Protein AF-A0A5M9ZJC4-F1 (afdb_monomer)

Organism: NCBI:txid1630166

Secondary structure (DSSP, 8-state):
--------PPPPP-HHHHHHHHTS-HHHHHHHHHSTTSS-HHHHHHHHHHHHHTTTT---PPP-TT--EEEEEES-TT-TTHHHHHHHHHHHHHHTT-EEEEEE-TT-HHHHHHHHHHHTTT-SEEEEES--S-HHHHHHHHTTS-EEEES---TTSEEEEEE-HHHHHHHHHHHHHTT--EEEEEES-TTSHHHHHHHHHHHHHHTT-TT-EEEEEE--GGGS-HHHHHHHHHTT--SEEEESSHHHHHHHHHHHHHTT--TTTT-EEEEES--HHHHHSSSPPEEEE--HHHHHHHHHHHHHHHHH-SSS----EEEEE-EEE--TTS--SSPPP-HHHHHHHTT--SS-EEEEEEETTHHHHHHHHHHHHHH-TTEEEEEEE--SHHHHHHHHHHHHHHTSS--SEEEEEGGGHHHHHHTT-B-----HHHHHHHGGGB-HHHHHHTEETTEE-EEE-EE-BEEEEEEHHHHHHHTPPPPSBHHHHHHHHHHHHHH-TT-EEEEEE-SSHHHHHHHHHHHT--SEEEETTTTEEEE-TTSHHHHHHHHHHHHHHHTTSEEEESSTTTSTTS--HHHHHTSEEEEEEETTHHHHHHHH-GGGTTTEEEEEPPBPTTS-S---B---EEEEEBTTS-HHHHHHHHHHHHHHHH-HHHHHTSPTTPEESBHHHHHHHHT--PPBTTTTB-HHHHHHHHHTT--S--PPPTTHHHHHHHHHHHTGGG-STT--HHHHHHHHHHHHHHHHHHTT-EEEE-

Nearest PDB structures (foldseek):
  6hus-assembly1_A  TM=9.514E-01  e=3.342E-39  Bifidobacterium longum subsp. infantis
  4rkr-assembly1_B  TM=7.926E-01  e=1.499E-13  Arthrobacter sp. FB24
  4rkq-assembly1_B  TM=7.883E-01  e=1.082E-12  Arthrobacter sp. FB24
  3hs3-assembly1_B  TM=8.378E-01  e=4.039E-12  Lactobacillus acidophilus
  4rkr-assembly2_C  TM=7.860E-01  e=1.024E-12  Arthrobacter sp. FB24

pLDDT: mean 88.52, std 11.28, range [32.56, 98.62]

Sequence (758 aa):
MTIPREPNRTKRVTLADVADLAGVTTATASRALSKPGRISIATEMKVRQAAEQLGYGAGRMPTITGTHRLAVIASDLADPSLLPLIRYMMRILDRQNLSSAIFDAAADTVRERILIESNLGLYDGMVLLNPMQSETRIARWAGSRPMVTYNRPVSATAGVETDAQMAVNDAVGMLHDMNHRRIVYVCSNADQWIAQRRRQWIGTATARYDSMRFVTVNAQGANEEYADLYRKVMADGPDAVFAGSDTLALSFIAQANQNGTRIPDDVSVISFDDSPLASCGVPPLASIRATLECAAQQLVALLGSILRDPEHASHQHIRSNATFLLRPSLKRKNAPLSRKRISLALTDTTSVTDLTLLSSSTIEALPRIDEFMRQYPTIRITPVEGGSQTETMHRYIEYVRDNHNIPDLINIQYQYLPQFAANDLLLNFRNNTIERSWSRDFADQAWQDVHYAGGLYGIPGDLSQIVMFYRRDIFERHGLRIPTTWQEYHDIGVRLHDLDQSTTMGLLDISTSAPYGTFYRMSGARLWTTDAKHNTINFHFGTPQVQETARFIQQCIDDHVLHCDAQILARNYTYVPDISDGRFATIVHANWQARMLASTYRHDTGKWRIALAPTFEGKGRRTANIGGSLIAVSNRIPREKQAPALAFAHWFQASADAVRLRTRGSVSAAVPFLDAMKRNEDVDPFYGQNVQHILADALETVPDKWESLPIMTRLDTDFRFIVAPSLVPGGDSPTRLLDLQHSLAQYAVDHGYTVSEE

Foldseek 3Di:
DDDDDDDDDDDDDDLCQLCVQLVHDSVLLCCLVPPPPPDDPVSSVSSVVSCVVRVNCPDDDDDPPPAFEEEEEELAPVALLCVVLVVLLVVVCVVVRHHYDYHGQRNPLVSSVCVLVSCLVPGQEYEYELHPDDLVVVLVSCVSHAYEYECDQRQNHAYEHEDALVQLLVVLVVCVLLVWAEEEEEEQDCSRSNNVVVLVSNVVSQVVDPSHDYYYDYRPHPPHDLLVVLCRRPVSQGQEYEYAAPVNQLSNVVNCVVVVNDFPARYAYEYERPGPVQVVGVFRHWYFHWPSSVRSVVRSVLSVVCSVCVPPRDSHYHYTYTHTGDTRSHNPPDRADAPSLLQVLQVDPPAAAEFEEQECCQVLLVVLQVVSCVSRVSYHYHYDHQHDLVSSVVVQVVCVVVVHPRGQKYKHFLLQLLLCVLVQFFDFRDDPRCCVPLCQFFDVQQQVSQDFLRTGFWRFFFFWWWWKKFFQVLCVVLVHDDAQALVSLLVSQLVSCVVDVLAAQEEQALLFCQSVVFLCQQLVNFQWDDDRNQLAIEGELVPPSNLVSQVSLLSCQQSRNYDYDNPQVVPQLDDDVCVQVRNYRMYTTIQLVVCSCCNNVVVCFQRIAIAGDHHHPPPPQAIEGDTGITMGGTPPNDPSCVSVVVSSRSCCQRPPVNLVSGDPRTGGRTPVRLVVLCVDPDQDRRRRHSSSNRVNVSVVRHDPDRHRDSPRVLLGVLSSVQQSVQSHNVGDNSVSSVVSVVSVQVVSVVVPGHYHYD

Mean predicted aligned error: 14.88 Å

Radius of gyration: 40.06 Å; Cα contacts (8 Å, |Δi|>4): 1424; chains: 1; bounding box: 84×38×140 Å

Structure (mmCIF, N/CA/C/O backbone):
data_AF-A0A5M9ZJC4-F1
#
_entry.id   AF-A0A5M9ZJC4-F1
#
loop_
_atom_site.group_PDB
_atom_site.id
_atom_site.type_symbol
_atom_site.label_atom_id
_atom_site.label_alt_id
_atom_site.label_comp_id
_atom_site.label_asym_id
_atom_site.label_entity_id
_atom_site.label_seq_id
_atom_site.pdbx_PDB_ins_code
_atom_site.Cartn_x
_atom_site.Cartn_y
_atom_site.Cartn_z
_atom_site.occupancy
_atom_site.B_iso_or_equiv
_atom_site.auth_seq_id
_atom_site.auth_comp_id
_atom_site.auth_asym_id
_atom_site.auth_atom_id
_atom_site.pdbx_PDB_model_num
ATOM 1 N N . MET A 1 1 ? -13.215 17.259 -97.540 1.00 34.41 1 MET A N 1
ATOM 2 C CA . MET A 1 1 ? -11.888 17.895 -97.673 1.00 34.41 1 MET A CA 1
ATOM 3 C C . MET A 1 1 ? -11.065 17.434 -96.479 1.00 34.41 1 MET A C 1
ATOM 5 O O . MET A 1 1 ? -11.513 17.611 -95.356 1.00 34.41 1 MET A O 1
ATOM 9 N N . THR A 1 2 ? -9.970 16.722 -96.729 1.00 41.59 2 THR A N 1
ATOM 10 C CA . THR A 1 2 ? -9.220 15.899 -95.761 1.00 41.59 2 THR A CA 1
ATOM 11 C C . THR A 1 2 ? -7.813 16.473 -95.615 1.00 41.59 2 THR A C 1
ATOM 13 O O . THR A 1 2 ? -7.156 16.600 -96.642 1.00 41.59 2 THR A O 1
ATOM 16 N N . ILE A 1 3 ? -7.348 16.802 -94.399 1.00 33.53 3 ILE A N 1
ATOM 17 C CA . ILE A 1 3 ? -5.971 17.251 -94.042 1.00 33.53 3 ILE A CA 1
ATOM 18 C C . ILE A 1 3 ? -5.702 16.797 -92.561 1.00 33.53 3 ILE A C 1
ATOM 20 O O . ILE A 1 3 ? -6.688 16.685 -91.832 1.00 33.53 3 ILE A O 1
ATOM 24 N N . PRO A 1 4 ? -4.483 16.389 -92.101 1.00 39.16 4 PRO A N 1
ATOM 25 C CA . PRO A 1 4 ? -4.138 14.978 -91.850 1.00 39.16 4 PRO A CA 1
ATOM 26 C C . PRO A 1 4 ? -3.557 14.683 -90.430 1.00 39.16 4 PRO A C 1
ATOM 28 O O . PRO A 1 4 ? -3.501 15.545 -89.560 1.00 39.16 4 PRO A O 1
ATOM 31 N N . ARG A 1 5 ? -3.128 13.425 -90.217 1.00 36.44 5 ARG A N 1
ATOM 32 C CA . ARG A 1 5 ? -2.551 12.828 -88.989 1.00 36.44 5 ARG A CA 1
ATOM 33 C C . ARG A 1 5 ? -1.193 13.406 -88.536 1.00 36.44 5 ARG A C 1
ATOM 35 O O . ARG A 1 5 ? -0.336 13.709 -89.360 1.00 36.44 5 ARG A O 1
ATOM 42 N N . GLU A 1 6 ? -0.998 13.399 -87.213 1.00 32.56 6 GLU A N 1
ATOM 43 C CA . GLU A 1 6 ? 0.227 13.703 -86.447 1.00 32.56 6 GLU A CA 1
ATOM 44 C C . GLU A 1 6 ? 1.444 12.800 -86.775 1.00 32.56 6 GLU A C 1
ATOM 46 O O . GLU A 1 6 ? 1.267 11.604 -87.044 1.00 32.56 6 GLU A O 1
ATOM 51 N N . PRO A 1 7 ? 2.695 13.298 -86.655 1.00 37.19 7 PRO A N 1
ATOM 52 C CA . PRO A 1 7 ? 3.896 12.478 -86.754 1.00 37.19 7 PRO A CA 1
ATOM 53 C C . PRO A 1 7 ? 4.355 11.905 -85.395 1.00 37.19 7 PRO A C 1
ATOM 55 O O . PRO A 1 7 ? 4.933 12.585 -84.558 1.00 37.19 7 PRO A O 1
ATOM 58 N N . ASN A 1 8 ? 4.109 10.602 -85.257 1.00 34.66 8 ASN A N 1
ATOM 59 C CA . ASN A 1 8 ? 4.986 9.507 -84.812 1.00 34.66 8 ASN A CA 1
ATOM 60 C C . ASN A 1 8 ? 5.827 9.584 -83.507 1.00 34.66 8 ASN A C 1
ATOM 62 O O . ASN A 1 8 ? 6.764 10.361 -83.351 1.00 34.66 8 ASN A O 1
ATOM 66 N N . ARG A 1 9 ? 5.565 8.581 -82.653 1.00 38.19 9 ARG A N 1
ATOM 67 C CA . ARG A 1 9 ? 6.318 8.118 -81.474 1.00 38.19 9 ARG A CA 1
ATOM 68 C C . ARG A 1 9 ? 7.826 7.959 -81.735 1.00 38.19 9 ARG A C 1
ATOM 70 O O . ARG A 1 9 ? 8.237 7.380 -82.738 1.00 38.19 9 ARG A O 1
ATOM 77 N N . THR A 1 10 ? 8.636 8.364 -80.759 1.00 43.03 10 THR A N 1
ATOM 78 C CA . THR A 1 10 ? 10.085 8.120 -80.678 1.00 43.03 10 THR A CA 1
ATOM 79 C C . THR A 1 10 ? 10.424 6.630 -80.857 1.00 43.03 10 THR A C 1
ATOM 81 O O . THR A 1 10 ? 9.969 5.757 -80.115 1.00 43.03 10 THR A O 1
ATOM 84 N N . LYS A 1 11 ? 11.209 6.329 -81.897 1.00 51.66 11 LYS A N 1
ATOM 85 C CA . LYS A 1 11 ? 11.621 4.978 -82.314 1.00 51.66 11 LYS A CA 1
ATOM 86 C C . LYS A 1 11 ? 12.598 4.389 -81.277 1.00 51.66 11 LYS A C 1
ATOM 88 O O . LYS A 1 11 ? 13.567 5.046 -80.913 1.00 51.66 11 LYS A O 1
ATOM 93 N N . ARG A 1 12 ? 12.339 3.171 -80.776 1.00 61.38 12 ARG A N 1
ATOM 94 C CA . ARG A 1 12 ? 13.223 2.455 -79.827 1.00 61.38 12 ARG A CA 1
ATOM 95 C C . ARG A 1 12 ? 14.523 2.024 -80.509 1.00 61.38 12 ARG A C 1
ATOM 97 O O . ARG A 1 12 ? 14.456 1.454 -81.591 1.00 61.38 12 ARG A O 1
ATOM 104 N N . VAL A 1 13 ? 15.647 2.201 -79.815 1.00 76.69 13 VAL A N 1
ATOM 105 C CA . VAL A 1 13 ? 16.954 1.642 -80.190 1.00 76.69 13 VAL A CA 1
ATOM 106 C C . VAL A 1 13 ? 16.927 0.119 -80.041 1.00 76.69 13 VAL A C 1
ATOM 108 O O . VAL A 1 13 ? 16.533 -0.420 -79.004 1.00 76.69 13 VAL A O 1
ATOM 111 N N . THR A 1 14 ? 17.338 -0.577 -81.089 1.00 84.38 14 THR A N 1
ATOM 112 C CA . THR A 1 14 ? 17.371 -2.032 -81.226 1.00 84.38 14 THR A CA 1
ATOM 113 C C . THR A 1 14 ? 18.809 -2.549 -81.277 1.00 84.38 14 THR A C 1
ATOM 115 O O . THR A 1 14 ? 19.757 -1.795 -81.479 1.00 84.38 14 THR A O 1
ATOM 118 N N . LEU A 1 15 ? 18.985 -3.869 -81.144 1.00 82.94 15 LEU A N 1
ATOM 119 C CA . LEU A 1 15 ? 20.296 -4.503 -81.331 1.00 82.94 15 LEU A CA 1
ATOM 120 C C . LEU A 1 15 ? 20.859 -4.272 -82.744 1.00 82.94 15 LEU A C 1
ATOM 122 O O . LEU A 1 15 ? 22.071 -4.317 -82.927 1.00 82.94 15 LEU A O 1
ATOM 126 N N . ALA A 1 16 ? 19.984 -4.044 -83.731 1.00 84.44 16 ALA A N 1
ATOM 127 C CA . ALA A 1 16 ? 20.379 -3.697 -85.091 1.00 84.44 16 ALA A CA 1
ATOM 128 C C . ALA A 1 16 ? 21.022 -2.310 -85.148 1.00 84.44 16 ALA A C 1
ATOM 130 O O . ALA A 1 16 ? 22.097 -2.183 -85.714 1.00 84.44 16 ALA A O 1
ATOM 131 N N . ASP A 1 17 ? 20.460 -1.326 -84.443 1.00 83.69 17 ASP A N 1
ATOM 132 C CA . ASP A 1 17 ? 21.032 0.025 -84.381 1.00 83.69 17 ASP A CA 1
ATOM 133 C C . ASP A 1 17 ? 22.428 0.023 -83.723 1.00 83.69 17 ASP A C 1
ATOM 135 O O . ASP A 1 17 ? 23.333 0.735 -84.155 1.00 83.69 17 ASP A O 1
ATOM 139 N N . VAL A 1 18 ? 22.639 -0.838 -82.718 1.00 86.19 18 VAL A N 1
ATOM 140 C CA . VAL A 1 18 ? 23.962 -1.049 -82.097 1.00 86.19 18 VAL A CA 1
ATOM 141 C C . VAL A 1 18 ? 24.942 -1.727 -83.048 1.00 86.19 18 VAL A C 1
ATOM 143 O O . VAL A 1 18 ? 26.118 -1.367 -83.081 1.00 86.19 18 VAL A O 1
ATOM 146 N N . ALA A 1 19 ? 24.479 -2.721 -83.805 1.00 87.69 19 ALA A N 1
ATOM 147 C CA . ALA A 1 19 ? 25.302 -3.428 -84.777 1.00 87.69 19 ALA A CA 1
ATOM 148 C C . ALA A 1 19 ? 25.747 -2.494 -85.915 1.00 87.69 19 ALA A C 1
ATOM 150 O O . ALA A 1 19 ? 26.931 -2.482 -86.258 1.00 87.69 19 ALA A O 1
ATOM 151 N N . ASP A 1 20 ? 24.830 -1.659 -86.407 1.00 87.00 20 ASP A N 1
ATOM 152 C CA . ASP A 1 20 ? 25.085 -0.671 -87.455 1.00 87.00 20 ASP A CA 1
ATOM 153 C C . ASP A 1 20 ? 26.077 0.400 -86.985 1.00 87.00 20 ASP A C 1
ATOM 155 O O . ASP A 1 20 ? 27.063 0.664 -87.675 1.00 87.00 20 ASP A O 1
ATOM 159 N N . LEU A 1 21 ? 25.897 0.954 -85.779 1.00 86.12 21 LEU A N 1
ATOM 160 C CA . LEU A 1 21 ? 26.822 1.953 -85.229 1.00 86.12 21 LEU A CA 1
ATOM 161 C C . LEU A 1 21 ? 28.218 1.371 -84.945 1.00 86.12 21 LEU A C 1
ATOM 163 O O . LEU A 1 21 ? 29.228 2.047 -85.132 1.00 86.12 21 LEU A O 1
ATOM 167 N N . ALA A 1 22 ? 28.294 0.108 -84.522 1.00 86.19 22 ALA A N 1
ATOM 168 C CA . ALA A 1 22 ? 29.560 -0.581 -84.281 1.00 86.19 22 ALA A CA 1
ATOM 169 C C . ALA A 1 22 ? 30.233 -1.111 -85.564 1.00 86.19 22 ALA A C 1
ATOM 171 O O . ALA A 1 22 ? 31.379 -1.571 -85.500 1.00 86.19 22 ALA A O 1
ATOM 172 N N . GLY A 1 23 ? 29.545 -1.071 -86.713 1.00 86.31 23 GLY A N 1
ATOM 173 C CA . GLY A 1 23 ? 30.033 -1.590 -87.993 1.00 86.31 23 GLY A CA 1
ATOM 174 C C . GLY A 1 23 ? 30.183 -3.115 -88.023 1.00 86.31 23 GLY A C 1
ATOM 175 O O . GLY A 1 23 ? 31.129 -3.632 -88.622 1.00 86.31 23 GLY A O 1
ATOM 176 N N . VAL A 1 24 ? 29.300 -3.849 -87.340 1.00 91.19 24 VAL A N 1
ATOM 177 C CA . VAL A 1 24 ? 29.334 -5.319 -87.247 1.00 91.19 24 VAL A CA 1
ATOM 178 C C . VAL A 1 24 ? 27.970 -5.937 -87.550 1.00 91.19 24 VAL A C 1
ATOM 180 O O . VAL A 1 24 ? 26.954 -5.259 -87.581 1.00 91.19 24 VAL A O 1
ATOM 183 N N . THR A 1 25 ? 27.911 -7.261 -87.730 1.00 89.50 25 THR A N 1
ATOM 184 C CA . THR A 1 25 ? 26.617 -7.953 -87.859 1.00 89.50 25 THR A CA 1
ATOM 185 C C . THR A 1 25 ? 25.863 -7.994 -86.526 1.00 89.50 25 THR A C 1
ATOM 187 O O . THR A 1 25 ? 26.475 -8.055 -85.457 1.00 89.50 25 THR A O 1
ATOM 190 N N . THR A 1 26 ? 24.531 -8.074 -86.570 1.00 86.44 26 THR A N 1
ATOM 191 C CA . THR A 1 26 ? 23.675 -8.263 -85.381 1.00 86.44 26 THR A CA 1
ATOM 192 C C . THR A 1 26 ? 24.054 -9.495 -84.559 1.00 86.44 26 THR A C 1
ATOM 194 O O . THR A 1 26 ? 24.031 -9.452 -83.329 1.00 86.44 26 THR A O 1
ATOM 197 N N . ALA A 1 27 ? 24.480 -10.580 -85.214 1.00 82.81 27 ALA A N 1
ATOM 198 C CA . ALA A 1 27 ? 24.990 -11.777 -84.548 1.00 82.81 27 ALA A CA 1
ATOM 199 C C . ALA A 1 27 ? 26.319 -11.515 -83.814 1.00 82.81 27 ALA A C 1
ATOM 201 O O . ALA A 1 27 ? 26.519 -12.020 -82.707 1.00 82.81 27 ALA A O 1
ATOM 202 N N . THR A 1 28 ? 27.214 -10.708 -84.393 1.00 82.19 28 THR A N 1
ATOM 203 C CA . THR A 1 28 ? 28.469 -10.281 -83.754 1.00 82.19 28 THR A CA 1
ATOM 204 C C . THR A 1 28 ? 28.198 -9.348 -82.575 1.00 82.19 28 THR A C 1
ATOM 206 O O . THR A 1 28 ? 28.762 -9.565 -81.505 1.00 82.19 28 THR A O 1
ATOM 209 N N . ALA A 1 29 ? 27.290 -8.378 -82.723 1.00 84.94 29 ALA A N 1
ATOM 210 C CA . ALA A 1 29 ? 26.885 -7.483 -81.639 1.00 84.94 29 ALA A CA 1
ATOM 211 C C . ALA A 1 29 ? 26.232 -8.251 -80.475 1.00 84.94 29 ALA A C 1
ATOM 213 O O . ALA A 1 29 ? 26.580 -8.050 -79.313 1.00 84.94 29 ALA A O 1
ATOM 214 N N . SER A 1 30 ? 25.355 -9.213 -80.786 1.00 82.12 30 SER A N 1
ATOM 215 C CA . SER A 1 30 ? 24.755 -10.115 -79.798 1.00 82.12 30 SER A CA 1
ATOM 216 C C . SER A 1 30 ? 25.817 -10.903 -79.031 1.00 82.12 30 SER A C 1
ATOM 218 O O . SER A 1 30 ? 25.797 -10.934 -77.800 1.00 82.12 30 SER A O 1
ATOM 220 N N . ARG A 1 31 ? 26.776 -11.518 -79.738 1.00 81.00 31 ARG A N 1
ATOM 221 C CA . ARG A 1 31 ? 27.850 -12.312 -79.120 1.00 81.00 31 ARG A CA 1
ATOM 222 C C . ARG A 1 31 ? 28.789 -11.449 -78.275 1.00 81.00 31 ARG A C 1
ATOM 224 O O . ARG A 1 31 ? 29.170 -11.899 -77.201 1.00 81.00 31 ARG A O 1
ATOM 231 N N . ALA A 1 32 ? 29.102 -10.227 -78.711 1.00 82.12 32 ALA A N 1
ATOM 232 C CA . ALA A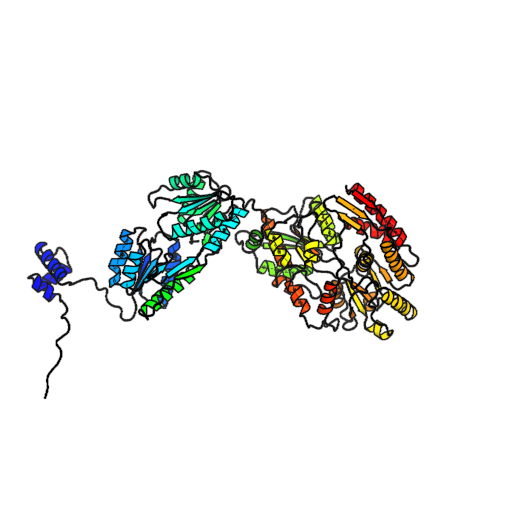 1 32 ? 29.959 -9.298 -77.971 1.00 82.12 32 ALA A CA 1
ATOM 233 C C . ALA A 1 32 ? 29.332 -8.881 -76.629 1.00 82.12 32 ALA A C 1
ATOM 235 O O . ALA A 1 32 ? 30.036 -8.755 -75.633 1.00 82.12 32 ALA A O 1
ATOM 236 N N . LEU A 1 33 ? 28.003 -8.718 -76.584 1.00 76.88 33 LEU A N 1
ATOM 237 C CA . LEU A 1 33 ? 27.285 -8.334 -75.364 1.00 76.88 33 LEU A CA 1
ATOM 238 C C . LEU A 1 33 ? 26.935 -9.526 -74.456 1.00 76.88 33 LEU A C 1
ATOM 240 O O . LEU A 1 33 ? 26.869 -9.359 -73.242 1.00 76.88 33 LEU A O 1
ATOM 244 N N . SER A 1 34 ? 26.713 -10.721 -75.019 1.00 74.38 34 SER A N 1
ATOM 245 C CA . SER A 1 34 ? 26.227 -11.896 -74.270 1.00 74.38 34 SER A CA 1
ATOM 246 C C . SER A 1 34 ? 27.290 -12.945 -73.920 1.00 74.38 34 SER A C 1
ATOM 248 O O . SER A 1 34 ? 27.048 -13.758 -73.029 1.00 74.38 34 SER A O 1
ATOM 250 N N . LYS A 1 35 ? 28.448 -12.977 -74.603 1.00 71.56 35 LYS A N 1
ATOM 251 C CA . LYS A 1 35 ? 29.519 -13.978 -74.395 1.00 71.56 35 LYS A CA 1
ATOM 252 C C . LYS A 1 35 ? 30.925 -13.345 -74.513 1.00 71.56 35 LYS A C 1
ATOM 254 O O . LYS A 1 35 ? 31.580 -13.546 -75.543 1.00 71.56 35 LYS A O 1
ATOM 259 N N . PRO A 1 36 ? 31.393 -12.613 -73.478 1.00 64.38 36 PRO A N 1
ATOM 260 C CA . PRO A 1 36 ? 32.701 -11.945 -73.471 1.00 64.38 36 PRO A CA 1
ATOM 261 C C . PRO A 1 36 ? 33.854 -12.923 -73.751 1.00 64.38 36 PRO A C 1
ATOM 263 O O . PRO A 1 36 ? 33.830 -14.059 -73.274 1.00 64.38 36 PRO A O 1
ATOM 266 N N . GLY A 1 37 ? 34.854 -12.506 -74.536 1.00 64.81 37 GLY A N 1
ATOM 267 C CA . GLY A 1 37 ? 36.060 -13.309 -74.820 1.00 64.81 37 GLY A CA 1
ATOM 268 C C . GLY A 1 37 ? 35.969 -14.321 -75.976 1.00 64.81 37 GLY A C 1
ATOM 269 O O . GLY A 1 37 ? 36.952 -14.997 -76.270 1.00 64.81 37 GLY A O 1
ATOM 270 N N . ARG A 1 38 ? 34.828 -14.429 -76.677 1.00 72.62 38 ARG A N 1
ATOM 271 C CA . ARG A 1 38 ? 34.684 -15.253 -77.906 1.00 72.62 38 ARG A CA 1
ATOM 272 C C . ARG A 1 38 ? 34.879 -14.485 -79.219 1.00 72.62 38 ARG A C 1
ATOM 274 O O . ARG A 1 38 ? 34.664 -15.041 -80.295 1.00 72.62 38 ARG A O 1
ATOM 281 N N . ILE A 1 39 ? 35.256 -13.215 -79.138 1.00 81.44 39 ILE A N 1
ATOM 282 C CA . ILE A 1 39 ? 35.521 -12.318 -80.271 1.00 81.44 39 ILE A CA 1
ATOM 283 C C . ILE A 1 39 ? 36.751 -11.477 -79.910 1.00 81.44 39 ILE A C 1
ATOM 285 O O . ILE A 1 39 ? 37.151 -11.438 -78.747 1.00 81.44 39 ILE A O 1
ATOM 289 N N . SER A 1 40 ? 37.372 -10.815 -80.888 1.00 77.88 40 SER A N 1
ATOM 290 C CA . SER A 1 40 ? 38.515 -9.944 -80.618 1.00 77.88 40 SER A CA 1
ATOM 291 C C . SER A 1 40 ? 38.132 -8.810 -79.659 1.00 77.88 40 SER A C 1
ATOM 293 O O . SER A 1 40 ? 37.057 -8.213 -79.764 1.00 77.88 40 SER A O 1
ATOM 295 N N . ILE A 1 41 ? 39.054 -8.481 -78.751 1.00 74.62 41 ILE A N 1
ATOM 296 C CA . ILE A 1 41 ? 38.893 -7.412 -77.753 1.00 74.62 41 ILE A CA 1
ATOM 297 C C . ILE A 1 41 ? 38.530 -6.082 -78.437 1.00 74.62 41 ILE A C 1
ATOM 299 O O . ILE A 1 41 ? 37.641 -5.367 -77.982 1.00 74.62 41 ILE A O 1
ATOM 303 N N . ALA A 1 42 ? 39.148 -5.791 -79.587 1.00 71.94 42 ALA A N 1
ATOM 304 C CA . ALA A 1 42 ? 38.875 -4.585 -80.367 1.00 71.94 42 ALA A CA 1
ATOM 305 C C . ALA A 1 42 ? 37.424 -4.509 -80.884 1.00 71.94 42 ALA A C 1
ATOM 307 O O . ALA A 1 42 ? 36.818 -3.438 -80.871 1.00 71.94 42 ALA A O 1
ATOM 308 N N . THR A 1 43 ? 36.847 -5.629 -81.332 1.00 80.00 43 THR A N 1
ATOM 309 C CA . THR A 1 43 ? 35.449 -5.682 -81.785 1.00 80.00 43 THR A CA 1
ATOM 310 C C . THR A 1 43 ? 34.477 -5.619 -80.608 1.00 80.00 43 THR A C 1
ATOM 312 O O . THR A 1 43 ? 33.450 -4.950 -80.706 1.00 80.00 43 THR A O 1
ATOM 315 N N . GLU A 1 44 ? 34.802 -6.254 -79.480 1.00 79.62 44 GLU A N 1
ATOM 316 C CA . GLU A 1 44 ? 33.976 -6.189 -78.269 1.00 79.62 44 GLU A CA 1
ATOM 317 C C . GLU A 1 44 ? 33.895 -4.759 -77.707 1.00 79.62 44 GLU A C 1
ATOM 319 O O . GLU A 1 44 ? 32.801 -4.283 -77.397 1.00 79.62 44 GLU A O 1
ATOM 324 N N . MET A 1 45 ? 35.023 -4.039 -77.661 1.00 78.06 45 MET A N 1
ATOM 325 C CA . MET A 1 45 ? 35.057 -2.636 -77.230 1.00 78.06 45 MET A CA 1
ATOM 326 C C . MET A 1 45 ? 34.205 -1.732 -78.126 1.00 78.06 45 MET A C 1
ATOM 328 O O . MET A 1 45 ? 33.417 -0.943 -77.608 1.00 78.06 45 MET A O 1
ATOM 332 N N . LYS A 1 46 ? 34.299 -1.882 -79.456 1.00 82.50 46 LYS A N 1
ATOM 333 C CA . LYS A 1 46 ? 33.481 -1.106 -80.405 1.00 82.50 46 LYS A CA 1
ATOM 334 C C . LYS A 1 46 ? 31.982 -1.317 -80.191 1.00 82.50 46 LYS A C 1
ATOM 336 O O . LYS A 1 46 ? 31.228 -0.349 -80.176 1.00 82.50 46 LYS A O 1
ATOM 341 N N . VAL A 1 47 ? 31.549 -2.565 -79.987 1.00 86.75 47 VAL A N 1
ATOM 342 C CA . VAL A 1 47 ? 30.129 -2.875 -79.747 1.00 86.75 47 VAL A CA 1
ATOM 343 C C . VAL A 1 47 ? 29.643 -2.303 -78.415 1.00 86.75 47 VAL A C 1
ATOM 345 O O . VAL A 1 47 ? 28.541 -1.764 -78.356 1.00 86.75 47 VAL A O 1
ATOM 348 N N . ARG A 1 48 ? 30.447 -2.385 -77.347 1.00 79.06 48 ARG A N 1
ATOM 349 C CA . ARG A 1 48 ? 30.074 -1.829 -76.035 1.00 79.06 48 ARG A CA 1
ATOM 350 C C . ARG A 1 48 ? 29.969 -0.307 -76.066 1.00 79.06 48 ARG A C 1
ATOM 352 O O . ARG A 1 48 ? 29.000 0.231 -75.546 1.00 79.06 48 ARG A O 1
ATOM 359 N N . GLN A 1 49 ? 30.904 0.363 -76.735 1.00 77.69 49 GLN A N 1
ATOM 360 C CA . GLN A 1 49 ? 30.889 1.817 -76.877 1.00 77.69 49 GLN A CA 1
ATOM 361 C C . GLN A 1 49 ? 29.688 2.296 -77.710 1.00 77.69 49 GLN A C 1
ATOM 363 O O . GLN A 1 49 ? 29.036 3.269 -77.342 1.00 77.69 49 GLN A O 1
ATOM 368 N N . ALA A 1 50 ? 29.338 1.572 -78.779 1.00 82.88 50 ALA A N 1
ATOM 369 C CA . ALA A 1 50 ? 28.132 1.836 -79.565 1.00 82.88 50 ALA A CA 1
ATOM 370 C C . ALA A 1 50 ? 26.840 1.597 -78.761 1.00 82.88 50 ALA A C 1
ATOM 372 O O . ALA A 1 50 ? 25.899 2.384 -78.849 1.00 82.88 50 ALA A O 1
ATOM 373 N N . ALA A 1 51 ? 26.790 0.537 -77.947 1.00 80.12 51 ALA A N 1
ATOM 374 C CA . ALA A 1 51 ? 25.650 0.261 -77.074 1.00 80.12 51 ALA A CA 1
ATOM 375 C C . ALA A 1 51 ? 25.459 1.365 -76.021 1.00 80.12 51 ALA A C 1
ATOM 377 O O . ALA A 1 51 ? 24.334 1.796 -75.783 1.00 80.12 51 ALA A O 1
ATOM 378 N N . GLU A 1 52 ? 26.551 1.860 -75.439 1.00 75.81 52 GLU A N 1
ATOM 379 C CA . GLU A 1 52 ? 26.546 2.937 -74.448 1.00 75.81 52 GLU A CA 1
ATOM 380 C C . GLU A 1 52 ? 26.141 4.285 -75.068 1.00 75.81 52 GLU A C 1
ATOM 382 O O . GLU A 1 52 ? 25.269 4.966 -74.532 1.00 75.81 52 GLU A O 1
ATOM 387 N N . GLN A 1 53 ? 26.666 4.618 -76.255 1.00 74.38 53 GLN A N 1
ATOM 388 C CA . GLN A 1 53 ? 26.277 5.815 -77.017 1.00 74.38 53 GLN A CA 1
ATOM 389 C C . GLN A 1 53 ? 24.790 5.833 -77.390 1.00 74.38 53 GLN A C 1
ATOM 391 O O . GLN A 1 53 ? 24.179 6.899 -77.436 1.00 74.38 53 GLN A O 1
ATOM 396 N N . LEU A 1 54 ? 24.201 4.663 -77.645 1.00 79.88 54 LEU A N 1
ATOM 397 C CA . LEU A 1 54 ? 22.791 4.531 -78.013 1.00 79.88 54 LEU A CA 1
ATOM 398 C C . LEU A 1 54 ? 21.866 4.245 -76.818 1.00 79.88 54 LEU A C 1
ATOM 400 O O . LEU A 1 54 ? 20.657 4.105 -77.004 1.00 79.88 54 LEU A O 1
ATOM 404 N N . GLY A 1 55 ? 22.397 4.123 -75.596 1.00 65.88 55 GLY A N 1
ATOM 405 C CA . GLY A 1 55 ? 21.616 3.757 -74.408 1.00 65.88 55 GLY A CA 1
ATOM 406 C C . GLY A 1 55 ? 21.017 2.341 -74.456 1.00 65.88 55 GLY A C 1
ATOM 407 O O . GLY A 1 55 ? 20.027 2.053 -73.776 1.00 65.88 55 GLY A O 1
ATOM 408 N N . TYR A 1 56 ? 21.583 1.444 -75.265 1.00 72.88 56 TYR A N 1
ATOM 409 C CA . TYR A 1 56 ? 21.134 0.063 -75.416 1.00 72.88 56 TYR A CA 1
ATOM 410 C C . TYR A 1 56 ? 21.644 -0.803 -74.251 1.00 72.88 56 TYR A C 1
ATOM 412 O O . TYR A 1 56 ? 22.840 -1.049 -74.126 1.00 72.88 56 TYR A O 1
ATOM 420 N N . GLY A 1 57 ? 20.732 -1.303 -73.406 1.00 60.47 57 GLY A N 1
ATOM 421 C CA . GLY A 1 57 ? 21.060 -2.245 -72.324 1.00 60.47 57 GLY A CA 1
ATOM 422 C C . GLY A 1 57 ? 21.129 -1.668 -70.903 1.00 60.47 57 GLY A C 1
ATOM 423 O O . GLY A 1 57 ? 21.516 -2.400 -69.994 1.00 60.47 57 GLY A O 1
ATOM 424 N N . ALA A 1 58 ? 20.706 -0.418 -70.665 1.00 49.38 58 ALA A N 1
ATOM 425 C CA . ALA A 1 58 ? 20.456 0.069 -69.303 1.00 49.38 58 ALA A CA 1
ATOM 426 C C . ALA A 1 58 ? 19.401 -0.830 -68.619 1.00 49.38 58 ALA A C 1
ATOM 428 O O . ALA A 1 58 ? 18.280 -0.982 -69.112 1.00 49.38 58 ALA A O 1
ATOM 429 N N . GLY A 1 59 ? 19.809 -1.497 -67.535 1.00 47.38 59 GLY A N 1
ATOM 430 C CA . GLY A 1 59 ? 19.162 -2.681 -66.968 1.00 47.38 59 GLY A CA 1
ATOM 431 C C . GLY A 1 59 ? 17.658 -2.547 -66.730 1.00 47.38 59 GLY A C 1
ATOM 432 O O . GLY A 1 59 ? 17.211 -1.897 -65.790 1.00 47.38 59 GLY A O 1
ATOM 433 N N . ARG A 1 60 ? 16.862 -3.245 -67.544 1.00 39.84 60 ARG A N 1
ATOM 434 C CA . ARG A 1 60 ? 15.448 -3.512 -67.263 1.00 39.84 60 ARG A CA 1
ATOM 435 C C . ARG A 1 60 ? 15.309 -4.926 -66.711 1.00 39.84 60 ARG A C 1
ATOM 437 O O . ARG A 1 60 ? 15.386 -5.895 -67.458 1.00 39.84 60 ARG A O 1
ATOM 444 N N . MET A 1 61 ? 15.064 -5.032 -65.406 1.00 41.31 61 MET A N 1
ATOM 445 C CA . MET A 1 61 ? 14.528 -6.251 -64.792 1.00 41.31 61 MET A CA 1
ATOM 446 C C . MET A 1 61 ? 13.078 -6.460 -65.273 1.00 41.31 61 MET A C 1
ATOM 448 O O . MET A 1 61 ? 12.303 -5.493 -65.249 1.00 41.31 61 MET A O 1
ATOM 452 N N . PRO A 1 62 ? 12.687 -7.676 -65.704 1.00 38.94 62 PRO A N 1
ATOM 453 C CA . PRO A 1 62 ? 11.413 -7.941 -66.379 1.00 38.94 62 PRO A CA 1
ATOM 454 C C . PRO A 1 62 ? 10.234 -7.484 -65.525 1.00 38.94 62 PRO A C 1
ATOM 456 O O . PRO A 1 62 ? 10.172 -7.804 -64.344 1.00 38.94 62 PRO A O 1
ATOM 459 N N . THR A 1 63 ? 9.332 -6.686 -66.095 1.00 37.84 63 THR A N 1
ATOM 460 C CA . THR A 1 63 ? 8.166 -6.095 -65.426 1.00 37.84 63 THR A CA 1
ATOM 461 C C . THR A 1 63 ? 7.182 -7.191 -65.002 1.00 37.84 63 THR A C 1
ATOM 463 O O . THR A 1 63 ? 6.635 -7.875 -65.861 1.00 37.84 63 THR A O 1
ATOM 466 N N . ILE A 1 64 ? 6.930 -7.349 -63.697 1.00 44.66 64 ILE A N 1
ATOM 467 C CA . ILE A 1 64 ? 5.737 -8.061 -63.215 1.00 44.66 64 ILE A CA 1
ATOM 468 C C . ILE A 1 64 ? 4.628 -7.012 -63.239 1.00 44.66 64 ILE A C 1
ATOM 470 O O . ILE A 1 64 ? 4.694 -6.011 -62.529 1.00 44.66 64 ILE A O 1
ATOM 474 N N . THR A 1 65 ? 3.675 -7.160 -64.149 1.00 42.59 65 THR A N 1
ATOM 475 C CA . THR A 1 65 ? 2.562 -6.220 -64.311 1.00 42.59 65 THR A CA 1
ATOM 476 C C . THR A 1 65 ? 1.672 -6.235 -63.066 1.00 42.59 65 THR A C 1
ATOM 478 O O . THR A 1 65 ? 1.108 -7.278 -62.750 1.00 42.59 65 THR A O 1
ATOM 481 N N . GLY A 1 66 ? 1.523 -5.088 -62.390 1.00 53.84 66 GLY A N 1
ATOM 482 C CA . GLY A 1 66 ? 0.516 -4.871 -61.336 1.00 53.84 66 GLY A CA 1
ATOM 483 C C . GLY A 1 66 ? 1.022 -4.751 -59.890 1.00 53.84 66 GLY A C 1
ATOM 484 O O . GLY A 1 66 ? 0.221 -4.436 -59.019 1.00 53.84 66 GLY A O 1
ATOM 485 N N . THR A 1 67 ? 2.317 -4.946 -59.616 1.00 65.69 67 THR A N 1
ATOM 486 C CA . THR A 1 67 ? 2.889 -4.882 -58.252 1.00 65.69 67 THR A CA 1
ATOM 487 C C . THR A 1 67 ? 3.987 -3.819 -58.162 1.00 65.69 67 THR A C 1
ATOM 489 O O . THR A 1 67 ? 4.987 -3.932 -58.877 1.00 65.69 67 THR A O 1
ATOM 492 N N . HIS A 1 68 ? 3.837 -2.812 -57.289 1.00 78.50 68 HIS A N 1
ATOM 493 C CA . HIS A 1 68 ? 4.899 -1.826 -57.047 1.00 78.50 68 HIS A CA 1
ATOM 494 C C . HIS A 1 68 ? 6.150 -2.500 -56.464 1.00 78.50 68 HIS A C 1
ATOM 496 O O . HIS A 1 68 ? 6.053 -3.426 -55.651 1.00 78.50 68 HIS A O 1
ATOM 502 N N . ARG A 1 69 ? 7.328 -2.023 -56.876 1.00 87.00 69 ARG A N 1
ATOM 503 C CA . ARG A 1 69 ? 8.637 -2.478 -56.391 1.00 87.00 69 ARG A CA 1
ATOM 504 C C . ARG A 1 69 ? 9.183 -1.510 -55.362 1.00 87.00 69 ARG A C 1
ATOM 506 O O . ARG A 1 69 ? 9.362 -0.341 -55.677 1.00 87.00 69 ARG A O 1
ATOM 513 N N . LEU A 1 70 ? 9.528 -1.984 -54.175 1.00 92.94 70 LEU A N 1
ATOM 514 C CA . LEU A 1 70 ? 10.038 -1.141 -53.097 1.00 92.94 70 LEU A CA 1
ATOM 515 C C . LEU A 1 70 ? 11.486 -1.488 -52.747 1.00 92.94 70 LEU A C 1
ATOM 517 O O . LEU A 1 70 ? 11.833 -2.661 -52.608 1.00 92.94 70 LEU A O 1
ATOM 521 N N . ALA A 1 71 ? 12.327 -0.470 -52.591 1.00 95.00 71 ALA A N 1
ATOM 522 C CA . ALA A 1 71 ? 13.674 -0.634 -52.055 1.00 95.00 71 ALA A CA 1
ATOM 523 C C . ALA A 1 71 ? 13.660 -0.339 -50.553 1.00 95.00 71 ALA A C 1
ATOM 525 O O . ALA A 1 71 ? 13.263 0.748 -50.143 1.00 95.00 71 ALA A O 1
ATOM 526 N N . VAL A 1 72 ? 14.116 -1.279 -49.731 1.00 96.75 72 VAL A N 1
ATOM 527 C CA . VAL A 1 72 ? 14.365 -1.057 -48.302 1.00 96.75 72 VAL A CA 1
ATOM 528 C C . VAL A 1 72 ? 15.870 -0.936 -48.119 1.00 96.75 72 VAL A C 1
ATOM 530 O O . VAL A 1 72 ? 16.594 -1.911 -48.294 1.00 96.75 72 VAL A O 1
ATOM 533 N N . ILE A 1 73 ? 16.352 0.260 -47.807 1.00 97.00 73 ILE A N 1
ATOM 534 C CA . ILE A 1 73 ? 17.778 0.526 -47.616 1.00 97.00 73 ILE A CA 1
ATOM 535 C C . ILE A 1 73 ? 18.026 0.650 -46.120 1.00 97.00 73 ILE A C 1
ATOM 537 O O . ILE A 1 73 ? 17.546 1.588 -45.481 1.00 97.00 73 ILE A O 1
ATOM 541 N N . ALA A 1 74 ? 18.744 -0.322 -45.569 1.00 95.62 74 ALA A N 1
ATOM 542 C CA . ALA A 1 74 ? 19.166 -0.322 -44.181 1.00 95.62 74 ALA A CA 1
ATOM 543 C C . ALA A 1 74 ? 20.538 0.335 -44.043 1.00 95.62 74 ALA A C 1
ATOM 545 O O . ALA A 1 74 ? 21.427 0.087 -44.859 1.00 95.62 74 ALA A O 1
ATOM 546 N N . SER A 1 75 ? 20.711 1.143 -42.995 1.00 91.94 75 SER A N 1
ATOM 547 C CA . SER A 1 75 ? 22.000 1.753 -42.666 1.00 91.94 75 SER A CA 1
ATOM 548 C C . SER A 1 75 ? 23.089 0.707 -42.423 1.00 91.94 75 SER A C 1
ATOM 550 O O . SER A 1 75 ? 24.223 0.902 -42.847 1.00 91.94 75 SER A O 1
ATOM 552 N N . ASP A 1 76 ? 22.742 -0.386 -41.743 1.00 89.44 76 ASP A N 1
ATOM 553 C CA . ASP A 1 76 ? 23.638 -1.497 -41.427 1.00 89.44 76 ASP A CA 1
ATOM 554 C C . ASP A 1 76 ? 22.818 -2.743 -41.051 1.00 89.44 76 ASP A C 1
ATOM 556 O O . ASP A 1 76 ? 22.098 -2.729 -40.052 1.00 89.44 76 ASP A O 1
ATOM 560 N N . LEU A 1 77 ? 22.894 -3.820 -41.838 1.00 89.50 77 LEU A N 1
ATOM 561 C CA . LEU A 1 77 ? 22.234 -5.091 -41.499 1.00 89.50 77 LEU A CA 1
ATOM 562 C C . LEU A 1 77 ? 22.975 -5.904 -40.429 1.00 89.50 77 LEU A C 1
ATOM 564 O O . LEU A 1 77 ? 22.411 -6.881 -39.928 1.00 89.50 77 LEU A O 1
ATOM 568 N N . ALA A 1 78 ? 24.200 -5.519 -40.061 1.00 85.38 78 ALA A N 1
ATOM 569 C CA . ALA A 1 78 ? 24.890 -6.098 -38.915 1.00 85.38 78 ALA A CA 1
ATOM 570 C C . ALA A 1 78 ? 24.295 -5.623 -37.578 1.00 85.38 78 ALA A C 1
ATOM 572 O O . ALA A 1 78 ? 24.525 -6.279 -36.562 1.00 85.38 78 ALA A O 1
ATOM 573 N N . ASP A 1 79 ? 23.509 -4.537 -37.566 1.00 85.25 79 ASP A N 1
ATOM 574 C CA . ASP A 1 79 ? 22.763 -4.078 -36.394 1.00 85.25 79 ASP A CA 1
ATOM 575 C C . ASP A 1 79 ? 21.512 -4.953 -36.152 1.00 85.25 79 ASP A C 1
ATOM 577 O O . ASP A 1 79 ? 20.525 -4.866 -36.899 1.00 85.25 79 ASP A O 1
ATOM 581 N N . PRO A 1 80 ? 21.482 -5.772 -35.079 1.00 85.56 80 PRO A N 1
ATOM 582 C CA . PRO A 1 80 ? 20.350 -6.647 -34.793 1.00 85.56 80 PRO A CA 1
ATOM 583 C C . PRO A 1 80 ? 19.046 -5.892 -34.493 1.00 85.56 80 PRO A C 1
ATOM 585 O O . PRO A 1 80 ? 17.973 -6.497 -34.576 1.00 85.56 80 PRO A O 1
ATOM 588 N N . SER A 1 81 ? 19.110 -4.596 -34.158 1.00 85.50 81 SER A N 1
ATOM 589 C CA . SER A 1 81 ? 17.940 -3.767 -33.838 1.00 85.50 81 SER A CA 1
ATOM 590 C C . SER A 1 81 ? 16.984 -3.586 -35.024 1.00 85.50 81 SER A C 1
ATOM 592 O O . SER A 1 81 ? 15.766 -3.489 -34.841 1.00 85.50 81 SER A O 1
ATOM 594 N N . LEU A 1 82 ? 17.512 -3.599 -36.254 1.00 89.69 82 LEU A N 1
ATOM 595 C CA . LEU A 1 82 ? 16.738 -3.388 -37.479 1.00 89.69 82 LEU A CA 1
ATOM 596 C C . LEU A 1 82 ? 16.038 -4.661 -37.965 1.00 89.69 82 LEU A C 1
ATOM 598 O O . LEU A 1 82 ? 15.031 -4.583 -38.674 1.00 89.69 82 LEU A O 1
ATOM 602 N N . LEU A 1 83 ? 16.525 -5.841 -37.570 1.00 89.81 83 LEU A N 1
ATOM 603 C CA . LEU A 1 83 ? 16.017 -7.116 -38.078 1.00 89.81 83 LEU A CA 1
ATOM 604 C C . LEU A 1 83 ? 14.531 -7.351 -37.753 1.00 89.81 83 LEU A C 1
ATOM 606 O O . LEU A 1 83 ? 13.796 -7.748 -38.662 1.00 89.81 83 LEU A O 1
ATOM 610 N N . PRO A 1 84 ? 14.026 -7.107 -36.522 1.00 90.81 84 PRO A N 1
ATOM 611 C CA . PRO A 1 84 ? 12.599 -7.241 -36.247 1.00 90.81 84 PRO A CA 1
ATOM 612 C C . PRO A 1 84 ? 11.752 -6.290 -37.098 1.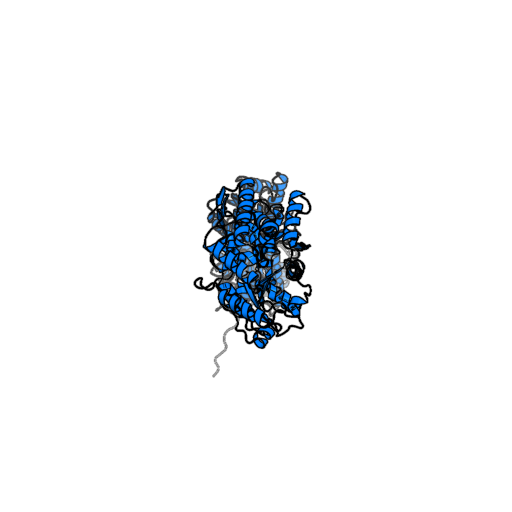00 90.81 84 PRO A C 1
ATOM 614 O O . PRO A 1 84 ? 10.751 -6.725 -37.664 1.00 90.81 84 PRO A O 1
ATOM 617 N N . LEU A 1 85 ? 12.175 -5.029 -37.249 1.00 93.75 85 LEU A N 1
ATOM 618 C CA . LEU A 1 85 ? 11.478 -4.034 -38.068 1.00 93.75 85 LEU A CA 1
ATOM 619 C C . LEU A 1 85 ? 11.372 -4.490 -39.529 1.00 93.75 85 LEU A C 1
ATOM 621 O O . LEU A 1 85 ? 10.272 -4.523 -40.081 1.00 93.75 85 LEU A O 1
ATOM 625 N N . ILE A 1 86 ? 12.491 -4.915 -40.124 1.00 94.56 86 ILE A N 1
ATOM 626 C CA . ILE A 1 86 ? 12.543 -5.439 -41.495 1.00 94.56 86 ILE A CA 1
ATOM 627 C C . ILE A 1 86 ? 11.615 -6.649 -41.641 1.00 94.56 86 ILE A C 1
ATOM 629 O O . ILE A 1 86 ? 10.820 -6.704 -42.577 1.00 94.56 86 ILE A O 1
ATOM 633 N N . ARG A 1 87 ? 11.647 -7.597 -40.695 1.00 92.88 87 ARG A N 1
ATOM 634 C CA . ARG A 1 87 ? 10.768 -8.779 -40.719 1.00 92.88 87 ARG A CA 1
ATOM 635 C C . ARG A 1 87 ? 9.288 -8.408 -40.650 1.00 92.88 87 ARG A C 1
ATOM 637 O O . ARG A 1 87 ? 8.488 -9.014 -41.363 1.00 92.88 87 ARG A O 1
ATOM 644 N N . TYR A 1 88 ? 8.910 -7.449 -39.802 1.00 94.56 88 TYR A N 1
ATOM 645 C CA . TYR A 1 88 ? 7.531 -6.960 -39.741 1.00 94.56 88 TYR A CA 1
ATOM 646 C C . TYR A 1 88 ? 7.135 -6.283 -41.053 1.00 94.56 88 TYR A C 1
ATOM 648 O O . TYR A 1 88 ? 6.088 -6.616 -41.603 1.00 94.56 88 TYR A O 1
ATOM 656 N N . MET A 1 89 ? 7.990 -5.414 -41.599 1.00 94.69 89 MET A N 1
ATOM 657 C CA . MET A 1 89 ? 7.749 -4.753 -42.882 1.00 94.69 89 MET A CA 1
ATOM 658 C C . MET A 1 89 ? 7.559 -5.759 -44.019 1.00 94.69 89 MET A C 1
ATOM 660 O O . MET A 1 89 ? 6.547 -5.685 -44.707 1.00 94.69 89 MET A O 1
ATOM 664 N N . MET A 1 90 ? 8.468 -6.726 -44.186 1.00 91.56 90 MET A N 1
ATOM 665 C CA . MET A 1 90 ? 8.372 -7.748 -45.239 1.00 91.56 90 MET A CA 1
ATOM 666 C C . MET A 1 90 ? 7.042 -8.500 -45.172 1.00 91.56 90 MET A C 1
ATOM 668 O O . MET A 1 90 ? 6.336 -8.584 -46.167 1.00 91.56 90 MET A O 1
ATOM 672 N N . ARG A 1 91 ? 6.629 -8.944 -43.977 1.00 91.69 91 ARG A N 1
ATOM 673 C CA . ARG A 1 91 ? 5.337 -9.627 -43.790 1.00 91.69 91 ARG A CA 1
ATOM 674 C C . ARG A 1 91 ? 4.142 -8.771 -44.208 1.00 91.69 91 ARG A C 1
ATOM 676 O O . ARG A 1 91 ? 3.150 -9.310 -44.694 1.00 91.69 91 ARG A O 1
ATOM 683 N N . ILE A 1 92 ? 4.199 -7.462 -43.970 1.00 92.00 92 ILE A N 1
ATOM 684 C CA . ILE A 1 92 ? 3.128 -6.530 -44.345 1.00 92.00 92 ILE A CA 1
ATOM 685 C C . ILE A 1 92 ? 3.130 -6.313 -45.862 1.00 92.00 92 ILE A C 1
ATOM 687 O O . ILE A 1 92 ? 2.065 -6.350 -46.475 1.00 92.00 92 ILE A O 1
ATOM 691 N N . LEU A 1 93 ? 4.309 -6.137 -46.464 1.00 88.56 93 LEU A N 1
ATOM 692 C CA . LEU A 1 93 ? 4.479 -5.960 -47.908 1.00 88.56 93 LEU A CA 1
ATOM 693 C C . LEU A 1 93 ? 4.024 -7.196 -48.693 1.00 88.56 93 LEU A C 1
ATOM 695 O O . LEU A 1 93 ? 3.256 -7.056 -49.645 1.00 88.56 93 LEU A O 1
ATOM 699 N N . ASP A 1 94 ? 4.390 -8.395 -48.233 1.00 86.00 94 ASP A N 1
ATOM 700 C CA . ASP A 1 94 ? 3.972 -9.669 -48.828 1.00 86.00 94 ASP A CA 1
ATOM 701 C C . ASP A 1 94 ? 2.442 -9.808 -48.828 1.00 86.00 94 ASP A C 1
ATOM 703 O O . ASP A 1 94 ? 1.838 -10.148 -49.844 1.00 86.00 94 ASP A O 1
ATOM 707 N N . ARG A 1 95 ? 1.783 -9.465 -47.711 1.00 86.88 95 ARG A N 1
ATOM 708 C CA . ARG A 1 95 ? 0.310 -9.473 -47.600 1.00 86.88 95 ARG A CA 1
ATOM 709 C C . ARG A 1 95 ? -0.374 -8.477 -48.538 1.00 86.88 95 ARG A C 1
ATOM 711 O O . ARG A 1 95 ? -1.542 -8.669 -48.866 1.00 86.88 95 ARG A O 1
ATOM 718 N N . GLN A 1 96 ? 0.325 -7.420 -48.942 1.00 84.56 96 GLN A N 1
ATOM 719 C CA . GLN A 1 96 ? -0.170 -6.404 -49.873 1.00 84.56 96 GLN A CA 1
ATOM 720 C C . GLN A 1 96 ? 0.240 -6.681 -51.329 1.00 84.56 96 GLN A C 1
ATOM 722 O O . GLN A 1 96 ? -0.028 -5.851 -52.196 1.00 84.56 96 GLN A O 1
ATOM 727 N N . ASN A 1 97 ? 0.857 -7.837 -51.616 1.00 82.19 97 ASN A N 1
ATOM 728 C CA . ASN A 1 97 ? 1.408 -8.194 -52.927 1.00 82.19 97 ASN A CA 1
ATOM 729 C C . ASN A 1 97 ? 2.410 -7.149 -53.464 1.00 82.19 97 ASN A C 1
ATOM 731 O O . ASN A 1 97 ? 2.481 -6.898 -54.667 1.00 82.19 97 ASN A O 1
ATOM 735 N N . LEU A 1 98 ? 3.181 -6.514 -52.577 1.00 83.25 98 LEU A N 1
ATOM 736 C CA . LEU A 1 98 ? 4.222 -5.552 -52.937 1.00 83.25 98 LEU A CA 1
ATOM 737 C C . LEU A 1 98 ? 5.580 -6.256 -52.981 1.00 83.25 98 LEU A C 1
ATOM 739 O O . LEU A 1 98 ? 5.987 -6.899 -52.019 1.00 83.25 98 LEU A O 1
ATOM 743 N N . SER A 1 99 ? 6.305 -6.119 -54.093 1.00 85.44 99 SER A N 1
ATOM 744 C CA . SER A 1 99 ? 7.634 -6.722 -54.238 1.00 85.44 99 SER A CA 1
ATOM 745 C C . SER A 1 99 ? 8.668 -5.829 -53.563 1.00 85.44 99 SER A C 1
ATOM 747 O O . SER A 1 99 ? 8.770 -4.656 -53.912 1.00 85.44 99 SER A O 1
ATOM 749 N N . SER A 1 100 ? 9.497 -6.367 -52.668 1.00 89.25 100 SER A N 1
ATOM 750 C CA . SER A 1 100 ? 10.560 -5.589 -52.012 1.00 89.25 100 SER A CA 1
ATOM 751 C C . SER A 1 100 ? 11.948 -6.195 -52.183 1.00 89.25 100 SER A C 1
ATOM 753 O O . SER A 1 100 ? 12.085 -7.416 -52.200 1.00 89.25 100 SER A O 1
ATOM 755 N N . ALA A 1 101 ? 12.972 -5.345 -52.258 1.00 91.94 101 ALA A N 1
ATOM 756 C CA . ALA A 1 101 ? 14.376 -5.739 -52.163 1.00 91.94 101 ALA A CA 1
ATOM 757 C C . ALA A 1 101 ? 15.060 -4.980 -51.023 1.00 91.94 101 ALA A C 1
ATOM 759 O O . ALA A 1 101 ? 14.828 -3.782 -50.849 1.00 91.94 101 ALA A O 1
ATOM 760 N N . ILE A 1 102 ? 15.898 -5.682 -50.260 1.00 94.88 102 ILE A N 1
ATOM 761 C CA . ILE A 1 102 ? 16.637 -5.112 -49.132 1.00 94.88 102 ILE A CA 1
ATOM 762 C C . ILE A 1 102 ? 18.078 -4.865 -49.561 1.00 94.88 102 ILE A C 1
ATOM 764 O O . ILE A 1 102 ? 18.716 -5.737 -50.153 1.00 94.88 102 ILE A O 1
ATOM 768 N N . PHE A 1 103 ? 18.587 -3.686 -49.230 1.00 96.38 103 PHE A N 1
ATOM 769 C CA . PHE A 1 103 ? 19.956 -3.278 -49.492 1.00 96.38 103 PHE A CA 1
ATOM 770 C C . PHE A 1 103 ? 20.646 -2.900 -48.191 1.00 96.38 103 PHE A C 1
ATOM 772 O O . PHE A 1 103 ? 20.070 -2.210 -47.350 1.00 96.38 103 PHE A O 1
ATOM 779 N N . ASP A 1 104 ? 21.895 -3.331 -48.067 1.00 95.50 104 ASP A N 1
ATOM 780 C CA . ASP A 1 104 ? 22.737 -3.058 -46.912 1.00 95.50 104 ASP A CA 1
ATOM 781 C C . ASP A 1 104 ? 23.783 -1.993 -47.240 1.00 95.50 104 ASP A C 1
ATOM 783 O O . ASP A 1 104 ? 24.658 -2.198 -48.100 1.00 95.50 104 ASP A O 1
ATOM 787 N N . ALA A 1 105 ? 23.686 -0.857 -46.554 1.00 93.25 105 ALA A N 1
ATOM 788 C CA . ALA A 1 105 ? 24.681 0.200 -46.620 1.00 93.25 105 ALA A CA 1
ATOM 789 C C . ALA A 1 105 ? 25.925 -0.079 -45.761 1.00 93.25 105 ALA A C 1
ATOM 791 O O . ALA A 1 105 ? 26.911 0.633 -45.937 1.00 93.25 105 ALA A O 1
ATOM 792 N N . ALA A 1 106 ? 25.920 -1.111 -44.908 1.00 89.50 106 ALA A N 1
ATOM 793 C CA . ALA A 1 106 ? 27.073 -1.571 -44.127 1.00 89.50 106 ALA A CA 1
ATOM 794 C C . ALA A 1 106 ? 27.794 -0.441 -43.362 1.00 89.50 106 ALA A C 1
ATOM 796 O O . ALA A 1 106 ? 29.020 -0.336 -43.399 1.00 89.50 106 ALA A O 1
ATOM 797 N N . ALA A 1 107 ? 27.017 0.450 -42.735 1.00 86.12 107 ALA A N 1
ATOM 798 C CA . ALA A 1 107 ? 27.478 1.636 -42.010 1.00 86.12 107 ALA A CA 1
ATOM 799 C C . ALA A 1 107 ? 28.358 2.610 -42.832 1.00 86.12 107 ALA A C 1
ATOM 801 O O . ALA A 1 107 ? 29.047 3.460 -42.265 1.00 86.12 107 ALA A O 1
ATOM 802 N N . ASP A 1 108 ? 28.305 2.539 -44.166 1.00 88.12 108 ASP A N 1
ATOM 803 C CA . ASP A 1 108 ? 29.065 3.389 -45.080 1.00 88.12 108 ASP A CA 1
ATOM 804 C C . ASP A 1 108 ? 28.150 4.403 -45.795 1.00 88.12 108 ASP A C 1
ATOM 806 O O . ASP A 1 108 ? 27.337 4.075 -46.663 1.00 88.12 108 ASP A O 1
ATOM 810 N N . THR A 1 109 ? 28.326 5.683 -45.460 1.00 90.56 109 THR A N 1
ATOM 811 C CA . THR A 1 109 ? 27.602 6.821 -46.051 1.00 90.56 109 THR A CA 1
ATOM 812 C C . THR A 1 109 ? 27.823 6.953 -47.567 1.00 90.56 109 THR A C 1
ATOM 814 O O . THR A 1 109 ? 26.939 7.411 -48.295 1.00 90.56 109 THR A O 1
ATOM 817 N N . VAL A 1 110 ? 28.986 6.577 -48.100 1.00 92.94 110 VAL A N 1
ATOM 818 C CA . VAL A 1 110 ? 29.242 6.593 -49.550 1.00 92.94 110 VAL A CA 1
ATOM 819 C C . VAL A 1 110 ? 28.490 5.455 -50.230 1.00 92.94 110 VAL A C 1
ATOM 821 O O . VAL A 1 110 ? 27.861 5.677 -51.270 1.00 92.94 110 VAL A O 1
ATOM 824 N N . ARG A 1 111 ? 28.508 4.264 -49.630 1.00 94.06 111 ARG A N 1
ATOM 825 C CA . ARG A 1 111 ? 27.765 3.100 -50.124 1.00 94.06 111 ARG A CA 1
ATOM 826 C C . ARG A 1 111 ? 26.259 3.340 -50.098 1.00 94.06 111 ARG A C 1
ATOM 828 O O . ARG A 1 111 ? 25.602 3.104 -51.108 1.00 94.06 111 ARG A O 1
ATOM 835 N N . GLU A 1 112 ? 25.726 3.871 -48.999 1.00 95.00 112 GLU A N 1
ATOM 836 C CA . GLU A 1 112 ? 24.314 4.243 -48.863 1.00 95.00 112 GLU A CA 1
ATOM 837 C C . GLU A 1 112 ? 23.873 5.184 -49.990 1.00 95.00 112 GLU A C 1
ATOM 839 O O . GLU A 1 112 ? 22.862 4.943 -50.648 1.00 95.00 112 GLU A O 1
ATOM 844 N N . ARG A 1 113 ? 24.676 6.220 -50.276 1.00 96.00 113 ARG A N 1
ATOM 845 C CA . ARG A 1 113 ? 24.445 7.128 -51.407 1.00 96.00 113 ARG A CA 1
ATOM 846 C C . ARG A 1 113 ? 24.319 6.365 -52.723 1.00 96.00 113 ARG A C 1
ATOM 848 O O . ARG A 1 113 ? 23.369 6.604 -53.462 1.00 96.00 113 ARG A O 1
ATOM 855 N N . ILE A 1 114 ? 25.289 5.502 -53.029 1.00 94.69 114 ILE A N 1
ATOM 856 C CA . ILE A 1 114 ? 25.337 4.771 -54.302 1.00 94.69 114 ILE A CA 1
ATOM 857 C C . ILE A 1 114 ? 24.121 3.849 -54.418 1.00 94.69 114 ILE A C 1
ATOM 859 O O . ILE A 1 114 ? 23.500 3.782 -55.479 1.00 94.69 114 ILE A O 1
ATOM 863 N N . LEU A 1 115 ? 23.749 3.175 -53.328 1.00 95.81 115 LEU A N 1
ATOM 864 C CA . LEU A 1 115 ? 22.564 2.322 -53.273 1.00 95.81 115 LEU A CA 1
ATOM 865 C C . LEU A 1 115 ? 21.285 3.121 -53.501 1.00 95.81 115 LEU A C 1
ATOM 867 O O . LEU A 1 115 ? 20.436 2.671 -54.262 1.00 95.81 115 LEU A O 1
ATOM 871 N N . ILE A 1 116 ? 21.147 4.307 -52.911 1.00 95.75 116 ILE A N 1
ATOM 872 C CA . ILE A 1 116 ? 19.972 5.143 -53.157 1.00 95.75 116 ILE A CA 1
ATOM 873 C C . ILE A 1 116 ? 19.935 5.566 -54.631 1.00 95.75 116 ILE A C 1
ATOM 875 O O . ILE A 1 116 ? 18.972 5.272 -55.336 1.00 95.75 116 ILE A O 1
ATOM 879 N N . GLU A 1 117 ? 21.008 6.190 -55.122 1.00 94.56 117 GLU A N 1
ATOM 880 C CA . GLU A 1 117 ? 21.069 6.788 -56.462 1.00 94.56 117 GLU A CA 1
ATOM 881 C C . GLU A 1 117 ? 20.905 5.754 -57.587 1.00 94.56 117 GLU A C 1
ATOM 883 O O . GLU A 1 117 ? 20.160 5.996 -58.536 1.00 94.56 117 GLU A O 1
ATOM 888 N N . SER A 1 118 ? 21.525 4.576 -57.462 1.00 91.88 118 SER A N 1
ATOM 889 C CA . SER A 1 118 ? 21.410 3.498 -58.461 1.00 91.88 118 SER A CA 1
ATOM 890 C C . SER A 1 118 ? 20.022 2.850 -58.520 1.00 91.88 118 SER A C 1
ATOM 892 O O . SER A 1 118 ? 19.673 2.252 -59.538 1.00 91.88 118 SER A O 1
ATOM 894 N N . ASN A 1 119 ? 19.210 2.992 -57.466 1.00 93.06 119 ASN A N 1
ATOM 895 C CA . ASN A 1 119 ? 17.895 2.358 -57.365 1.00 93.06 119 ASN A CA 1
ATOM 896 C C . ASN A 1 119 ? 16.714 3.315 -57.597 1.00 93.06 119 ASN A C 1
ATOM 898 O O . ASN A 1 119 ? 15.595 2.831 -57.789 1.00 93.06 119 ASN A O 1
ATOM 902 N N . LEU A 1 120 ? 16.941 4.634 -57.682 1.00 90.50 120 LEU A N 1
ATOM 903 C CA . LEU A 1 120 ? 15.889 5.637 -57.935 1.00 90.50 120 LEU A CA 1
ATOM 904 C C . LEU A 1 120 ? 15.044 5.313 -59.178 1.00 90.50 120 LEU A C 1
ATOM 906 O O . LEU A 1 120 ? 13.819 5.404 -59.139 1.00 90.50 120 LEU A O 1
ATOM 910 N N . GLY A 1 121 ? 15.679 4.887 -60.275 1.00 84.62 121 GLY A N 1
ATOM 911 C CA . GLY A 1 121 ? 14.993 4.532 -61.524 1.00 84.62 121 GLY A CA 1
ATOM 912 C C . GLY A 1 121 ? 14.424 3.107 -61.574 1.00 84.62 121 GLY A C 1
ATOM 913 O O . GLY A 1 121 ? 13.683 2.784 -62.500 1.00 84.62 121 GLY A O 1
ATOM 914 N N . LEU A 1 122 ? 14.762 2.250 -60.603 1.00 86.69 122 LEU A N 1
ATOM 915 C CA . LEU A 1 122 ? 14.440 0.815 -60.620 1.00 86.69 122 LEU A CA 1
ATOM 916 C C . LEU A 1 122 ? 13.259 0.438 -59.713 1.00 86.69 122 LEU A C 1
ATOM 918 O O . LEU A 1 122 ? 12.547 -0.520 -60.020 1.00 86.69 122 LEU A O 1
ATOM 922 N N . TYR A 1 123 ? 13.046 1.189 -58.629 1.00 91.62 123 TYR A N 1
ATOM 923 C CA . TYR A 1 123 ? 12.041 0.901 -57.597 1.00 91.62 123 TYR A CA 1
ATOM 924 C C . TYR A 1 123 ? 11.051 2.041 -57.445 1.00 91.62 123 TYR A C 1
ATOM 926 O O . TYR A 1 123 ? 11.472 3.185 -57.372 1.00 91.62 123 TYR A O 1
ATOM 934 N N . ASP A 1 124 ? 9.761 1.724 -57.361 1.00 89.50 124 ASP A N 1
ATOM 935 C CA . ASP A 1 124 ? 8.639 2.662 -57.292 1.00 89.50 124 ASP A CA 1
ATOM 936 C C . ASP A 1 124 ? 8.616 3.529 -56.037 1.00 89.50 124 ASP A C 1
ATOM 938 O O . ASP A 1 124 ? 8.170 4.674 -56.095 1.00 89.50 124 ASP A O 1
ATOM 942 N N . GLY A 1 125 ? 9.140 3.009 -54.930 1.00 92.25 125 GLY A N 1
ATOM 943 C CA . GLY A 1 125 ? 9.277 3.735 -53.676 1.00 92.25 125 GLY A CA 1
ATOM 944 C C . GLY A 1 125 ? 10.410 3.186 -52.818 1.00 92.25 125 GLY A C 1
ATOM 945 O O . GLY A 1 125 ? 10.897 2.074 -53.045 1.00 92.25 125 GLY A O 1
ATOM 946 N N . MET A 1 126 ? 10.847 3.972 -51.837 1.00 95.44 126 MET A N 1
ATOM 947 C CA . MET A 1 126 ? 12.001 3.638 -51.002 1.00 95.44 126 MET A CA 1
ATOM 948 C C . MET A 1 126 ? 11.690 3.803 -49.511 1.00 95.44 126 MET A C 1
ATOM 950 O O . MET A 1 126 ? 11.083 4.785 -49.093 1.00 95.44 126 MET A O 1
ATOM 954 N N . VAL A 1 127 ? 12.139 2.858 -48.692 1.00 96.75 127 VAL A N 1
ATOM 955 C CA . VAL A 1 127 ? 12.160 2.978 -47.231 1.00 96.75 127 VAL A CA 1
ATOM 956 C C . VAL A 1 127 ? 13.613 3.088 -46.800 1.00 96.75 127 VAL A C 1
ATOM 958 O O . VAL A 1 127 ? 14.399 2.178 -47.059 1.00 96.75 127 VAL A O 1
ATOM 961 N N . LEU A 1 128 ? 13.971 4.190 -46.150 1.00 97.00 128 LEU A N 1
ATOM 962 C CA . LEU A 1 128 ? 15.314 4.409 -45.623 1.00 97.00 128 LEU A CA 1
ATOM 963 C C . LEU A 1 128 ? 15.304 4.179 -44.108 1.00 97.00 128 LEU A C 1
ATOM 965 O O . LEU A 1 128 ? 14.635 4.910 -43.373 1.00 97.00 128 LEU A O 1
ATOM 969 N N . LEU A 1 129 ? 16.032 3.169 -43.633 1.00 95.56 129 LEU A N 1
ATOM 970 C CA . LEU A 1 129 ? 16.114 2.824 -42.213 1.00 95.56 129 LEU A CA 1
ATOM 971 C C . LEU A 1 129 ? 17.383 3.416 -41.599 1.00 95.56 129 LEU A C 1
ATOM 973 O O . LEU A 1 129 ? 18.481 3.069 -42.026 1.00 95.56 129 LEU A O 1
ATOM 977 N N . ASN A 1 130 ? 17.219 4.295 -40.603 1.00 92.56 130 ASN A N 1
ATOM 978 C CA . ASN A 1 130 ? 18.301 5.039 -39.946 1.00 92.56 130 ASN A CA 1
ATOM 979 C C . ASN A 1 130 ? 19.265 5.759 -40.926 1.00 92.56 130 ASN A C 1
ATOM 981 O O . ASN A 1 130 ? 20.482 5.657 -40.748 1.00 92.56 130 ASN A O 1
ATOM 985 N N . PRO A 1 131 ? 18.785 6.483 -41.961 1.00 93.50 131 PRO A N 1
ATOM 986 C CA . PRO A 1 131 ? 19.673 6.959 -43.011 1.00 93.50 131 PRO A CA 1
ATOM 987 C C . PRO A 1 131 ? 20.744 7.931 -42.509 1.00 93.50 131 PRO A C 1
ATOM 989 O O . PRO A 1 131 ? 20.459 8.843 -41.723 1.00 93.50 131 PRO A O 1
ATOM 992 N N . MET A 1 132 ? 21.971 7.775 -43.012 1.00 90.81 132 MET A N 1
ATOM 993 C CA . MET A 1 132 ? 23.143 8.556 -42.580 1.00 90.81 132 MET A CA 1
ATOM 994 C C . MET A 1 132 ? 23.351 9.830 -43.409 1.00 90.81 132 MET A C 1
ATOM 996 O O . MET A 1 132 ? 24.145 10.701 -43.051 1.00 90.81 132 MET A O 1
ATOM 1000 N N . GLN A 1 133 ? 22.618 9.974 -44.512 1.00 92.44 133 GLN A N 1
ATOM 1001 C CA . GLN A 1 133 ? 22.709 11.127 -45.405 1.00 92.44 133 GLN A CA 1
ATOM 1002 C C . GLN A 1 133 ? 22.202 12.423 -44.765 1.00 92.44 133 GLN A C 1
ATOM 1004 O O . GLN A 1 133 ? 21.364 12.440 -43.854 1.00 92.44 133 GLN A O 1
ATOM 1009 N N . SER A 1 134 ? 22.692 13.550 -45.286 1.00 91.56 134 SER A N 1
ATOM 1010 C CA . SER A 1 134 ? 22.199 14.867 -44.892 1.00 91.56 134 SER A CA 1
ATOM 1011 C C . SER A 1 134 ? 20.756 15.088 -45.349 1.00 91.56 134 SER A C 1
ATOM 1013 O O . SER A 1 134 ? 20.328 14.574 -46.386 1.00 91.56 134 SER A O 1
ATOM 1015 N N . GLU A 1 135 ? 20.019 15.902 -44.590 1.00 91.56 135 GLU A N 1
ATOM 1016 C CA . GLU A 1 135 ? 18.617 16.226 -44.874 1.00 91.56 135 GLU A CA 1
ATOM 1017 C C . GLU A 1 135 ? 18.433 16.754 -46.303 1.00 91.56 135 GLU A C 1
ATOM 1019 O O . GLU A 1 135 ? 17.575 16.276 -47.036 1.00 91.56 135 GLU A O 1
ATOM 1024 N N . THR A 1 136 ? 19.309 17.661 -46.747 1.00 92.75 136 THR A N 1
ATOM 1025 C CA . THR A 1 136 ? 19.270 18.248 -48.096 1.00 92.75 136 THR A CA 1
ATOM 1026 C C . THR A 1 136 ? 19.372 17.200 -49.205 1.00 92.75 136 THR A C 1
ATOM 1028 O O . THR A 1 136 ? 18.766 17.353 -50.265 1.00 92.75 136 THR A O 1
ATOM 1031 N N . ARG A 1 137 ? 20.147 16.131 -48.990 1.00 94.06 137 ARG A N 1
ATOM 1032 C CA . ARG A 1 137 ? 20.307 15.064 -49.986 1.00 94.06 137 ARG A CA 1
ATOM 1033 C C . ARG A 1 137 ? 19.105 14.136 -50.005 1.00 94.06 137 ARG A C 1
ATOM 1035 O O . ARG A 1 137 ? 18.607 13.846 -51.089 1.00 94.06 137 ARG A O 1
ATOM 1042 N N . ILE A 1 138 ? 18.610 13.754 -48.829 1.00 94.56 138 ILE A N 1
ATOM 1043 C CA . ILE A 1 138 ? 17.381 12.961 -48.708 1.00 94.56 138 ILE A CA 1
ATOM 1044 C C . ILE A 1 138 ? 16.214 13.711 -49.357 1.00 94.56 138 ILE A C 1
ATOM 1046 O O . ILE A 1 138 ? 15.521 13.145 -50.195 1.00 94.56 138 ILE A O 1
ATOM 1050 N N . ALA A 1 139 ? 16.073 15.010 -49.085 1.00 91.81 139 ALA A N 1
ATOM 1051 C CA . ALA A 1 139 ? 15.055 15.859 -49.698 1.00 91.81 139 ALA A CA 1
ATOM 1052 C C . ALA A 1 139 ? 15.160 15.925 -51.229 1.00 91.81 139 ALA A C 1
ATOM 1054 O O . ALA A 1 139 ? 14.148 15.865 -51.926 1.00 91.81 139 ALA A O 1
ATOM 1055 N N . ARG A 1 140 ? 16.381 15.994 -51.776 1.00 92.31 140 ARG A N 1
ATOM 1056 C CA . ARG A 1 140 ? 16.596 15.968 -53.230 1.00 92.31 140 ARG A CA 1
ATOM 1057 C C . ARG A 1 140 ? 16.093 14.668 -53.855 1.00 92.31 140 ARG A C 1
ATOM 1059 O O . ARG A 1 140 ? 15.452 14.705 -54.902 1.00 92.31 140 ARG A O 1
ATOM 1066 N N . TRP A 1 141 ? 16.388 13.529 -53.236 1.00 94.38 141 TRP A N 1
ATOM 1067 C CA . TRP A 1 141 ? 15.920 12.244 -53.743 1.00 94.38 141 TRP A CA 1
ATOM 1068 C C . TRP A 1 141 ? 14.413 12.062 -53.556 1.00 94.38 141 TRP A C 1
ATOM 1070 O O . TRP A 1 141 ? 13.769 11.515 -54.448 1.00 94.38 141 TRP A O 1
ATOM 1080 N N . ALA A 1 142 ? 13.846 12.578 -52.463 1.00 90.62 142 ALA A N 1
ATOM 1081 C CA . ALA A 1 142 ? 12.406 12.563 -52.207 1.00 90.62 142 ALA A CA 1
ATOM 1082 C C . ALA A 1 142 ? 11.610 13.284 -53.303 1.00 90.62 142 ALA A C 1
ATOM 1084 O O . ALA A 1 142 ? 10.542 12.822 -53.691 1.00 90.62 142 ALA A O 1
ATOM 1085 N N . GLY A 1 143 ? 12.168 14.358 -53.875 1.00 86.75 143 GLY A N 1
ATOM 1086 C CA . GLY A 1 143 ? 11.581 15.039 -55.034 1.00 86.75 143 GLY A CA 1
ATOM 1087 C C . GLY A 1 143 ? 11.618 14.227 -56.336 1.00 86.75 143 GLY A C 1
ATOM 1088 O O . GLY A 1 143 ? 10.928 14.573 -57.287 1.00 86.75 143 GLY A O 1
ATOM 1089 N N . SER A 1 144 ? 12.420 13.159 -56.399 1.00 86.88 144 SER A N 1
ATOM 1090 C CA . SER A 1 144 ? 12.524 12.279 -57.575 1.00 86.88 144 SER A CA 1
ATOM 1091 C C . SER A 1 144 ? 11.749 10.972 -57.410 1.00 86.88 144 SER A C 1
ATOM 1093 O O . SER A 1 144 ? 11.264 10.419 -58.397 1.00 86.88 144 SER A O 1
ATOM 1095 N N . ARG A 1 145 ? 11.654 10.441 -56.183 1.00 90.69 145 ARG A N 1
ATOM 1096 C CA . ARG A 1 145 ? 10.986 9.166 -55.910 1.00 90.69 145 ARG A CA 1
ATOM 1097 C C . ARG A 1 145 ? 10.313 9.160 -54.532 1.00 90.69 145 ARG A C 1
ATOM 1099 O O . ARG A 1 145 ? 10.960 9.565 -53.566 1.00 90.69 145 ARG A O 1
ATOM 1106 N N . PRO A 1 146 ? 9.068 8.643 -54.418 1.00 91.12 146 PRO A N 1
ATOM 1107 C CA . PRO A 1 146 ? 8.404 8.412 -53.140 1.00 91.12 146 PRO A CA 1
ATOM 1108 C C . PRO A 1 146 ? 9.302 7.709 -52.132 1.00 91.12 146 PRO A C 1
ATOM 1110 O O . PRO A 1 146 ? 9.840 6.633 -52.410 1.00 91.12 146 PRO A O 1
ATOM 1113 N N . MET A 1 147 ? 9.450 8.299 -50.950 1.00 93.06 147 MET A N 1
ATOM 1114 C CA . MET A 1 147 ? 10.241 7.688 -49.895 1.00 93.06 147 MET A CA 1
ATOM 1115 C C . MET A 1 147 ? 9.767 8.040 -48.499 1.00 93.06 147 MET A C 1
ATOM 1117 O O . MET A 1 147 ? 9.203 9.110 -48.262 1.00 93.06 147 MET A O 1
ATOM 1121 N N . VAL A 1 148 ? 10.048 7.123 -47.580 1.00 95.94 148 VAL A N 1
ATOM 1122 C CA . VAL A 1 148 ? 9.803 7.293 -46.151 1.00 95.94 148 VAL A CA 1
ATOM 1123 C C . VAL A 1 148 ? 11.050 6.964 -45.344 1.00 95.94 148 VAL A C 1
ATOM 1125 O O . VAL A 1 148 ? 11.855 6.118 -45.745 1.00 95.94 148 VAL A O 1
ATOM 1128 N N . THR A 1 149 ? 11.210 7.624 -44.201 1.00 96.62 149 THR A N 1
ATOM 1129 C CA . THR A 1 149 ? 12.367 7.443 -43.319 1.00 96.62 149 THR A CA 1
ATOM 1130 C C . THR A 1 149 ? 11.970 6.861 -41.964 1.00 96.62 149 THR A C 1
ATOM 1132 O O . THR A 1 149 ? 10.915 7.175 -41.412 1.00 96.62 149 THR A O 1
ATOM 1135 N N . TYR A 1 150 ? 12.837 6.024 -41.396 1.00 95.44 150 TYR A N 1
ATOM 1136 C CA . TYR A 1 150 ? 12.737 5.557 -40.013 1.00 95.44 150 TYR A CA 1
ATOM 1137 C C . TYR A 1 150 ? 13.858 6.156 -39.156 1.00 95.44 150 TYR A C 1
ATOM 1139 O O . TYR A 1 150 ? 15.016 6.150 -39.577 1.00 95.44 150 TYR A O 1
ATOM 1147 N N . ASN A 1 151 ? 13.513 6.674 -37.968 1.00 92.69 151 ASN A N 1
ATOM 1148 C CA . ASN A 1 151 ? 14.428 7.284 -36.985 1.00 92.69 151 ASN A CA 1
ATOM 1149 C C . ASN A 1 151 ? 15.340 8.389 -37.562 1.00 92.69 151 ASN A C 1
ATOM 1151 O O . ASN A 1 151 ? 16.431 8.648 -37.054 1.00 92.69 151 ASN A O 1
ATOM 1155 N N . ARG A 1 152 ? 14.882 9.067 -38.616 1.00 92.12 152 ARG A N 1
ATOM 1156 C CA . ARG A 1 152 ? 15.521 10.247 -39.205 1.00 92.12 152 ARG A CA 1
ATOM 1157 C C . ARG A 1 152 ? 14.431 11.139 -39.799 1.00 92.12 152 ARG A C 1
ATOM 1159 O O . ARG A 1 152 ? 14.082 10.963 -40.968 1.00 92.12 152 ARG A O 1
ATOM 1166 N N . PRO A 1 153 ? 13.855 12.063 -39.019 1.00 90.75 153 PRO A N 1
ATOM 1167 C CA . PRO A 1 153 ? 12.882 12.993 -39.549 1.00 90.75 153 PRO A CA 1
ATOM 1168 C C . PRO A 1 153 ? 13.562 13.922 -40.562 1.00 90.75 153 PRO A C 1
ATOM 1170 O O . PRO A 1 153 ? 14.617 14.492 -40.289 1.00 90.75 153 PRO A O 1
ATOM 1173 N N . VAL A 1 154 ? 12.967 14.029 -41.747 1.00 90.75 154 VAL A N 1
ATOM 1174 C CA . VAL A 1 154 ? 13.397 14.891 -42.854 1.00 90.75 154 VAL A CA 1
ATOM 1175 C C . VAL A 1 154 ? 12.154 15.582 -43.386 1.00 90.75 154 VAL A C 1
ATOM 1177 O O . VAL A 1 154 ? 11.179 14.915 -43.727 1.00 90.75 154 VAL A O 1
ATOM 1180 N N . SER A 1 155 ? 12.187 16.910 -43.474 1.00 87.31 155 SER A N 1
ATOM 1181 C CA . SER A 1 155 ? 10.997 17.723 -43.766 1.00 87.31 155 SER A CA 1
ATOM 1182 C C . SER A 1 155 ? 10.327 17.378 -45.106 1.00 87.31 155 SER A C 1
ATOM 1184 O O . SER A 1 155 ? 9.119 17.520 -45.254 1.00 87.31 155 SER A O 1
ATOM 1186 N N . ALA A 1 156 ? 11.109 16.895 -46.073 1.00 86.94 156 ALA A N 1
ATOM 1187 C CA . ALA A 1 156 ? 10.659 16.548 -47.423 1.00 86.94 156 ALA A CA 1
ATOM 1188 C C . ALA A 1 156 ? 10.139 15.103 -47.578 1.00 86.94 156 ALA A C 1
ATOM 1190 O O . ALA A 1 156 ? 9.797 14.687 -48.683 1.00 86.94 156 ALA A O 1
ATOM 1191 N N . THR A 1 157 ? 10.111 14.306 -46.509 1.00 90.75 157 THR A N 1
ATOM 1192 C CA . THR A 1 157 ? 9.669 12.901 -46.537 1.00 90.75 157 THR A CA 1
ATOM 1193 C C . THR A 1 157 ? 8.676 12.647 -45.419 1.00 90.75 157 THR A C 1
ATOM 1195 O O . THR A 1 157 ? 8.810 13.248 -44.359 1.00 90.75 157 THR A O 1
ATOM 1198 N N . ALA A 1 158 ? 7.731 11.724 -45.595 1.00 93.19 158 ALA A N 1
ATOM 1199 C CA . ALA A 1 158 ? 7.017 11.175 -44.442 1.00 93.19 158 ALA A CA 1
ATOM 1200 C C . ALA A 1 158 ? 7.931 10.204 -43.676 1.00 93.19 158 ALA A C 1
ATOM 1202 O O . ALA A 1 158 ? 8.899 9.680 -44.234 1.00 93.19 158 ALA A O 1
ATOM 1203 N N . GLY A 1 159 ? 7.641 9.935 -42.409 1.00 94.50 159 GLY A N 1
ATOM 1204 C CA . GLY A 1 159 ? 8.500 9.045 -41.637 1.00 94.50 159 GLY A CA 1
ATOM 1205 C C . GLY A 1 159 ? 7.940 8.637 -40.291 1.00 94.50 159 GLY A C 1
ATOM 1206 O O . GLY A 1 159 ? 6.908 9.132 -39.837 1.00 94.50 159 GLY A O 1
ATOM 1207 N N . VAL A 1 160 ? 8.650 7.712 -39.656 1.00 94.94 160 VAL A N 1
ATOM 1208 C CA . VAL A 1 160 ? 8.370 7.260 -38.294 1.00 94.94 160 VAL A CA 1
ATOM 1209 C C . VAL A 1 160 ? 9.618 7.460 -37.444 1.00 94.94 160 VAL A C 1
ATOM 1211 O O . VAL A 1 160 ? 10.697 6.982 -37.790 1.00 94.94 160 VAL A O 1
ATOM 1214 N N . GLU A 1 161 ? 9.481 8.147 -36.316 1.00 91.94 161 GLU A N 1
ATOM 1215 C CA . GLU A 1 161 ? 10.543 8.318 -35.321 1.00 91.94 161 GLU A CA 1
ATOM 1216 C C . GLU A 1 161 ? 10.132 7.634 -34.016 1.00 91.94 161 GLU A C 1
ATOM 1218 O O . GLU A 1 161 ? 8.992 7.742 -33.560 1.00 91.94 161 GLU A O 1
ATOM 1223 N N . THR A 1 162 ? 11.070 6.927 -33.396 1.00 90.88 162 THR A N 1
ATOM 1224 C CA . THR A 1 162 ? 10.878 6.414 -32.040 1.00 90.88 162 THR A CA 1
ATOM 1225 C C . THR A 1 162 ? 11.062 7.558 -31.047 1.00 90.88 162 THR A C 1
ATOM 1227 O O . THR A 1 162 ? 12.163 8.090 -30.923 1.00 90.88 162 THR A O 1
ATOM 1230 N N . ASP A 1 163 ? 10.015 7.916 -30.306 1.00 91.00 163 ASP A N 1
ATOM 1231 C CA . ASP A 1 163 ? 10.110 8.868 -29.199 1.00 91.00 163 ASP A CA 1
ATOM 1232 C C . ASP A 1 163 ? 10.432 8.117 -27.904 1.00 91.00 163 ASP A C 1
ATOM 1234 O O . ASP A 1 163 ? 9.587 7.433 -27.315 1.00 91.00 163 ASP A O 1
ATOM 1238 N N . ALA A 1 164 ? 11.688 8.220 -27.471 1.00 93.88 164 ALA A N 1
ATOM 1239 C CA . ALA A 1 164 ? 12.159 7.577 -26.252 1.00 93.88 164 ALA A CA 1
ATOM 1240 C C . ALA A 1 164 ? 12.277 8.528 -25.056 1.00 93.88 164 ALA A C 1
ATOM 1242 O O . ALA A 1 164 ? 12.760 8.106 -24.005 1.00 93.88 164 ALA A O 1
ATOM 1243 N N . GLN A 1 165 ? 11.833 9.787 -25.159 1.00 93.25 165 GLN A N 1
ATOM 1244 C CA . GLN A 1 165 ? 12.058 10.776 -24.100 1.00 93.25 165 GLN A CA 1
ATOM 1245 C C . GLN A 1 165 ? 11.448 10.339 -22.762 1.00 93.25 165 GLN A C 1
ATOM 1247 O O . GLN A 1 165 ? 12.096 10.476 -21.725 1.00 93.25 165 GLN A O 1
ATOM 1252 N N . MET A 1 166 ? 10.221 9.805 -22.765 1.00 87.69 166 MET A N 1
ATOM 1253 C CA . MET A 1 166 ? 9.571 9.328 -21.538 1.00 87.69 166 MET A CA 1
ATOM 1254 C C . MET A 1 166 ? 10.271 8.099 -20.953 1.00 87.69 166 MET A C 1
ATOM 1256 O O . MET A 1 166 ? 10.593 8.105 -19.770 1.00 87.69 166 MET A O 1
ATOM 1260 N N . ALA A 1 167 ? 10.595 7.099 -21.775 1.00 90.19 167 ALA A N 1
ATOM 1261 C CA . ALA A 1 167 ? 11.312 5.907 -21.322 1.00 90.19 167 ALA A CA 1
ATOM 1262 C C . ALA A 1 167 ? 12.708 6.241 -20.762 1.00 90.19 167 ALA A C 1
ATOM 1264 O O . ALA A 1 167 ? 13.132 5.676 -19.756 1.00 90.19 167 ALA A O 1
ATOM 1265 N N . VAL A 1 168 ? 13.414 7.197 -21.372 1.00 97.12 168 VAL A N 1
ATOM 1266 C CA . VAL A 1 168 ? 14.711 7.680 -20.877 1.00 97.12 168 VAL A CA 1
ATOM 1267 C C . VAL A 1 168 ? 14.548 8.459 -19.571 1.00 97.12 168 VAL A C 1
ATOM 1269 O O . VAL A 1 168 ? 15.312 8.220 -18.637 1.00 97.12 168 VAL A O 1
ATOM 1272 N N . ASN A 1 169 ? 13.535 9.329 -19.454 1.00 92.25 169 ASN A N 1
ATOM 1273 C CA . ASN A 1 169 ? 13.205 9.974 -18.176 1.00 92.25 169 ASN A CA 1
ATOM 1274 C C . ASN A 1 169 ? 12.948 8.921 -17.095 1.00 92.25 169 ASN A C 1
ATOM 1276 O O . ASN A 1 169 ? 13.380 9.078 -15.953 1.00 92.25 169 ASN A O 1
ATOM 1280 N N . ASP A 1 170 ? 12.264 7.838 -17.464 1.00 83.56 170 ASP A N 1
ATOM 1281 C CA . ASP A 1 170 ? 11.946 6.768 -16.545 1.00 83.56 170 ASP A CA 1
ATOM 1282 C C . ASP A 1 170 ? 13.179 6.006 -16.068 1.00 83.56 170 ASP A C 1
ATOM 1284 O O . ASP A 1 170 ? 13.288 5.730 -14.869 1.00 83.56 170 ASP A O 1
ATOM 1288 N N . ALA A 1 171 ? 14.087 5.689 -16.986 1.00 92.56 171 ALA A N 1
ATOM 1289 C CA . ALA A 1 171 ? 15.348 5.029 -16.694 1.00 92.56 171 ALA A CA 1
ATOM 1290 C C . ALA A 1 171 ? 16.253 5.901 -15.813 1.00 92.56 171 ALA A C 1
ATOM 1292 O O . ALA A 1 171 ? 16.721 5.448 -14.770 1.00 92.56 171 ALA A O 1
ATOM 1293 N N . VAL A 1 172 ? 16.447 7.172 -16.177 1.00 94.75 172 VAL A N 1
ATOM 1294 C CA . VAL A 1 172 ? 17.290 8.106 -15.414 1.00 94.75 172 VAL A CA 1
ATOM 1295 C C . VAL A 1 172 ? 16.708 8.386 -14.030 1.00 94.75 172 VAL A C 1
ATOM 1297 O O . VAL A 1 172 ? 17.447 8.349 -13.051 1.00 94.75 172 VAL A O 1
ATOM 1300 N N . GLY A 1 173 ? 15.392 8.593 -13.917 1.00 87.00 173 GLY A N 1
ATOM 1301 C CA . GLY A 1 173 ? 14.749 8.785 -12.616 1.00 87.00 173 GLY A CA 1
ATOM 1302 C C . GLY A 1 173 ? 14.919 7.573 -11.699 1.00 87.00 173 GLY A C 1
ATOM 1303 O O . GLY A 1 173 ? 15.189 7.727 -10.513 1.00 87.00 173 GLY A O 1
ATOM 1304 N N . MET A 1 174 ? 14.858 6.357 -12.251 1.00 82.88 174 MET A N 1
ATOM 1305 C CA . MET A 1 174 ? 15.154 5.152 -11.478 1.00 82.88 174 MET A CA 1
ATOM 1306 C C . MET A 1 174 ? 16.629 5.069 -11.064 1.00 82.88 174 MET A C 1
ATOM 1308 O O . MET A 1 174 ? 16.917 4.727 -9.920 1.00 82.88 174 MET A O 1
ATOM 1312 N N . LEU A 1 175 ? 17.568 5.375 -11.962 1.00 89.06 175 LEU A N 1
ATOM 1313 C CA . LEU A 1 175 ? 18.995 5.411 -11.633 1.00 89.06 175 LEU A CA 1
ATOM 1314 C C . LEU A 1 175 ? 19.280 6.423 -10.511 1.00 89.06 175 LEU A C 1
ATOM 1316 O O . LEU A 1 175 ? 20.003 6.094 -9.569 1.00 89.06 175 LEU A O 1
ATOM 1320 N N . HIS A 1 176 ? 18.647 7.598 -10.563 1.00 86.38 176 HIS A N 1
ATOM 1321 C CA . HIS A 1 176 ? 18.703 8.619 -9.516 1.00 86.38 176 HIS A CA 1
ATOM 1322 C C . HIS A 1 176 ? 18.188 8.094 -8.180 1.00 86.38 176 HIS A C 1
ATOM 1324 O O . HIS A 1 176 ? 18.875 8.227 -7.165 1.00 86.38 176 HIS A O 1
ATOM 1330 N N . ASP A 1 177 ? 17.011 7.466 -8.181 1.00 75.75 177 ASP A N 1
ATOM 1331 C CA . ASP A 1 177 ? 16.450 6.848 -6.982 1.00 75.75 177 ASP A CA 1
ATOM 1332 C C . ASP A 1 177 ? 17.415 5.786 -6.434 1.00 75.75 177 ASP A C 1
ATOM 1334 O O . ASP A 1 177 ? 17.650 5.724 -5.236 1.00 75.75 177 ASP A O 1
ATOM 1338 N N . MET A 1 178 ? 18.080 5.016 -7.297 1.00 76.00 178 MET A N 1
ATOM 1339 C CA . MET A 1 178 ? 19.115 4.042 -6.921 1.00 76.00 178 MET A CA 1
ATOM 1340 C C . MET A 1 178 ? 20.474 4.667 -6.545 1.00 76.00 178 MET A C 1
ATOM 1342 O O . MET A 1 178 ? 21.456 3.940 -6.417 1.00 76.00 178 MET A O 1
ATOM 1346 N N . ASN A 1 179 ? 20.543 5.989 -6.353 1.00 81.69 179 ASN A N 1
ATOM 1347 C CA . ASN A 1 179 ? 21.744 6.746 -5.985 1.00 81.69 179 ASN A CA 1
ATOM 1348 C C . ASN A 1 179 ? 22.893 6.660 -7.010 1.00 81.69 179 ASN A C 1
ATOM 1350 O O . ASN A 1 179 ? 24.052 6.862 -6.654 1.00 81.69 179 ASN A O 1
ATOM 1354 N N . HIS A 1 180 ? 22.588 6.390 -8.281 1.00 88.94 180 HIS A N 1
ATOM 1355 C CA . HIS A 1 180 ? 23.562 6.525 -9.363 1.00 88.94 180 HIS A CA 1
ATOM 1356 C C . HIS A 1 180 ? 23.755 8.011 -9.656 1.00 88.94 180 HIS A C 1
ATOM 1358 O O . HIS A 1 180 ? 22.779 8.755 -9.784 1.00 88.94 180 HIS A O 1
ATOM 1364 N N . ARG A 1 181 ? 25.005 8.453 -9.762 1.00 90.81 181 ARG A N 1
ATOM 1365 C CA . ARG A 1 181 ? 25.351 9.868 -9.944 1.00 90.81 181 ARG A CA 1
ATOM 1366 C C . ARG A 1 181 ? 26.131 10.097 -11.230 1.00 90.81 181 ARG A C 1
ATOM 1368 O O . ARG A 1 181 ? 25.995 11.153 -11.830 1.00 90.81 181 ARG A O 1
ATOM 1375 N N . ARG A 1 182 ? 26.906 9.121 -11.699 1.00 95.75 182 ARG A N 1
ATOM 1376 C CA . ARG A 1 182 ? 27.742 9.236 -12.903 1.00 95.75 182 ARG A CA 1
ATOM 1377 C C . ARG A 1 182 ? 27.174 8.380 -14.024 1.00 95.75 182 ARG A C 1
ATOM 1379 O O . ARG A 1 182 ? 27.237 7.153 -13.965 1.00 95.75 182 ARG A O 1
ATOM 1386 N N . ILE A 1 183 ? 26.610 9.040 -15.029 1.00 97.38 183 ILE A N 1
ATOM 1387 C CA . ILE A 1 183 ? 25.966 8.409 -16.179 1.00 97.38 183 ILE A CA 1
ATOM 1388 C C . ILE A 1 183 ? 26.841 8.606 -17.415 1.00 97.38 183 ILE A C 1
ATOM 1390 O O . ILE A 1 183 ? 27.132 9.739 -17.803 1.00 97.38 183 ILE A O 1
ATOM 1394 N N . VAL A 1 184 ? 27.220 7.509 -18.066 1.00 97.56 184 VAL A N 1
ATOM 1395 C CA . VAL A 1 184 ? 27.930 7.541 -19.351 1.00 97.56 184 VAL A CA 1
ATOM 1396 C C . VAL A 1 184 ? 27.005 7.039 -20.452 1.00 97.56 184 VAL A C 1
ATOM 1398 O O . VAL A 1 184 ? 26.400 5.981 -20.328 1.00 97.56 184 VAL A O 1
ATOM 1401 N N . TYR A 1 185 ? 26.891 7.788 -21.545 1.00 97.12 185 TYR A N 1
ATOM 1402 C CA . TYR A 1 185 ? 26.286 7.309 -22.785 1.00 97.12 185 TYR A CA 1
ATOM 1403 C C . TYR A 1 185 ? 27.378 6.907 -23.770 1.00 97.12 185 TYR A C 1
ATOM 1405 O O . TYR A 1 185 ? 28.245 7.718 -24.088 1.00 97.12 185 TYR A O 1
ATOM 1413 N N . VAL A 1 186 ? 27.324 5.676 -24.268 1.00 93.81 186 VAL A N 1
ATOM 1414 C CA . VAL A 1 186 ? 28.258 5.147 -25.262 1.00 93.81 186 VAL A CA 1
ATOM 1415 C C . VAL A 1 186 ? 27.553 4.918 -26.596 1.00 93.81 186 VAL A C 1
ATOM 1417 O O . VAL A 1 186 ? 26.481 4.316 -26.650 1.00 93.81 186 VAL A O 1
ATOM 1420 N N . CYS A 1 187 ? 28.145 5.407 -27.685 1.00 89.62 187 CYS A N 1
ATOM 1421 C CA . CYS A 1 187 ? 27.596 5.296 -29.039 1.00 89.62 187 CYS A CA 1
ATOM 1422 C C . CYS A 1 187 ? 28.680 4.949 -30.064 1.00 89.62 187 CYS A C 1
ATOM 1424 O O . CYS A 1 187 ? 29.839 5.290 -29.857 1.00 89.62 187 CYS A O 1
ATOM 1426 N N . SER A 1 188 ? 28.297 4.287 -31.160 1.00 80.56 188 SER A N 1
ATOM 1427 C CA . SER A 1 188 ? 29.222 3.864 -32.229 1.00 80.56 188 SER A CA 1
ATOM 1428 C C . SER A 1 188 ? 29.569 4.975 -33.221 1.00 80.56 188 SER A C 1
ATOM 1430 O O . SER A 1 188 ? 30.544 4.876 -33.957 1.00 80.56 188 SER A O 1
ATOM 1432 N N . ASN A 1 189 ? 28.710 5.990 -33.325 1.00 80.94 189 ASN A N 1
ATOM 1433 C CA . ASN A 1 189 ? 28.921 7.137 -34.196 1.00 80.94 189 ASN A CA 1
ATOM 1434 C C . ASN A 1 189 ? 28.137 8.341 -33.659 1.00 80.94 189 ASN A C 1
ATOM 1436 O O . ASN A 1 189 ? 26.914 8.412 -33.791 1.00 80.94 189 ASN A O 1
ATOM 1440 N N . ALA A 1 190 ? 28.847 9.292 -33.056 1.00 82.75 190 ALA A N 1
ATOM 1441 C CA . ALA A 1 190 ? 28.253 10.487 -32.458 1.00 82.75 190 ALA A CA 1
ATOM 1442 C C . ALA A 1 190 ? 27.614 11.461 -33.472 1.00 82.75 190 ALA A C 1
ATOM 1444 O O . ALA A 1 190 ? 26.806 12.301 -33.068 1.00 82.75 190 ALA A O 1
ATOM 1445 N N . ASP A 1 191 ? 27.936 11.347 -34.764 1.00 82.19 191 ASP A N 1
ATOM 1446 C CA . ASP A 1 191 ? 27.404 12.223 -35.817 1.00 82.19 191 ASP A CA 1
ATOM 1447 C C . ASP A 1 191 ? 26.064 11.727 -36.380 1.00 82.19 191 ASP A C 1
ATOM 1449 O O . ASP A 1 191 ? 25.346 12.472 -37.052 1.00 82.19 191 ASP A O 1
ATOM 1453 N N . GLN A 1 192 ? 25.679 10.482 -36.080 1.00 84.12 192 GLN A N 1
ATOM 1454 C CA . GLN A 1 192 ? 24.379 9.952 -36.479 1.00 84.12 192 GLN A CA 1
ATOM 1455 C C . GLN A 1 192 ? 23.240 10.626 -35.710 1.00 84.12 192 GLN A C 1
ATOM 1457 O O . GLN A 1 192 ? 23.295 10.805 -34.491 1.00 84.12 192 GLN A O 1
ATOM 1462 N N . TRP A 1 193 ? 22.142 10.911 -36.418 1.00 88.00 193 TRP A N 1
ATOM 1463 C CA . TRP A 1 193 ? 20.945 11.534 -35.844 1.00 88.00 193 TRP A CA 1
ATOM 1464 C C . TRP A 1 193 ? 20.453 10.836 -34.581 1.00 88.00 193 TRP A C 1
ATOM 1466 O O . TRP A 1 193 ? 20.218 11.477 -33.558 1.00 88.00 193 TRP A O 1
ATOM 1476 N N . ILE A 1 194 ? 20.312 9.511 -34.648 1.00 88.62 194 ILE A N 1
ATOM 1477 C CA . ILE A 1 194 ? 19.768 8.726 -33.544 1.00 88.62 194 ILE A CA 1
ATOM 1478 C C . ILE A 1 194 ? 20.684 8.784 -32.317 1.00 88.62 194 ILE A C 1
ATOM 1480 O O . ILE A 1 194 ? 20.201 8.861 -31.188 1.00 88.62 194 ILE A O 1
ATOM 1484 N N . ALA A 1 195 ? 22.003 8.836 -32.522 1.00 90.12 195 ALA A N 1
ATOM 1485 C CA . ALA A 1 195 ? 22.961 8.967 -31.436 1.00 90.12 195 ALA A CA 1
ATOM 1486 C C . ALA A 1 195 ? 22.878 10.349 -30.772 1.00 90.12 195 ALA A C 1
ATOM 1488 O O . ALA A 1 195 ? 22.880 10.435 -29.542 1.00 90.12 195 ALA A O 1
ATOM 1489 N N . GLN A 1 196 ? 22.731 11.415 -31.565 1.00 92.31 196 GLN A N 1
ATOM 1490 C CA . GLN A 1 196 ? 22.528 12.779 -31.065 1.00 92.31 196 GLN A CA 1
ATOM 1491 C C . GLN A 1 196 ? 21.202 12.918 -30.309 1.00 92.31 196 GLN A C 1
ATOM 1493 O O . GLN A 1 196 ? 21.169 13.514 -29.231 1.00 92.31 196 GLN A O 1
ATOM 1498 N N . ARG A 1 197 ? 20.123 12.310 -30.819 1.00 93.44 197 ARG A N 1
ATOM 1499 C CA . ARG A 1 197 ? 18.818 12.267 -30.146 1.00 93.44 197 ARG A CA 1
ATOM 1500 C C . ARG A 1 197 ? 18.883 11.554 -28.804 1.00 93.44 197 ARG A C 1
ATOM 1502 O O . ARG A 1 197 ? 18.458 12.119 -27.801 1.00 93.44 197 ARG A O 1
ATOM 1509 N N . ARG A 1 198 ? 19.475 10.359 -28.757 1.00 95.31 198 ARG A N 1
ATOM 1510 C CA . ARG A 1 198 ? 19.668 9.604 -27.508 1.00 95.31 198 ARG A CA 1
ATOM 1511 C C . ARG A 1 198 ? 20.507 10.395 -26.502 1.00 95.31 198 ARG A C 1
ATOM 1513 O O . ARG A 1 198 ? 20.101 10.521 -25.349 1.00 95.31 198 ARG A O 1
ATOM 1520 N N . ARG A 1 199 ? 21.605 11.022 -26.946 1.00 96.12 199 ARG A N 1
ATOM 1521 C CA . ARG A 1 199 ? 22.417 11.930 -26.116 1.00 96.12 199 ARG A CA 1
ATOM 1522 C C . ARG A 1 199 ? 21.588 13.084 -25.550 1.00 96.12 199 ARG A C 1
ATOM 1524 O O . ARG A 1 199 ? 21.712 13.385 -24.366 1.00 96.12 199 ARG A O 1
ATOM 1531 N N . GLN A 1 200 ? 20.756 13.717 -26.377 1.00 96.19 200 GLN A N 1
ATOM 1532 C CA . GLN A 1 200 ? 19.879 14.808 -25.955 1.00 96.19 200 GLN A CA 1
ATOM 1533 C C . GLN A 1 200 ? 18.883 14.332 -24.893 1.00 96.19 200 GLN A C 1
ATOM 1535 O O . GLN A 1 200 ? 18.793 14.947 -23.835 1.00 96.19 200 GLN A O 1
ATOM 1540 N N . TRP A 1 201 ? 18.178 13.223 -25.135 1.00 96.94 201 TRP A N 1
ATOM 1541 C CA . TRP A 1 201 ? 17.189 12.693 -24.195 1.00 96.94 201 TRP A CA 1
ATOM 1542 C C . TRP A 1 201 ? 17.803 12.341 -22.843 1.00 96.94 201 TRP A C 1
ATOM 1544 O O . TRP A 1 201 ? 17.238 12.715 -21.814 1.00 96.94 201 TRP A O 1
ATOM 1554 N N . ILE A 1 202 ? 18.959 11.665 -22.842 1.00 97.94 202 ILE A N 1
ATOM 1555 C CA . ILE A 1 202 ? 19.667 11.299 -21.609 1.00 97.94 202 ILE A CA 1
ATOM 1556 C C . ILE A 1 202 ? 20.137 12.564 -20.897 1.00 97.94 202 ILE A C 1
ATOM 1558 O O . ILE A 1 202 ? 19.827 12.731 -19.723 1.00 97.94 202 ILE A O 1
ATOM 1562 N N . GLY A 1 203 ? 20.789 13.489 -21.610 1.00 97.25 203 GLY A N 1
ATOM 1563 C CA . GLY A 1 203 ? 21.279 14.744 -21.039 1.00 97.25 203 GLY A CA 1
ATOM 1564 C C . GLY A 1 203 ? 20.168 15.590 -20.413 1.00 97.25 203 GLY A C 1
ATOM 1565 O O . GLY A 1 203 ? 20.301 16.046 -19.277 1.00 97.25 203 GLY A O 1
ATOM 1566 N N . THR A 1 204 ? 19.038 15.751 -21.108 1.00 97.12 204 THR A N 1
ATOM 1567 C CA . THR A 1 204 ? 17.862 16.463 -20.587 1.00 97.12 204 THR A CA 1
ATOM 1568 C C . THR A 1 204 ? 17.246 15.753 -19.383 1.00 97.12 204 THR A C 1
ATOM 1570 O O . THR A 1 204 ? 16.796 16.421 -18.454 1.00 97.12 204 THR A O 1
ATOM 1573 N N . ALA A 1 205 ? 17.220 14.419 -19.366 1.00 96.56 205 ALA A N 1
ATOM 1574 C CA . ALA A 1 205 ? 16.713 13.660 -18.228 1.00 96.56 205 ALA A CA 1
ATOM 1575 C C . ALA A 1 205 ? 17.641 13.771 -17.005 1.00 96.56 205 ALA A C 1
ATOM 1577 O O . ALA A 1 205 ? 17.154 13.982 -15.896 1.00 96.56 205 ALA A O 1
ATOM 1578 N N . THR A 1 206 ? 18.963 13.689 -17.197 1.00 97.00 206 THR A N 1
ATOM 1579 C CA . THR A 1 206 ? 19.953 13.818 -16.114 1.00 97.00 206 THR A CA 1
ATOM 1580 C C . THR A 1 206 ? 20.008 15.231 -15.547 1.00 97.00 206 THR A C 1
ATOM 1582 O O . THR A 1 206 ? 20.133 15.386 -14.339 1.00 97.00 206 THR A O 1
ATOM 1585 N N . ALA A 1 207 ? 19.825 16.262 -16.381 1.00 95.50 207 ALA A N 1
ATOM 1586 C CA . ALA A 1 207 ? 19.841 17.667 -15.962 1.00 95.50 207 ALA A CA 1
ATOM 1587 C C . ALA A 1 207 ? 18.695 18.053 -15.005 1.00 95.50 207 ALA A C 1
ATOM 1589 O O . ALA A 1 207 ? 18.697 19.148 -14.457 1.00 95.50 207 ALA A O 1
ATOM 1590 N N . ARG A 1 208 ? 17.715 17.165 -14.789 1.00 92.88 208 ARG A N 1
ATOM 1591 C CA . ARG A 1 208 ? 16.657 17.340 -13.779 1.00 92.88 208 ARG A CA 1
ATOM 1592 C C . ARG A 1 208 ? 17.146 17.090 -12.351 1.00 92.88 208 ARG A C 1
ATOM 1594 O O . ARG A 1 208 ? 16.398 17.345 -11.412 1.00 92.88 208 ARG A O 1
ATOM 1601 N N . TYR A 1 209 ? 18.350 16.541 -12.199 1.00 91.44 209 TYR A N 1
ATOM 1602 C CA . TYR A 1 209 ? 18.912 16.126 -10.925 1.00 91.44 209 TYR A CA 1
ATOM 1603 C C . TYR A 1 209 ? 20.310 16.728 -10.753 1.00 91.44 209 TYR A C 1
ATOM 1605 O O . TYR A 1 209 ? 21.265 16.249 -11.356 1.00 91.44 209 TYR A O 1
ATOM 1613 N N . ASP A 1 210 ? 20.453 17.715 -9.864 1.00 87.44 210 ASP A N 1
ATOM 1614 C CA . ASP A 1 210 ? 21.727 18.427 -9.615 1.00 87.44 210 ASP A CA 1
ATOM 1615 C C . ASP A 1 210 ? 22.883 17.506 -9.195 1.00 87.44 210 ASP A C 1
ATOM 1617 O O . ASP A 1 210 ? 24.059 17.822 -9.340 1.00 87.44 210 ASP A O 1
ATOM 1621 N N . SER A 1 211 ? 22.539 16.338 -8.661 1.00 84.50 211 SER A N 1
ATOM 1622 C CA . SER A 1 211 ? 23.477 15.324 -8.192 1.00 84.50 211 SER A CA 1
ATOM 1623 C C . SER A 1 211 ? 24.013 14.410 -9.302 1.00 84.50 211 SER A C 1
ATOM 1625 O O . SER A 1 211 ? 24.879 13.579 -9.027 1.00 84.50 211 SER A O 1
ATOM 1627 N N . MET A 1 212 ? 23.502 14.514 -10.533 1.00 93.19 212 MET A N 1
ATOM 1628 C CA . MET A 1 212 ? 23.903 13.661 -11.651 1.00 93.19 212 MET A CA 1
ATOM 1629 C C . MET A 1 212 ? 24.868 14.362 -12.609 1.00 93.19 212 MET A C 1
ATOM 1631 O O . MET A 1 212 ? 24.646 15.485 -13.050 1.00 93.19 212 MET A O 1
ATOM 1635 N N . ARG A 1 213 ? 25.911 13.637 -13.014 1.00 95.00 213 ARG A N 1
ATOM 1636 C CA . ARG A 1 213 ? 26.847 14.002 -14.076 1.00 95.00 213 ARG A CA 1
ATOM 1637 C C . ARG A 1 213 ? 26.626 13.103 -15.285 1.00 95.00 213 ARG A C 1
ATOM 1639 O O . ARG A 1 213 ? 26.510 11.887 -15.146 1.00 95.00 213 ARG A O 1
ATOM 1646 N N . PHE A 1 214 ? 26.627 13.708 -16.468 1.00 96.50 214 PHE A N 1
ATOM 1647 C CA . PHE A 1 214 ? 26.430 13.026 -17.741 1.00 96.50 214 PHE A CA 1
ATOM 1648 C C . PHE A 1 214 ? 27.623 13.238 -18.676 1.00 96.50 214 PHE A C 1
ATOM 1650 O O . PHE A 1 214 ? 28.030 14.377 -18.910 1.00 96.50 214 PHE A O 1
ATOM 1657 N N . VAL A 1 215 ? 28.168 12.150 -19.225 1.00 94.88 215 VAL A N 1
ATOM 1658 C CA . VAL A 1 215 ? 29.256 12.175 -20.216 1.00 94.88 215 VAL A CA 1
ATOM 1659 C C . VAL A 1 215 ? 28.892 11.304 -21.418 1.00 94.88 215 VAL A C 1
ATOM 1661 O O . VAL A 1 215 ? 28.151 10.331 -21.301 1.00 94.88 215 VAL A O 1
ATOM 1664 N N . THR A 1 216 ? 29.387 11.664 -22.603 1.00 93.94 216 THR A N 1
ATOM 1665 C CA . THR A 1 216 ? 29.238 10.867 -23.827 1.00 93.94 216 THR A CA 1
ATOM 1666 C C . THR A 1 216 ? 30.594 10.343 -24.285 1.00 93.94 216 THR A C 1
ATOM 1668 O O . THR A 1 216 ? 31.540 11.118 -24.402 1.00 93.94 216 THR A O 1
ATOM 1671 N N . VAL A 1 217 ? 30.658 9.052 -24.600 1.00 91.38 217 VAL A N 1
ATOM 1672 C CA . VAL A 1 217 ? 31.821 8.364 -25.166 1.00 91.38 217 VAL A CA 1
ATOM 1673 C C . VAL A 1 217 ? 31.475 7.880 -26.573 1.00 91.38 217 VAL A C 1
ATOM 1675 O O . VAL A 1 217 ? 30.430 7.266 -26.799 1.00 91.38 217 VAL A O 1
ATOM 1678 N N . ASN A 1 218 ? 32.355 8.174 -27.529 1.00 85.88 218 ASN A N 1
ATOM 1679 C CA . ASN A 1 218 ? 32.237 7.711 -28.908 1.00 85.88 218 ASN A CA 1
ATOM 1680 C C . ASN A 1 218 ? 33.186 6.525 -29.126 1.00 85.88 218 ASN A C 1
ATOM 1682 O O . ASN A 1 218 ? 34.402 6.686 -28.981 1.00 85.88 218 ASN A O 1
ATOM 1686 N N . ALA A 1 219 ? 32.628 5.364 -29.458 1.00 74.69 219 ALA A N 1
ATOM 1687 C CA . ALA A 1 219 ? 33.374 4.207 -29.930 1.00 74.69 219 ALA A CA 1
ATOM 1688 C C . ALA A 1 219 ? 33.683 4.428 -31.417 1.00 74.69 219 ALA A C 1
ATOM 1690 O O . ALA A 1 219 ? 32.765 4.609 -32.209 1.00 74.69 219 ALA A O 1
ATOM 1691 N N . GLN A 1 220 ? 34.948 4.458 -31.819 1.00 63.59 220 GLN A N 1
ATOM 1692 C CA . GLN A 1 220 ? 35.347 4.636 -33.212 1.00 63.59 220 GLN A CA 1
ATOM 1693 C C . GLN A 1 220 ? 35.135 3.347 -34.025 1.00 63.59 220 GLN A C 1
ATOM 1695 O O . GLN A 1 220 ? 36.087 2.665 -34.386 1.00 63.59 220 GLN A O 1
ATOM 1700 N N . GLY A 1 221 ? 33.876 3.045 -34.361 1.00 54.75 221 GLY A N 1
ATOM 1701 C CA . GLY A 1 221 ? 33.494 2.065 -35.388 1.00 54.75 221 GLY A CA 1
ATOM 1702 C C . GLY A 1 221 ? 34.070 0.645 -35.240 1.00 54.75 221 GLY A C 1
ATOM 1703 O O . GLY A 1 221 ? 34.580 0.251 -34.196 1.00 54.75 221 GLY A O 1
ATOM 1704 N N . ALA A 1 222 ? 33.976 -0.141 -36.319 1.00 46.31 222 ALA A N 1
ATOM 1705 C CA . ALA A 1 222 ? 34.322 -1.571 -36.379 1.00 46.31 222 ALA A CA 1
ATOM 1706 C C . ALA A 1 222 ? 35.815 -1.915 -36.152 1.00 46.31 222 ALA A C 1
ATOM 1708 O O . ALA A 1 222 ? 36.168 -3.092 -36.162 1.00 46.31 222 ALA A O 1
ATOM 1709 N N . ASN A 1 223 ? 36.678 -0.911 -35.954 1.00 45.16 223 ASN A N 1
ATOM 1710 C CA . ASN A 1 223 ? 38.129 -1.067 -35.804 1.00 45.16 223 ASN A CA 1
ATOM 1711 C C . ASN A 1 223 ? 38.640 -0.761 -34.386 1.00 45.16 223 ASN A C 1
ATOM 1713 O O . ASN A 1 223 ? 39.833 -0.924 -34.139 1.00 45.16 223 ASN A O 1
ATOM 1717 N N . GLU A 1 224 ? 37.790 -0.294 -33.465 1.00 58.00 224 GLU A N 1
ATOM 1718 C CA . GLU A 1 224 ? 38.206 -0.101 -32.075 1.00 58.00 224 GLU A CA 1
ATOM 1719 C C . GLU A 1 224 ? 38.145 -1.436 -31.323 1.00 58.00 224 GLU A C 1
ATOM 1721 O O . GLU A 1 224 ? 37.091 -2.072 -31.239 1.00 58.00 224 GLU A O 1
ATOM 1726 N N . GLU A 1 225 ? 39.276 -1.866 -30.761 1.00 67.19 225 GLU A N 1
ATOM 1727 C CA . GLU A 1 225 ? 39.293 -3.021 -29.870 1.00 67.19 225 GLU A CA 1
ATOM 1728 C C . GLU A 1 225 ? 38.375 -2.732 -28.676 1.00 67.19 225 GLU A C 1
ATOM 1730 O O . GLU A 1 225 ? 38.503 -1.705 -28.010 1.00 67.19 225 GLU A O 1
ATOM 1735 N N . TYR A 1 226 ? 37.448 -3.643 -28.366 1.00 74.62 226 TYR A N 1
ATOM 1736 C CA . TYR A 1 226 ? 36.486 -3.463 -27.270 1.00 74.62 226 TYR A CA 1
ATOM 1737 C C . TYR A 1 226 ? 37.152 -3.126 -25.915 1.00 74.62 226 TYR A C 1
ATOM 1739 O O . TYR A 1 226 ? 36.525 -2.502 -25.055 1.00 74.62 226 TYR A O 1
ATOM 1747 N N . ALA A 1 227 ? 38.427 -3.480 -25.733 1.00 79.38 227 ALA A N 1
ATOM 1748 C CA . ALA A 1 227 ? 39.242 -3.094 -24.583 1.00 79.38 227 ALA A CA 1
ATOM 1749 C C . ALA A 1 227 ? 39.435 -1.567 -24.452 1.00 79.38 227 ALA A C 1
ATOM 1751 O O . ALA A 1 227 ? 39.377 -1.025 -23.343 1.00 79.38 227 ALA A O 1
ATOM 1752 N N . ASP A 1 228 ? 39.618 -0.852 -25.564 1.00 84.06 228 ASP A N 1
ATOM 1753 C CA . ASP A 1 228 ? 39.751 0.609 -25.581 1.00 84.06 228 ASP A CA 1
ATOM 1754 C C . ASP A 1 228 ? 38.425 1.290 -25.239 1.00 84.06 228 ASP A C 1
ATOM 1756 O O . ASP A 1 228 ? 38.400 2.240 -24.448 1.00 84.06 228 ASP A O 1
ATOM 1760 N N . LEU A 1 229 ? 37.316 0.742 -25.744 1.00 83.81 229 LEU A N 1
ATOM 1761 C CA . LEU A 1 229 ? 35.969 1.186 -25.400 1.00 83.81 229 LEU A CA 1
ATOM 1762 C C . LEU A 1 229 ? 35.721 1.100 -23.891 1.00 83.81 229 LEU A C 1
ATOM 1764 O O . LEU A 1 229 ? 35.290 2.078 -23.278 1.00 83.81 229 LEU A O 1
ATOM 1768 N N . TYR A 1 230 ? 36.022 -0.052 -23.284 1.00 91.00 230 TYR A N 1
ATOM 1769 C CA . TYR A 1 230 ? 35.901 -0.240 -21.839 1.00 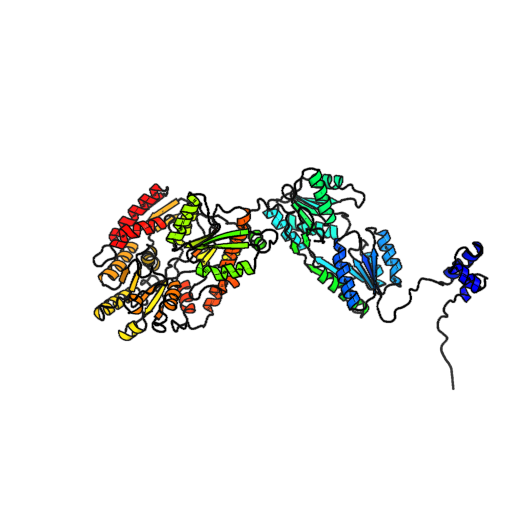91.00 230 TYR A CA 1
ATOM 1770 C C . TYR A 1 230 ? 36.745 0.784 -21.072 1.00 91.00 230 TYR A C 1
ATOM 1772 O O . TYR A 1 230 ? 36.228 1.451 -20.175 1.00 91.00 230 TYR A O 1
ATOM 1780 N N . ARG A 1 231 ? 38.010 0.985 -21.467 1.00 90.19 231 ARG A N 1
ATOM 1781 C CA . ARG A 1 231 ? 38.906 1.953 -20.816 1.00 90.19 231 ARG A CA 1
ATOM 1782 C C . ARG A 1 231 ? 38.359 3.380 -20.881 1.00 90.19 231 ARG A C 1
ATOM 1784 O O . ARG A 1 231 ? 38.384 4.083 -19.874 1.00 90.19 231 ARG A O 1
ATOM 1791 N N . LYS A 1 232 ? 37.835 3.800 -22.039 1.00 89.75 232 LYS A N 1
ATOM 1792 C CA . LYS A 1 232 ? 37.220 5.126 -22.226 1.00 89.75 232 LYS A CA 1
ATOM 1793 C C . LYS A 1 232 ? 35.961 5.297 -21.382 1.00 89.75 232 LYS A C 1
ATOM 1795 O O . LYS A 1 232 ? 35.808 6.329 -20.739 1.00 89.75 232 LYS A O 1
ATOM 1800 N N . VAL A 1 233 ? 35.079 4.297 -21.366 1.00 91.94 233 VAL A N 1
ATOM 1801 C CA . VAL A 1 233 ? 33.846 4.333 -20.564 1.00 91.94 233 VAL A CA 1
ATOM 1802 C C . VAL A 1 233 ? 34.170 4.390 -19.072 1.00 91.94 233 VAL A C 1
ATOM 1804 O O . VAL A 1 233 ? 33.563 5.175 -18.350 1.00 91.94 233 VAL A O 1
ATOM 1807 N N . MET A 1 234 ? 35.152 3.613 -18.612 1.00 94.31 234 MET A N 1
ATOM 1808 C CA . MET A 1 234 ? 35.520 3.541 -17.197 1.00 94.31 234 MET A CA 1
ATOM 1809 C C . MET A 1 234 ? 36.377 4.711 -16.702 1.00 94.31 234 MET A C 1
ATOM 1811 O O . MET A 1 234 ? 36.506 4.871 -15.490 1.00 94.31 234 MET A O 1
ATOM 1815 N N . ALA A 1 235 ? 36.920 5.556 -17.587 1.00 91.06 235 ALA A N 1
ATOM 1816 C CA . ALA A 1 235 ? 37.753 6.701 -17.205 1.00 91.06 235 ALA A CA 1
ATOM 1817 C C . ALA A 1 235 ? 37.032 7.689 -16.266 1.00 91.06 235 ALA A C 1
ATOM 1819 O O . ALA A 1 235 ? 37.653 8.243 -15.361 1.00 91.06 235 ALA A O 1
ATOM 1820 N N . ASP A 1 236 ? 35.718 7.868 -16.436 1.00 83.06 236 ASP A N 1
ATOM 1821 C CA . ASP A 1 236 ? 34.881 8.703 -15.559 1.00 83.06 236 ASP A CA 1
ATOM 1822 C C . ASP A 1 236 ? 34.301 7.937 -14.350 1.00 83.06 236 ASP A C 1
ATOM 1824 O O . ASP A 1 236 ? 33.595 8.521 -13.521 1.00 83.06 236 ASP A O 1
ATOM 1828 N N . GLY A 1 237 ? 34.579 6.632 -14.234 1.00 90.88 237 GLY A N 1
ATOM 1829 C CA . GLY A 1 237 ? 34.028 5.745 -13.209 1.00 90.88 237 GLY A CA 1
ATOM 1830 C C . GLY A 1 237 ? 32.496 5.772 -13.170 1.00 90.88 237 GLY A C 1
ATOM 1831 O O . GLY A 1 237 ? 31.943 6.223 -12.169 1.00 90.88 237 GLY A O 1
ATOM 1832 N N . PRO A 1 238 ? 31.792 5.366 -14.241 1.00 94.88 238 PRO A N 1
ATOM 1833 C CA . PRO A 1 238 ? 30.338 5.436 -14.292 1.00 94.88 238 PRO A CA 1
ATOM 1834 C C . PRO A 1 238 ? 29.704 4.543 -13.229 1.00 94.88 238 PRO A C 1
ATOM 1836 O O . PRO A 1 238 ? 30.148 3.423 -13.007 1.00 94.88 238 PRO A O 1
ATOM 1839 N N . ASP A 1 239 ? 28.606 5.012 -12.643 1.00 93.00 239 ASP A N 1
ATOM 1840 C CA . ASP A 1 239 ? 27.711 4.141 -11.880 1.00 93.00 239 ASP A CA 1
ATOM 1841 C C . ASP A 1 239 ? 26.743 3.431 -12.845 1.00 93.00 239 ASP A C 1
ATOM 1843 O O . ASP A 1 239 ? 26.284 2.320 -12.581 1.00 93.00 239 ASP A O 1
ATOM 1847 N N . ALA A 1 240 ? 26.412 4.073 -13.974 1.00 96.31 240 ALA A N 1
ATOM 1848 C CA . ALA A 1 240 ? 25.574 3.487 -15.010 1.00 96.31 240 ALA A CA 1
ATOM 1849 C C . ALA A 1 240 ? 25.999 3.881 -16.430 1.00 96.31 240 ALA A C 1
ATOM 1851 O O . ALA A 1 240 ? 26.424 5.011 -16.686 1.00 96.31 240 ALA A O 1
ATOM 1852 N N . VAL A 1 241 ? 25.807 2.951 -17.363 1.00 97.56 241 VAL A N 1
ATOM 1853 C CA . VAL A 1 241 ? 26.100 3.101 -18.787 1.00 97.56 241 VAL A CA 1
ATOM 1854 C C . VAL A 1 241 ? 24.818 2.939 -19.600 1.00 97.56 241 VAL A C 1
ATOM 1856 O O . VAL A 1 241 ? 24.168 1.897 -19.547 1.00 97.56 241 VAL A O 1
ATOM 1859 N N . PHE A 1 242 ? 24.475 3.956 -20.388 1.00 97.81 242 PHE A N 1
ATOM 1860 C CA . PHE A 1 242 ? 23.537 3.833 -21.500 1.00 97.81 242 PHE A CA 1
ATOM 1861 C C . PHE A 1 242 ? 24.313 3.446 -22.757 1.00 97.81 242 PHE A C 1
ATOM 1863 O O . PHE A 1 242 ? 25.108 4.234 -23.262 1.00 97.81 242 PHE A O 1
ATOM 1870 N N . ALA A 1 243 ? 24.074 2.257 -23.287 1.00 95.50 243 ALA A N 1
ATOM 1871 C CA . ALA A 1 243 ? 24.655 1.794 -24.534 1.00 95.50 243 ALA A CA 1
ATOM 1872 C C . ALA A 1 243 ? 23.704 2.038 -25.702 1.00 95.50 243 ALA A C 1
ATOM 1874 O O . ALA A 1 243 ? 22.536 1.662 -25.657 1.00 95.50 243 ALA A O 1
ATOM 1875 N N . GLY A 1 244 ? 24.218 2.652 -26.769 1.00 92.31 244 GLY A N 1
ATOM 1876 C CA . GLY A 1 244 ? 23.459 2.970 -27.976 1.00 92.31 244 GLY A CA 1
ATOM 1877 C C . GLY A 1 244 ? 22.905 1.754 -28.722 1.00 92.31 244 GLY A C 1
ATOM 1878 O O . GLY A 1 244 ? 22.061 1.945 -29.583 1.00 92.31 244 GLY A O 1
ATOM 1879 N N . SER A 1 245 ? 23.339 0.538 -28.409 1.00 91.12 245 SER A N 1
ATOM 1880 C CA . SER A 1 245 ? 22.737 -0.696 -28.915 1.00 91.12 245 SER A CA 1
ATOM 1881 C C . SER A 1 245 ? 23.009 -1.857 -27.965 1.00 91.12 245 SER A C 1
ATOM 1883 O O . SER A 1 245 ? 23.903 -1.776 -27.111 1.00 91.12 245 SER A O 1
ATOM 1885 N N . ASP A 1 246 ? 22.284 -2.962 -28.133 1.00 91.81 246 ASP A N 1
ATOM 1886 C CA . ASP A 1 246 ? 22.548 -4.196 -27.381 1.00 91.81 246 ASP A CA 1
ATOM 1887 C C . ASP A 1 246 ? 23.950 -4.751 -27.649 1.00 91.81 246 ASP A C 1
ATOM 1889 O O . ASP A 1 246 ? 24.618 -5.201 -26.721 1.00 91.81 246 ASP A O 1
ATOM 1893 N N . THR A 1 247 ? 24.440 -4.679 -28.890 1.00 89.31 247 THR A N 1
ATOM 1894 C CA . THR A 1 247 ? 25.790 -5.151 -29.238 1.00 89.31 247 THR A CA 1
ATOM 1895 C C . THR A 1 247 ? 26.861 -4.364 -28.486 1.00 89.31 247 THR A C 1
ATOM 1897 O O . THR A 1 247 ? 27.789 -4.962 -27.940 1.00 89.31 247 THR A O 1
ATOM 1900 N N . LEU A 1 248 ? 26.721 -3.035 -28.388 1.00 89.69 248 LEU A N 1
ATOM 1901 C CA . LEU A 1 248 ? 27.619 -2.207 -27.577 1.00 89.69 248 LEU A CA 1
ATOM 1902 C C . LEU A 1 248 ? 27.518 -2.549 -26.088 1.00 89.69 248 LEU A C 1
ATOM 1904 O O . LEU A 1 248 ? 28.545 -2.650 -25.419 1.00 89.69 248 LEU A O 1
ATOM 1908 N N . ALA A 1 249 ? 26.300 -2.751 -25.577 1.00 93.31 249 ALA A N 1
ATOM 1909 C CA . ALA A 1 249 ? 26.070 -3.112 -24.181 1.00 93.31 249 ALA A CA 1
ATOM 1910 C C . ALA A 1 249 ? 26.756 -4.438 -23.825 1.00 93.31 249 ALA A C 1
ATOM 1912 O O . ALA A 1 249 ? 27.497 -4.511 -22.848 1.00 93.31 249 ALA A O 1
ATOM 1913 N N . LEU A 1 250 ? 26.557 -5.473 -24.645 1.00 91.25 250 LEU A N 1
ATOM 1914 C CA . LEU A 1 250 ? 27.152 -6.794 -24.446 1.00 91.25 250 LEU A CA 1
ATOM 1915 C C . LEU A 1 250 ? 28.670 -6.770 -24.616 1.00 91.25 250 LEU A C 1
ATOM 1917 O O . LEU A 1 250 ? 29.373 -7.425 -23.850 1.00 91.25 250 LEU A O 1
ATOM 1921 N N . SER A 1 251 ? 29.185 -5.984 -25.563 1.00 89.62 251 SER A N 1
ATOM 1922 C CA . SER A 1 251 ? 30.631 -5.818 -25.745 1.00 89.62 251 SER A CA 1
ATOM 1923 C C . SER A 1 251 ? 31.274 -5.145 -24.531 1.00 89.62 251 SER A C 1
ATOM 1925 O O . SER A 1 251 ? 32.316 -5.594 -24.054 1.00 89.62 251 SER A O 1
ATOM 1927 N N . PHE A 1 252 ? 30.622 -4.117 -23.975 1.00 92.62 252 PHE A N 1
ATOM 1928 C CA . PHE A 1 252 ? 31.041 -3.496 -22.720 1.00 92.62 252 PHE A CA 1
ATOM 1929 C C . PHE A 1 252 ? 30.989 -4.488 -21.551 1.00 92.62 252 PHE A C 1
ATOM 1931 O O . PHE A 1 252 ? 31.959 -4.579 -20.805 1.00 92.62 252 PHE A O 1
ATOM 1938 N N . ILE A 1 253 ? 29.912 -5.275 -21.416 1.00 92.56 253 ILE A N 1
ATOM 1939 C CA . ILE A 1 253 ? 29.784 -6.290 -20.356 1.00 92.56 253 ILE A CA 1
ATOM 1940 C C . ILE A 1 253 ? 30.882 -7.351 -20.459 1.00 92.56 253 ILE A C 1
ATOM 1942 O O . ILE A 1 253 ? 31.503 -7.697 -19.455 1.00 92.56 253 ILE A O 1
ATOM 1946 N N . ALA A 1 254 ? 31.154 -7.852 -21.665 1.00 91.00 254 ALA A N 1
ATOM 1947 C CA . ALA A 1 254 ? 32.195 -8.849 -21.889 1.00 91.00 254 ALA A CA 1
ATOM 1948 C C . ALA A 1 254 ? 33.570 -8.335 -21.435 1.00 91.00 254 ALA A C 1
ATOM 1950 O O . ALA A 1 254 ? 34.311 -9.056 -20.767 1.00 91.00 254 ALA A O 1
ATOM 1951 N N . GLN A 1 255 ? 33.886 -7.075 -21.739 1.00 92.50 255 GLN A N 1
ATOM 1952 C CA . GLN A 1 255 ? 35.131 -6.438 -21.312 1.00 92.50 255 GLN A CA 1
ATOM 1953 C C . GLN A 1 255 ? 35.148 -6.109 -19.817 1.00 92.50 255 GLN A C 1
ATOM 1955 O O . GLN A 1 255 ? 36.167 -6.318 -19.163 1.00 92.50 255 GLN A O 1
ATOM 1960 N N . ALA A 1 256 ? 34.026 -5.671 -19.246 1.00 91.50 256 ALA A N 1
ATOM 1961 C CA . ALA A 1 256 ? 33.893 -5.453 -17.810 1.00 91.50 256 ALA A CA 1
ATOM 1962 C C . ALA A 1 256 ? 34.190 -6.733 -17.018 1.00 91.50 256 ALA A C 1
ATOM 1964 O O . ALA A 1 256 ? 35.006 -6.697 -16.097 1.00 91.50 256 ALA A O 1
ATOM 1965 N N . ASN A 1 257 ? 33.641 -7.871 -17.454 1.00 88.12 257 ASN A N 1
ATOM 1966 C CA . ASN A 1 257 ? 33.903 -9.178 -16.850 1.00 88.12 257 ASN A CA 1
ATOM 1967 C C . ASN A 1 257 ? 35.389 -9.568 -16.929 1.00 88.12 257 ASN A C 1
ATOM 1969 O O . ASN A 1 257 ? 35.941 -10.065 -15.950 1.00 88.12 257 ASN A O 1
ATOM 1973 N N . GLN A 1 258 ? 36.056 -9.309 -18.060 1.00 90.00 258 GLN A N 1
ATOM 1974 C CA . GLN A 1 258 ? 37.498 -9.565 -18.217 1.00 90.00 258 GLN A CA 1
ATOM 1975 C C . GLN A 1 258 ? 38.363 -8.688 -17.300 1.00 90.00 258 GLN A C 1
ATOM 1977 O O . GLN A 1 258 ? 39.450 -9.098 -16.903 1.00 90.00 258 GLN A O 1
ATOM 1982 N N . ASN A 1 259 ? 37.875 -7.499 -16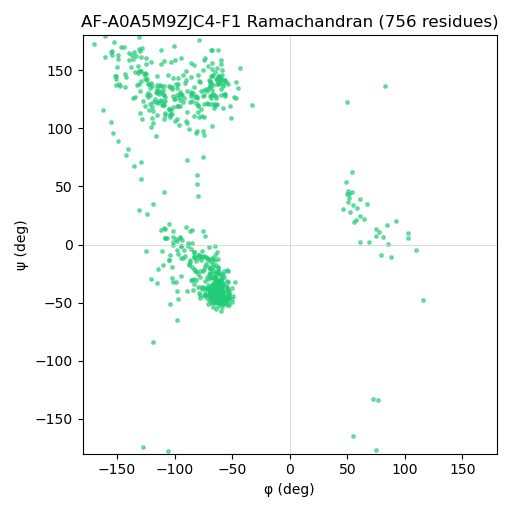.945 1.00 92.31 259 ASN A N 1
ATOM 1983 C CA . ASN A 1 259 ? 38.580 -6.524 -16.116 1.00 92.31 259 ASN A CA 1
ATOM 1984 C C . ASN A 1 259 ? 38.091 -6.507 -14.653 1.00 92.31 259 ASN A C 1
ATOM 1986 O O . ASN A 1 259 ? 38.436 -5.595 -13.904 1.00 92.31 259 ASN A O 1
ATOM 1990 N N . GLY A 1 260 ? 37.285 -7.492 -14.239 1.00 91.31 260 GLY A N 1
ATOM 1991 C CA . GLY A 1 260 ? 36.810 -7.643 -12.859 1.00 91.31 260 GLY A CA 1
ATOM 1992 C C . GLY A 1 260 ? 35.719 -6.659 -12.415 1.00 91.31 260 GLY A C 1
ATOM 1993 O O . GLY A 1 260 ? 35.361 -6.662 -11.239 1.00 91.31 260 GLY A O 1
ATOM 1994 N N . THR A 1 261 ? 35.165 -5.846 -13.321 1.00 93.50 261 THR A N 1
ATOM 1995 C CA . THR A 1 261 ? 34.013 -4.977 -13.031 1.00 93.50 261 THR A CA 1
ATOM 1996 C C . THR A 1 261 ? 32.734 -5.804 -13.078 1.00 93.50 261 THR A C 1
ATOM 1998 O O . THR A 1 261 ? 32.394 -6.371 -14.118 1.00 93.50 261 THR A O 1
ATOM 2001 N N . ARG A 1 262 ? 31.997 -5.871 -11.966 1.00 89.69 262 ARG A N 1
ATOM 2002 C CA . ARG A 1 262 ? 30.781 -6.687 -11.867 1.00 89.69 262 ARG A CA 1
ATOM 2003 C C . ARG A 1 262 ? 29.576 -5.916 -12.370 1.00 89.69 262 ARG A C 1
ATOM 2005 O O . ARG A 1 262 ? 29.301 -4.799 -11.933 1.00 89.69 262 ARG A O 1
ATOM 2012 N N . ILE A 1 263 ? 28.797 -6.555 -13.230 1.00 92.19 263 ILE A N 1
ATOM 2013 C CA . ILE A 1 263 ? 27.531 -6.016 -13.718 1.00 92.19 263 ILE A CA 1
ATOM 2014 C C . ILE A 1 263 ? 26.416 -6.929 -13.196 1.00 92.19 263 ILE A C 1
ATOM 2016 O O . ILE A 1 263 ? 26.454 -8.132 -13.450 1.00 92.19 263 ILE A O 1
ATOM 2020 N N . PRO A 1 264 ? 25.442 -6.395 -12.442 1.00 89.62 264 PRO A N 1
ATOM 2021 C CA . PRO A 1 264 ? 25.181 -4.968 -12.247 1.00 89.62 264 PRO A CA 1
ATOM 2022 C C . PRO A 1 264 ? 25.825 -4.328 -10.999 1.00 89.62 264 PRO A C 1
ATOM 2024 O O . PRO A 1 264 ? 25.589 -3.153 -10.731 1.00 89.62 264 PRO A O 1
ATOM 2027 N N . ASP A 1 265 ? 26.544 -5.087 -10.167 1.00 85.38 265 ASP A N 1
ATOM 2028 C CA . ASP A 1 265 ? 26.884 -4.651 -8.801 1.00 85.38 265 ASP A CA 1
ATOM 2029 C C . ASP A 1 265 ? 27.773 -3.400 -8.729 1.00 85.38 265 ASP A C 1
ATOM 2031 O O . ASP A 1 265 ? 27.595 -2.575 -7.825 1.00 85.38 265 ASP A O 1
ATOM 2035 N N . ASP A 1 266 ? 28.700 -3.243 -9.669 1.00 90.06 266 ASP A N 1
ATOM 2036 C CA . ASP A 1 266 ? 29.600 -2.094 -9.753 1.00 90.06 266 ASP A CA 1
ATOM 2037 C C . ASP A 1 266 ? 29.083 -1.064 -10.768 1.00 90.06 266 ASP A C 1
ATOM 2039 O O . ASP A 1 266 ? 29.105 0.131 -10.479 1.00 90.06 266 ASP A O 1
ATOM 2043 N N . VAL A 1 267 ? 28.550 -1.522 -11.910 1.00 94.62 267 VAL A N 1
ATOM 2044 C CA . VAL A 1 267 ? 28.021 -0.666 -12.985 1.00 94.62 267 VAL A CA 1
ATOM 2045 C C . VAL A 1 267 ? 26.688 -1.204 -13.502 1.00 94.62 267 VAL A C 1
ATOM 2047 O O . VAL A 1 267 ? 26.601 -2.347 -13.950 1.00 94.62 267 VAL A O 1
ATOM 2050 N N . SER A 1 268 ? 25.655 -0.361 -13.508 1.00 95.62 268 SER A N 1
ATOM 2051 C CA . SER A 1 268 ? 24.385 -0.652 -14.187 1.00 95.62 268 SER A CA 1
ATOM 2052 C C . SER A 1 268 ? 24.510 -0.442 -15.699 1.00 95.62 268 SER A C 1
ATOM 2054 O O . SER A 1 268 ? 25.082 0.550 -16.139 1.00 95.62 268 SER A O 1
ATOM 2056 N N . VAL A 1 269 ? 23.915 -1.306 -16.519 1.00 97.00 269 VAL A N 1
ATOM 2057 C CA . VAL A 1 269 ? 23.913 -1.167 -17.986 1.00 97.00 269 VAL A CA 1
ATOM 2058 C C . VAL A 1 269 ? 22.484 -1.130 -18.515 1.00 97.00 269 VAL A C 1
ATOM 2060 O O . VAL A 1 269 ? 21.673 -1.995 -18.182 1.00 97.00 269 VAL A O 1
ATOM 2063 N N . ILE A 1 270 ? 22.188 -0.136 -19.351 1.00 97.38 270 ILE A N 1
ATOM 2064 C CA . ILE A 1 270 ? 20.920 0.024 -20.068 1.00 97.38 270 ILE A CA 1
ATOM 2065 C C . ILE A 1 270 ? 21.223 0.113 -21.560 1.00 97.38 270 ILE A C 1
ATOM 2067 O O . ILE A 1 270 ? 22.039 0.935 -21.963 1.00 97.38 270 ILE A O 1
ATOM 2071 N N . SER A 1 271 ? 20.564 -0.686 -22.390 1.00 95.50 271 SER A N 1
ATOM 2072 C CA . SER A 1 271 ? 20.677 -0.592 -23.846 1.00 95.50 271 SER A CA 1
ATOM 2073 C C . SER A 1 271 ? 19.507 0.164 -24.471 1.00 95.50 271 SER A C 1
ATOM 2075 O O . SER A 1 271 ? 18.419 0.275 -23.903 1.00 95.50 271 SER A O 1
ATOM 2077 N N . PHE A 1 272 ? 19.714 0.685 -25.673 1.00 92.88 272 PHE A N 1
ATOM 2078 C CA . PHE A 1 272 ? 18.615 0.910 -26.604 1.00 92.88 272 PHE A CA 1
ATOM 2079 C C . PHE A 1 272 ? 18.449 -0.353 -27.458 1.00 92.88 272 PHE A C 1
ATOM 2081 O O . PHE A 1 272 ? 19.441 -1.036 -27.686 1.00 92.88 272 PHE A O 1
ATOM 2088 N N . ASP A 1 273 ? 17.212 -0.636 -27.892 1.00 88.69 273 ASP A N 1
ATOM 2089 C CA . ASP A 1 273 ? 16.799 -1.593 -28.945 1.00 88.69 273 ASP A CA 1
ATOM 2090 C C . ASP A 1 273 ? 15.948 -2.775 -28.448 1.00 88.69 273 ASP A C 1
ATOM 2092 O O . ASP A 1 273 ? 14.883 -3.012 -29.021 1.00 88.69 273 ASP A O 1
ATOM 2096 N N . ASP A 1 274 ? 16.347 -3.464 -27.371 1.00 90.50 274 ASP A N 1
ATOM 2097 C CA . ASP A 1 274 ? 15.695 -4.710 -26.910 1.00 90.50 274 ASP A CA 1
ATOM 2098 C C . ASP A 1 274 ? 15.605 -5.785 -28.015 1.00 90.50 274 ASP A C 1
ATOM 2100 O O . ASP A 1 274 ? 14.570 -6.413 -28.255 1.00 90.50 274 ASP A O 1
ATOM 2104 N N . SER A 1 275 ? 16.706 -5.974 -28.738 1.00 88.69 275 SER A N 1
ATOM 2105 C CA . SER A 1 275 ? 16.881 -7.057 -29.700 1.00 88.69 275 SER A CA 1
ATOM 2106 C C . SER A 1 275 ? 16.818 -8.426 -29.002 1.00 88.69 275 SER A C 1
ATOM 2108 O O . SER A 1 275 ? 16.958 -8.525 -27.779 1.00 88.69 275 SER A O 1
ATOM 2110 N N . PRO A 1 276 ? 16.694 -9.530 -29.759 1.00 81.50 276 PRO A N 1
ATOM 2111 C CA . PRO A 1 276 ? 16.722 -10.876 -29.182 1.00 81.50 276 PRO A CA 1
ATOM 2112 C C . PRO A 1 276 ? 17.963 -11.182 -28.321 1.00 81.50 276 PRO A C 1
ATOM 2114 O O . PRO A 1 276 ? 17.912 -12.067 -27.470 1.00 81.50 276 PRO A O 1
ATOM 2117 N N . LEU A 1 277 ? 19.069 -10.451 -28.510 1.00 83.25 277 LEU A N 1
ATOM 2118 C CA . LEU A 1 277 ? 20.282 -10.602 -27.705 1.00 83.25 277 LEU A CA 1
ATOM 2119 C C . LEU A 1 277 ? 20.116 -10.060 -26.277 1.00 83.25 277 LEU A C 1
ATOM 2121 O O . LEU A 1 277 ? 20.750 -10.573 -25.355 1.00 83.25 277 LEU A O 1
ATOM 2125 N N . ALA A 1 278 ? 19.244 -9.069 -26.071 1.00 84.94 278 ALA A N 1
ATOM 2126 C CA . ALA A 1 278 ? 19.061 -8.398 -24.787 1.00 84.94 278 ALA A CA 1
ATOM 2127 C C . ALA A 1 278 ? 18.598 -9.354 -23.678 1.00 84.94 278 ALA A C 1
ATOM 2129 O O . ALA A 1 278 ? 19.071 -9.269 -22.545 1.00 84.94 278 ALA A O 1
ATOM 2130 N N . SER A 1 279 ? 17.721 -10.312 -23.996 1.00 77.38 279 SER A N 1
ATOM 2131 C CA . SER A 1 279 ? 17.261 -11.333 -23.043 1.00 77.38 279 SER A CA 1
ATOM 2132 C C . SER A 1 279 ? 18.262 -12.466 -22.805 1.00 77.38 279 SER A C 1
ATOM 2134 O O . SER A 1 279 ? 18.177 -13.132 -21.778 1.00 77.38 279 SER A O 1
ATOM 2136 N N . CYS A 1 280 ? 19.181 -12.704 -23.745 1.00 76.56 280 CYS A N 1
ATOM 2137 C CA . CYS A 1 280 ? 20.138 -13.814 -23.695 1.00 76.56 280 CYS A CA 1
ATOM 2138 C C . CYS A 1 280 ? 21.490 -13.430 -23.075 1.00 76.56 280 CYS A C 1
ATOM 2140 O O . CYS A 1 280 ? 22.298 -14.313 -22.792 1.00 76.56 280 CYS A O 1
ATOM 2142 N N . GLY A 1 281 ? 21.746 -12.133 -22.880 1.00 78.06 281 GLY A N 1
ATOM 2143 C CA . GLY A 1 281 ? 22.939 -11.647 -22.193 1.00 78.06 281 GLY A CA 1
ATOM 2144 C C . GLY A 1 281 ? 23.041 -12.163 -20.756 1.00 78.06 281 GLY A C 1
ATOM 2145 O O . GLY A 1 281 ? 22.037 -12.472 -20.114 1.00 78.06 281 GLY A O 1
ATOM 2146 N N . VAL A 1 282 ? 24.266 -12.224 -20.231 1.00 77.81 282 VAL A N 1
ATOM 2147 C CA . VAL A 1 282 ? 24.534 -12.558 -18.827 1.00 77.81 282 VAL A CA 1
ATOM 2148 C C . VAL A 1 282 ? 25.284 -11.381 -18.185 1.00 77.81 282 VAL A C 1
ATOM 2150 O O . VAL A 1 282 ? 26.487 -11.249 -18.416 1.00 77.81 282 VAL A O 1
ATOM 2153 N N . PRO A 1 283 ? 24.603 -10.514 -17.404 1.00 86.81 283 PRO A N 1
ATOM 2154 C CA . PRO A 1 283 ? 23.159 -10.516 -17.113 1.00 86.81 283 PRO A CA 1
ATOM 2155 C C . PRO A 1 283 ? 22.282 -10.033 -18.294 1.00 86.81 283 PRO A C 1
ATOM 2157 O O . PRO A 1 283 ? 22.780 -9.311 -19.161 1.00 86.81 283 PRO A O 1
ATOM 2160 N N . PRO A 1 284 ? 20.968 -10.356 -18.317 1.00 87.75 284 PRO A N 1
ATOM 2161 C CA . PRO A 1 284 ? 20.050 -9.821 -19.324 1.00 87.75 284 PRO A CA 1
ATOM 2162 C C . PRO A 1 284 ? 19.928 -8.293 -19.237 1.00 87.75 284 PRO A C 1
ATOM 2164 O O . PRO A 1 284 ? 19.872 -7.730 -18.139 1.00 87.75 284 PRO A O 1
ATOM 2167 N N . LEU A 1 285 ? 19.846 -7.633 -20.393 1.00 92.94 285 LEU A N 1
ATOM 2168 C CA . LEU A 1 285 ? 19.930 -6.180 -20.538 1.00 92.94 285 LEU A CA 1
ATOM 2169 C C . LEU A 1 285 ? 18.613 -5.474 -20.224 1.00 92.94 285 LEU A C 1
ATOM 2171 O O . LEU A 1 285 ? 17.577 -5.770 -20.816 1.00 92.94 285 LEU A O 1
ATOM 2175 N N . ALA A 1 286 ? 18.650 -4.505 -19.316 1.00 93.25 286 ALA A N 1
ATOM 2176 C CA . ALA A 1 286 ? 17.601 -3.510 -19.200 1.00 93.25 286 ALA A CA 1
ATOM 2177 C C . ALA A 1 286 ? 17.627 -2.641 -20.456 1.00 93.25 286 ALA A C 1
ATOM 2179 O O . ALA A 1 286 ? 18.705 -2.258 -20.911 1.00 93.25 286 ALA A O 1
ATOM 2180 N N . SER A 1 287 ? 16.462 -2.330 -21.017 1.00 94.50 287 SER A N 1
ATOM 2181 C CA . SER A 1 287 ? 16.405 -1.798 -22.380 1.00 94.50 287 SER A CA 1
ATOM 2182 C C . SER A 1 287 ? 15.339 -0.728 -22.566 1.00 94.50 287 SER A C 1
ATOM 2184 O O . SER A 1 287 ? 14.241 -0.803 -22.016 1.00 94.50 287 SER A O 1
ATOM 2186 N N . ILE A 1 288 ? 15.646 0.263 -23.396 1.00 95.88 288 ILE A N 1
ATOM 2187 C CA . ILE A 1 288 ? 14.678 1.196 -23.969 1.00 95.88 288 ILE A CA 1
ATOM 2188 C C . ILE A 1 288 ? 14.142 0.562 -25.257 1.00 95.88 288 ILE A C 1
ATOM 2190 O O . ILE A 1 288 ? 14.798 0.591 -26.300 1.00 95.88 288 ILE A O 1
ATOM 2194 N N . ARG A 1 289 ? 12.953 -0.039 -25.164 1.00 92.00 289 ARG A N 1
ATOM 2195 C CA . ARG A 1 289 ? 12.317 -0.808 -26.240 1.00 92.00 289 ARG A CA 1
ATOM 2196 C C . ARG A 1 289 ? 11.398 0.067 -27.088 1.00 92.00 289 ARG A C 1
ATOM 2198 O O . ARG A 1 289 ? 10.450 0.651 -26.562 1.00 92.00 289 ARG A O 1
ATOM 2205 N N . ALA A 1 290 ? 11.614 0.065 -28.400 1.00 89.81 290 ALA A N 1
ATOM 2206 C CA . ALA A 1 290 ? 10.704 0.650 -29.384 1.00 89.81 290 ALA A CA 1
ATOM 2207 C C . ALA A 1 290 ? 9.561 -0.313 -29.767 1.00 89.81 290 ALA A C 1
ATOM 2209 O O . ALA A 1 290 ? 9.707 -1.534 -29.721 1.00 89.81 290 ALA A O 1
ATOM 2210 N N . THR A 1 291 ? 8.426 0.219 -30.219 1.00 88.50 291 THR A N 1
ATOM 2211 C CA . THR A 1 291 ? 7.294 -0.576 -30.736 1.00 88.50 291 THR A CA 1
ATOM 2212 C C . THR A 1 291 ? 7.436 -0.829 -32.245 1.00 88.50 291 THR A C 1
ATOM 2214 O O . THR A 1 291 ? 6.738 -0.252 -33.081 1.00 88.50 291 THR A O 1
ATOM 2217 N N . LEU A 1 292 ? 8.379 -1.707 -32.605 1.00 91.12 292 LEU A N 1
ATOM 2218 C CA . LEU A 1 292 ? 8.820 -1.915 -33.994 1.00 91.12 292 LEU A CA 1
ATOM 2219 C C . LEU A 1 292 ? 7.726 -2.430 -34.946 1.00 91.12 292 LEU A C 1
ATOM 2221 O O . LEU A 1 292 ? 7.740 -2.089 -36.124 1.00 91.12 292 LEU A O 1
ATOM 2225 N N . GLU A 1 293 ? 6.762 -3.216 -34.462 1.00 90.56 293 GLU A N 1
ATOM 2226 C CA . GLU A 1 293 ? 5.649 -3.689 -35.299 1.00 90.56 293 GLU A CA 1
ATOM 2227 C C . GLU A 1 293 ? 4.735 -2.536 -35.741 1.00 90.56 293 GLU A C 1
ATOM 2229 O O . GLU A 1 293 ? 4.407 -2.420 -36.922 1.00 90.56 293 GLU A O 1
ATOM 2234 N N . CYS A 1 294 ? 4.382 -1.642 -34.813 1.00 89.06 294 CYS A N 1
ATOM 2235 C CA . CYS A 1 294 ? 3.592 -0.447 -35.111 1.00 89.06 294 CYS A CA 1
ATOM 2236 C C . CYS A 1 294 ? 4.346 0.479 -36.079 1.00 89.06 294 CYS A C 1
ATOM 2238 O O . CYS A 1 294 ? 3.779 0.955 -37.063 1.00 89.06 294 CYS A O 1
ATOM 2240 N N . ALA A 1 295 ? 5.654 0.657 -35.861 1.00 93.19 295 ALA A N 1
ATOM 2241 C CA . ALA A 1 295 ? 6.497 1.440 -36.758 1.00 93.19 295 ALA A CA 1
ATOM 2242 C C . ALA A 1 295 ? 6.533 0.858 -38.184 1.00 93.19 295 ALA A C 1
ATOM 2244 O O . ALA A 1 295 ? 6.380 1.603 -39.151 1.00 93.19 295 ALA A O 1
ATOM 2245 N N . ALA A 1 296 ? 6.661 -0.466 -38.330 1.00 94.50 296 ALA A N 1
ATOM 2246 C CA . ALA A 1 296 ? 6.607 -1.133 -39.633 1.00 94.50 296 ALA A CA 1
ATOM 2247 C C . ALA A 1 296 ? 5.271 -0.892 -40.355 1.00 94.50 296 ALA A C 1
ATOM 2249 O O . ALA A 1 296 ? 5.262 -0.562 -41.542 1.00 94.50 296 ALA A O 1
ATOM 2250 N N . GLN A 1 297 ? 4.148 -1.030 -39.641 1.00 93.12 297 GLN A N 1
ATOM 2251 C CA . GLN A 1 297 ? 2.809 -0.783 -40.189 1.00 93.12 297 GLN A CA 1
ATOM 2252 C C . GLN A 1 297 ? 2.662 0.654 -40.692 1.00 93.12 297 GLN A C 1
ATOM 2254 O O . GLN A 1 297 ? 2.184 0.870 -41.806 1.00 93.12 297 GLN A O 1
ATOM 2259 N N . GLN A 1 298 ? 3.123 1.624 -39.906 1.00 94.00 298 GLN A N 1
ATOM 2260 C CA . GLN A 1 298 ? 3.067 3.040 -40.259 1.00 94.00 298 GLN A CA 1
ATOM 2261 C C . GLN A 1 298 ? 3.958 3.380 -41.458 1.00 94.00 298 GLN A C 1
ATOM 2263 O O . GLN A 1 298 ? 3.496 4.055 -42.373 1.00 94.00 298 GLN A O 1
ATOM 2268 N N . LEU A 1 299 ? 5.196 2.874 -41.508 1.00 94.69 299 LEU A N 1
ATOM 2269 C CA . LEU A 1 299 ? 6.108 3.103 -42.638 1.00 94.69 299 LEU A CA 1
ATOM 2270 C C . LEU A 1 299 ? 5.519 2.593 -43.957 1.00 94.69 299 LEU A C 1
ATOM 2272 O O . LEU A 1 299 ? 5.516 3.315 -44.954 1.00 94.69 299 LEU A O 1
ATOM 2276 N N . VAL A 1 300 ? 4.987 1.367 -43.962 1.00 92.88 300 VAL A N 1
ATOM 2277 C CA . VAL A 1 300 ? 4.368 0.783 -45.161 1.00 92.88 300 VAL A CA 1
ATOM 2278 C C . VAL A 1 300 ? 3.097 1.542 -45.551 1.00 92.88 300 VAL A C 1
ATOM 2280 O O . VAL A 1 300 ? 2.884 1.806 -46.734 1.00 92.88 300 VAL A O 1
ATOM 2283 N N . ALA A 1 301 ? 2.272 1.941 -44.578 1.00 90.81 301 ALA A N 1
ATOM 2284 C CA . ALA A 1 301 ? 1.059 2.714 -44.838 1.00 90.81 301 ALA A CA 1
ATOM 2285 C C . ALA A 1 301 ? 1.361 4.094 -45.446 1.00 90.81 301 ALA A C 1
ATOM 2287 O O . ALA A 1 301 ? 0.712 4.471 -46.424 1.00 90.81 301 ALA A O 1
ATOM 2288 N N . LEU A 1 302 ? 2.359 4.808 -44.909 1.00 92.06 302 LEU A N 1
ATOM 2289 C CA . LEU A 1 302 ? 2.817 6.105 -45.415 1.00 92.06 302 LEU A CA 1
ATOM 2290 C C . LEU A 1 302 ? 3.388 5.984 -46.829 1.00 92.06 302 LEU A C 1
ATOM 2292 O O . LEU A 1 302 ? 3.031 6.758 -47.710 1.00 92.06 302 LEU A O 1
ATOM 2296 N N . LEU A 1 303 ? 4.237 4.987 -47.091 1.00 91.12 303 LEU A N 1
ATOM 2297 C CA . LEU A 1 303 ? 4.768 4.803 -48.441 1.00 91.12 303 LEU A CA 1
ATOM 2298 C C . LEU A 1 303 ? 3.654 4.438 -49.431 1.00 91.12 303 LEU A C 1
ATOM 2300 O O . LEU A 1 303 ? 3.603 4.970 -50.537 1.00 91.12 303 LEU A O 1
ATOM 2304 N N . GLY A 1 304 ? 2.723 3.576 -49.019 1.00 87.88 304 GLY A N 1
ATOM 2305 C CA . GLY A 1 304 ? 1.570 3.197 -49.828 1.00 87.88 304 GLY A CA 1
ATOM 2306 C C . GLY A 1 304 ? 0.624 4.361 -50.136 1.00 87.88 304 GLY A C 1
ATOM 2307 O O . GLY A 1 304 ? 0.051 4.385 -51.223 1.00 87.88 304 GLY A O 1
ATOM 2308 N N . SER A 1 305 ? 0.445 5.324 -49.224 1.00 86.12 305 SER A N 1
ATOM 2309 C CA . SER A 1 305 ? -0.355 6.523 -49.507 1.00 86.12 305 SER A CA 1
ATOM 2310 C C . SER A 1 305 ? 0.345 7.441 -50.507 1.00 86.12 305 SER A C 1
ATOM 2312 O O . SER A 1 305 ? -0.297 7.841 -51.476 1.00 86.12 305 SER A O 1
ATOM 2314 N N . ILE A 1 306 ? 1.655 7.675 -50.349 1.00 87.31 306 ILE A N 1
ATOM 2315 C CA . ILE A 1 306 ? 2.452 8.480 -51.293 1.00 87.31 306 ILE A CA 1
ATOM 2316 C C . ILE A 1 306 ? 2.417 7.865 -52.701 1.00 87.31 306 ILE A C 1
ATOM 2318 O O . ILE A 1 306 ? 2.319 8.583 -53.690 1.00 87.31 306 ILE A O 1
ATOM 2322 N N . LEU A 1 307 ? 2.466 6.533 -52.809 1.00 85.44 307 LEU A N 1
ATOM 2323 C CA . LEU A 1 307 ? 2.410 5.837 -54.099 1.00 85.44 307 LEU A CA 1
ATOM 2324 C C . LEU A 1 307 ? 1.043 5.936 -54.794 1.00 85.44 307 LEU A C 1
ATOM 2326 O O . LEU A 1 307 ? 0.993 5.864 -56.021 1.00 85.44 307 LEU A O 1
ATOM 2330 N N . ARG A 1 308 ? -0.055 6.069 -54.037 1.00 84.06 308 ARG A N 1
ATOM 2331 C CA . ARG A 1 308 ? -1.418 6.168 -54.589 1.00 84.06 308 ARG A CA 1
ATOM 2332 C C . ARG A 1 308 ? -1.791 7.585 -55.007 1.00 84.06 308 ARG A C 1
ATOM 2334 O O . ARG A 1 308 ? -2.460 7.739 -56.022 1.00 84.06 308 ARG A O 1
ATOM 2341 N N . ASP A 1 309 ? -1.387 8.583 -54.228 1.00 80.75 309 ASP A N 1
ATOM 2342 C CA . ASP A 1 309 ? -1.711 9.991 -54.471 1.00 80.75 309 ASP A CA 1
ATOM 2343 C C . ASP A 1 309 ? -0.494 10.882 -54.164 1.00 80.75 309 ASP A C 1
ATOM 2345 O O . ASP A 1 309 ? -0.376 11.420 -53.060 1.00 80.75 309 ASP A O 1
ATOM 2349 N N . PRO A 1 310 ? 0.448 11.009 -55.118 1.00 72.69 310 PRO A N 1
ATOM 2350 C CA . PRO A 1 310 ? 1.677 11.772 -54.916 1.00 72.69 310 PRO A CA 1
ATOM 2351 C C . PRO A 1 310 ? 1.444 13.276 -54.724 1.00 72.69 310 PRO A C 1
ATOM 2353 O O . PRO A 1 310 ? 2.255 13.926 -54.070 1.00 72.69 310 PRO A O 1
ATOM 2356 N N . GLU A 1 311 ? 0.364 13.832 -55.289 1.00 64.94 311 GLU A N 1
ATOM 2357 C CA . GLU A 1 311 ? 0.077 15.276 -55.252 1.00 64.94 311 GLU A CA 1
ATOM 2358 C C . GLU A 1 311 ? -0.533 15.729 -53.916 1.00 64.94 311 GLU A C 1
ATOM 2360 O O . GLU A 1 311 ? -0.332 16.875 -53.516 1.00 64.94 311 GLU A O 1
ATOM 2365 N N . HIS A 1 312 ? -1.208 14.831 -53.185 1.00 64.06 312 HIS A N 1
ATOM 2366 C CA . HIS A 1 312 ? -1.804 15.116 -51.868 1.00 64.06 312 HIS A CA 1
ATOM 2367 C C . HIS A 1 312 ? -1.114 14.379 -50.712 1.00 64.06 312 HIS A C 1
ATOM 2369 O O . HIS A 1 312 ? -1.631 14.321 -49.590 1.00 64.06 312 HIS A O 1
ATOM 2375 N N . ALA A 1 313 ? 0.057 13.793 -50.963 1.00 64.06 313 ALA A N 1
ATOM 2376 C CA . ALA A 1 313 ? 0.783 13.028 -49.968 1.00 64.06 313 ALA A CA 1
ATOM 2377 C C . ALA A 1 313 ? 1.261 13.912 -48.802 1.00 64.06 313 ALA A C 1
ATOM 2379 O O . ALA A 1 313 ? 2.035 14.851 -48.973 1.00 64.06 313 ALA A O 1
ATOM 2380 N N . SER A 1 314 ? 0.834 13.585 -47.580 1.00 64.38 314 SER A N 1
ATOM 2381 C CA . SER A 1 314 ? 1.295 14.274 -46.372 1.00 64.38 314 SER A CA 1
ATOM 2382 C C . SER A 1 314 ? 2.727 13.864 -46.010 1.00 64.38 314 SER A C 1
ATOM 2384 O O . SER A 1 314 ? 3.007 12.678 -45.835 1.00 64.38 314 SER A O 1
ATOM 2386 N N . HIS A 1 315 ? 3.621 14.835 -45.798 1.00 78.25 315 HIS A N 1
ATOM 2387 C CA . HIS A 1 315 ? 4.961 14.622 -45.225 1.00 78.25 315 HIS A CA 1
ATOM 2388 C C . HIS A 1 315 ? 4.920 14.476 -43.691 1.00 78.25 315 HIS A C 1
ATOM 2390 O O . HIS A 1 315 ? 5.728 15.056 -42.964 1.00 78.25 315 HIS A O 1
ATOM 2396 N N . GLN A 1 316 ? 3.936 13.739 -43.172 1.00 82.19 316 GLN A N 1
ATOM 2397 C CA . GLN A 1 316 ? 3.752 13.573 -41.736 1.00 82.19 316 GLN A CA 1
ATOM 2398 C C . GLN A 1 316 ? 4.874 12.719 -41.130 1.00 82.19 316 GLN A C 1
ATOM 2400 O O . GLN A 1 316 ? 5.225 11.656 -41.645 1.00 82.19 316 GLN A O 1
ATOM 2405 N N . HIS A 1 317 ? 5.385 13.169 -39.984 1.00 87.25 317 HIS A N 1
ATOM 2406 C CA . HIS A 1 317 ? 6.285 12.397 -39.130 1.00 87.25 317 HIS A CA 1
ATOM 2407 C C . HIS A 1 317 ? 5.508 11.850 -37.943 1.00 87.25 317 HIS A C 1
ATOM 2409 O O . HIS A 1 317 ? 5.048 12.611 -37.089 1.00 87.25 317 HIS A O 1
ATOM 2415 N N . ILE A 1 318 ? 5.338 10.532 -37.900 1.00 91.69 318 ILE A N 1
ATOM 2416 C CA . ILE A 1 318 ? 4.641 9.855 -36.810 1.00 91.69 318 ILE A CA 1
ATOM 2417 C C . ILE A 1 318 ? 5.652 9.510 -35.720 1.00 91.69 318 ILE A C 1
ATOM 2419 O O . ILE A 1 318 ? 6.719 8.960 -35.990 1.00 91.69 318 ILE A O 1
ATOM 2423 N N . ARG A 1 319 ? 5.310 9.824 -34.470 1.00 90.06 319 ARG A N 1
ATOM 2424 C CA . ARG A 1 319 ? 6.107 9.424 -33.310 1.00 90.06 319 ARG A CA 1
ATOM 2425 C C . ARG A 1 319 ? 5.528 8.176 -32.675 1.00 90.06 319 ARG A C 1
ATOM 2427 O O . ARG A 1 319 ? 4.343 8.142 -32.351 1.00 90.06 319 ARG A O 1
ATOM 2434 N N . SER A 1 320 ? 6.381 7.183 -32.466 1.00 85.88 320 SER A N 1
ATOM 2435 C CA . SER A 1 320 ? 6.024 5.957 -31.767 1.00 85.88 320 SER A CA 1
ATOM 2436 C C . SER A 1 320 ? 6.744 5.880 -30.427 1.00 85.88 320 SER A C 1
ATOM 2438 O O . SER A 1 320 ? 7.970 5.970 -30.373 1.00 85.88 320 SER A O 1
ATOM 2440 N N . ASN A 1 321 ? 5.992 5.725 -29.338 1.00 86.19 321 ASN A N 1
ATOM 2441 C CA . ASN A 1 321 ? 6.553 5.748 -27.989 1.00 86.19 321 ASN A CA 1
ATOM 2442 C C . ASN A 1 321 ? 7.401 4.499 -27.700 1.00 86.19 321 ASN A C 1
ATOM 2444 O O . ASN A 1 321 ? 7.032 3.379 -28.070 1.00 86.19 321 ASN A O 1
ATOM 2448 N N . ALA A 1 322 ? 8.506 4.696 -26.980 1.00 90.88 322 ALA A N 1
ATOM 2449 C CA . ALA A 1 322 ? 9.299 3.621 -26.387 1.00 90.88 322 ALA A CA 1
ATOM 2450 C C . ALA A 1 322 ? 8.896 3.340 -24.927 1.00 90.88 322 ALA A C 1
ATOM 2452 O O . ALA A 1 322 ? 8.329 4.192 -24.243 1.00 90.88 322 ALA A O 1
ATOM 2453 N N . THR A 1 323 ? 9.253 2.155 -24.429 1.00 87.44 323 THR A N 1
ATOM 2454 C CA . THR A 1 323 ? 9.064 1.734 -23.030 1.00 87.44 323 THR A CA 1
ATOM 2455 C C . THR A 1 323 ? 10.388 1.313 -22.405 1.00 87.44 323 THR A C 1
ATOM 2457 O O . THR A 1 323 ? 11.187 0.652 -23.066 1.00 87.44 323 THR A O 1
ATOM 2460 N N . PHE A 1 324 ? 10.606 1.629 -21.129 1.00 90.81 324 PHE A N 1
ATOM 2461 C CA . PHE A 1 324 ? 11.761 1.135 -20.378 1.00 90.81 324 PHE A CA 1
ATOM 2462 C C . PHE A 1 324 ? 11.470 -0.239 -19.760 1.00 90.81 324 PHE A C 1
ATOM 2464 O O . PHE A 1 324 ? 10.468 -0.408 -19.067 1.00 90.81 324 PHE A O 1
ATOM 2471 N N . LEU A 1 325 ? 12.346 -1.211 -20.009 1.00 85.06 325 LEU A N 1
ATOM 2472 C CA . LEU A 1 325 ? 12.268 -2.574 -19.493 1.00 85.06 325 LEU A CA 1
ATOM 2473 C C . LEU A 1 325 ? 13.354 -2.822 -18.451 1.00 85.06 325 LEU A C 1
ATOM 2475 O O . LEU A 1 325 ? 14.538 -2.608 -18.709 1.00 85.06 325 LEU A O 1
ATOM 2479 N N . LEU A 1 326 ? 12.946 -3.335 -17.293 1.00 81.50 326 LEU A N 1
ATOM 2480 C CA . LEU A 1 326 ? 13.852 -3.712 -16.215 1.00 81.50 326 LEU A CA 1
ATOM 2481 C C . LEU A 1 326 ? 14.369 -5.131 -16.410 1.00 81.50 326 LEU A C 1
ATOM 2483 O O . LEU A 1 326 ? 13.577 -6.061 -16.557 1.00 81.50 326 LEU A O 1
ATOM 2487 N N . ARG A 1 327 ? 15.690 -5.303 -16.340 1.00 84.19 327 ARG A N 1
ATOM 2488 C CA . ARG A 1 327 ? 16.350 -6.613 -16.313 1.00 84.19 327 ARG A CA 1
ATOM 2489 C C . ARG A 1 327 ? 17.589 -6.591 -15.400 1.00 84.19 327 ARG A C 1
ATOM 2491 O O . ARG A 1 327 ? 17.981 -5.512 -14.943 1.00 84.19 327 ARG A O 1
ATOM 2498 N N . PRO A 1 328 ? 18.200 -7.756 -15.101 1.00 84.44 328 PRO A N 1
ATOM 2499 C CA . PRO A 1 328 ? 19.285 -7.875 -14.127 1.00 84.44 328 PRO A CA 1
ATOM 2500 C C . PRO A 1 328 ? 20.582 -7.120 -14.441 1.00 84.44 328 PRO A C 1
ATOM 2502 O O . PRO A 1 328 ? 21.440 -7.071 -13.571 1.00 84.44 328 PRO A O 1
ATOM 2505 N N . SER A 1 329 ? 20.755 -6.503 -15.614 1.00 89.69 329 SER A N 1
ATOM 2506 C CA . SER A 1 329 ? 21.879 -5.583 -15.853 1.00 89.69 329 SER A CA 1
ATOM 2507 C C . SER A 1 329 ? 21.770 -4.252 -15.090 1.00 89.69 329 SER A C 1
ATOM 2509 O O . SER A 1 329 ? 22.688 -3.440 -15.163 1.00 89.69 329 SER A O 1
ATOM 2511 N N . LEU A 1 330 ? 20.689 -4.015 -14.336 1.00 86.81 330 LEU A N 1
ATOM 2512 C CA . LEU A 1 330 ? 20.538 -2.889 -13.407 1.00 86.81 330 LEU A CA 1
ATOM 2513 C C . LEU A 1 330 ? 20.834 -3.286 -11.962 1.00 86.81 330 LEU A C 1
ATOM 2515 O O . LEU A 1 330 ? 20.363 -4.318 -11.474 1.00 86.81 330 LEU A O 1
ATOM 2519 N N . LYS A 1 331 ? 21.546 -2.417 -11.236 1.00 81.44 331 LYS A N 1
ATOM 2520 C CA . LYS A 1 331 ? 21.915 -2.646 -9.837 1.00 81.44 331 LYS A CA 1
ATOM 2521 C C . LYS A 1 331 ? 20.674 -2.613 -8.959 1.00 81.44 331 LYS A C 1
ATOM 2523 O O . LYS A 1 331 ? 20.177 -1.553 -8.597 1.00 81.44 331 LYS A O 1
ATOM 2528 N N . ARG A 1 332 ? 20.184 -3.794 -8.573 1.00 63.00 332 ARG A N 1
ATOM 2529 C CA . ARG A 1 332 ? 18.979 -3.934 -7.736 1.00 63.00 332 ARG A CA 1
ATOM 2530 C C . ARG A 1 332 ? 19.197 -3.558 -6.266 1.00 63.00 332 ARG A C 1
ATOM 2532 O O . ARG A 1 332 ? 18.225 -3.300 -5.555 1.00 63.00 332 ARG A O 1
ATOM 2539 N N . LYS A 1 333 ? 20.442 -3.514 -5.779 1.00 52.81 333 LYS A N 1
ATOM 2540 C CA . LYS A 1 333 ? 20.729 -3.291 -4.354 1.00 52.81 333 LYS A CA 1
ATOM 2541 C C . LYS A 1 333 ? 20.954 -1.812 -4.032 1.00 52.81 333 LYS A C 1
ATOM 2543 O O . LYS A 1 333 ? 21.886 -1.191 -4.530 1.00 52.81 333 LYS A O 1
ATOM 2548 N N . ASN A 1 334 ? 20.126 -1.328 -3.103 1.00 52.00 334 ASN A N 1
ATOM 2549 C CA . ASN A 1 334 ? 20.221 -0.078 -2.337 1.00 52.00 334 ASN A CA 1
ATOM 2550 C C . ASN A 1 334 ? 19.343 1.117 -2.738 1.00 52.00 334 ASN A C 1
ATOM 2552 O O . ASN A 1 334 ? 19.420 2.142 -2.060 1.00 52.00 334 ASN A O 1
ATOM 2556 N N . ALA A 1 335 ? 18.421 0.978 -3.695 1.00 54.50 335 ALA A N 1
ATOM 2557 C CA . ALA A 1 335 ? 17.391 2.003 -3.884 1.00 54.50 335 ALA A CA 1
ATOM 2558 C C . ALA A 1 335 ? 16.574 2.201 -2.585 1.00 54.50 335 ALA A C 1
ATOM 2560 O O . ALA A 1 335 ? 16.211 1.205 -1.935 1.00 54.50 335 ALA A O 1
ATOM 2561 N N . PRO A 1 336 ? 16.242 3.439 -2.192 1.00 65.38 336 PRO A N 1
ATOM 2562 C CA . PRO A 1 336 ? 15.141 3.692 -1.285 1.00 65.38 336 PRO A CA 1
ATOM 2563 C C . PRO A 1 336 ? 13.841 3.162 -1.905 1.00 65.38 336 PRO A C 1
ATOM 2565 O O . PRO A 1 336 ? 13.737 2.914 -3.111 1.00 65.38 336 PRO A O 1
ATOM 2568 N N . LEU A 1 337 ? 12.844 2.919 -1.065 1.00 78.62 337 LEU A N 1
ATOM 2569 C CA . LEU A 1 337 ? 11.501 2.637 -1.553 1.00 78.62 337 LEU A CA 1
ATOM 2570 C C . LEU A 1 337 ? 10.960 3.908 -2.220 1.00 78.62 337 LEU A C 1
ATOM 2572 O O . LEU A 1 337 ? 11.019 4.991 -1.644 1.00 78.62 337 LEU A O 1
ATOM 2576 N N . SER A 1 338 ? 10.454 3.776 -3.443 1.00 80.94 338 SER A N 1
ATOM 2577 C CA . SER A 1 338 ? 9.716 4.827 -4.144 1.00 80.94 338 SER A CA 1
ATOM 2578 C C . SER A 1 338 ? 8.438 4.227 -4.715 1.00 80.94 338 SER A C 1
ATOM 2580 O O . SER A 1 338 ? 8.395 3.024 -4.997 1.00 80.94 338 SER A O 1
ATOM 2582 N N . ARG A 1 339 ? 7.397 5.049 -4.914 1.00 84.69 339 ARG A N 1
ATOM 2583 C CA . ARG A 1 339 ? 6.128 4.598 -5.520 1.00 84.69 339 ARG A CA 1
ATOM 2584 C C . ARG A 1 339 ? 6.397 3.826 -6.810 1.00 84.69 339 ARG A C 1
ATOM 2586 O O . ARG A 1 339 ? 5.852 2.752 -7.021 1.00 84.69 339 ARG A O 1
ATOM 2593 N N . LYS A 1 340 ? 7.292 4.354 -7.646 1.00 79.38 340 LYS A N 1
ATOM 2594 C CA . LYS A 1 340 ? 7.644 3.757 -8.931 1.00 79.38 340 LYS A CA 1
ATOM 2595 C C . LYS A 1 340 ? 8.301 2.388 -8.777 1.00 79.38 340 LYS A C 1
ATOM 2597 O O . LYS A 1 340 ? 7.913 1.460 -9.478 1.00 79.38 340 LYS A O 1
ATOM 2602 N N . ARG A 1 341 ? 9.257 2.240 -7.852 1.00 80.69 341 ARG A N 1
ATOM 2603 C CA . ARG A 1 341 ? 9.883 0.939 -7.569 1.00 80.69 341 ARG A CA 1
ATOM 2604 C C . ARG A 1 341 ? 8.856 -0.087 -7.086 1.00 80.69 341 ARG A C 1
ATOM 2606 O O . ARG A 1 341 ? 8.918 -1.234 -7.509 1.00 80.69 341 ARG A O 1
ATOM 2613 N N . ILE A 1 342 ? 7.920 0.330 -6.235 1.00 88.56 342 ILE A N 1
ATOM 2614 C CA . ILE A 1 342 ? 6.839 -0.530 -5.738 1.00 88.56 342 ILE A CA 1
ATOM 2615 C C . ILE A 1 342 ? 5.913 -0.944 -6.889 1.00 88.56 342 ILE A C 1
ATOM 2617 O O . ILE A 1 342 ? 5.682 -2.131 -7.083 1.00 88.56 342 ILE A O 1
ATOM 2621 N N . SER A 1 343 ? 5.453 -0.002 -7.717 1.00 87.06 343 SER A N 1
ATOM 2622 C CA . SER A 1 343 ? 4.604 -0.318 -8.875 1.00 87.06 343 SER A CA 1
ATOM 2623 C C . SER A 1 343 ? 5.289 -1.250 -9.877 1.00 87.06 343 SER A C 1
ATOM 2625 O O . SER A 1 343 ? 4.648 -2.145 -10.416 1.00 87.06 343 SER A O 1
ATOM 2627 N N . LEU A 1 344 ? 6.593 -1.078 -10.107 1.00 82.62 344 LEU A N 1
ATOM 2628 C CA . LEU A 1 344 ? 7.352 -1.923 -11.032 1.00 82.62 344 LEU A CA 1
ATOM 2629 C C . LEU A 1 344 ? 7.548 -3.351 -10.516 1.00 82.62 344 LEU A C 1
ATOM 2631 O O . LEU A 1 344 ? 7.674 -4.261 -11.334 1.00 82.62 344 LEU A O 1
ATOM 2635 N N . ALA A 1 345 ? 7.516 -3.562 -9.196 1.00 86.94 345 ALA A N 1
ATOM 2636 C CA . ALA A 1 345 ? 7.606 -4.895 -8.604 1.00 86.94 345 ALA A CA 1
ATOM 2637 C C . ALA A 1 345 ? 6.453 -5.813 -9.046 1.00 86.94 345 ALA A C 1
ATOM 2639 O O . ALA A 1 345 ? 6.672 -7.007 -9.205 1.00 86.94 345 ALA A O 1
ATOM 2640 N N . LEU A 1 346 ? 5.263 -5.260 -9.323 1.00 88.19 346 LEU A N 1
ATOM 2641 C CA . LEU A 1 346 ? 4.117 -6.020 -9.845 1.00 88.19 346 LEU A CA 1
ATOM 2642 C C . LEU A 1 346 ? 4.372 -6.591 -11.246 1.00 88.19 346 LEU A C 1
ATOM 2644 O O . LEU A 1 346 ? 3.809 -7.610 -11.624 1.00 88.19 346 LEU A O 1
ATOM 2648 N N . THR A 1 347 ? 5.214 -5.924 -12.034 1.00 82.44 347 THR A N 1
ATOM 2649 C CA . THR A 1 347 ? 5.514 -6.308 -13.422 1.00 82.44 347 THR A CA 1
ATOM 2650 C C . THR A 1 347 ? 6.848 -7.036 -13.571 1.00 82.44 347 THR A C 1
ATOM 2652 O O . THR A 1 347 ? 7.227 -7.401 -14.686 1.00 82.44 347 THR A O 1
ATOM 2655 N N . ASP A 1 348 ? 7.582 -7.237 -12.473 1.00 77.12 348 ASP A N 1
ATOM 2656 C CA . ASP A 1 348 ? 8.847 -7.961 -12.500 1.00 77.12 348 ASP A CA 1
ATOM 2657 C C . ASP A 1 348 ? 8.581 -9.467 -12.650 1.00 77.12 348 ASP A C 1
ATOM 2659 O O . ASP A 1 348 ? 8.081 -10.141 -11.749 1.00 77.12 348 ASP A O 1
ATOM 2663 N N . THR A 1 349 ? 8.917 -9.993 -13.826 1.00 71.06 349 THR A N 1
ATOM 2664 C CA . THR A 1 349 ? 8.744 -11.410 -14.180 1.00 71.06 349 THR A CA 1
ATOM 2665 C C . THR A 1 349 ? 10.025 -12.227 -14.014 1.00 71.06 349 THR A C 1
ATOM 2667 O O . THR A 1 349 ? 10.048 -13.412 -14.332 1.00 71.06 349 THR A O 1
ATOM 2670 N N . THR A 1 350 ? 11.106 -11.616 -13.519 1.00 67.25 350 THR A N 1
ATOM 2671 C CA . THR A 1 350 ? 12.434 -12.252 -13.486 1.00 67.25 350 THR A CA 1
ATOM 2672 C C . THR A 1 350 ? 12.651 -13.184 -12.295 1.00 67.25 350 THR A C 1
ATOM 2674 O O . THR A 1 350 ? 13.537 -14.033 -12.353 1.00 67.25 350 THR A O 1
ATOM 2677 N N . SER A 1 351 ? 11.875 -13.041 -11.216 1.00 74.44 351 SER A N 1
ATOM 2678 C CA . SER A 1 351 ? 12.018 -13.845 -9.997 1.00 74.44 351 SER A CA 1
ATOM 2679 C C . SER A 1 351 ? 10.692 -13.999 -9.264 1.00 74.44 351 SER A C 1
ATOM 2681 O O . SER A 1 351 ? 9.972 -13.018 -9.088 1.00 74.44 351 SER A O 1
ATOM 2683 N N . VAL A 1 352 ? 10.406 -15.212 -8.786 1.00 88.62 352 VAL A N 1
ATOM 2684 C CA . VAL A 1 352 ? 9.256 -15.476 -7.914 1.00 88.62 352 VAL A CA 1
ATOM 2685 C C . VAL A 1 352 ? 9.574 -15.003 -6.493 1.00 88.62 352 VAL A C 1
ATOM 2687 O O . VAL A 1 352 ? 10.639 -15.310 -5.963 1.00 88.62 352 VAL A O 1
ATOM 2690 N N . THR A 1 353 ? 8.656 -14.257 -5.884 1.00 93.75 353 THR A N 1
ATOM 2691 C CA . THR A 1 353 ? 8.738 -13.773 -4.502 1.00 93.75 353 THR A CA 1
ATOM 2692 C C . THR A 1 353 ? 7.650 -14.426 -3.663 1.00 93.75 353 THR A C 1
ATOM 2694 O O . THR A 1 353 ? 6.471 -14.281 -3.971 1.00 93.75 353 THR A O 1
ATOM 2697 N N . ASP A 1 354 ? 8.044 -15.102 -2.587 1.00 96.06 354 ASP A N 1
ATOM 2698 C CA . ASP A 1 354 ? 7.123 -15.643 -1.587 1.00 96.06 354 ASP A CA 1
ATOM 2699 C C . ASP A 1 354 ? 6.941 -14.660 -0.436 1.00 96.06 354 ASP A C 1
ATOM 2701 O O . ASP A 1 354 ? 7.927 -14.204 0.153 1.00 96.06 354 ASP A O 1
ATOM 2705 N N . LEU A 1 355 ? 5.688 -14.361 -0.109 1.00 98.25 355 LEU A N 1
ATOM 2706 C CA . LEU A 1 355 ? 5.292 -13.515 1.008 1.00 98.25 355 LEU A CA 1
ATOM 2707 C C . LEU A 1 355 ? 4.299 -14.253 1.900 1.00 98.25 355 LEU A C 1
ATOM 2709 O O . LEU A 1 355 ? 3.473 -15.025 1.421 1.00 98.25 355 LEU A O 1
ATOM 2713 N N . THR A 1 356 ? 4.343 -13.972 3.192 1.00 98.31 356 THR A N 1
ATOM 2714 C CA . THR A 1 356 ? 3.390 -14.468 4.189 1.00 98.31 356 THR A CA 1
ATOM 2715 C C . THR A 1 356 ? 2.535 -13.322 4.723 1.00 98.31 356 THR A C 1
ATOM 2717 O O . THR A 1 356 ? 3.056 -12.243 5.006 1.00 98.31 356 THR A O 1
ATOM 2720 N N . LEU A 1 357 ? 1.222 -13.538 4.852 1.00 98.19 357 LEU A N 1
ATOM 2721 C CA . LEU A 1 357 ? 0.286 -12.570 5.436 1.00 98.19 357 LEU A CA 1
ATOM 2722 C C . LEU A 1 357 ? -0.392 -13.181 6.661 1.00 98.19 357 LEU A C 1
ATOM 2724 O O . LEU A 1 357 ? -1.251 -14.047 6.517 1.00 98.19 357 LEU A O 1
ATOM 2728 N N . LEU A 1 358 ? -0.041 -12.692 7.848 1.00 97.56 358 LEU A N 1
ATOM 2729 C CA . LEU A 1 358 ? -0.708 -13.049 9.098 1.00 97.56 358 LEU A CA 1
ATOM 2730 C C . LEU A 1 358 ? -1.942 -12.159 9.318 1.00 97.56 358 LEU A C 1
ATOM 2732 O O . LEU A 1 358 ? -1.824 -10.932 9.335 1.00 97.56 358 LEU A O 1
ATOM 2736 N N . SER A 1 359 ? -3.125 -12.757 9.485 1.00 94.12 359 SER A N 1
ATOM 2737 C CA . SER A 1 359 ? -4.377 -12.004 9.654 1.00 94.12 359 SER A CA 1
ATOM 2738 C C . SER A 1 359 ? -5.428 -12.755 10.474 1.00 94.12 359 SER A C 1
ATOM 2740 O O . SER A 1 359 ? -5.606 -13.960 10.314 1.00 94.12 359 SER A O 1
ATOM 2742 N N . SER A 1 360 ? -6.202 -12.008 11.269 1.00 87.06 360 SER A N 1
ATOM 2743 C CA . SER A 1 360 ? -7.425 -12.499 11.926 1.00 87.06 360 SER A CA 1
ATOM 2744 C C . SER A 1 360 ? -8.617 -12.666 10.973 1.00 87.06 360 SER A C 1
ATOM 2746 O O . SER A 1 360 ? -9.682 -13.133 11.361 1.00 87.06 360 SER A O 1
ATOM 2748 N N . SER A 1 361 ? -8.483 -12.176 9.741 1.00 84.88 361 SER A N 1
ATOM 2749 C CA . SER A 1 361 ? -9.531 -12.151 8.716 1.00 84.88 361 SER A CA 1
ATOM 2750 C C . SER A 1 361 ? -9.097 -12.971 7.503 1.00 84.88 361 SER A C 1
ATOM 2752 O O . SER A 1 361 ? -9.392 -12.624 6.358 1.00 84.88 361 SER A O 1
ATOM 2754 N N . THR A 1 362 ? -8.359 -14.058 7.749 1.00 86.25 362 THR A N 1
ATOM 2755 C CA . THR A 1 362 ? -7.697 -14.850 6.706 1.00 86.25 362 THR A CA 1
ATOM 2756 C C . THR A 1 362 ? -8.688 -15.376 5.672 1.00 86.25 362 THR A C 1
ATOM 2758 O O . THR A 1 362 ? -8.474 -15.182 4.478 1.00 86.25 362 THR A O 1
ATOM 2761 N N . ILE A 1 363 ? -9.820 -15.940 6.105 1.00 83.56 363 ILE A N 1
ATOM 2762 C CA . ILE A 1 363 ? -10.858 -16.464 5.200 1.00 83.56 363 ILE A CA 1
ATOM 2763 C C . ILE A 1 363 ? -11.407 -15.367 4.267 1.00 83.56 363 ILE A C 1
ATOM 2765 O O . ILE A 1 363 ? -11.618 -15.607 3.081 1.00 83.56 363 ILE A O 1
ATOM 2769 N N . GLU A 1 364 ? -11.580 -14.138 4.762 1.00 83.31 364 GLU A N 1
ATOM 2770 C CA . GLU A 1 364 ? -12.036 -12.991 3.954 1.00 83.31 364 GLU A CA 1
ATOM 2771 C C . GLU A 1 364 ? -10.965 -12.435 3.015 1.00 83.31 364 GLU A C 1
ATOM 2773 O O . GLU A 1 364 ? -11.265 -11.697 2.070 1.00 83.31 364 GLU A O 1
ATOM 2778 N N . ALA A 1 365 ? -9.698 -12.712 3.303 1.00 90.06 365 ALA A N 1
ATOM 2779 C CA . ALA A 1 365 ? -8.594 -12.297 2.462 1.00 90.06 365 ALA A CA 1
ATOM 2780 C C . ALA A 1 365 ? -8.446 -13.204 1.232 1.00 90.06 365 ALA A C 1
ATOM 2782 O O . ALA A 1 365 ? -8.008 -12.708 0.194 1.00 90.06 365 ALA A O 1
ATOM 2783 N N . LEU A 1 366 ? -8.852 -14.480 1.316 1.00 92.81 366 LEU A N 1
ATOM 2784 C CA . LEU A 1 366 ? -8.591 -15.494 0.284 1.00 92.81 366 LEU A CA 1
ATOM 2785 C C . LEU A 1 366 ? -9.025 -15.077 -1.132 1.00 92.81 366 LEU A C 1
ATOM 2787 O O . LEU A 1 366 ? -8.159 -15.068 -2.001 1.00 92.81 366 LEU A O 1
ATOM 2791 N N . PRO A 1 367 ? -10.268 -14.616 -1.398 1.00 93.75 367 PRO A N 1
ATOM 2792 C CA . PRO A 1 367 ? -10.666 -14.271 -2.769 1.00 93.75 367 PRO A CA 1
ATOM 2793 C C . PRO A 1 367 ? -9.820 -13.146 -3.380 1.00 93.75 367 PRO A C 1
ATOM 2795 O O . PRO A 1 367 ? -9.544 -13.136 -4.577 1.00 93.75 367 PRO A O 1
ATOM 2798 N N . ARG A 1 368 ? -9.384 -12.194 -2.547 1.00 94.88 368 ARG A N 1
ATOM 2799 C CA . ARG A 1 368 ? -8.523 -11.081 -2.963 1.00 94.88 368 ARG A CA 1
ATOM 2800 C C . ARG A 1 368 ? -7.078 -11.533 -3.166 1.00 94.88 368 ARG A C 1
ATOM 2802 O O . ARG A 1 368 ? -6.432 -11.066 -4.098 1.00 94.88 368 ARG A O 1
ATOM 2809 N N . ILE A 1 369 ? -6.579 -12.432 -2.316 1.00 96.75 369 ILE A N 1
ATOM 2810 C CA . ILE A 1 369 ? -5.260 -13.060 -2.472 1.00 96.75 369 ILE A CA 1
ATOM 2811 C C . ILE A 1 369 ? -5.205 -13.865 -3.777 1.00 96.75 369 ILE A C 1
ATOM 2813 O O . ILE A 1 369 ? -4.260 -13.705 -4.548 1.00 96.75 369 ILE A O 1
ATOM 2817 N N . ASP A 1 370 ? -6.228 -14.670 -4.056 1.00 96.25 370 ASP A N 1
ATOM 2818 C CA . ASP A 1 370 ? -6.302 -15.494 -5.264 1.00 96.25 370 ASP A CA 1
ATOM 2819 C C . ASP A 1 370 ? -6.329 -14.629 -6.527 1.00 96.25 370 ASP A C 1
ATOM 2821 O O . ASP A 1 370 ? -5.571 -14.873 -7.469 1.00 96.25 370 ASP A O 1
ATOM 2825 N N . GLU A 1 371 ? -7.141 -13.569 -6.530 1.00 97.38 371 GLU A N 1
ATOM 2826 C CA . GLU A 1 371 ? -7.191 -12.630 -7.650 1.00 97.38 371 GLU A CA 1
ATOM 2827 C C . GLU A 1 371 ? -5.853 -11.903 -7.848 1.00 97.38 371 GLU A C 1
ATOM 2829 O O . GLU A 1 371 ? -5.395 -11.765 -8.983 1.00 97.38 371 GLU A O 1
ATOM 2834 N N . PHE A 1 372 ? -5.176 -11.505 -6.765 1.00 97.50 372 PHE A N 1
ATOM 2835 C CA . PHE A 1 372 ? -3.841 -10.913 -6.853 1.00 97.50 372 PHE A CA 1
ATOM 2836 C C . PHE A 1 372 ? -2.842 -11.868 -7.510 1.00 97.50 372 PHE A C 1
ATOM 2838 O O . PHE A 1 372 ? -2.166 -11.488 -8.465 1.00 97.50 372 PHE A O 1
ATOM 2845 N N . MET A 1 373 ? -2.759 -13.114 -7.031 1.00 96.25 373 MET A N 1
ATOM 2846 C CA . MET A 1 373 ? -1.819 -14.109 -7.560 1.00 96.25 373 MET A CA 1
ATOM 2847 C C . MET A 1 373 ? -2.144 -14.496 -9.008 1.00 96.25 373 MET A C 1
ATOM 2849 O O . MET A 1 373 ? -1.239 -14.819 -9.776 1.00 96.25 373 MET A O 1
ATOM 2853 N N . ARG A 1 374 ? -3.417 -14.415 -9.415 1.00 95.88 374 ARG A N 1
ATOM 2854 C CA . ARG A 1 374 ? -3.832 -14.589 -10.813 1.00 95.88 374 ARG A CA 1
ATOM 2855 C C . ARG A 1 374 ? -3.313 -13.460 -11.710 1.00 95.88 374 ARG A C 1
ATOM 2857 O O . ARG A 1 374 ? -2.911 -13.730 -12.841 1.00 95.88 374 ARG A O 1
ATOM 2864 N N . GLN A 1 375 ? -3.331 -12.213 -11.233 1.00 95.56 375 GLN A N 1
ATOM 2865 C CA . GLN A 1 375 ? -2.821 -11.049 -11.972 1.00 95.56 375 GLN A CA 1
ATOM 2866 C C . GLN A 1 375 ? -1.287 -10.971 -11.962 1.00 95.56 375 GLN A C 1
ATOM 2868 O O . GLN A 1 375 ? -0.680 -10.597 -12.967 1.00 95.56 375 GLN A O 1
ATOM 2873 N N . TYR A 1 376 ? -0.665 -11.349 -10.844 1.00 95.44 376 TYR A N 1
ATOM 2874 C CA . TYR A 1 376 ? 0.766 -11.204 -10.582 1.00 95.44 376 TYR A CA 1
ATOM 2875 C C . TYR A 1 376 ? 1.378 -12.535 -10.110 1.00 95.44 376 TYR A C 1
ATOM 2877 O O . TYR A 1 376 ? 1.769 -12.669 -8.950 1.00 95.44 376 TYR A O 1
ATOM 2885 N N . PRO A 1 377 ? 1.510 -13.535 -11.004 1.00 92.31 377 PRO A N 1
ATOM 2886 C CA . PRO A 1 377 ? 1.904 -14.899 -10.631 1.00 92.31 377 PRO A CA 1
ATOM 2887 C C . PRO A 1 377 ? 3.338 -15.020 -10.096 1.00 92.31 377 PRO A C 1
ATOM 2889 O O . PRO A 1 377 ? 3.707 -16.054 -9.540 1.00 92.31 377 PRO A O 1
ATOM 2892 N N . THR A 1 378 ? 4.166 -13.983 -10.254 1.00 91.94 378 THR A N 1
ATOM 2893 C CA . THR A 1 378 ? 5.522 -13.925 -9.694 1.00 91.94 378 THR A CA 1
ATOM 2894 C C . THR A 1 378 ? 5.553 -13.478 -8.232 1.00 91.94 378 THR A C 1
ATOM 2896 O O . THR A 1 378 ? 6.612 -13.550 -7.617 1.00 91.94 378 THR A O 1
ATOM 2899 N N . ILE A 1 379 ? 4.428 -13.071 -7.636 1.00 96.31 379 ILE A N 1
ATOM 2900 C CA . ILE A 1 379 ? 4.325 -12.740 -6.210 1.00 96.31 379 ILE A CA 1
ATOM 2901 C C . ILE A 1 379 ? 3.308 -13.691 -5.571 1.00 96.31 379 ILE A C 1
ATOM 2903 O O . ILE A 1 379 ? 2.101 -13.543 -5.748 1.00 96.31 379 ILE A O 1
ATOM 2907 N N . ARG A 1 380 ? 3.798 -14.681 -4.822 1.00 96.88 380 ARG A N 1
ATOM 2908 C CA . ARG A 1 380 ? 2.972 -15.688 -4.147 1.00 96.88 380 ARG A CA 1
ATOM 2909 C C . ARG A 1 380 ? 2.702 -15.258 -2.713 1.00 96.88 380 ARG A C 1
ATOM 2911 O O . ARG A 1 380 ? 3.636 -14.935 -1.981 1.00 96.88 380 ARG A O 1
ATOM 2918 N N . ILE A 1 381 ? 1.436 -15.278 -2.308 1.00 98.06 381 ILE A N 1
ATOM 2919 C CA . ILE A 1 381 ? 1.007 -14.911 -0.957 1.00 98.06 381 ILE A CA 1
ATOM 2920 C C . ILE A 1 381 ? 0.544 -16.168 -0.225 1.00 98.06 381 ILE A C 1
ATOM 2922 O O . ILE A 1 381 ? -0.401 -16.829 -0.644 1.00 98.06 381 ILE A O 1
ATOM 2926 N N . THR A 1 382 ? 1.196 -16.479 0.888 1.00 97.44 382 THR A N 1
ATOM 2927 C CA . THR A 1 382 ? 0.803 -17.550 1.803 1.00 97.44 382 THR A CA 1
ATOM 2928 C C . THR A 1 382 ? 0.018 -16.939 2.966 1.00 97.44 382 THR A C 1
ATOM 2930 O O . THR A 1 382 ? 0.612 -16.241 3.796 1.00 97.44 382 THR A O 1
ATOM 2933 N N . PRO A 1 383 ? -1.306 -17.149 3.046 1.00 96.31 383 PRO A N 1
ATOM 2934 C CA . PRO A 1 383 ? -2.087 -16.701 4.191 1.00 96.31 383 PRO A CA 1
ATOM 2935 C C . PRO A 1 383 ? -1.720 -17.503 5.447 1.00 96.31 383 PRO A C 1
ATOM 2937 O O . PRO A 1 383 ? -1.558 -18.722 5.392 1.00 96.31 383 PRO A O 1
ATOM 2940 N N . VAL A 1 384 ? -1.619 -16.821 6.585 1.00 95.19 384 VAL A N 1
ATOM 2941 C CA . VAL A 1 384 ? -1.378 -17.414 7.904 1.00 95.19 384 VAL A CA 1
ATOM 2942 C C . VAL A 1 384 ? -2.528 -17.008 8.821 1.00 95.19 384 VAL A C 1
ATOM 2944 O O . VAL A 1 384 ? -2.704 -15.828 9.120 1.00 95.19 384 VAL A O 1
ATOM 2947 N N . GLU A 1 385 ? -3.308 -17.993 9.270 1.00 92.00 385 GLU A N 1
ATOM 2948 C CA . GLU A 1 385 ? -4.429 -17.766 10.187 1.00 92.00 385 GLU A CA 1
ATOM 2949 C C . GLU A 1 385 ? -3.918 -17.239 11.529 1.00 92.00 385 GLU A C 1
ATOM 2951 O O . GLU A 1 385 ? -3.025 -17.847 12.126 1.00 92.00 385 GLU A O 1
ATOM 2956 N N . GLY A 1 386 ? -4.477 -16.119 11.985 1.00 87.50 386 GLY A N 1
ATOM 2957 C CA . GLY A 1 386 ? -4.106 -15.428 13.216 1.00 87.50 386 GLY A CA 1
ATOM 2958 C C . GLY A 1 386 ? -5.097 -15.610 14.368 1.00 87.50 386 GLY A C 1
ATOM 2959 O O . GLY A 1 386 ? -4.726 -15.325 15.504 1.00 87.50 386 GLY A O 1
ATOM 2960 N N . GLY A 1 387 ? -6.307 -16.120 14.112 1.00 85.94 387 GLY A N 1
ATOM 2961 C CA . GLY A 1 387 ? -7.375 -16.217 15.109 1.00 85.94 387 GLY A CA 1
ATOM 2962 C C . GLY A 1 387 ? -8.032 -14.857 15.347 1.00 85.94 387 GLY A C 1
ATOM 2963 O O . GLY A 1 387 ? -8.350 -14.135 14.410 1.00 85.94 387 GLY A O 1
ATOM 2964 N N . SER A 1 388 ? -8.235 -14.474 16.601 1.00 82.44 388 SER A N 1
ATOM 2965 C CA . SER A 1 388 ? -8.650 -13.119 16.979 1.00 82.44 388 SER A CA 1
ATOM 2966 C C . SER A 1 388 ? -7.546 -12.081 16.722 1.00 82.44 388 SER A C 1
ATOM 2968 O O . SER A 1 388 ? -6.376 -12.409 16.517 1.00 82.44 388 SER A O 1
ATOM 2970 N N . GLN A 1 389 ? -7.893 -10.791 16.774 1.00 84.50 389 GLN A N 1
ATOM 2971 C CA . GLN A 1 389 ? -6.903 -9.708 16.682 1.00 84.50 389 GLN A CA 1
ATOM 2972 C C . GLN A 1 389 ? -5.860 -9.779 17.808 1.00 84.50 389 GLN A C 1
ATOM 2974 O O . GLN A 1 389 ? -4.670 -9.606 17.552 1.00 84.50 389 GLN A O 1
ATOM 2979 N N . THR A 1 390 ? -6.271 -10.108 19.036 1.00 83.00 390 THR A N 1
ATOM 2980 C CA . THR A 1 390 ? -5.349 -10.296 20.166 1.00 83.00 390 THR A CA 1
ATOM 2981 C C . THR A 1 390 ? -4.374 -11.450 19.920 1.00 83.00 390 THR A C 1
ATOM 2983 O O . THR A 1 390 ? -3.167 -11.273 20.077 1.00 83.00 390 THR A O 1
ATOM 2986 N N . GLU A 1 391 ? -4.866 -12.609 19.474 1.00 86.94 391 GLU A N 1
ATOM 2987 C CA . GLU A 1 391 ? -4.020 -13.772 19.160 1.00 86.94 391 GLU A CA 1
ATOM 2988 C C . GLU A 1 391 ? -3.069 -13.487 17.993 1.00 86.94 391 GLU A C 1
ATOM 2990 O O . GLU A 1 391 ? -1.888 -13.824 18.064 1.00 86.94 391 GLU A O 1
ATOM 2995 N N . THR A 1 392 ? -3.552 -12.791 16.961 1.00 92.06 392 THR A N 1
ATOM 2996 C CA . THR A 1 392 ? -2.755 -12.359 15.804 1.00 92.06 392 THR A CA 1
ATOM 2997 C C . THR A 1 392 ? -1.549 -11.529 16.251 1.00 92.06 392 THR A C 1
ATOM 2999 O O . THR A 1 392 ? -0.416 -11.802 15.851 1.00 92.06 392 THR A O 1
ATOM 3002 N N . MET A 1 393 ? -1.773 -10.538 17.119 1.00 91.75 393 MET A N 1
ATOM 3003 C CA . MET A 1 393 ? -0.709 -9.683 17.650 1.00 91.75 393 MET A CA 1
ATOM 3004 C C . MET A 1 393 ? 0.277 -10.453 18.532 1.00 91.75 393 MET A C 1
ATOM 3006 O O . MET A 1 393 ? 1.486 -10.314 18.347 1.00 91.75 393 MET A O 1
ATOM 3010 N N . HIS A 1 394 ? -0.216 -11.276 19.464 1.00 89.56 394 HIS A N 1
ATOM 3011 C CA . HIS A 1 394 ? 0.638 -12.071 20.352 1.00 89.56 394 HIS A CA 1
ATOM 3012 C C . HIS A 1 394 ? 1.544 -13.017 19.564 1.00 89.56 394 HIS A C 1
ATOM 3014 O O . HIS A 1 394 ? 2.757 -13.010 19.775 1.00 89.56 394 HIS A O 1
ATOM 3020 N N . ARG A 1 395 ? 0.983 -13.742 18.589 1.00 93.69 395 ARG A N 1
ATOM 3021 C CA . ARG A 1 395 ? 1.747 -14.657 17.733 1.00 93.69 395 ARG A CA 1
ATOM 3022 C C . ARG A 1 395 ? 2.822 -13.934 16.936 1.00 93.69 395 ARG A C 1
ATOM 3024 O O . ARG A 1 395 ? 3.936 -14.431 16.830 1.00 93.69 395 ARG A O 1
ATOM 3031 N N . TYR A 1 396 ? 2.528 -12.749 16.402 1.00 95.38 396 TYR A N 1
ATOM 3032 C CA . TYR A 1 396 ? 3.546 -11.969 15.701 1.00 95.38 396 TYR A CA 1
ATOM 3033 C C . TYR A 1 396 ? 4.693 -11.541 16.624 1.00 95.38 396 TYR A C 1
ATOM 3035 O O . TYR A 1 396 ? 5.859 -11.680 16.257 1.00 95.38 396 TYR A O 1
ATOM 3043 N N . ILE A 1 397 ? 4.375 -11.053 17.828 1.00 91.69 397 ILE A N 1
ATOM 3044 C CA . ILE A 1 397 ? 5.385 -10.667 18.825 1.00 91.69 397 ILE A CA 1
ATOM 3045 C C . ILE A 1 397 ? 6.237 -11.879 19.229 1.00 91.69 397 ILE A C 1
ATOM 3047 O O . ILE A 1 397 ? 7.448 -11.743 19.388 1.00 91.69 397 ILE A O 1
ATOM 3051 N N . GLU A 1 398 ? 5.638 -13.062 19.375 1.00 90.62 398 GLU A N 1
ATOM 3052 C CA . GLU A 1 398 ? 6.356 -14.324 19.603 1.00 90.62 398 GLU A CA 1
ATOM 3053 C C . GLU A 1 398 ? 7.284 -14.674 18.436 1.00 90.62 398 GLU A C 1
ATOM 3055 O O . GLU A 1 398 ? 8.475 -14.866 18.665 1.00 90.62 398 GLU A O 1
ATOM 3060 N N . TYR A 1 399 ? 6.808 -14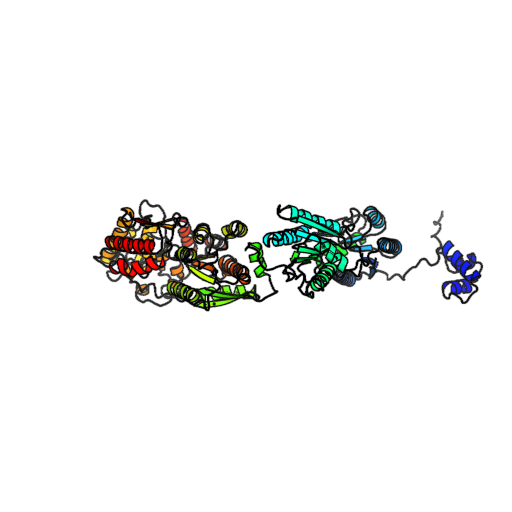.638 17.185 1.00 92.12 399 TYR A N 1
ATOM 3061 C CA . TYR A 1 399 ? 7.654 -14.909 16.015 1.00 92.12 399 TYR A CA 1
ATOM 3062 C C . TYR A 1 399 ? 8.863 -13.971 15.927 1.00 92.12 399 TYR A C 1
ATOM 3064 O O . TYR A 1 399 ? 9.975 -14.415 15.629 1.00 92.12 399 TYR A O 1
ATOM 3072 N N . VAL A 1 400 ? 8.670 -12.675 16.203 1.00 89.62 400 VAL A N 1
ATOM 3073 C CA . VAL A 1 400 ? 9.770 -11.697 16.211 1.00 89.62 400 VAL A CA 1
ATOM 3074 C C . VAL A 1 400 ? 10.749 -11.973 17.352 1.00 89.62 400 VAL A C 1
ATOM 3076 O O . VAL A 1 400 ? 11.959 -11.921 17.131 1.00 89.62 400 VAL A O 1
ATOM 3079 N N . ARG A 1 401 ? 10.247 -12.286 18.551 1.00 88.25 401 ARG A N 1
ATOM 3080 C CA . ARG A 1 401 ? 11.064 -12.600 19.733 1.00 88.25 401 ARG A CA 1
ATOM 3081 C C . ARG A 1 401 ? 11.917 -13.848 19.524 1.00 88.25 401 ARG A C 1
ATOM 3083 O O . ARG A 1 401 ? 13.106 -13.824 19.828 1.00 88.25 401 ARG A O 1
ATOM 3090 N N . ASP A 1 402 ? 11.321 -14.893 18.961 1.00 90.31 402 ASP A N 1
ATOM 3091 C CA . ASP A 1 402 ? 11.978 -16.174 18.688 1.00 90.31 402 ASP A CA 1
ATOM 3092 C C . ASP A 1 402 ? 12.856 -16.116 17.427 1.00 90.31 402 ASP A C 1
ATOM 3094 O O . ASP A 1 402 ? 13.614 -17.044 17.139 1.00 90.31 402 ASP A O 1
ATOM 3098 N N . ASN A 1 403 ? 12.765 -15.015 16.671 1.00 85.50 403 ASN A N 1
ATOM 3099 C CA . ASN A 1 403 ? 13.453 -14.792 15.405 1.00 85.50 403 ASN A CA 1
ATOM 3100 C C . ASN A 1 403 ? 13.246 -15.951 14.409 1.00 85.50 403 ASN A C 1
ATOM 3102 O O . ASN A 1 403 ? 14.166 -16.373 13.702 1.00 85.50 403 ASN A O 1
ATOM 3106 N N . HIS A 1 404 ? 12.025 -16.487 14.370 1.00 85.81 404 HIS A N 1
ATOM 3107 C CA . HIS A 1 404 ? 11.673 -17.667 13.589 1.00 85.81 404 HIS A CA 1
ATOM 3108 C C . HIS A 1 404 ? 10.265 -17.528 12.999 1.00 85.81 404 HIS A C 1
ATOM 3110 O O . HIS A 1 404 ? 9.338 -17.110 13.684 1.00 85.81 404 HIS A O 1
ATOM 3116 N N . ASN A 1 405 ? 10.105 -17.891 11.719 1.00 89.69 405 ASN A N 1
ATOM 3117 C CA . ASN A 1 405 ? 8.836 -17.824 10.977 1.00 89.69 405 ASN A CA 1
ATOM 3118 C C . ASN A 1 405 ? 8.112 -16.467 11.058 1.00 89.69 405 ASN A C 1
ATOM 3120 O O . ASN A 1 405 ? 6.886 -16.422 11.101 1.00 89.69 405 ASN A O 1
ATOM 3124 N N . ILE A 1 406 ? 8.866 -15.362 11.064 1.00 95.25 406 ILE A N 1
ATOM 3125 C CA . ILE A 1 406 ? 8.305 -14.007 11.104 1.00 95.25 406 ILE A CA 1
ATOM 3126 C C . ILE A 1 406 ? 7.502 -13.750 9.820 1.00 95.25 406 ILE A C 1
ATOM 3128 O O . ILE A 1 406 ? 8.091 -13.796 8.736 1.00 95.25 406 ILE A O 1
ATOM 3132 N N . PRO A 1 407 ? 6.192 -13.452 9.913 1.00 97.56 407 PRO A N 1
ATOM 3133 C CA . PRO A 1 407 ? 5.392 -13.105 8.749 1.00 97.56 407 PRO A CA 1
ATOM 3134 C C . PRO A 1 407 ? 5.905 -11.835 8.062 1.00 97.56 407 PRO A C 1
ATOM 3136 O O . PRO A 1 407 ? 6.232 -10.852 8.729 1.00 97.56 407 PRO A O 1
ATOM 3139 N N . ASP A 1 408 ? 5.937 -11.828 6.729 1.00 98.44 408 ASP A N 1
ATOM 3140 C CA . ASP A 1 408 ? 6.376 -10.671 5.938 1.00 98.44 408 ASP A CA 1
ATOM 3141 C C . ASP A 1 408 ? 5.392 -9.493 6.089 1.00 98.44 408 ASP A C 1
ATOM 3143 O O . ASP A 1 408 ? 5.799 -8.329 6.158 1.00 98.44 408 ASP A O 1
ATOM 3147 N N . LEU A 1 409 ? 4.094 -9.805 6.154 1.00 98.62 409 LEU A N 1
ATOM 3148 C CA . LEU A 1 409 ? 2.986 -8.869 6.321 1.00 98.62 409 LEU A CA 1
ATOM 3149 C C . LEU A 1 409 ? 2.110 -9.273 7.509 1.00 98.62 409 LEU A C 1
ATOM 3151 O O . LEU A 1 409 ? 1.871 -10.458 7.756 1.00 98.62 409 LEU A O 1
ATOM 3155 N N . ILE A 1 410 ? 1.555 -8.273 8.190 1.00 98.06 410 ILE A N 1
ATOM 3156 C CA . ILE A 1 410 ? 0.593 -8.461 9.274 1.00 98.06 410 ILE A CA 1
ATOM 3157 C C . ILE A 1 410 ? -0.610 -7.535 9.099 1.00 98.06 410 ILE A C 1
ATOM 3159 O O . ILE A 1 410 ? -0.474 -6.355 8.773 1.00 98.06 410 ILE A O 1
ATOM 3163 N N . ASN A 1 411 ? -1.801 -8.076 9.332 1.00 96.19 411 ASN A N 1
ATOM 3164 C CA . ASN A 1 411 ? -3.033 -7.314 9.449 1.00 96.19 411 ASN A CA 1
ATOM 3165 C C . ASN A 1 411 ? -3.356 -7.045 10.925 1.00 96.19 411 ASN A C 1
ATOM 3167 O O . ASN A 1 411 ? -3.573 -7.980 11.691 1.00 96.19 411 ASN A O 1
ATOM 3171 N N . ILE A 1 412 ? -3.411 -5.768 11.299 1.00 94.06 412 ILE A N 1
ATOM 3172 C CA . ILE A 1 412 ? -3.721 -5.306 12.661 1.00 94.06 412 ILE A CA 1
ATOM 3173 C C . ILE A 1 412 ? -4.746 -4.176 12.617 1.00 94.06 412 ILE A C 1
ATOM 3175 O O . ILE A 1 412 ? -4.934 -3.542 11.576 1.00 94.06 412 ILE A O 1
ATOM 3179 N N . GLN A 1 413 ? -5.399 -3.900 13.742 1.00 92.69 413 GLN A N 1
ATOM 3180 C CA . GLN A 1 413 ? -6.252 -2.718 13.874 1.00 92.69 413 GLN A CA 1
ATOM 3181 C C . GLN A 1 413 ? -5.435 -1.427 14.026 1.00 92.69 413 GLN A C 1
ATOM 3183 O O . GLN A 1 413 ? -4.345 -1.446 14.603 1.00 92.69 413 GLN A O 1
ATOM 3188 N N . TYR A 1 414 ? -5.981 -0.294 13.561 1.00 93.00 414 TYR A N 1
ATOM 3189 C CA . TYR A 1 414 ? -5.304 1.016 13.627 1.00 93.00 414 TYR A CA 1
ATOM 3190 C C . TYR A 1 414 ? -4.830 1.370 15.035 1.00 93.00 414 TYR A C 1
ATOM 3192 O O . TYR A 1 414 ? -3.718 1.860 15.213 1.00 93.00 414 TYR A O 1
ATOM 3200 N N . GLN A 1 415 ? -5.642 1.054 16.044 1.00 90.75 415 GLN A N 1
ATOM 3201 C CA . GLN A 1 415 ? -5.352 1.382 17.435 1.00 90.75 415 GLN A CA 1
ATOM 3202 C C . GLN A 1 415 ? -4.058 0.753 17.975 1.00 90.75 415 GLN A C 1
ATOM 3204 O O . GLN A 1 415 ? -3.430 1.316 18.866 1.00 90.75 415 GLN A O 1
ATOM 3209 N N . TYR A 1 416 ? -3.614 -0.376 17.417 1.00 92.50 416 TYR A N 1
ATOM 3210 C CA . TYR A 1 416 ? -2.391 -1.052 17.859 1.00 92.50 416 TYR A CA 1
ATOM 3211 C C . TYR A 1 416 ? -1.144 -0.627 17.070 1.00 92.50 416 TYR A C 1
ATOM 3213 O O . TYR A 1 416 ? -0.025 -0.927 17.491 1.00 92.50 416 TYR A O 1
ATOM 3221 N N . LEU A 1 417 ? -1.291 0.100 15.954 1.00 94.75 417 LEU A N 1
ATOM 3222 C CA . LEU A 1 417 ? -0.156 0.523 15.128 1.00 94.75 417 LEU A CA 1
ATOM 3223 C C . LEU A 1 417 ? 0.876 1.367 15.893 1.00 94.75 417 LEU A C 1
ATOM 3225 O O . LEU A 1 417 ? 2.061 1.059 15.757 1.00 94.75 417 LEU A O 1
ATOM 3229 N N . PRO A 1 418 ? 0.493 2.358 16.728 1.00 93.25 418 PRO A N 1
ATOM 3230 C CA . PRO A 1 418 ? 1.447 3.112 17.541 1.00 93.25 418 PRO A CA 1
ATOM 3231 C C . PRO A 1 418 ? 2.357 2.228 18.390 1.00 93.25 418 PRO A C 1
ATOM 3233 O O . PRO A 1 418 ? 3.570 2.418 18.384 1.00 93.25 418 PRO A O 1
ATOM 3236 N N . GLN A 1 419 ? 1.793 1.216 19.054 1.00 91.81 419 GLN A N 1
ATOM 3237 C CA . GLN A 1 419 ? 2.560 0.277 19.870 1.00 91.81 419 GLN A CA 1
ATOM 3238 C C . GLN A 1 419 ? 3.569 -0.506 19.020 1.00 91.81 419 GLN A C 1
ATOM 3240 O O . GLN A 1 419 ? 4.735 -0.629 19.390 1.00 91.81 419 GLN A O 1
ATOM 3245 N N . PHE A 1 420 ? 3.149 -1.033 17.871 1.00 94.50 420 PHE A N 1
ATOM 3246 C CA . PHE A 1 420 ? 4.029 -1.821 17.003 1.00 94.50 420 PHE A CA 1
ATOM 3247 C C . PHE A 1 420 ? 5.127 -0.965 16.354 1.00 94.50 420 PHE A C 1
ATOM 3249 O O . PHE A 1 420 ? 6.265 -1.415 16.219 1.00 94.50 420 PHE A O 1
ATOM 3256 N N . ALA A 1 421 ? 4.807 0.273 15.977 1.00 93.25 421 ALA A N 1
ATOM 3257 C CA . ALA A 1 421 ? 5.771 1.220 15.431 1.00 93.25 421 ALA A CA 1
ATOM 3258 C C . ALA A 1 421 ? 6.779 1.693 16.494 1.00 93.25 421 ALA A C 1
ATOM 3260 O O . ALA A 1 421 ? 7.975 1.727 16.214 1.00 93.25 421 ALA A O 1
ATOM 3261 N N . ALA A 1 422 ? 6.320 2.003 17.714 1.00 89.19 422 ALA A N 1
ATOM 3262 C CA . ALA A 1 422 ? 7.175 2.418 18.831 1.00 89.19 422 ALA A CA 1
ATOM 3263 C C . ALA A 1 422 ? 8.177 1.328 19.245 1.00 89.19 422 ALA A C 1
ATOM 3265 O O . ALA A 1 422 ? 9.307 1.640 19.609 1.00 89.19 422 ALA A O 1
ATOM 3266 N N . ASN A 1 423 ? 7.782 0.056 19.139 1.00 87.50 423 ASN A N 1
ATOM 3267 C CA . ASN A 1 423 ? 8.634 -1.097 19.442 1.00 87.50 423 ASN A CA 1
ATOM 3268 C C . ASN A 1 423 ? 9.498 -1.563 18.253 1.00 87.50 423 ASN A C 1
ATOM 3270 O O . ASN A 1 423 ? 10.061 -2.653 18.313 1.00 87.50 423 ASN A O 1
ATOM 3274 N N . ASP A 1 424 ? 9.580 -0.775 17.172 1.00 88.19 424 ASP A N 1
ATOM 3275 C CA . ASP A 1 424 ? 10.333 -1.102 15.952 1.00 88.19 424 ASP A CA 1
ATOM 3276 C C . ASP A 1 424 ? 10.029 -2.524 15.445 1.00 88.19 424 ASP A C 1
ATOM 3278 O O . ASP A 1 424 ? 10.908 -3.372 15.289 1.00 88.19 424 ASP A O 1
ATOM 3282 N N . LEU A 1 425 ? 8.742 -2.818 15.241 1.00 94.31 425 LEU A N 1
ATOM 3283 C CA . LEU A 1 425 ? 8.276 -4.108 14.719 1.00 94.31 425 LEU A CA 1
ATOM 3284 C C . LEU A 1 425 ? 7.841 -4.038 13.248 1.00 94.31 425 LEU A C 1
ATOM 3286 O O . LEU A 1 425 ? 7.645 -5.074 12.603 1.00 94.31 425 LEU A O 1
ATOM 3290 N N . LEU A 1 426 ? 7.670 -2.823 12.720 1.00 97.50 426 LEU A N 1
ATOM 3291 C CA . LEU A 1 426 ? 7.087 -2.541 11.409 1.00 97.50 426 LEU A CA 1
ATOM 3292 C C . LEU A 1 426 ? 8.033 -1.690 10.563 1.00 97.50 426 LEU A C 1
ATOM 3294 O O . LEU A 1 426 ? 8.679 -0.765 11.051 1.00 97.50 426 LEU A O 1
ATOM 3298 N N . LEU A 1 427 ? 8.090 -1.983 9.269 1.00 97.12 427 LEU A N 1
ATOM 3299 C CA . LEU A 1 427 ? 8.859 -1.227 8.294 1.00 97.12 427 LEU A CA 1
ATOM 3300 C C . LEU A 1 427 ? 8.313 0.202 8.189 1.00 97.12 427 LEU A C 1
ATOM 3302 O O . LEU A 1 427 ? 7.175 0.403 7.771 1.00 97.12 427 LEU A O 1
ATOM 3306 N N . ASN A 1 428 ? 9.152 1.200 8.468 1.00 96.19 428 ASN A N 1
ATOM 3307 C CA . ASN A 1 428 ? 8.872 2.579 8.078 1.00 96.19 428 ASN A CA 1
ATOM 3308 C C . ASN A 1 428 ? 9.199 2.761 6.590 1.00 96.19 428 ASN A C 1
ATOM 3310 O O . ASN A 1 428 ? 10.369 2.767 6.199 1.00 96.19 428 ASN A O 1
ATOM 3314 N N . PHE A 1 429 ? 8.179 2.928 5.753 1.00 95.31 429 PHE A N 1
ATOM 3315 C CA . PHE A 1 429 ? 8.348 3.108 4.305 1.00 95.31 429 PHE A CA 1
ATOM 3316 C C . PHE A 1 429 ? 8.051 4.536 3.834 1.00 95.31 429 PHE A C 1
ATOM 3318 O O . PHE A 1 429 ? 7.938 4.790 2.628 1.00 95.31 429 PHE A O 1
ATOM 3325 N N . ARG A 1 430 ? 7.953 5.489 4.767 1.00 93.81 430 ARG A N 1
ATOM 3326 C CA . ARG A 1 430 ? 7.646 6.884 4.455 1.00 93.81 430 ARG A CA 1
ATOM 3327 C C . ARG A 1 430 ? 8.653 7.483 3.479 1.00 93.81 430 ARG A C 1
ATOM 3329 O O . ARG A 1 430 ? 9.860 7.450 3.696 1.00 93.81 430 ARG A O 1
ATOM 3336 N N . ASN A 1 431 ? 8.144 8.095 2.416 1.00 88.19 431 ASN A N 1
ATOM 3337 C CA . ASN A 1 431 ? 8.917 8.951 1.523 1.00 88.19 431 ASN A CA 1
ATOM 3338 C C . ASN A 1 431 ? 7.982 9.863 0.719 1.00 88.19 431 ASN A C 1
ATOM 3340 O O . ASN A 1 431 ? 6.804 9.559 0.534 1.00 88.19 431 ASN A O 1
ATOM 3344 N N . ASN A 1 432 ? 8.532 10.944 0.164 1.00 84.88 432 ASN A N 1
ATOM 3345 C CA . ASN A 1 432 ? 7.760 11.967 -0.546 1.00 84.88 432 ASN A CA 1
ATOM 3346 C C . ASN A 1 432 ? 6.976 11.438 -1.758 1.00 84.88 432 ASN A C 1
ATOM 3348 O O . ASN A 1 432 ? 5.926 11.989 -2.083 1.00 84.88 432 ASN A O 1
ATOM 3352 N N . THR A 1 433 ? 7.472 10.407 -2.454 1.00 86.00 433 THR A N 1
ATOM 3353 C CA . THR A 1 433 ? 6.779 9.864 -3.637 1.00 86.00 433 THR A CA 1
ATOM 3354 C C . THR A 1 433 ? 5.561 9.030 -3.255 1.00 86.00 433 THR A C 1
ATOM 3356 O O . THR A 1 433 ? 4.546 9.103 -3.945 1.00 86.00 433 THR A O 1
ATOM 3359 N N . ILE A 1 434 ? 5.650 8.278 -2.152 1.00 92.00 434 ILE A N 1
ATOM 3360 C CA . ILE A 1 434 ? 4.531 7.517 -1.590 1.00 92.00 434 ILE A CA 1
ATOM 3361 C C . ILE A 1 434 ? 3.512 8.478 -0.986 1.00 92.00 434 ILE A C 1
ATOM 3363 O O . ILE A 1 434 ? 2.355 8.442 -1.378 1.00 92.00 434 ILE A O 1
ATOM 3367 N N . GLU A 1 435 ? 3.951 9.403 -0.134 1.00 93.50 435 GLU A N 1
ATOM 3368 C CA . GLU A 1 435 ? 3.082 10.378 0.540 1.00 93.50 435 GLU A CA 1
ATOM 3369 C C . GLU A 1 435 ? 2.242 11.200 -0.441 1.00 93.50 435 GLU A C 1
ATOM 3371 O O . GLU A 1 435 ? 1.027 11.289 -0.305 1.00 93.50 435 GLU A O 1
ATOM 3376 N N . ARG A 1 436 ? 2.858 11.748 -1.498 1.00 89.25 436 ARG A N 1
ATOM 3377 C CA . ARG A 1 436 ? 2.132 12.534 -2.517 1.00 89.25 436 ARG A CA 1
ATOM 3378 C C . ARG A 1 436 ? 1.147 11.713 -3.344 1.00 89.25 436 ARG A C 1
ATOM 3380 O O . ARG A 1 436 ? 0.279 12.289 -3.996 1.00 89.25 436 ARG A O 1
ATOM 3387 N N . SER A 1 437 ? 1.346 10.403 -3.396 1.00 88.94 437 SER A N 1
ATOM 3388 C CA . SER A 1 437 ? 0.575 9.503 -4.235 1.00 88.94 437 SER A CA 1
ATOM 3389 C C . SER A 1 437 ? -0.533 8.817 -3.459 1.00 88.94 437 SER A C 1
ATOM 3391 O O . SER A 1 437 ? -1.695 8.983 -3.797 1.00 88.94 437 SER A O 1
ATOM 3393 N N . TRP A 1 438 ? -0.152 7.991 -2.488 1.00 95.12 438 TRP A N 1
ATOM 3394 C CA . TRP A 1 438 ? -1.033 7.032 -1.835 1.00 95.12 438 TRP A CA 1
ATOM 3395 C C . TRP A 1 438 ? -1.986 7.696 -0.852 1.00 95.12 438 TRP A C 1
ATOM 3397 O O . TRP A 1 438 ? -3.067 7.168 -0.643 1.00 95.12 438 TRP A O 1
ATOM 3407 N N . SER A 1 439 ? -1.660 8.887 -0.340 1.00 94.25 439 SER A N 1
ATOM 3408 C CA . SER A 1 439 ? -2.603 9.682 0.462 1.00 94.25 439 SER A CA 1
ATOM 3409 C C . SER A 1 439 ? -3.940 9.916 -0.242 1.00 94.25 439 SER A C 1
ATOM 3411 O O . SER A 1 439 ? -4.969 9.958 0.412 1.00 94.25 439 SER A O 1
ATOM 3413 N N . ARG A 1 440 ? -3.941 10.017 -1.576 1.00 94.69 440 ARG A N 1
ATOM 3414 C CA . ARG A 1 440 ? -5.147 10.256 -2.384 1.00 94.69 440 ARG A CA 1
ATOM 3415 C C . ARG A 1 440 ? -5.948 8.992 -2.680 1.00 94.69 440 ARG A C 1
ATOM 3417 O O . ARG A 1 440 ? -7.046 9.093 -3.217 1.00 94.69 440 ARG A O 1
ATOM 3424 N N . ASP A 1 441 ? -5.388 7.823 -2.385 1.00 95.62 441 ASP A N 1
ATOM 3425 C CA . ASP A 1 441 ? -6.041 6.540 -2.638 1.00 95.62 441 ASP A CA 1
ATOM 3426 C C . ASP A 1 441 ? -6.959 6.137 -1.468 1.00 95.62 441 ASP A C 1
ATOM 3428 O O . ASP A 1 441 ? -7.808 5.261 -1.636 1.00 95.62 441 ASP A O 1
ATOM 3432 N N . PHE A 1 442 ? -6.829 6.784 -0.300 1.00 96.00 442 PHE A N 1
ATOM 3433 C CA . PHE A 1 442 ? -7.529 6.431 0.939 1.00 96.00 442 PHE A CA 1
ATOM 3434 C C . PHE A 1 442 ? -8.238 7.628 1.586 1.00 96.00 442 PHE A C 1
ATOM 3436 O O . PHE A 1 442 ? -7.903 8.777 1.319 1.00 96.00 442 PHE A O 1
ATOM 3443 N N . ALA A 1 443 ? -9.199 7.357 2.473 1.00 92.19 443 ALA A N 1
ATOM 3444 C CA . ALA A 1 443 ? -9.794 8.370 3.341 1.00 92.19 443 ALA A CA 1
ATOM 3445 C C . ALA A 1 443 ? -8.731 9.066 4.203 1.00 92.19 443 ALA A C 1
ATOM 3447 O O . ALA A 1 443 ? -7.902 8.394 4.823 1.00 92.19 443 ALA A O 1
ATOM 3448 N N . ASP A 1 444 ? -8.825 10.394 4.319 1.00 89.94 444 ASP A N 1
ATOM 3449 C CA . ASP A 1 444 ? -7.847 11.226 5.031 1.00 89.94 444 ASP A CA 1
ATOM 3450 C C . ASP A 1 444 ? -7.583 10.741 6.460 1.00 89.94 444 ASP A C 1
ATOM 3452 O O . ASP A 1 444 ? -6.429 10.598 6.862 1.00 89.94 444 ASP A O 1
ATOM 3456 N N . GLN A 1 445 ? -8.640 10.427 7.216 1.00 86.69 445 GLN A N 1
ATOM 3457 C CA . GLN A 1 445 ? -8.502 9.939 8.590 1.00 86.69 445 GLN A CA 1
ATOM 3458 C C . GLN A 1 445 ? -7.742 8.608 8.645 1.00 86.69 445 GLN A C 1
ATOM 3460 O O . GLN A 1 445 ? -6.824 8.446 9.441 1.00 86.69 445 GLN A O 1
ATOM 3465 N N . ALA A 1 446 ? -8.071 7.674 7.753 1.00 92.19 446 ALA A N 1
ATOM 3466 C CA . ALA A 1 446 ? -7.426 6.367 7.711 1.00 92.19 446 ALA A CA 1
ATOM 3467 C C . ALA A 1 446 ? -5.946 6.483 7.317 1.00 92.19 446 ALA A C 1
ATOM 3469 O O . ALA A 1 446 ? -5.096 5.782 7.864 1.00 92.19 446 ALA A O 1
ATOM 3470 N N . TRP A 1 447 ? -5.625 7.402 6.398 1.00 95.12 447 TRP A N 1
ATOM 3471 C CA . TRP A 1 447 ? -4.244 7.717 6.040 1.00 95.12 447 TRP A CA 1
ATOM 3472 C C . TRP A 1 447 ? -3.475 8.340 7.211 1.00 95.12 447 TRP A C 1
ATOM 3474 O O . TRP A 1 447 ? -2.305 8.026 7.423 1.00 95.12 447 TRP A O 1
ATOM 3484 N N . GLN A 1 448 ? -4.111 9.188 8.019 1.00 91.50 448 GLN A N 1
ATOM 3485 C CA . GLN A 1 448 ? -3.489 9.729 9.230 1.00 91.50 448 GLN A CA 1
ATOM 3486 C C . GLN A 1 448 ? -3.246 8.649 10.293 1.00 91.50 448 GLN A C 1
ATOM 3488 O O . GLN A 1 448 ? -2.199 8.672 10.939 1.00 91.50 448 GLN A O 1
ATOM 3493 N N . ASP A 1 449 ? -4.162 7.690 10.437 1.00 91.88 449 ASP A N 1
ATOM 3494 C CA . ASP A 1 449 ? -4.103 6.632 11.457 1.00 91.88 449 ASP A CA 1
ATOM 3495 C C . ASP A 1 449 ? -3.021 5.567 11.183 1.00 91.88 449 ASP A C 1
ATOM 3497 O O . ASP A 1 449 ? -2.686 4.780 12.066 1.00 91.88 449 ASP A O 1
ATOM 3501 N N . VAL A 1 450 ? -2.418 5.557 9.986 1.00 96.12 450 VAL A N 1
ATOM 3502 C CA . VAL A 1 450 ? -1.256 4.703 9.658 1.00 96.12 450 VAL A CA 1
ATOM 3503 C C . VAL A 1 450 ? 0.105 5.387 9.867 1.00 96.12 450 VAL A C 1
ATOM 3505 O O . VAL A 1 450 ? 1.154 4.799 9.569 1.00 96.12 450 VAL A O 1
ATOM 3508 N N . HIS A 1 451 ? 0.103 6.618 10.388 1.00 95.31 451 HIS A N 1
ATOM 3509 C CA . HIS A 1 451 ? 1.306 7.363 10.751 1.00 95.31 451 HIS A CA 1
ATOM 3510 C C . HIS A 1 451 ? 1.566 7.334 12.255 1.00 95.31 451 HIS A C 1
ATOM 3512 O O . HIS A 1 451 ? 0.660 7.474 13.072 1.00 95.31 451 HIS A O 1
ATOM 3518 N N . TYR A 1 452 ? 2.843 7.269 12.621 1.00 93.38 452 TYR A N 1
ATOM 3519 C CA . TYR A 1 452 ? 3.281 7.380 14.009 1.00 93.38 452 TYR A CA 1
ATOM 3520 C C . TYR A 1 452 ? 4.663 8.031 14.077 1.00 93.38 452 TYR A C 1
ATOM 3522 O O . TYR A 1 452 ? 5.506 7.751 13.230 1.00 93.38 452 TYR A O 1
ATOM 3530 N N . ALA A 1 453 ? 4.891 8.946 15.027 1.00 89.50 453 ALA A N 1
ATOM 3531 C CA . ALA A 1 453 ? 6.175 9.639 15.233 1.00 89.50 453 ALA A CA 1
ATOM 3532 C C . ALA A 1 453 ? 6.846 10.203 13.948 1.00 89.50 453 ALA A C 1
ATOM 3534 O O . ALA A 1 453 ? 8.066 10.302 13.847 1.00 89.50 453 ALA A O 1
ATOM 3535 N N . GLY A 1 454 ? 6.055 10.590 12.938 1.00 89.69 454 GLY A N 1
ATOM 3536 C CA . GLY A 1 454 ? 6.556 11.098 11.653 1.00 89.69 454 GLY A CA 1
ATOM 3537 C C . GLY A 1 454 ? 6.992 10.032 10.636 1.00 89.69 454 GLY A C 1
ATOM 3538 O O . GLY A 1 454 ? 7.513 10.405 9.583 1.00 89.69 454 GLY A O 1
ATOM 3539 N N . GLY A 1 455 ? 6.780 8.745 10.917 1.00 94.12 455 GLY A N 1
ATOM 3540 C CA . GLY A 1 455 ? 6.891 7.625 9.978 1.00 94.12 455 GLY A CA 1
ATOM 3541 C C . GLY A 1 455 ? 5.532 7.157 9.440 1.00 94.12 455 GLY A C 1
ATOM 3542 O O . GLY A 1 455 ? 4.484 7.587 9.922 1.00 94.12 455 GLY A O 1
ATOM 3543 N N . LEU A 1 456 ? 5.576 6.277 8.438 1.00 97.38 456 LEU A N 1
ATOM 3544 C CA . LEU A 1 456 ? 4.423 5.648 7.783 1.00 97.38 456 LEU A CA 1
ATOM 3545 C C . LEU A 1 456 ? 4.623 4.131 7.836 1.00 97.38 456 LEU A C 1
ATOM 3547 O O . LEU A 1 456 ? 5.618 3.630 7.304 1.00 97.38 456 LEU A O 1
ATOM 3551 N N . TYR A 1 457 ? 3.692 3.431 8.483 1.00 97.88 457 TYR A N 1
ATOM 3552 C CA . TYR A 1 457 ? 3.884 2.036 8.905 1.00 97.88 457 TYR A CA 1
ATOM 3553 C C . TYR A 1 457 ? 2.803 1.075 8.404 1.00 97.88 457 TYR A C 1
ATOM 3555 O O . TYR A 1 457 ? 2.922 -0.135 8.591 1.00 97.88 457 TYR A O 1
ATOM 3563 N N . GLY A 1 458 ? 1.760 1.583 7.749 1.00 97.62 458 GLY A N 1
ATOM 3564 C CA . GLY A 1 458 ? 0.620 0.778 7.330 1.00 97.62 458 GLY A CA 1
ATOM 3565 C C . GLY A 1 458 ? -0.041 1.281 6.058 1.00 97.62 458 GLY A C 1
ATOM 3566 O O . GLY A 1 458 ? 0.099 2.442 5.680 1.00 97.62 458 GLY A O 1
ATOM 3567 N N . ILE A 1 459 ? -0.784 0.392 5.408 1.00 97.94 459 ILE A N 1
ATOM 3568 C CA . ILE A 1 459 ? -1.695 0.722 4.313 1.00 97.94 459 ILE A CA 1
ATOM 3569 C C . ILE A 1 459 ? -3.133 0.545 4.825 1.00 97.94 459 ILE A C 1
ATOM 3571 O O . ILE A 1 459 ? -3.467 -0.572 5.245 1.00 97.94 459 ILE A O 1
ATOM 3575 N N . PRO A 1 460 ? -3.968 1.607 4.819 1.00 97.12 460 PRO A N 1
ATOM 3576 C CA . PRO A 1 460 ? -5.327 1.553 5.360 1.00 97.12 460 PRO A CA 1
ATOM 3577 C C . PRO A 1 460 ? -6.191 0.505 4.662 1.00 97.12 460 PRO A C 1
ATOM 3579 O O . PRO A 1 460 ? -6.067 0.323 3.455 1.00 97.12 460 PRO A O 1
ATOM 3582 N N . GLY A 1 461 ? -7.071 -0.175 5.397 1.00 94.06 461 GLY A N 1
ATOM 3583 C CA . GLY A 1 461 ? -7.902 -1.257 4.871 1.00 94.06 461 GLY A CA 1
ATOM 3584 C C . GLY A 1 461 ? -9.397 -0.999 4.953 1.00 94.06 461 GLY A C 1
ATOM 3585 O O . GLY A 1 461 ? -10.021 -0.626 3.956 1.00 94.06 461 GLY A O 1
ATOM 3586 N N . ASP A 1 462 ? -9.992 -1.274 6.107 1.00 91.31 462 ASP A N 1
ATOM 3587 C CA . ASP A 1 462 ? -11.410 -1.035 6.399 1.00 91.31 462 ASP A CA 1
ATOM 3588 C C . ASP A 1 462 ? -11.619 0.114 7.379 1.00 91.31 462 ASP A C 1
ATOM 3590 O O . ASP A 1 462 ? -10.719 0.474 8.133 1.00 91.31 462 ASP A O 1
ATOM 3594 N N . LEU A 1 463 ? -12.822 0.680 7.343 1.00 91.00 463 LEU A N 1
ATOM 3595 C CA . LEU A 1 463 ? -13.327 1.687 8.266 1.00 91.00 463 LEU A CA 1
ATOM 3596 C C . LEU A 1 463 ? -14.457 1.082 9.100 1.00 91.00 463 LEU A C 1
ATOM 3598 O O . LEU A 1 463 ? -15.323 0.387 8.562 1.00 91.00 463 LEU A O 1
ATOM 3602 N N . SER A 1 464 ? -14.453 1.378 10.400 1.00 90.00 464 SER A N 1
ATOM 3603 C CA . SER A 1 464 ? -15.285 0.666 11.377 1.00 90.00 464 SER A CA 1
ATOM 3604 C C . SER A 1 464 ? -16.099 1.587 12.275 1.00 90.00 464 SER A C 1
ATOM 3606 O O . SER A 1 464 ? -15.978 1.548 13.500 1.00 90.00 464 SER A O 1
ATOM 3608 N N . GLN A 1 465 ? -16.913 2.440 11.655 1.00 89.25 465 GLN A N 1
ATOM 3609 C CA . GLN A 1 465 ? -17.790 3.395 12.335 1.00 89.25 465 GLN A CA 1
ATOM 3610 C C . GLN A 1 465 ? -18.850 2.680 13.166 1.00 89.25 465 GLN A C 1
ATOM 3612 O O . GLN A 1 465 ? -19.406 1.666 12.738 1.00 89.25 465 GLN A O 1
ATOM 3617 N N . ILE A 1 466 ? -19.162 3.251 14.327 1.00 91.88 466 ILE A N 1
ATOM 3618 C CA . ILE A 1 466 ? -20.266 2.800 15.172 1.00 91.88 466 ILE A CA 1
ATOM 3619 C C . ILE A 1 466 ? -21.600 3.194 14.541 1.00 91.88 466 ILE A C 1
ATOM 3621 O O . ILE A 1 466 ? -21.806 4.339 14.127 1.00 91.88 466 ILE A O 1
ATOM 3625 N N . VAL A 1 467 ? -22.515 2.232 14.526 1.00 94.19 467 VAL A N 1
ATOM 3626 C CA . VAL A 1 467 ? -23.924 2.388 14.164 1.00 94.19 467 VAL A CA 1
ATOM 3627 C C . VAL A 1 467 ? -24.792 1.644 15.180 1.00 94.19 467 VAL A C 1
ATOM 3629 O O . VAL A 1 467 ? -24.296 0.834 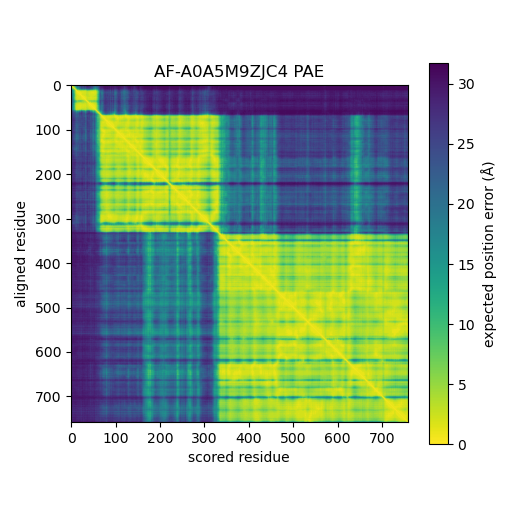15.966 1.00 94.19 467 VAL A O 1
ATOM 3632 N N . MET A 1 468 ? -26.094 1.914 15.175 1.00 96.38 468 MET A N 1
ATOM 3633 C CA . MET A 1 468 ? -27.059 1.221 16.024 1.00 96.38 468 MET A CA 1
ATOM 3634 C C . MET A 1 468 ? -27.851 0.208 15.199 1.00 96.38 468 MET A C 1
ATOM 3636 O O . MET A 1 468 ? -28.665 0.576 14.351 1.00 96.38 468 MET A O 1
ATOM 3640 N N . PHE A 1 469 ? -27.643 -1.074 15.474 1.00 97.31 469 PHE A N 1
ATOM 3641 C CA . PHE A 1 469 ? -28.511 -2.150 15.007 1.00 97.31 469 PHE A CA 1
ATOM 3642 C C . PHE A 1 469 ? -29.700 -2.244 15.957 1.00 97.31 469 PHE A C 1
ATOM 3644 O O . PHE A 1 469 ? -29.490 -2.358 17.159 1.00 97.31 469 PHE A O 1
ATOM 3651 N N . TYR A 1 470 ? -30.933 -2.211 15.457 1.00 98.00 470 TYR A N 1
ATOM 3652 C CA . TYR A 1 470 ? -32.122 -2.312 16.305 1.00 98.00 470 TYR A CA 1
ATOM 3653 C C . TYR A 1 470 ? -33.129 -3.339 15.782 1.00 98.00 470 TYR A C 1
ATOM 3655 O O . TYR A 1 470 ? -33.273 -3.548 14.571 1.00 98.00 470 TYR A O 1
ATOM 3663 N N . ARG A 1 471 ? -33.830 -3.979 16.719 1.00 97.88 471 ARG A N 1
ATOM 3664 C CA . ARG A 1 471 ? -34.920 -4.928 16.484 1.00 97.88 471 ARG A CA 1
ATOM 3665 C C . ARG A 1 471 ? -36.213 -4.171 16.216 1.00 97.88 471 ARG A C 1
ATOM 3667 O O . ARG A 1 471 ? -36.925 -3.775 17.138 1.00 97.88 471 ARG A O 1
ATOM 3674 N N . ARG A 1 472 ? -36.526 -3.977 14.936 1.00 97.50 472 ARG A N 1
ATOM 3675 C CA . ARG A 1 472 ? -37.744 -3.299 14.474 1.00 97.50 472 ARG A CA 1
ATOM 3676 C C . ARG A 1 472 ? -38.998 -3.912 15.093 1.00 97.50 472 ARG A C 1
ATOM 3678 O O . ARG A 1 472 ? -39.876 -3.180 15.527 1.00 97.50 472 ARG A O 1
ATOM 3685 N N . ASP A 1 473 ? -39.062 -5.235 15.158 1.00 97.31 473 ASP A N 1
ATOM 3686 C CA . ASP A 1 473 ? -40.197 -5.971 15.708 1.00 97.31 473 ASP A CA 1
ATOM 3687 C C . ASP A 1 473 ? -40.393 -5.745 17.217 1.00 97.31 473 ASP A C 1
ATOM 3689 O O . ASP A 1 473 ? -41.532 -5.691 17.674 1.00 97.31 473 ASP A O 1
ATOM 3693 N N . ILE A 1 474 ? -39.314 -5.561 17.987 1.00 97.88 474 ILE A N 1
ATOM 3694 C CA . ILE A 1 474 ? -39.390 -5.199 19.414 1.00 97.88 474 ILE A CA 1
ATOM 3695 C C . ILE A 1 474 ? -39.846 -3.742 19.561 1.00 97.88 474 ILE A C 1
ATOM 3697 O O . ILE A 1 474 ? -40.768 -3.454 20.324 1.00 97.88 474 ILE A O 1
ATOM 3701 N N . PHE A 1 475 ? -39.260 -2.828 18.783 1.00 98.19 475 PHE A N 1
ATOM 3702 C CA . PHE A 1 475 ? -39.632 -1.411 18.815 1.00 98.19 475 PHE A CA 1
ATOM 3703 C C . PHE A 1 475 ? -41.107 -1.199 18.446 1.00 98.19 475 PHE A C 1
ATOM 3705 O O . PHE A 1 475 ? -41.811 -0.471 19.142 1.00 98.19 475 PHE A O 1
ATOM 3712 N N . GLU A 1 476 ? -41.604 -1.872 17.404 1.00 97.62 476 GLU A N 1
ATOM 3713 C CA . GLU A 1 476 ? -43.013 -1.810 16.998 1.00 97.62 476 GLU A CA 1
ATOM 3714 C C . GLU A 1 476 ? -43.940 -2.427 18.055 1.00 97.62 476 GLU A C 1
ATOM 3716 O O . GLU A 1 476 ? -44.958 -1.821 18.390 1.00 97.62 476 GLU A O 1
ATOM 3721 N N . ARG A 1 477 ? -43.577 -3.583 18.633 1.00 97.12 477 ARG A N 1
ATOM 3722 C CA . ARG A 1 477 ? -44.371 -4.260 19.675 1.00 97.12 477 ARG A CA 1
ATOM 3723 C C . ARG A 1 477 ? -44.590 -3.386 20.910 1.00 97.12 477 ARG A C 1
ATOM 3725 O O . ARG A 1 477 ? -45.689 -3.386 21.457 1.00 97.12 477 ARG A O 1
ATOM 3732 N N . HIS A 1 478 ? -43.565 -2.650 21.339 1.00 97.50 478 HIS A N 1
ATOM 3733 C CA . HIS A 1 478 ? -43.612 -1.814 22.544 1.00 97.50 478 HIS A CA 1
ATOM 3734 C C . HIS A 1 478 ? -43.879 -0.324 22.253 1.00 97.50 478 HIS A C 1
ATOM 3736 O O . HIS A 1 478 ? -43.883 0.495 23.174 1.00 97.50 478 HIS A O 1
ATOM 3742 N N . GLY A 1 479 ? -44.126 0.050 20.989 1.00 96.75 479 GLY A N 1
ATOM 3743 C CA . GLY A 1 479 ? -44.397 1.436 20.591 1.00 96.75 479 GLY A CA 1
ATOM 3744 C C . GLY A 1 479 ? -43.237 2.390 20.902 1.00 96.75 479 GLY A C 1
ATOM 3745 O O . GLY A 1 479 ? -43.459 3.508 21.379 1.00 96.75 479 GLY A O 1
ATOM 3746 N N . LEU A 1 480 ? -42.002 1.931 20.691 1.00 96.81 480 LEU A N 1
ATOM 3747 C CA . LEU A 1 480 ? -40.782 2.690 20.953 1.00 96.81 480 LEU A CA 1
ATOM 3748 C C . LEU A 1 480 ? -40.369 3.491 19.717 1.00 96.81 480 LEU A C 1
ATOM 3750 O O . LEU A 1 480 ? -40.446 3.021 18.582 1.00 96.81 480 LEU A O 1
ATOM 3754 N N . ARG A 1 481 ? -39.878 4.707 19.948 1.00 96.44 481 ARG A N 1
ATOM 3755 C CA . ARG A 1 481 ? -39.232 5.525 18.914 1.00 96.44 481 ARG A CA 1
ATOM 3756 C C . ARG A 1 481 ? -37.751 5.172 18.810 1.00 96.44 481 ARG A C 1
ATOM 3758 O O . ARG A 1 481 ? -37.161 4.709 19.778 1.00 96.44 481 ARG A O 1
ATOM 3765 N N . ILE A 1 482 ? -37.136 5.437 17.661 1.00 97.00 482 ILE A N 1
ATOM 3766 C CA . ILE A 1 482 ? -35.687 5.268 17.490 1.00 97.00 482 ILE A CA 1
ATOM 3767 C C . ILE A 1 482 ? -34.980 6.419 18.231 1.00 97.00 482 ILE A C 1
ATOM 3769 O O . ILE A 1 482 ? -35.259 7.576 17.904 1.00 97.00 482 ILE A O 1
ATOM 3773 N N . PRO A 1 483 ? -34.110 6.150 19.225 1.00 96.25 483 PRO A N 1
ATOM 3774 C CA . PRO A 1 483 ? -33.381 7.202 19.926 1.00 96.25 483 PRO A CA 1
ATOM 3775 C C . PRO A 1 483 ? -32.350 7.859 19.011 1.00 96.25 483 PRO A C 1
ATOM 3777 O O . PRO A 1 483 ? -31.653 7.186 18.249 1.00 96.25 483 PRO A O 1
ATOM 3780 N N . THR A 1 484 ? -32.225 9.177 19.130 1.00 93.69 484 THR A N 1
ATOM 3781 C CA . THR A 1 484 ? -31.195 9.975 18.448 1.00 93.69 484 THR A CA 1
ATOM 3782 C C . THR A 1 484 ? -30.144 10.533 19.409 1.00 93.69 484 THR A C 1
ATOM 3784 O O . THR A 1 484 ? -29.035 10.874 18.982 1.00 93.69 484 THR A O 1
ATOM 3787 N N . THR A 1 485 ? -30.444 10.563 20.711 1.00 95.38 485 THR A N 1
ATOM 3788 C CA . THR A 1 485 ? -29.477 10.900 21.764 1.00 95.38 485 THR A CA 1
ATOM 3789 C C . THR A 1 485 ? -29.303 9.764 22.767 1.00 95.38 485 THR A C 1
ATOM 3791 O O . THR A 1 485 ? -30.175 8.906 22.915 1.00 95.38 485 THR A O 1
ATOM 3794 N N . TRP A 1 486 ? -28.162 9.740 23.457 1.00 96.44 486 TRP A N 1
ATOM 3795 C CA . TRP A 1 486 ? -27.906 8.768 24.522 1.00 96.44 486 TRP A CA 1
ATOM 3796 C C . TRP A 1 486 ? -28.866 8.930 25.708 1.00 96.44 486 TRP A C 1
ATOM 3798 O O . TRP A 1 486 ? -29.257 7.926 26.294 1.00 96.44 486 TRP A O 1
ATOM 3808 N N . GLN A 1 487 ? -29.328 10.151 26.002 1.00 96.56 487 GLN A N 1
ATOM 3809 C CA . GLN A 1 487 ? -30.365 10.365 27.017 1.00 96.56 487 GLN A CA 1
ATOM 3810 C C . GLN A 1 487 ? -31.702 9.749 26.585 1.00 96.56 487 GLN A C 1
ATOM 3812 O O . GLN A 1 487 ? -32.339 9.039 27.354 1.00 96.56 487 GLN A O 1
ATOM 3817 N N . GLU A 1 488 ? -32.099 9.932 25.322 1.00 97.25 488 GLU A N 1
ATOM 3818 C CA . GLU A 1 488 ? -33.296 9.272 24.793 1.00 97.25 488 GLU A CA 1
ATOM 3819 C C . GLU A 1 488 ? -33.158 7.750 24.806 1.00 97.25 488 GLU A C 1
ATOM 3821 O O . GLU A 1 488 ? -34.118 7.048 25.108 1.00 97.25 488 GLU A O 1
ATOM 3826 N N . TYR A 1 489 ? -31.971 7.238 24.471 1.00 98.00 489 TYR A N 1
ATOM 3827 C CA . TYR A 1 489 ? -31.668 5.811 24.511 1.00 98.00 489 TYR A CA 1
ATOM 3828 C C . TYR A 1 489 ? -31.839 5.252 25.930 1.00 98.00 489 TYR A C 1
ATOM 3830 O O . TYR A 1 489 ? -32.464 4.205 26.095 1.00 98.00 489 TYR A O 1
ATOM 3838 N N . HIS A 1 490 ? -31.337 5.972 26.936 1.00 98.44 490 HIS A N 1
ATOM 3839 C CA . HIS A 1 490 ? -31.513 5.649 28.347 1.00 98.44 490 HIS A CA 1
ATOM 3840 C C . HIS A 1 490 ? -32.994 5.616 28.742 1.00 98.44 490 HIS A C 1
ATOM 3842 O O . HIS A 1 490 ? -33.494 4.576 29.163 1.00 98.44 490 HIS A O 1
ATOM 3848 N N . ASP A 1 491 ? -33.724 6.711 28.530 1.00 98.38 491 ASP A N 1
ATOM 3849 C CA . ASP A 1 491 ? -35.114 6.843 28.988 1.00 98.38 491 ASP A CA 1
ATOM 3850 C C . ASP A 1 491 ? -36.048 5.828 28.308 1.00 98.38 491 ASP A C 1
ATOM 3852 O O . ASP A 1 491 ? -36.966 5.280 28.923 1.00 98.38 491 ASP A O 1
ATOM 3856 N N . ILE A 1 492 ? -35.801 5.540 27.025 1.00 98.44 492 ILE A N 1
ATOM 3857 C CA . ILE A 1 492 ? -36.507 4.488 26.284 1.00 98.44 492 ILE A CA 1
ATOM 3858 C C . ILE A 1 492 ? -36.157 3.110 26.841 1.00 98.44 492 ILE A C 1
ATOM 3860 O O . ILE A 1 492 ? -37.040 2.258 26.920 1.00 98.44 492 ILE A O 1
ATOM 3864 N N . GLY A 1 493 ? -34.902 2.890 27.228 1.00 98.38 493 GLY A N 1
ATOM 3865 C CA . GLY A 1 493 ? -34.459 1.630 27.803 1.00 98.38 493 GLY A CA 1
ATOM 3866 C C . GLY A 1 493 ? -35.055 1.344 29.176 1.00 98.38 493 GLY A C 1
ATOM 3867 O O . GLY A 1 493 ? -35.519 0.228 29.388 1.00 98.38 493 GLY A O 1
ATOM 3868 N N . VAL A 1 494 ? -35.139 2.350 30.051 1.00 98.50 494 VAL A N 1
ATOM 3869 C CA . VAL A 1 494 ? -35.832 2.236 31.348 1.00 98.50 494 VAL A CA 1
ATOM 3870 C C . VAL A 1 494 ? -37.293 1.859 31.120 1.00 98.50 494 VAL A C 1
ATOM 3872 O O . VAL A 1 494 ? -37.784 0.871 31.661 1.00 98.50 494 VAL A O 1
ATOM 3875 N N . ARG A 1 495 ? -37.970 2.572 30.211 1.00 98.12 495 ARG A N 1
ATOM 3876 C CA . ARG A 1 495 ? -39.354 2.258 29.846 1.00 98.12 495 ARG A CA 1
ATOM 3877 C C . ARG A 1 495 ? -39.503 0.850 29.265 1.00 98.12 495 ARG A C 1
ATOM 3879 O O . ARG A 1 495 ? -40.507 0.195 29.525 1.00 98.12 495 ARG A O 1
ATOM 3886 N N . LEU A 1 496 ? -38.562 0.394 28.439 1.00 98.19 496 LEU A N 1
ATOM 3887 C CA . LEU A 1 496 ? -38.586 -0.963 27.896 1.00 98.19 496 LEU A CA 1
ATOM 3888 C C . LEU A 1 496 ? -38.435 -1.997 29.014 1.00 98.19 496 LEU A C 1
ATOM 3890 O O . LEU A 1 496 ? -39.202 -2.952 29.030 1.00 98.19 496 LEU A O 1
ATOM 3894 N N . HIS A 1 497 ? -37.523 -1.777 29.960 1.00 96.94 497 HIS A N 1
ATOM 3895 C CA . HIS A 1 497 ? -37.332 -2.667 31.101 1.00 96.94 497 HIS A CA 1
ATOM 3896 C C . HIS A 1 497 ? -38.591 -2.764 31.982 1.00 96.94 497 HIS A C 1
ATOM 3898 O O . HIS A 1 497 ? -38.980 -3.864 32.377 1.00 96.94 497 HIS A O 1
ATOM 3904 N N . ASP A 1 498 ? -39.286 -1.643 32.205 1.00 96.88 498 ASP A N 1
ATOM 3905 C CA . ASP A 1 498 ? -40.572 -1.610 32.919 1.00 96.88 498 ASP A CA 1
ATOM 3906 C C . ASP A 1 498 ? -41.683 -2.386 32.185 1.00 96.88 498 ASP A C 1
ATOM 3908 O O . ASP A 1 498 ? -42.566 -2.972 32.816 1.00 96.88 498 ASP A O 1
ATOM 3912 N N . LEU A 1 499 ? -41.664 -2.376 30.847 1.00 96.94 499 LEU A N 1
ATOM 3913 C CA . LEU A 1 499 ? -42.656 -3.052 30.003 1.00 96.94 499 LEU A CA 1
ATOM 3914 C C . LEU A 1 499 ? -42.357 -4.544 29.797 1.00 96.94 499 LEU A C 1
ATOM 3916 O O . LEU A 1 499 ? -43.293 -5.330 29.643 1.00 96.94 499 LEU A O 1
ATOM 3920 N N . ASP A 1 500 ? -41.081 -4.921 29.732 1.00 97.00 500 ASP A N 1
ATOM 3921 C CA . ASP A 1 500 ? -40.610 -6.277 29.462 1.00 97.00 500 ASP A CA 1
ATOM 3922 C C . ASP A 1 500 ? -39.220 -6.516 30.071 1.00 97.00 500 ASP A C 1
ATOM 3924 O O . ASP A 1 500 ? -38.187 -6.260 29.454 1.00 97.00 500 ASP A O 1
ATOM 3928 N N . GLN A 1 501 ? -39.195 -7.107 31.266 1.00 95.06 501 GLN A N 1
ATOM 3929 C CA . GLN A 1 501 ? -37.953 -7.438 31.971 1.00 95.06 501 GLN A CA 1
ATOM 3930 C C . GLN A 1 501 ? -37.121 -8.539 31.288 1.00 95.06 501 GLN A C 1
ATOM 3932 O O . GLN A 1 501 ? -35.975 -8.760 31.678 1.00 95.06 501 GLN A O 1
ATOM 3937 N N . SER A 1 502 ? -37.667 -9.247 30.288 1.00 95.50 502 SER A N 1
ATOM 3938 C CA . SER A 1 502 ? -36.910 -10.241 29.511 1.00 95.50 502 SER A CA 1
ATOM 3939 C C . SER A 1 502 ? -36.064 -9.619 28.395 1.00 95.50 502 SER A C 1
ATOM 3941 O O . SER A 1 502 ? -35.154 -10.274 27.878 1.00 95.50 502 SER A O 1
ATOM 3943 N N . THR A 1 503 ? -36.316 -8.347 28.071 1.00 96.75 503 THR A N 1
ATOM 3944 C CA . THR A 1 503 ? -35.617 -7.592 27.032 1.00 96.75 503 THR A CA 1
ATOM 3945 C C . THR A 1 503 ? -34.831 -6.432 27.646 1.00 96.75 503 THR A C 1
ATOM 3947 O O . THR A 1 503 ? -35.348 -5.627 28.415 1.00 96.75 503 THR A O 1
ATOM 3950 N N . THR A 1 504 ? -33.568 -6.294 27.257 1.00 97.50 504 THR A N 1
ATOM 3951 C CA . THR A 1 504 ? -32.696 -5.167 27.602 1.00 97.50 504 THR A CA 1
ATOM 3952 C C . THR A 1 504 ? -32.520 -4.246 26.395 1.00 97.50 504 THR A C 1
ATOM 3954 O O . THR A 1 504 ? -32.472 -4.703 25.249 1.00 97.50 504 THR A O 1
ATOM 3957 N N . MET A 1 505 ? -32.392 -2.935 26.625 1.00 98.19 505 MET A N 1
ATOM 3958 C CA . MET A 1 505 ? -32.244 -1.961 25.538 1.00 98.19 505 MET A CA 1
ATOM 3959 C C . MET A 1 505 ? -30.978 -2.194 24.712 1.00 98.19 505 MET A C 1
ATOM 3961 O O . MET A 1 505 ? -31.038 -2.140 23.483 1.00 98.19 505 MET A O 1
ATOM 3965 N N . GLY A 1 506 ? -29.849 -2.519 25.345 1.00 96.50 506 GLY A N 1
ATOM 3966 C CA . GLY A 1 506 ? -28.670 -2.945 24.599 1.00 96.50 506 GLY A CA 1
ATOM 3967 C C . GLY A 1 506 ? -27.622 -3.716 25.377 1.00 96.50 506 GLY A C 1
ATOM 3968 O O . GLY A 1 506 ? -27.733 -3.973 26.573 1.00 96.50 506 GLY A O 1
ATOM 3969 N N . LEU A 1 507 ? -26.587 -4.084 24.633 1.00 94.81 507 LEU A N 1
ATOM 3970 C CA . LEU A 1 507 ? -25.450 -4.869 25.083 1.00 94.81 507 LEU A CA 1
ATOM 3971 C C . LEU A 1 507 ? -24.175 -4.024 24.995 1.00 94.81 507 LEU A C 1
ATOM 3973 O O . LEU A 1 507 ? -23.899 -3.433 23.950 1.00 94.81 507 LEU A O 1
ATOM 3977 N N . LEU A 1 508 ? -23.388 -4.015 26.068 1.00 95.44 508 LEU A N 1
ATOM 3978 C CA . LEU A 1 508 ? -22.044 -3.455 26.113 1.00 95.44 508 LEU A CA 1
ATOM 3979 C C . LEU A 1 508 ? -21.024 -4.595 26.189 1.00 95.44 508 LEU A C 1
ATOM 3981 O O . LEU A 1 508 ? -20.946 -5.302 27.194 1.00 95.44 508 LEU A O 1
ATOM 3985 N N . ASP A 1 509 ? -20.233 -4.763 25.130 1.00 92.50 509 ASP A N 1
ATOM 3986 C CA . ASP A 1 509 ? -19.124 -5.717 25.136 1.00 92.50 509 ASP A CA 1
ATOM 3987 C C . ASP A 1 509 ? -17.989 -5.213 26.037 1.00 92.50 509 ASP A C 1
ATOM 3989 O O . ASP A 1 509 ? -17.438 -4.135 25.823 1.00 92.50 509 ASP A O 1
ATOM 3993 N N . ILE A 1 510 ? -17.639 -6.007 27.047 1.00 93.56 510 ILE A N 1
ATOM 3994 C CA . ILE A 1 510 ? -16.566 -5.700 28.008 1.00 93.56 510 ILE A CA 1
ATOM 3995 C C . ILE A 1 510 ? -15.338 -6.601 27.814 1.00 93.56 510 ILE A C 1
ATOM 3997 O O . ILE A 1 510 ? -14.454 -6.668 28.669 1.00 93.56 510 ILE A O 1
ATOM 4001 N N . SER A 1 511 ? -15.256 -7.301 26.679 1.00 87.56 511 SER A N 1
ATOM 4002 C CA . SER A 1 511 ? -14.119 -8.149 26.323 1.00 87.56 511 SER A CA 1
ATOM 4003 C C . SER A 1 511 ? -12.850 -7.356 26.024 1.00 87.56 511 SER A C 1
ATOM 4005 O O . SER A 1 511 ? -11.763 -7.917 26.093 1.00 87.56 511 SER A O 1
ATOM 4007 N N . THR A 1 512 ? -12.937 -6.072 25.689 1.00 88.69 512 THR A N 1
ATOM 4008 C CA . THR A 1 512 ? -11.793 -5.167 25.482 1.00 88.69 512 THR A CA 1
ATOM 4009 C C . THR A 1 512 ? -12.173 -3.764 25.935 1.00 88.69 512 THR A C 1
ATOM 4011 O O . THR A 1 512 ? -13.345 -3.487 26.184 1.00 88.69 512 THR A O 1
ATOM 4014 N N . SER A 1 513 ? -11.199 -2.857 26.016 1.00 92.06 513 SER A N 1
ATOM 4015 C CA . SER A 1 513 ? -11.475 -1.463 26.381 1.00 92.06 513 SER A CA 1
ATOM 4016 C C . SER A 1 513 ? -12.225 -0.691 25.287 1.00 92.06 513 SER A C 1
ATOM 4018 O O . SER A 1 513 ? -12.835 0.340 25.568 1.00 92.06 513 SER A O 1
ATOM 4020 N N . ALA A 1 514 ? -12.202 -1.169 24.036 1.00 90.75 514 ALA A N 1
ATOM 4021 C CA . ALA A 1 514 ? -12.661 -0.401 22.883 1.00 90.75 514 ALA A CA 1
ATOM 4022 C C . ALA A 1 514 ? -14.167 -0.064 22.902 1.00 90.75 514 ALA A C 1
ATOM 4024 O O . ALA A 1 514 ? -14.476 1.116 22.717 1.00 90.75 514 ALA A O 1
ATOM 4025 N N . PRO A 1 515 ? -15.109 -1.001 23.154 1.00 92.56 515 PRO A N 1
ATOM 4026 C CA . PRO A 1 515 ? -16.534 -0.667 23.203 1.00 92.56 515 PRO A CA 1
ATOM 4027 C C . PRO A 1 515 ? -16.861 0.342 24.308 1.00 92.56 515 PRO A C 1
ATOM 4029 O O . PRO A 1 515 ? -17.545 1.330 24.045 1.00 92.56 515 PRO A O 1
ATOM 4032 N N . TYR A 1 516 ? -16.283 0.172 25.500 1.00 94.25 516 TYR A N 1
ATOM 4033 C CA . TYR A 1 516 ? -16.384 1.142 26.595 1.00 94.25 516 TYR A CA 1
ATOM 4034 C C . TYR A 1 516 ? -15.807 2.515 26.201 1.00 94.25 516 TYR A C 1
ATOM 4036 O O . TYR A 1 516 ? -16.442 3.553 26.387 1.00 94.25 516 TYR A O 1
ATOM 4044 N N . GLY A 1 517 ? -14.645 2.520 25.543 1.00 93.19 517 GLY A N 1
ATOM 4045 C CA . GLY A 1 517 ? -13.969 3.707 25.017 1.00 93.19 517 GLY A CA 1
ATOM 4046 C C . GLY A 1 517 ? -14.794 4.527 24.015 1.00 93.19 517 GLY A C 1
ATOM 4047 O O . GLY A 1 517 ? -14.584 5.736 23.886 1.00 93.19 517 GLY A O 1
ATOM 4048 N N . THR A 1 518 ? -15.757 3.915 23.315 1.00 92.12 518 THR A N 1
ATOM 4049 C CA . THR A 1 518 ? -16.567 4.635 22.318 1.00 92.12 518 THR A CA 1
ATOM 4050 C C . THR A 1 518 ? -17.438 5.727 22.920 1.00 92.12 518 THR A C 1
ATOM 4052 O O . THR A 1 518 ? -17.587 6.775 22.291 1.00 92.12 518 THR A O 1
ATOM 4055 N N . PHE A 1 519 ? -17.962 5.534 24.133 1.00 94.44 519 PHE A N 1
ATOM 4056 C CA . PHE A 1 519 ? -18.789 6.531 24.817 1.00 94.44 519 PHE A CA 1
ATOM 4057 C C . PHE A 1 519 ? -18.013 7.828 25.042 1.00 94.44 519 PHE A C 1
ATOM 4059 O O . PHE A 1 519 ? -18.508 8.904 24.717 1.00 94.44 519 PHE A O 1
ATOM 4066 N N . TYR A 1 520 ? -16.761 7.718 25.486 1.00 93.81 520 TYR A N 1
ATOM 4067 C CA . TYR A 1 520 ? -15.848 8.848 25.668 1.00 93.81 520 TYR A CA 1
ATOM 4068 C C . TYR A 1 520 ? -15.554 9.568 24.356 1.00 93.81 520 TYR A C 1
ATOM 4070 O O . TYR A 1 520 ? -15.564 10.799 24.283 1.00 93.81 520 TYR A O 1
ATOM 4078 N N . ARG A 1 521 ? -15.357 8.809 23.275 1.00 90.44 521 ARG A N 1
ATOM 4079 C CA . ARG A 1 521 ? -15.141 9.392 21.950 1.00 90.44 521 ARG A CA 1
ATOM 4080 C C . ARG A 1 521 ? -16.377 10.130 21.430 1.00 90.44 521 ARG A C 1
ATOM 4082 O O . ARG A 1 521 ? -16.240 11.236 20.907 1.00 90.44 521 ARG A O 1
ATOM 4089 N N . MET A 1 522 ? -17.570 9.568 21.622 1.00 90.69 522 MET A N 1
ATOM 4090 C CA . MET A 1 522 ? -18.839 10.194 21.231 1.00 90.69 522 MET A CA 1
ATOM 4091 C C . MET A 1 522 ? -19.190 11.410 22.104 1.00 90.69 522 MET A C 1
ATOM 4093 O O . MET A 1 522 ? -19.696 12.403 21.582 1.00 90.69 522 MET A O 1
ATOM 4097 N N . SER A 1 523 ? -18.882 11.385 23.406 1.00 91.94 523 SER A N 1
ATOM 4098 C CA . SER A 1 523 ? -19.094 12.524 24.317 1.00 91.94 523 SER A CA 1
ATOM 4099 C C . SER A 1 523 ? -18.032 13.622 24.161 1.00 91.94 523 SER A C 1
ATOM 4101 O O . SER A 1 523 ? -18.203 14.744 24.651 1.00 91.94 523 SER A O 1
ATOM 4103 N N . GLY A 1 524 ? -16.938 13.315 23.456 1.00 89.69 524 GLY A N 1
ATOM 4104 C CA . GLY A 1 524 ? -15.773 14.180 23.293 1.00 89.69 524 GLY A CA 1
ATOM 4105 C C . GLY A 1 524 ? -14.878 14.251 24.533 1.00 89.69 524 GLY A C 1
ATOM 4106 O O . GLY A 1 524 ? -14.046 15.153 24.605 1.00 89.69 524 GLY A O 1
ATOM 4107 N N . ALA A 1 525 ? -15.058 13.354 25.503 1.00 92.06 525 ALA A N 1
ATOM 4108 C CA . ALA A 1 525 ? -14.260 13.272 26.719 1.00 92.06 525 ALA A CA 1
ATOM 4109 C C . ALA A 1 525 ? -12.945 12.533 26.435 1.00 92.06 525 ALA A C 1
ATOM 4111 O O . ALA A 1 525 ? -12.912 11.307 26.393 1.00 92.06 525 ALA A O 1
ATOM 4112 N N . ARG A 1 526 ? -11.849 13.258 26.193 1.00 91.62 526 ARG A N 1
ATOM 4113 C CA . ARG A 1 526 ? -10.553 12.619 25.918 1.00 91.62 526 ARG A CA 1
ATOM 4114 C C . ARG A 1 526 ? -10.030 11.927 27.171 1.00 91.62 526 ARG A C 1
ATOM 4116 O O . ARG A 1 526 ? -9.799 12.587 28.168 1.00 91.62 526 ARG A O 1
ATOM 4123 N N . LEU A 1 527 ? -9.802 10.618 27.079 1.00 94.25 527 LEU A N 1
ATOM 4124 C CA . LEU A 1 527 ? -9.174 9.834 28.147 1.00 94.25 527 LEU A CA 1
ATOM 4125 C C . LEU A 1 527 ? -7.668 10.118 28.256 1.00 94.25 527 LEU A C 1
ATOM 4127 O O . LEU A 1 527 ? -7.096 10.050 29.337 1.00 94.25 527 LEU A O 1
ATOM 4131 N N . TRP A 1 528 ? -7.015 10.443 27.140 1.00 94.62 528 TRP A N 1
ATOM 4132 C CA . TRP A 1 528 ? -5.586 10.738 27.090 1.00 94.62 528 TRP A CA 1
ATOM 4133 C C . TRP A 1 528 ? -5.236 11.653 25.912 1.00 94.62 528 TRP A C 1
ATOM 4135 O O . TRP A 1 528 ? -6.017 11.829 24.969 1.00 94.62 528 TRP A O 1
ATOM 4145 N N . THR A 1 529 ? -4.021 12.190 25.953 1.00 93.31 529 THR A N 1
ATOM 4146 C CA . THR A 1 529 ? -3.321 12.819 24.823 1.00 93.31 529 THR A CA 1
ATOM 4147 C C . THR A 1 529 ? -1.886 12.313 24.772 1.00 93.31 529 THR A C 1
ATOM 4149 O O . THR A 1 529 ? -1.295 12.030 25.814 1.00 93.31 529 THR A O 1
ATOM 4152 N N . THR A 1 530 ? -1.312 12.220 23.579 1.00 91.88 530 THR A N 1
ATOM 4153 C CA . THR A 1 530 ? 0.029 11.671 23.363 1.00 91.88 530 THR A CA 1
ATOM 4154 C C . THR A 1 530 ? 0.890 12.607 22.526 1.00 91.88 530 THR A C 1
ATOM 4156 O O . THR A 1 530 ? 0.441 13.172 21.531 1.00 91.88 530 THR A O 1
ATOM 4159 N N . ASP A 1 531 ? 2.167 12.710 22.880 1.00 90.44 531 ASP A N 1
ATOM 4160 C CA . ASP A 1 531 ? 3.194 13.266 22.007 1.00 90.44 531 ASP A CA 1
ATOM 4161 C C . ASP A 1 531 ? 4.219 12.181 21.685 1.00 90.44 531 ASP A C 1
ATOM 4163 O O . ASP A 1 531 ? 5.198 11.963 22.402 1.00 90.44 531 ASP A O 1
ATOM 4167 N N . ALA A 1 532 ? 3.987 11.504 20.563 1.00 84.75 532 ALA A N 1
ATOM 4168 C CA . ALA A 1 532 ? 4.851 10.434 20.083 1.00 84.75 532 ALA A CA 1
ATOM 4169 C C . ALA A 1 532 ? 6.287 10.891 19.760 1.00 84.75 532 ALA A C 1
ATOM 4171 O O . ALA A 1 532 ? 7.174 10.050 19.667 1.00 84.75 532 ALA A O 1
ATOM 4172 N N . LYS A 1 533 ? 6.541 12.193 19.545 1.00 83.12 533 LYS A N 1
ATOM 4173 C CA . LYS A 1 533 ? 7.903 12.693 19.277 1.00 83.12 533 LYS A CA 1
ATOM 4174 C C . LYS A 1 533 ? 8.711 12.870 20.555 1.00 83.12 533 LYS A C 1
ATOM 4176 O O . LYS A 1 533 ? 9.930 12.732 20.512 1.00 83.12 533 LYS A O 1
ATOM 4181 N N . HIS A 1 534 ? 8.039 13.187 21.656 1.00 86.50 534 HIS A N 1
ATOM 4182 C CA . HIS A 1 534 ? 8.667 13.427 22.954 1.00 86.50 534 HIS A CA 1
ATOM 4183 C C . HIS A 1 534 ? 8.429 12.285 23.955 1.00 86.50 534 HIS A C 1
ATOM 4185 O O . HIS A 1 534 ? 8.847 12.393 25.102 1.00 86.50 534 HIS A O 1
ATOM 4191 N N . ASN A 1 535 ? 7.802 11.182 23.518 1.00 88.25 535 ASN A N 1
ATOM 4192 C CA . ASN A 1 535 ? 7.397 10.053 24.361 1.00 88.25 535 ASN A CA 1
ATOM 4193 C C . ASN A 1 535 ? 6.591 10.498 25.592 1.00 88.25 535 ASN A C 1
ATOM 4195 O O . ASN A 1 535 ? 6.809 10.006 26.699 1.00 88.25 535 ASN A O 1
ATOM 4199 N N . THR A 1 536 ? 5.652 11.424 25.396 1.00 94.12 536 THR A N 1
ATOM 4200 C CA . THR A 1 536 ? 4.802 11.943 26.475 1.00 94.12 536 THR A CA 1
ATOM 4201 C C . THR A 1 536 ? 3.393 11.370 26.379 1.00 94.12 536 THR A C 1
ATOM 4203 O O . THR A 1 536 ? 2.814 11.323 25.289 1.00 94.12 536 THR A O 1
ATOM 4206 N N . ILE A 1 537 ? 2.825 10.962 27.514 1.00 95.81 537 ILE A N 1
ATOM 4207 C CA . ILE A 1 537 ? 1.426 10.546 27.652 1.00 95.81 537 ILE A CA 1
ATOM 4208 C C . ILE A 1 537 ? 0.800 11.349 28.793 1.00 95.81 537 ILE A C 1
ATOM 4210 O O . ILE A 1 537 ? 1.277 11.292 29.919 1.00 95.81 537 ILE A O 1
ATOM 4214 N N . ASN A 1 538 ? -0.291 12.057 28.516 1.00 96.38 538 ASN A N 1
ATOM 4215 C CA . ASN A 1 538 ? -1.075 12.724 29.555 1.00 96.38 538 ASN A CA 1
ATOM 4216 C C . ASN A 1 538 ? -2.403 11.982 29.690 1.00 96.38 538 ASN A C 1
ATOM 4218 O O . ASN A 1 538 ? -3.125 11.849 28.694 1.00 96.38 538 ASN A O 1
ATOM 4222 N N . PHE A 1 539 ? -2.707 11.490 30.886 1.00 97.25 539 PHE A N 1
ATOM 4223 C CA . PHE A 1 539 ? -3.971 10.836 31.205 1.00 97.25 539 PHE A CA 1
ATOM 4224 C C . PHE A 1 539 ? -4.932 11.829 31.864 1.00 97.25 539 PHE A C 1
ATOM 4226 O O . PHE A 1 539 ? -4.520 12.620 32.703 1.00 97.25 539 PHE A O 1
ATOM 4233 N N . HIS A 1 540 ? -6.204 11.766 31.467 1.00 96.56 540 HIS A N 1
ATOM 4234 C CA . HIS A 1 540 ? -7.255 12.731 31.821 1.00 96.56 540 HIS A CA 1
ATOM 4235 C C . HIS A 1 540 ? -8.460 12.049 32.483 1.00 96.56 540 HIS A C 1
ATOM 4237 O O . HIS A 1 540 ? -9.604 12.501 32.346 1.00 96.56 540 HIS A O 1
ATOM 4243 N N . PHE A 1 541 ? -8.246 10.898 33.123 1.00 96.44 541 PHE A N 1
ATOM 4244 C CA . PHE A 1 541 ? -9.329 10.041 33.597 1.00 96.44 541 PHE A CA 1
ATOM 4245 C C . PHE A 1 541 ? -10.081 10.701 34.762 1.00 96.44 541 PHE A C 1
ATOM 4247 O O . PHE A 1 541 ? -11.261 10.406 34.952 1.00 96.44 541 PHE A O 1
ATOM 4254 N N . GLY A 1 542 ? -9.442 11.614 35.504 1.00 95.75 542 GLY A N 1
ATOM 4255 C CA . GLY A 1 542 ? -10.039 12.380 36.600 1.00 95.75 542 GLY A CA 1
ATOM 4256 C C . GLY A 1 542 ? -10.837 13.602 36.166 1.00 95.75 542 GLY A C 1
ATOM 4257 O O . GLY A 1 542 ? -11.605 14.149 36.963 1.00 95.75 542 GLY A O 1
ATOM 4258 N N . THR A 1 543 ? -10.734 14.011 34.901 1.00 96.81 543 THR A N 1
ATOM 4259 C CA . THR A 1 543 ? -11.410 15.222 34.428 1.00 96.81 543 THR A CA 1
ATOM 4260 C C . THR A 1 543 ? -12.941 15.122 34.551 1.00 96.81 543 THR A C 1
ATOM 4262 O O . THR A 1 543 ? -13.524 14.056 34.309 1.00 96.81 543 THR A O 1
ATOM 4265 N N . PRO A 1 544 ? -13.646 16.234 34.858 1.00 96.31 544 PRO A N 1
ATOM 4266 C CA . PRO A 1 544 ? -15.096 16.214 35.067 1.00 96.31 544 PRO A CA 1
ATOM 4267 C C . PRO A 1 544 ? -15.891 15.601 33.909 1.00 96.31 544 PRO A C 1
ATOM 4269 O O . PRO A 1 544 ? -16.857 14.883 34.146 1.00 96.31 544 PRO A O 1
ATOM 4272 N N . GLN A 1 545 ? -15.468 15.839 32.663 1.00 93.75 545 GLN A N 1
ATOM 4273 C CA . GLN A 1 545 ? -16.156 15.337 31.470 1.00 93.75 545 GLN A CA 1
ATOM 4274 C C . GLN A 1 545 ? -16.002 13.814 31.300 1.00 93.75 545 GLN A C 1
ATOM 4276 O O . GLN A 1 545 ? -16.946 13.133 30.883 1.00 93.75 545 GLN A O 1
ATOM 4281 N N . VAL A 1 546 ? -14.827 13.262 31.629 1.00 96.50 546 VAL A N 1
ATOM 4282 C CA . VAL A 1 546 ? -14.596 11.810 31.622 1.00 96.50 546 VAL A CA 1
ATOM 4283 C C . VAL A 1 546 ? -15.414 11.151 32.728 1.00 96.50 546 VAL A C 1
ATOM 4285 O O . VAL A 1 546 ? -16.141 10.193 32.466 1.00 96.50 546 VAL A O 1
ATOM 4288 N N . GLN A 1 547 ? -15.378 11.712 33.935 1.00 97.56 547 GLN A N 1
ATOM 4289 C CA . GLN A 1 547 ? -16.131 11.201 35.080 1.00 97.56 547 GLN A CA 1
ATOM 4290 C C . GLN A 1 547 ? -17.652 11.300 34.877 1.00 97.56 547 GLN A C 1
ATOM 4292 O O . GLN A 1 547 ? -18.392 10.403 35.271 1.00 97.56 547 GLN A O 1
ATOM 4297 N N . GLU A 1 548 ? -18.146 12.347 34.213 1.00 96.62 548 GLU A N 1
ATOM 4298 C CA . GLU A 1 548 ? -19.551 12.459 33.802 1.00 96.62 548 GLU A CA 1
ATOM 4299 C C . GLU A 1 548 ? -19.954 11.368 32.808 1.00 96.62 548 GLU A C 1
ATOM 4301 O O . GLU A 1 548 ? -20.991 10.730 32.986 1.00 96.62 548 GLU A O 1
ATOM 4306 N N . THR A 1 549 ? -19.106 11.093 31.814 1.00 96.62 549 THR A N 1
ATOM 4307 C CA . THR A 1 549 ? -19.356 10.013 30.850 1.00 96.62 549 THR A CA 1
ATOM 4308 C C . THR A 1 549 ? -19.353 8.644 31.543 1.00 96.62 549 THR A C 1
ATOM 4310 O O . THR A 1 549 ? -20.244 7.838 31.294 1.00 96.62 549 THR A O 1
ATOM 4313 N N . ALA A 1 550 ? -18.404 8.392 32.454 1.00 97.88 550 ALA A N 1
ATOM 4314 C CA . ALA A 1 550 ? -18.341 7.152 33.231 1.00 97.88 550 ALA A CA 1
ATOM 4315 C C . ALA A 1 550 ? -19.604 6.945 34.086 1.00 97.88 550 ALA A C 1
ATOM 4317 O O . ALA A 1 550 ? -20.199 5.869 34.064 1.00 97.88 550 ALA A O 1
ATOM 4318 N N . ARG A 1 551 ? -20.060 7.999 34.780 1.00 98.19 551 ARG A N 1
ATOM 4319 C CA . ARG A 1 551 ? -21.299 7.970 35.574 1.00 98.19 551 ARG A CA 1
ATOM 4320 C C . ARG A 1 551 ? -22.523 7.675 34.719 1.00 98.19 551 ARG A C 1
ATOM 4322 O O . ARG A 1 551 ? -23.360 6.895 35.145 1.00 98.19 551 ARG A O 1
ATOM 4329 N N . PHE A 1 552 ? -22.615 8.250 33.522 1.00 98.06 552 PHE A N 1
ATOM 4330 C CA . PHE A 1 552 ? -23.717 7.962 32.605 1.00 98.06 552 PHE A CA 1
ATOM 4331 C C . PHE A 1 552 ? -23.736 6.489 32.157 1.00 98.06 552 PHE A C 1
ATOM 4333 O O . PHE A 1 552 ? -24.797 5.867 32.123 1.00 98.06 552 PHE A O 1
ATOM 4340 N N . ILE A 1 553 ? -22.569 5.907 31.849 1.00 98.12 553 ILE A N 1
ATOM 4341 C CA . ILE A 1 553 ? -22.477 4.481 31.496 1.00 98.12 553 ILE A CA 1
ATOM 4342 C C . ILE A 1 553 ? -22.909 3.616 32.686 1.00 98.12 553 ILE A C 1
ATOM 4344 O O . ILE A 1 553 ? -23.718 2.710 32.505 1.00 98.12 553 ILE A O 1
ATOM 4348 N N . GLN A 1 554 ? -22.408 3.913 33.892 1.00 98.44 554 GLN A N 1
ATOM 4349 C CA . GLN A 1 554 ? -22.784 3.189 35.108 1.00 98.44 554 GLN A CA 1
ATOM 4350 C C . GLN A 1 554 ? -24.283 3.311 35.398 1.00 98.44 554 GLN A C 1
ATOM 4352 O O . GLN A 1 554 ? -24.923 2.304 35.670 1.00 98.44 554 GLN A O 1
ATOM 4357 N N . GLN A 1 555 ? -24.862 4.502 35.230 1.00 98.38 555 GLN A N 1
ATOM 4358 C CA . GLN A 1 555 ? -26.300 4.720 35.367 1.00 98.38 555 GLN A CA 1
ATOM 4359 C C . GLN A 1 555 ? -27.099 3.833 34.405 1.00 98.38 555 GLN A C 1
ATOM 4361 O O . GLN A 1 555 ? -28.038 3.173 34.826 1.00 98.38 555 GLN A O 1
ATOM 4366 N N . CYS A 1 556 ? -26.698 3.737 33.133 1.00 98.56 556 CYS A N 1
ATOM 4367 C CA . CYS A 1 556 ? -27.365 2.837 32.189 1.00 98.56 556 CYS A CA 1
ATOM 4368 C C . CYS A 1 556 ? -27.307 1.361 32.627 1.00 98.56 556 CYS A C 1
ATOM 4370 O O . CYS A 1 556 ? -28.188 0.582 32.272 1.00 98.56 556 CYS A O 1
ATOM 4372 N N . ILE A 1 557 ? -26.264 0.949 33.346 1.00 98.50 557 ILE A N 1
ATOM 4373 C CA . ILE A 1 557 ? -26.128 -0.419 33.863 1.00 98.50 557 ILE A CA 1
ATOM 4374 C C . ILE A 1 557 ? -27.013 -0.609 35.101 1.00 98.50 557 ILE A C 1
ATOM 4376 O O . ILE A 1 557 ? -27.730 -1.609 35.194 1.00 98.50 557 ILE A O 1
ATOM 4380 N N . ASP A 1 558 ? -26.982 0.354 36.023 1.00 98.44 558 ASP A N 1
ATOM 4381 C CA . ASP A 1 558 ? -27.770 0.356 37.259 1.00 98.44 558 ASP A CA 1
ATOM 4382 C C . ASP A 1 558 ? -29.276 0.374 36.964 1.00 98.44 558 ASP A C 1
ATOM 4384 O O . ASP A 1 558 ? -30.029 -0.386 37.569 1.00 98.44 558 ASP A O 1
ATOM 4388 N N . ASP A 1 559 ? -29.686 1.149 35.959 1.00 98.44 559 ASP A N 1
ATOM 4389 C CA . ASP A 1 559 ? -31.071 1.278 35.498 1.00 98.44 559 ASP A CA 1
ATOM 4390 C C . ASP A 1 559 ? -31.468 0.170 34.489 1.00 98.44 559 ASP A C 1
ATOM 4392 O O . ASP A 1 559 ? -32.496 0.260 33.816 1.00 98.44 559 ASP A O 1
ATOM 4396 N N . HIS A 1 560 ? -30.654 -0.888 34.356 1.00 97.94 560 HIS A N 1
ATOM 4397 C CA . HIS A 1 560 ? -30.892 -2.062 33.497 1.00 97.94 560 HIS A CA 1
ATOM 4398 C C . HIS A 1 560 ? -31.102 -1.765 31.997 1.00 97.94 560 HIS A C 1
ATOM 4400 O O . HIS A 1 560 ? -31.624 -2.596 31.249 1.00 97.94 560 HIS A O 1
ATOM 4406 N N . VAL A 1 561 ? -30.641 -0.607 31.521 1.00 98.50 561 VAL A N 1
ATOM 4407 C CA . VAL A 1 561 ? -30.644 -0.213 30.103 1.00 98.50 561 VAL A CA 1
ATOM 4408 C C . VAL A 1 561 ? -29.566 -0.972 29.324 1.00 98.50 561 VAL A C 1
ATOM 4410 O O . VAL A 1 561 ? -29.800 -1.408 28.193 1.00 98.50 561 VAL A O 1
ATOM 4413 N N . LEU A 1 562 ? -28.378 -1.131 29.910 1.00 98.12 562 LEU A N 1
ATOM 4414 C CA . LEU A 1 562 ? -27.254 -1.844 29.308 1.00 98.12 562 LEU A CA 1
ATOM 4415 C C . LEU A 1 562 ? -26.938 -3.121 30.082 1.00 98.12 562 LEU A C 1
ATOM 4417 O O . LEU A 1 562 ? -26.723 -3.107 31.291 1.00 98.12 562 LEU A O 1
ATOM 4421 N N . HIS A 1 563 ? -26.837 -4.226 29.351 1.00 97.12 563 HIS A N 1
ATOM 4422 C CA . HIS A 1 563 ? -26.258 -5.463 29.854 1.00 97.12 563 HIS A CA 1
ATOM 4423 C C . HIS A 1 563 ? -24.783 -5.531 29.460 1.00 97.12 563 HIS A C 1
ATOM 4425 O O . HIS A 1 563 ? -24.462 -5.333 28.290 1.00 97.12 563 HIS A O 1
ATOM 4431 N N . CYS A 1 564 ? -23.889 -5.830 30.398 1.00 96.44 564 CYS A N 1
ATOM 4432 C CA . CYS A 1 564 ? -22.462 -5.982 30.121 1.00 96.44 564 CYS A CA 1
ATOM 4433 C C . CYS A 1 564 ? -22.080 -7.461 30.038 1.00 96.44 564 CYS A C 1
ATOM 4435 O O . CYS A 1 564 ? -22.373 -8.223 30.958 1.00 96.44 564 CYS A O 1
ATOM 4437 N N . ASP A 1 565 ? -21.413 -7.869 28.957 1.00 94.06 565 ASP A N 1
ATOM 4438 C CA . ASP A 1 565 ? -20.964 -9.254 28.771 1.00 94.06 565 ASP A CA 1
ATOM 4439 C C . ASP A 1 565 ? -19.697 -9.313 27.901 1.00 94.06 565 ASP A C 1
ATOM 4441 O O . ASP A 1 565 ? -19.538 -8.536 26.964 1.00 94.06 565 ASP A O 1
ATOM 4445 N N . ALA A 1 566 ? -18.770 -10.221 28.217 1.00 88.44 566 ALA A N 1
ATOM 4446 C CA . ALA A 1 566 ? -17.490 -10.358 27.507 1.00 88.44 566 ALA A CA 1
ATOM 4447 C C . ALA A 1 566 ? -17.489 -11.450 26.418 1.00 88.44 566 ALA A C 1
ATOM 4449 O O . ALA A 1 566 ? -16.497 -11.626 25.712 1.00 88.44 566 ALA A O 1
ATOM 4450 N N . GLN A 1 567 ? -18.546 -12.256 26.323 1.00 85.81 567 GLN A N 1
ATOM 4451 C CA . GLN A 1 567 ? -18.595 -13.467 25.505 1.00 85.81 567 GLN A CA 1
ATOM 4452 C C . GLN A 1 567 ? -19.607 -13.393 24.364 1.00 85.81 567 GLN A C 1
ATOM 4454 O O . GLN A 1 567 ? -19.353 -13.983 23.314 1.00 85.81 567 GLN A O 1
ATOM 4459 N N . ILE A 1 568 ? -20.737 -12.704 24.541 1.00 85.44 568 ILE A N 1
ATOM 4460 C CA . ILE A 1 568 ? -21.850 -12.714 23.582 1.00 85.44 568 ILE A CA 1
ATOM 4461 C C . ILE A 1 568 ? -21.391 -12.237 22.198 1.00 85.44 568 ILE A C 1
ATOM 4463 O O . ILE A 1 568 ? -21.607 -12.945 21.216 1.00 85.44 568 ILE A O 1
ATOM 4467 N N . LEU A 1 569 ? -20.708 -11.090 22.105 1.00 83.56 569 LEU A N 1
ATOM 4468 C CA . LEU A 1 569 ? -20.209 -10.579 20.819 1.00 83.56 569 LEU A CA 1
ATOM 4469 C C . LEU A 1 569 ? -18.851 -11.166 20.407 1.00 83.56 569 LEU A C 1
ATOM 4471 O O . LEU A 1 569 ? -18.529 -11.171 19.222 1.00 83.56 569 LEU A O 1
ATOM 4475 N N . ALA A 1 570 ? -18.079 -11.728 21.342 1.00 76.12 570 ALA A N 1
ATOM 4476 C CA . ALA A 1 570 ? -16.785 -12.343 21.038 1.00 76.12 570 ALA A CA 1
ATOM 4477 C C . ALA A 1 570 ? -16.913 -13.618 20.179 1.00 76.12 570 ALA A C 1
ATOM 4479 O O . ALA A 1 570 ? -15.991 -13.979 19.445 1.00 76.12 570 ALA A O 1
ATOM 4480 N N . ARG A 1 571 ? -18.069 -14.294 20.227 1.00 69.25 571 ARG A N 1
ATOM 4481 C CA . ARG A 1 571 ? -18.374 -15.517 19.464 1.00 69.25 571 ARG A CA 1
ATOM 4482 C C . ARG A 1 571 ? -18.782 -15.214 18.016 1.00 69.25 571 ARG A C 1
ATOM 4484 O O . ARG A 1 571 ? -19.818 -15.677 17.541 1.00 69.25 571 ARG A O 1
ATOM 4491 N N . ASN A 1 572 ? -17.963 -14.436 17.309 1.00 69.69 572 ASN A N 1
ATOM 4492 C CA . ASN A 1 572 ? -18.171 -14.075 15.903 1.00 69.69 572 ASN A CA 1
ATOM 4493 C C . ASN A 1 572 ? -18.584 -15.292 15.052 1.00 69.69 572 ASN A C 1
ATOM 4495 O O . ASN A 1 572 ? -17.997 -16.367 15.169 1.00 69.69 572 ASN A O 1
ATOM 4499 N N . TYR A 1 573 ? -19.599 -15.116 14.198 1.00 70.62 573 TYR A N 1
ATOM 4500 C CA . TYR A 1 573 ? -20.193 -16.157 13.334 1.00 70.62 573 TYR A CA 1
ATOM 4501 C C . TYR A 1 573 ? -20.813 -17.370 14.044 1.00 70.62 573 TYR A C 1
ATOM 4503 O O . TYR A 1 573 ? -21.290 -18.292 13.380 1.00 70.62 573 TYR A O 1
ATOM 4511 N N . THR A 1 574 ? -20.828 -17.392 15.374 1.00 82.56 574 THR A N 1
ATOM 4512 C CA . THR A 1 574 ? -21.486 -18.441 16.149 1.00 82.56 574 THR A CA 1
ATOM 4513 C C . THR A 1 574 ? -22.860 -17.949 16.569 1.00 82.56 574 THR A C 1
ATOM 4515 O O . THR A 1 574 ? -23.022 -16.819 17.025 1.00 82.56 574 THR A O 1
ATOM 4518 N N . TYR A 1 575 ? -23.864 -18.808 16.416 1.00 87.19 575 TYR A N 1
ATOM 4519 C CA . TYR A 1 575 ? -25.218 -18.498 16.850 1.00 87.19 575 TYR A CA 1
ATOM 4520 C C . TYR A 1 575 ? -25.275 -18.319 18.374 1.00 87.19 575 TYR A C 1
ATOM 4522 O O . TYR A 1 575 ? -24.873 -19.213 19.122 1.00 87.19 575 TYR A O 1
ATOM 4530 N N . VAL A 1 576 ? -25.800 -17.177 18.821 1.00 90.38 576 VAL A N 1
ATOM 4531 C CA . VAL A 1 576 ? -26.082 -16.874 20.227 1.00 90.38 576 VAL A CA 1
ATOM 4532 C C . VAL A 1 576 ? -27.598 -16.710 20.385 1.00 90.38 576 VAL A C 1
ATOM 4534 O O . VAL A 1 576 ? -28.143 -15.737 19.858 1.00 90.38 576 VAL A O 1
ATOM 4537 N N . PRO A 1 577 ? -28.285 -17.635 21.088 1.00 90.56 577 PRO A N 1
ATOM 4538 C CA . PRO A 1 577 ? -29.742 -17.617 21.233 1.00 90.56 577 PRO A CA 1
ATOM 4539 C C . PRO A 1 577 ? -30.291 -16.263 21.687 1.00 90.56 577 PRO A C 1
ATOM 4541 O O . PRO A 1 577 ? -31.153 -15.712 21.013 1.00 90.56 577 PRO A O 1
ATOM 4544 N N . ASP A 1 578 ? -29.684 -15.663 22.713 1.00 91.69 578 ASP A N 1
ATOM 4545 C CA . ASP A 1 578 ? -30.089 -14.377 23.292 1.00 91.69 578 ASP A CA 1
ATOM 4546 C C . ASP A 1 578 ? -30.285 -13.250 22.263 1.00 91.69 578 ASP A C 1
ATOM 4548 O O . ASP A 1 578 ? -31.207 -12.443 22.386 1.00 91.69 578 ASP A O 1
ATOM 4552 N N . ILE A 1 579 ? -29.447 -13.188 21.220 1.00 92.75 579 ILE A N 1
ATOM 4553 C CA . ILE A 1 579 ? -29.561 -12.161 20.172 1.00 92.75 579 ILE A CA 1
ATOM 4554 C C . ILE A 1 579 ? -30.819 -12.392 19.321 1.00 92.75 579 ILE A C 1
ATOM 4556 O O . ILE A 1 579 ? -31.529 -11.443 18.974 1.00 92.75 579 ILE A O 1
ATOM 4560 N N . SER A 1 580 ? -31.109 -13.649 18.985 1.00 90.31 580 SER A N 1
ATOM 4561 C CA . SER A 1 580 ? -32.256 -13.998 18.145 1.00 90.31 580 SER A CA 1
ATOM 4562 C C . SER A 1 580 ? -33.573 -13.984 18.915 1.00 90.31 580 SER A C 1
ATOM 4564 O O . SER A 1 580 ? -34.564 -13.414 18.442 1.00 90.31 580 SER A O 1
ATOM 4566 N N . ASP A 1 581 ? -33.552 -14.510 20.140 1.00 92.81 581 ASP A N 1
ATOM 4567 C CA . ASP A 1 581 ? -34.700 -14.592 21.048 1.00 92.81 581 ASP A CA 1
ATOM 4568 C C . ASP A 1 581 ? -35.193 -13.201 21.476 1.00 92.81 581 ASP A C 1
ATOM 4570 O O . ASP A 1 581 ? -36.320 -13.051 21.943 1.00 92.81 581 ASP A O 1
ATOM 4574 N N . GLY A 1 582 ? -34.396 -12.162 21.211 1.00 93.69 582 GLY A N 1
ATOM 4575 C CA . GLY A 1 582 ? -34.785 -10.773 21.410 1.00 93.69 582 GLY A CA 1
ATOM 4576 C C . GLY A 1 582 ? -34.411 -10.231 22.778 1.00 93.69 582 GLY A C 1
ATOM 4577 O O . GLY A 1 582 ? -34.947 -9.200 23.157 1.00 93.69 582 GLY A O 1
ATOM 4578 N N . ARG A 1 583 ? -33.455 -10.856 23.481 1.00 96.31 583 ARG A N 1
ATOM 4579 C CA . ARG A 1 583 ? -32.935 -10.357 24.763 1.00 96.31 583 ARG A CA 1
ATOM 4580 C C . ARG A 1 583 ? -32.370 -8.939 24.647 1.00 96.31 583 ARG A C 1
ATOM 4582 O O . ARG A 1 583 ? -32.378 -8.206 25.627 1.00 96.31 583 ARG A O 1
ATOM 4589 N N . PHE A 1 584 ? -31.886 -8.542 23.468 1.00 97.06 584 PHE A N 1
ATOM 4590 C CA . PHE A 1 584 ? -31.350 -7.202 23.217 1.00 97.06 584 PHE A CA 1
ATOM 4591 C C . PHE A 1 584 ? -32.144 -6.493 22.119 1.00 97.06 584 PHE A C 1
ATOM 4593 O O . PHE A 1 584 ? -32.171 -6.938 20.968 1.00 97.06 584 PHE A O 1
ATOM 4600 N N . ALA A 1 585 ? -32.763 -5.362 22.463 1.00 98.00 585 ALA A N 1
ATOM 4601 C CA . ALA A 1 585 ? -33.503 -4.537 21.512 1.00 98.00 585 ALA A CA 1
ATOM 4602 C C . ALA A 1 585 ? -32.575 -3.814 20.530 1.00 98.00 585 ALA A C 1
ATOM 4604 O O . ALA A 1 585 ? -32.956 -3.565 19.382 1.00 98.00 585 ALA A O 1
ATOM 4605 N N . THR A 1 586 ? -31.353 -3.499 20.959 1.00 98.19 586 THR A N 1
ATOM 4606 C CA . THR A 1 586 ? -30.329 -2.892 20.116 1.00 98.19 586 THR A CA 1
ATOM 4607 C C . THR A 1 586 ? -28.937 -3.473 20.371 1.00 98.19 586 THR A C 1
ATOM 4609 O O . THR A 1 586 ? -28.646 -4.041 21.424 1.00 98.19 586 THR A O 1
ATOM 4612 N N . ILE A 1 587 ? -28.060 -3.312 19.384 1.00 96.25 587 ILE A N 1
ATOM 4613 C CA . ILE A 1 587 ? -26.616 -3.516 19.487 1.00 96.25 587 ILE A CA 1
ATOM 4614 C C . ILE A 1 587 ? -25.972 -2.263 18.891 1.00 96.25 587 ILE A C 1
ATOM 4616 O O . ILE A 1 587 ? -26.104 -2.007 17.694 1.00 96.25 587 ILE A O 1
ATOM 4620 N N . VAL A 1 588 ? -25.288 -1.466 19.710 1.00 95.06 588 VAL A N 1
ATOM 4621 C CA . VAL A 1 588 ? -24.525 -0.299 19.242 1.00 95.06 588 VAL A CA 1
ATOM 4622 C C . VAL A 1 588 ? -23.076 -0.735 19.067 1.00 95.06 588 VAL A C 1
ATOM 4624 O O . VAL A 1 588 ? -22.355 -0.933 20.040 1.00 95.06 588 VAL A O 1
ATOM 4627 N N . HIS A 1 589 ? -22.664 -0.967 17.822 1.00 93.62 589 HIS A N 1
ATOM 4628 C CA . HIS A 1 589 ? -21.355 -1.543 17.523 1.00 93.62 589 HIS A CA 1
ATOM 4629 C C . HIS A 1 589 ? -20.851 -1.115 16.144 1.00 93.62 589 HIS A C 1
ATOM 4631 O O . HIS A 1 589 ? -21.548 -0.440 15.385 1.00 93.62 589 HIS A O 1
ATOM 4637 N N . ALA A 1 590 ? -19.618 -1.494 15.814 1.00 91.75 590 ALA A N 1
ATOM 4638 C CA . ALA A 1 590 ? -19.035 -1.180 14.520 1.00 91.75 590 ALA A CA 1
ATOM 4639 C C . ALA A 1 590 ? -19.818 -1.823 13.362 1.00 91.75 590 ALA A C 1
ATOM 4641 O O . ALA A 1 590 ? -20.328 -2.941 13.464 1.00 91.75 590 ALA A O 1
ATOM 4642 N N . ASN A 1 591 ? -19.875 -1.109 12.240 1.00 91.19 591 ASN A N 1
ATOM 4643 C CA . ASN A 1 591 ? -20.578 -1.462 11.004 1.00 91.19 591 ASN A CA 1
ATOM 4644 C C . ASN A 1 591 ? -20.346 -2.900 10.498 1.00 91.19 591 ASN A C 1
ATOM 4646 O O . ASN A 1 591 ? -21.267 -3.503 9.949 1.00 91.19 591 ASN A O 1
ATOM 4650 N N . TRP A 1 592 ? -19.167 -3.489 10.711 1.00 88.25 592 TRP A N 1
ATOM 4651 C CA . TRP A 1 592 ? -18.863 -4.862 10.302 1.00 88.25 592 TRP A CA 1
ATOM 4652 C C . TRP A 1 592 ? -19.750 -5.906 11.001 1.00 88.25 592 TRP A C 1
ATOM 4654 O O . TRP A 1 592 ? -19.938 -7.002 10.462 1.00 88.25 592 TRP A O 1
ATOM 4664 N N . GLN A 1 593 ? -20.364 -5.557 12.139 1.00 89.25 593 GLN A N 1
ATOM 4665 C CA . GLN A 1 593 ? -21.363 -6.378 12.827 1.00 89.25 593 GLN A CA 1
ATOM 4666 C C . GLN A 1 593 ? -22.602 -6.623 11.954 1.00 89.25 593 GLN A C 1
ATOM 4668 O O . GLN A 1 593 ? -23.265 -7.650 12.111 1.00 89.25 593 GLN A O 1
ATOM 4673 N N . ALA A 1 594 ? -22.876 -5.748 10.976 1.00 90.56 594 ALA A N 1
ATOM 4674 C CA . ALA A 1 594 ? -24.003 -5.899 10.062 1.00 90.56 594 ALA A CA 1
ATOM 4675 C C . ALA A 1 594 ? -23.966 -7.253 9.343 1.00 90.56 594 ALA A C 1
ATOM 4677 O O . ALA A 1 594 ? -24.929 -8.015 9.257 1.00 90.56 594 ALA A O 1
ATOM 4678 N N . ARG A 1 595 ? -22.775 -7.602 8.868 1.00 86.44 595 ARG A N 1
ATOM 4679 C CA . ARG A 1 595 ? -22.546 -8.869 8.190 1.00 86.44 595 ARG A CA 1
ATOM 4680 C C . ARG A 1 595 ? -22.644 -10.057 9.146 1.00 86.44 595 ARG A C 1
ATOM 4682 O O . ARG A 1 595 ? -23.172 -11.099 8.756 1.00 86.44 595 ARG A O 1
ATOM 4689 N N . MET A 1 596 ? -22.135 -9.924 10.371 1.00 86.94 596 MET A N 1
ATOM 4690 C CA . MET A 1 596 ? -22.217 -10.990 11.378 1.00 86.94 596 MET A CA 1
ATOM 4691 C C . MET A 1 596 ? -23.681 -11.339 11.656 1.00 86.94 596 MET A C 1
ATOM 4693 O O . MET A 1 596 ? -24.051 -12.513 11.614 1.00 86.94 596 MET A O 1
ATOM 4697 N N . LEU A 1 597 ? -24.523 -10.314 11.831 1.00 91.25 597 LEU A N 1
ATOM 4698 C CA . LEU A 1 597 ? -25.958 -10.478 12.036 1.00 91.25 597 LEU A CA 1
ATOM 4699 C C . LEU A 1 597 ? -26.633 -11.147 10.831 1.00 91.25 597 LEU A C 1
ATOM 4701 O O . LEU A 1 597 ? -27.266 -12.190 10.985 1.00 91.25 597 LEU A O 1
ATOM 4705 N N . ALA A 1 598 ? -26.431 -10.605 9.627 1.00 90.69 598 ALA A N 1
ATOM 4706 C CA . ALA A 1 598 ? -27.066 -11.111 8.409 1.00 90.69 598 ALA A CA 1
ATOM 4707 C C . ALA A 1 598 ? -26.654 -12.551 8.051 1.00 90.69 598 ALA A C 1
ATOM 4709 O O . ALA A 1 598 ? -27.454 -13.321 7.519 1.00 90.69 598 ALA A O 1
ATOM 4710 N N . SER A 1 599 ? -25.403 -12.930 8.327 1.00 88.50 599 SER A N 1
ATOM 4711 C CA . SER A 1 599 ? -24.892 -14.270 8.010 1.00 88.50 599 SER A CA 1
ATOM 4712 C C . SER A 1 599 ? -25.316 -15.335 9.022 1.00 88.50 599 SER A C 1
ATOM 4714 O O . SER A 1 599 ? -25.610 -16.458 8.598 1.00 88.50 599 SER A O 1
ATOM 4716 N N . THR A 1 600 ? -25.375 -14.977 10.309 1.00 90.81 600 THR A N 1
ATOM 4717 C CA . THR A 1 600 ? -25.626 -15.896 11.435 1.00 90.81 600 THR A CA 1
ATOM 4718 C C . THR A 1 600 ? -27.118 -16.052 11.735 1.00 90.81 600 THR A C 1
ATOM 4720 O O . THR A 1 600 ? -27.583 -17.164 11.965 1.00 90.81 600 THR A O 1
ATOM 4723 N N . TYR A 1 601 ? -27.893 -14.965 11.676 1.00 93.44 601 TYR A N 1
ATOM 4724 C CA . TYR A 1 601 ? -29.299 -14.924 12.100 1.00 93.44 601 TYR A CA 1
ATOM 4725 C C . TYR A 1 601 ? -30.251 -14.805 10.911 1.00 93.44 601 TYR A C 1
ATOM 4727 O O . TYR A 1 601 ? -31.167 -13.993 10.917 1.00 93.44 601 TYR A O 1
ATOM 4735 N N . ARG A 1 602 ? -30.038 -15.595 9.852 1.00 92.06 602 ARG A N 1
ATOM 4736 C CA . ARG A 1 602 ? -30.777 -15.468 8.576 1.00 92.06 602 ARG A CA 1
ATOM 4737 C C . ARG A 1 602 ? -32.304 -15.511 8.733 1.00 92.06 602 ARG A C 1
ATOM 4739 O O . ARG A 1 602 ? -33.014 -14.864 7.967 1.00 92.06 602 ARG A O 1
ATOM 4746 N N . HIS A 1 603 ? -32.819 -16.242 9.719 1.00 93.31 603 HIS A N 1
ATOM 4747 C CA . HIS A 1 603 ? -34.249 -16.313 10.056 1.00 93.31 603 HIS A CA 1
ATOM 4748 C C . HIS A 1 603 ? -34.817 -15.021 10.667 1.00 93.31 603 HIS A C 1
ATOM 4750 O O . HIS A 1 603 ? -36.035 -14.862 10.712 1.00 93.31 603 HIS A O 1
ATOM 4756 N N . ASP A 1 604 ? -33.966 -14.076 11.068 1.00 95.38 604 ASP A N 1
ATOM 4757 C CA . ASP A 1 604 ? -34.350 -12.735 11.522 1.00 95.38 604 ASP A CA 1
ATOM 4758 C C . ASP A 1 604 ? -34.399 -11.705 10.380 1.00 95.38 604 ASP A C 1
ATOM 4760 O O . ASP A 1 604 ? -34.471 -10.498 10.625 1.00 95.38 604 ASP A O 1
ATOM 4764 N N . THR A 1 605 ? -34.401 -12.170 9.124 1.00 96.00 605 THR A N 1
ATOM 4765 C CA . THR A 1 605 ? -34.594 -11.322 7.939 1.00 96.00 605 THR A CA 1
ATOM 4766 C C . THR A 1 605 ? -35.803 -10.403 8.125 1.00 96.00 605 THR A C 1
ATOM 4768 O O . THR A 1 605 ? -36.905 -10.844 8.452 1.00 96.00 605 THR A O 1
ATOM 4771 N N . GLY A 1 606 ? -35.595 -9.103 7.923 1.00 94.81 606 GLY A N 1
ATOM 4772 C CA . GLY A 1 606 ? -36.624 -8.082 8.070 1.00 94.81 606 GLY A CA 1
ATOM 4773 C C . GLY A 1 606 ? -36.917 -7.654 9.512 1.00 94.81 606 GLY A C 1
ATOM 4774 O O . GLY A 1 606 ? -37.595 -6.636 9.671 1.00 94.81 606 GLY A O 1
ATOM 4775 N N . LYS A 1 607 ? -36.383 -8.326 10.541 1.00 97.12 607 LYS A N 1
ATOM 4776 C CA . LYS A 1 607 ? -36.533 -7.920 11.954 1.00 97.12 607 LYS A CA 1
ATOM 4777 C C . LYS A 1 607 ? -35.488 -6.899 12.393 1.00 97.12 607 LYS A C 1
ATOM 4779 O O . LYS A 1 607 ? -35.774 -6.054 13.232 1.00 97.12 607 LYS A O 1
ATOM 4784 N N . TRP A 1 608 ? -34.294 -6.937 11.806 1.00 97.56 608 TRP A N 1
ATOM 4785 C CA . TRP A 1 608 ? -33.230 -5.978 12.103 1.00 97.56 608 TRP A CA 1
ATOM 4786 C C . TRP A 1 608 ? -33.252 -4.780 11.154 1.00 97.56 608 TRP A C 1
ATOM 4788 O O . TRP A 1 608 ? -33.556 -4.899 9.964 1.00 97.56 608 TRP A O 1
ATOM 4798 N N . ARG A 1 609 ? -32.890 -3.614 11.680 1.00 97.19 609 ARG A N 1
ATOM 4799 C CA . ARG A 1 609 ? -32.645 -2.368 10.944 1.00 97.19 609 ARG A CA 1
ATOM 4800 C C . ARG A 1 609 ? -31.386 -1.702 11.501 1.00 97.19 609 ARG A C 1
ATOM 4802 O O . ARG A 1 609 ? -30.925 -2.053 12.585 1.00 97.19 609 ARG A O 1
ATOM 4809 N N . ILE A 1 610 ? -30.821 -0.762 10.751 1.00 95.94 610 ILE A N 1
ATOM 4810 C CA . ILE A 1 610 ? -29.639 0.013 11.158 1.00 95.94 610 ILE A CA 1
ATOM 4811 C C . ILE A 1 610 ? -30.021 1.490 11.193 1.00 95.94 610 ILE A C 1
ATOM 4813 O O . ILE A 1 610 ? -30.692 1.972 10.282 1.00 95.94 610 ILE A O 1
ATOM 4817 N N . ALA A 1 611 ? -29.590 2.194 12.229 1.00 95.38 611 ALA A N 1
ATOM 4818 C CA . ALA A 1 611 ? -29.660 3.638 12.371 1.00 95.38 611 ALA A CA 1
ATOM 4819 C C . ALA A 1 611 ? -28.274 4.188 12.739 1.00 95.38 611 ALA A C 1
ATOM 4821 O O . ALA A 1 611 ? -27.355 3.438 13.080 1.00 95.38 611 ALA A O 1
ATOM 4822 N N . LEU A 1 612 ? -28.119 5.509 12.683 1.00 93.56 612 LEU A N 1
ATOM 4823 C CA . LEU A 1 612 ? -26.930 6.157 13.229 1.00 93.56 612 LEU A CA 1
ATOM 4824 C C . LEU A 1 612 ? -26.841 5.927 14.740 1.00 93.56 612 LEU A C 1
ATOM 4826 O O . LEU A 1 612 ? -27.859 5.756 15.412 1.00 93.56 612 LEU A O 1
ATOM 4830 N N . ALA A 1 613 ? -25.616 5.919 15.261 1.00 93.00 613 ALA A N 1
ATOM 4831 C CA . ALA A 1 613 ? -25.390 5.833 16.696 1.00 93.00 613 ALA A CA 1
ATOM 4832 C C . ALA A 1 613 ? -26.010 7.049 17.418 1.00 93.00 613 ALA A C 1
ATOM 4834 O O . ALA A 1 613 ? -25.956 8.160 16.873 1.00 93.00 613 ALA A O 1
ATOM 4835 N N . PRO A 1 614 ? -26.568 6.874 18.631 1.00 94.00 614 PRO A N 1
ATOM 4836 C CA . PRO A 1 614 ? -27.037 7.997 19.431 1.00 94.00 614 PRO A CA 1
ATOM 4837 C C . PRO A 1 614 ? -25.904 8.985 19.736 1.00 94.00 614 PRO A C 1
ATOM 4839 O O . PRO A 1 614 ? -24.750 8.603 19.930 1.00 94.00 614 PRO A O 1
ATOM 4842 N N . THR A 1 615 ? -26.241 10.271 19.791 1.00 92.25 615 THR A N 1
ATOM 4843 C CA . THR A 1 615 ? -25.285 11.350 20.098 1.00 92.25 615 THR A CA 1
ATOM 4844 C C . THR A 1 615 ? -25.438 11.854 21.533 1.00 92.25 615 THR A C 1
ATOM 4846 O O . THR A 1 615 ? -26.495 11.712 22.143 1.00 92.25 615 THR A O 1
ATOM 4849 N N . PHE A 1 616 ? -24.396 12.464 22.095 1.00 91.25 616 PHE A N 1
ATOM 4850 C CA . PHE A 1 616 ? -24.527 13.215 23.347 1.00 91.25 616 PHE A CA 1
ATOM 4851 C C . PHE A 1 616 ? -25.034 14.635 23.064 1.00 91.25 616 PHE A C 1
ATOM 4853 O O . PHE A 1 616 ? -24.562 15.296 22.133 1.00 91.25 616 PHE A O 1
ATOM 4860 N N . GLU A 1 617 ? -25.992 15.114 23.861 1.00 84.44 617 GLU A N 1
ATOM 4861 C CA . GLU A 1 617 ? -26.604 16.432 23.664 1.00 84.44 617 GLU A CA 1
ATOM 4862 C C . GLU A 1 617 ? -25.572 17.567 23.671 1.00 84.44 617 GLU A C 1
ATOM 4864 O O . GLU A 1 617 ? -24.585 17.556 24.408 1.00 84.44 617 GLU A O 1
ATOM 4869 N N . GLY A 1 618 ? -25.777 18.557 22.797 1.00 76.50 618 GLY A N 1
ATOM 4870 C CA . GLY A 1 618 ? -24.885 19.713 22.674 1.00 76.50 618 GLY A CA 1
ATOM 4871 C C . GLY A 1 618 ? -23.491 19.413 22.101 1.00 76.50 618 GLY A C 1
ATOM 4872 O O . GLY A 1 618 ? -22.686 20.335 21.982 1.00 76.50 618 GLY A O 1
ATOM 4873 N N . LYS A 1 619 ? -23.178 18.164 21.718 1.00 75.06 619 LYS A N 1
ATOM 4874 C CA . LYS A 1 619 ? -21.857 17.782 21.170 1.00 75.06 619 LYS A CA 1
ATOM 4875 C C . LYS A 1 619 ? -21.801 17.720 19.637 1.00 75.06 619 LYS A C 1
ATOM 4877 O O . LYS A 1 619 ? -20.714 17.551 19.079 1.00 75.06 619 LYS A O 1
ATOM 4882 N N . GLY A 1 620 ? -22.935 17.911 18.958 1.00 71.81 620 GLY A N 1
ATOM 4883 C CA . GLY A 1 620 ? -23.071 17.726 17.509 1.00 71.81 620 GLY A CA 1
ATOM 4884 C C . GLY A 1 620 ? -23.108 16.246 17.109 1.00 71.81 620 GLY A C 1
ATOM 4885 O O . GLY A 1 620 ? -23.080 15.360 17.962 1.00 71.81 620 GLY A O 1
ATOM 4886 N N . ARG A 1 621 ? -23.171 15.954 15.802 1.00 73.06 621 ARG A N 1
ATOM 4887 C CA . ARG A 1 621 ? -23.143 14.569 15.301 1.00 73.06 621 ARG A CA 1
ATOM 4888 C C . ARG A 1 621 ? -21.718 14.017 15.410 1.00 73.06 621 ARG A C 1
ATOM 4890 O O . ARG A 1 621 ? -20.909 14.250 14.519 1.00 73.06 621 ARG A O 1
ATOM 4897 N N . ARG A 1 622 ? -21.422 13.326 16.517 1.00 79.56 622 ARG A N 1
ATOM 4898 C CA . ARG A 1 622 ? -20.146 12.640 16.777 1.00 79.56 622 ARG A CA 1
ATOM 4899 C C . ARG A 1 622 ? -20.368 11.135 16.898 1.00 79.56 622 ARG A C 1
ATOM 4901 O O . ARG A 1 622 ? -21.124 10.708 17.764 1.00 79.56 622 ARG A O 1
ATOM 4908 N N . THR A 1 623 ? -19.681 10.349 16.074 1.00 82.38 623 THR A N 1
ATOM 4909 C CA . THR A 1 623 ? -19.592 8.885 16.217 1.00 82.38 623 THR A CA 1
ATOM 4910 C C . THR A 1 623 ? -18.214 8.455 16.741 1.00 82.38 623 THR A C 1
ATOM 4912 O O . THR A 1 623 ? -17.347 9.277 17.041 1.00 82.38 623 THR A O 1
ATOM 4915 N N . ALA A 1 624 ? -17.994 7.152 16.866 1.00 87.81 624 ALA A N 1
ATOM 4916 C CA . ALA A 1 624 ? -16.717 6.543 17.209 1.00 87.81 624 ALA A CA 1
ATOM 4917 C C . ALA A 1 624 ? -16.389 5.405 16.231 1.00 87.81 624 ALA A C 1
ATOM 4919 O O . ALA A 1 624 ? -17.174 5.096 15.336 1.00 87.81 624 ALA A O 1
ATOM 4920 N N . ASN A 1 625 ? -15.228 4.772 16.415 1.00 87.81 625 ASN A N 1
ATOM 4921 C CA . ASN A 1 625 ? -14.843 3.568 15.683 1.00 87.81 625 ASN A CA 1
ATOM 4922 C C . ASN A 1 625 ? -14.467 2.465 16.683 1.00 87.81 625 ASN A C 1
ATOM 4924 O O . ASN A 1 625 ? -13.827 2.772 17.690 1.00 87.81 625 ASN A O 1
ATOM 4928 N N . ILE A 1 626 ? -14.796 1.208 16.372 1.00 85.12 626 ILE A N 1
ATOM 4929 C CA . ILE A 1 626 ? -14.223 0.019 17.031 1.00 85.12 626 ILE A CA 1
ATOM 4930 C C . ILE A 1 626 ? -13.500 -0.808 15.971 1.00 85.12 626 ILE A C 1
ATOM 4932 O O . ILE A 1 626 ? -14.121 -1.352 15.053 1.00 85.12 626 ILE A O 1
ATOM 4936 N N . GLY A 1 627 ? -12.181 -0.923 16.110 1.00 84.88 627 GLY A N 1
ATOM 4937 C CA . GLY A 1 627 ? -11.338 -1.631 15.157 1.00 84.88 627 GLY A CA 1
ATOM 4938 C C . GLY A 1 627 ? -11.168 -0.863 13.848 1.00 84.88 627 GLY A C 1
ATOM 4939 O O . GLY A 1 627 ? -10.866 0.329 13.846 1.00 84.88 627 GLY A O 1
ATOM 4940 N N . GLY A 1 628 ? -11.337 -1.565 12.725 1.00 89.31 628 GLY A N 1
ATOM 4941 C CA . GLY A 1 628 ? -10.821 -1.115 11.431 1.00 89.31 628 GLY A CA 1
ATOM 4942 C C . GLY A 1 628 ? -9.356 -1.504 11.318 1.00 89.31 628 GLY A C 1
ATOM 4943 O O . GLY A 1 628 ? -8.608 -1.393 12.291 1.00 89.31 628 GLY A O 1
ATOM 4944 N N . SER A 1 629 ? -8.958 -2.024 10.164 1.00 92.81 629 SER A N 1
ATOM 4945 C CA . SER A 1 629 ? -7.654 -2.654 10.009 1.00 92.81 629 SER A CA 1
ATOM 4946 C C . SER A 1 629 ? -6.827 -2.069 8.878 1.00 92.81 629 SER A C 1
ATOM 4948 O O . SER A 1 629 ? -7.327 -1.437 7.948 1.00 92.81 629 SER A O 1
ATOM 4950 N N . LEU A 1 630 ? -5.531 -2.326 8.974 1.00 96.38 630 LEU A N 1
ATOM 4951 C CA . LEU A 1 630 ? -4.501 -1.991 8.003 1.00 96.38 630 LEU A CA 1
ATOM 4952 C C . LEU A 1 630 ? -3.661 -3.231 7.707 1.00 96.38 630 LEU A C 1
ATOM 4954 O O . LEU A 1 630 ? -3.714 -4.225 8.435 1.00 96.38 630 LEU A O 1
ATOM 4958 N N . ILE A 1 631 ? -2.862 -3.167 6.648 1.00 98.00 631 ILE A N 1
ATOM 4959 C CA . ILE A 1 631 ? -1.753 -4.105 6.451 1.00 98.00 631 ILE A CA 1
ATOM 4960 C C . ILE A 1 631 ? -0.448 -3.357 6.689 1.00 98.00 631 ILE A C 1
ATOM 4962 O O . ILE A 1 631 ? -0.211 -2.310 6.085 1.00 98.00 631 ILE A O 1
ATOM 4966 N N . ALA A 1 632 ? 0.389 -3.905 7.560 1.00 98.38 632 ALA A N 1
ATOM 4967 C CA . ALA A 1 632 ? 1.741 -3.441 7.812 1.00 98.38 632 ALA A CA 1
ATOM 4968 C C . ALA A 1 632 ? 2.752 -4.476 7.310 1.00 98.38 632 ALA A C 1
ATOM 4970 O O . ALA A 1 632 ? 2.453 -5.665 7.188 1.00 98.38 632 ALA A O 1
ATOM 4971 N N . VAL A 1 633 ? 3.960 -4.007 7.012 1.00 98.44 633 VAL A N 1
ATOM 4972 C CA . VAL A 1 633 ? 5.081 -4.850 6.587 1.00 98.44 633 VAL A CA 1
ATOM 4973 C C . VAL A 1 633 ? 6.042 -4.986 7.761 1.00 98.44 633 VAL A C 1
ATOM 4975 O O . VAL A 1 633 ? 6.345 -3.989 8.414 1.00 98.44 633 VAL A O 1
ATOM 4978 N N . SER A 1 634 ? 6.534 -6.194 8.029 1.00 97.81 634 SER A N 1
ATOM 4979 C CA . SER A 1 634 ? 7.529 -6.424 9.081 1.00 97.81 634 SER A CA 1
ATOM 4980 C C . SER A 1 634 ? 8.812 -5.633 8.816 1.00 97.81 634 SER A C 1
ATOM 4982 O O . SER A 1 634 ? 9.278 -5.586 7.678 1.00 97.81 634 SER A O 1
ATOM 4984 N N . ASN A 1 635 ? 9.451 -5.061 9.844 1.00 94.88 635 ASN A N 1
ATOM 4985 C CA . ASN A 1 635 ? 10.788 -4.474 9.659 1.00 94.88 635 ASN A CA 1
ATOM 4986 C C . ASN A 1 635 ? 11.886 -5.534 9.442 1.00 94.88 635 ASN A C 1
ATOM 4988 O O . ASN A 1 635 ? 12.982 -5.196 8.996 1.00 94.88 635 ASN A O 1
ATOM 4992 N N . ARG A 1 636 ? 11.590 -6.814 9.713 1.00 94.25 636 ARG A N 1
ATOM 4993 C CA . ARG A 1 636 ? 12.493 -7.953 9.484 1.00 94.25 636 ARG A CA 1
ATOM 4994 C C . ARG A 1 636 ? 12.418 -8.504 8.065 1.00 94.25 636 ARG A C 1
ATOM 4996 O O . ARG A 1 636 ? 13.198 -9.389 7.718 1.00 94.25 636 ARG A O 1
ATOM 5003 N N . ILE A 1 637 ? 11.516 -7.978 7.236 1.00 94.50 637 ILE A N 1
ATOM 5004 C CA . ILE A 1 637 ? 11.382 -8.410 5.849 1.00 94.50 637 ILE A CA 1
ATOM 5005 C C . ILE A 1 637 ? 12.702 -8.179 5.075 1.00 94.50 637 ILE A C 1
ATOM 5007 O O . ILE A 1 637 ? 13.285 -7.086 5.146 1.00 94.50 637 ILE A O 1
ATOM 5011 N N . PRO A 1 638 ? 13.179 -9.158 4.283 1.00 89.00 638 PRO A N 1
ATOM 5012 C CA . PRO A 1 638 ? 14.324 -8.957 3.404 1.00 89.00 638 PRO A CA 1
ATOM 5013 C C . PRO A 1 638 ? 14.108 -7.783 2.440 1.00 89.00 638 PRO A C 1
ATOM 5015 O O . PRO A 1 638 ? 13.012 -7.568 1.911 1.00 89.00 638 PRO A O 1
ATOM 5018 N N . ARG A 1 639 ? 15.164 -7.008 2.176 1.00 84.75 639 ARG A N 1
ATOM 5019 C CA . ARG A 1 639 ? 15.073 -5.744 1.420 1.00 84.75 639 ARG A CA 1
ATOM 5020 C C . ARG A 1 639 ? 14.547 -5.929 -0.008 1.00 84.75 639 ARG A C 1
ATOM 5022 O O . ARG A 1 639 ? 13.892 -5.037 -0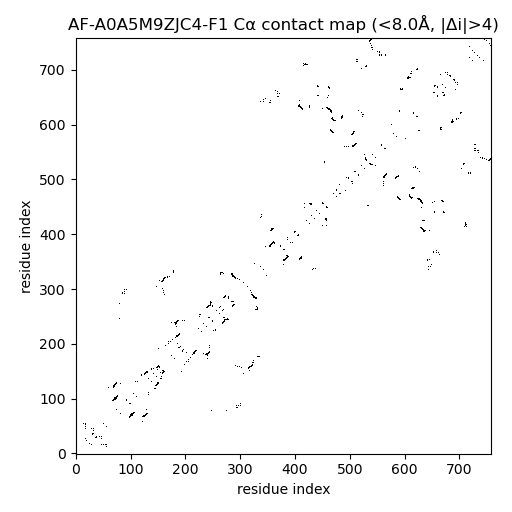.553 1.00 84.75 639 ARG A O 1
ATOM 5029 N N . GLU A 1 640 ? 14.842 -7.064 -0.625 1.00 84.50 640 GLU A N 1
ATOM 5030 C CA . GLU A 1 640 ? 14.356 -7.467 -1.944 1.00 84.50 640 GLU A CA 1
ATOM 5031 C C . GLU A 1 640 ? 12.844 -7.729 -1.968 1.00 84.50 640 GLU A C 1
ATOM 5033 O O . GLU A 1 640 ? 12.210 -7.472 -2.990 1.00 84.50 640 GLU A O 1
ATOM 5038 N N . LYS A 1 641 ? 12.254 -8.137 -0.838 1.00 92.94 641 LYS A N 1
ATOM 5039 C CA . LYS A 1 641 ? 10.819 -8.417 -0.701 1.00 92.94 641 LYS A CA 1
ATOM 5040 C C . LYS A 1 641 ? 9.983 -7.189 -0.330 1.00 92.94 641 LYS A C 1
ATOM 5042 O O . LYS A 1 641 ? 8.775 -7.200 -0.543 1.00 92.94 641 LYS A O 1
ATOM 5047 N N . GLN A 1 642 ? 10.601 -6.109 0.160 1.00 93.81 642 GLN A N 1
ATOM 5048 C CA . GLN A 1 642 ? 9.890 -4.894 0.594 1.00 93.81 642 GLN A CA 1
ATOM 5049 C C . GLN A 1 642 ? 8.996 -4.289 -0.496 1.00 93.81 642 GLN A C 1
ATOM 5051 O O . GLN A 1 642 ? 7.847 -3.946 -0.234 1.00 93.81 642 GLN A O 1
ATOM 5056 N N . ALA A 1 643 ? 9.514 -4.147 -1.721 1.00 92.50 643 ALA A N 1
ATOM 5057 C CA . ALA A 1 643 ? 8.748 -3.553 -2.815 1.00 92.50 643 ALA A CA 1
ATOM 5058 C C . ALA A 1 643 ? 7.572 -4.451 -3.257 1.00 92.50 643 ALA A C 1
ATOM 5060 O O . ALA A 1 643 ? 6.459 -3.932 -3.292 1.00 92.50 643 ALA A O 1
ATOM 5061 N N . PRO A 1 644 ? 7.754 -5.768 -3.503 1.00 94.81 644 PRO A N 1
ATOM 5062 C CA . PRO A 1 644 ? 6.638 -6.696 -3.710 1.00 94.81 644 PRO A CA 1
ATOM 5063 C C . PRO A 1 644 ? 5.605 -6.698 -2.573 1.00 94.81 644 PRO A C 1
ATOM 5065 O O . PRO A 1 644 ? 4.409 -6.660 -2.847 1.00 94.81 644 PRO A O 1
ATOM 5068 N N . ALA A 1 645 ? 6.043 -6.684 -1.309 1.00 97.69 645 ALA A N 1
ATOM 5069 C CA . ALA A 1 645 ? 5.147 -6.694 -0.150 1.00 97.69 645 ALA A CA 1
ATOM 5070 C C . ALA A 1 645 ? 4.284 -5.432 -0.070 1.00 97.69 645 ALA A C 1
ATOM 5072 O O . ALA A 1 645 ? 3.068 -5.522 0.089 1.00 97.69 645 ALA A O 1
ATOM 5073 N N . LEU A 1 646 ? 4.890 -4.257 -0.251 1.00 97.56 646 LEU A N 1
ATOM 5074 C CA . LEU A 1 646 ? 4.156 -2.992 -0.300 1.00 97.56 646 LEU A CA 1
ATOM 5075 C C . LEU A 1 646 ? 3.255 -2.891 -1.535 1.00 97.56 646 LEU A C 1
ATOM 5077 O O . LEU A 1 646 ? 2.183 -2.298 -1.452 1.00 97.56 646 LEU A O 1
ATOM 5081 N N . ALA A 1 647 ? 3.663 -3.474 -2.664 1.00 96.44 647 ALA A N 1
ATOM 5082 C CA . ALA A 1 647 ? 2.853 -3.499 -3.876 1.00 96.44 647 ALA A CA 1
ATOM 5083 C C . ALA A 1 647 ? 1.599 -4.360 -3.691 1.00 96.44 647 ALA A C 1
ATOM 5085 O O . ALA A 1 647 ? 0.502 -3.915 -4.024 1.00 96.44 647 ALA A O 1
ATOM 5086 N N . PHE A 1 648 ? 1.758 -5.549 -3.100 1.00 98.12 648 PHE A N 1
ATOM 5087 C CA . PHE A 1 648 ? 0.647 -6.402 -2.696 1.00 98.12 648 PHE A CA 1
ATOM 5088 C C . PHE A 1 648 ? -0.263 -5.685 -1.699 1.00 98.12 648 PHE A C 1
ATOM 5090 O O . PHE A 1 648 ? -1.456 -5.567 -1.956 1.00 98.12 648 PHE A O 1
ATOM 5097 N N . ALA A 1 649 ? 0.285 -5.155 -0.602 1.00 98.06 649 ALA A N 1
ATOM 5098 C CA . ALA A 1 649 ? -0.505 -4.486 0.427 1.00 98.06 649 ALA A CA 1
ATOM 5099 C C . ALA A 1 649 ? -1.298 -3.291 -0.136 1.00 98.06 649 ALA A C 1
ATOM 5101 O O . ALA A 1 649 ? -2.464 -3.117 0.212 1.00 98.06 649 ALA A O 1
ATOM 5102 N N . HIS A 1 650 ? -0.706 -2.497 -1.041 1.00 97.25 650 HIS A N 1
ATOM 5103 C CA . HIS A 1 650 ? -1.392 -1.372 -1.687 1.00 97.25 650 HIS A CA 1
ATOM 5104 C C . HIS A 1 650 ? -2.489 -1.855 -2.631 1.00 97.25 650 HIS A C 1
ATOM 5106 O O . HIS A 1 650 ? -3.635 -1.431 -2.493 1.00 97.25 650 HIS A O 1
ATOM 5112 N N . TRP A 1 651 ? -2.184 -2.800 -3.527 1.00 97.12 651 TRP A N 1
ATOM 5113 C CA . TRP A 1 651 ? -3.180 -3.375 -4.435 1.00 97.12 651 TRP A CA 1
ATOM 5114 C C . TRP A 1 651 ? -4.348 -4.004 -3.664 1.00 97.12 651 TRP A C 1
ATOM 5116 O O . TRP A 1 651 ? -5.508 -3.768 -4.004 1.00 97.12 651 TRP A O 1
ATOM 5126 N N . PHE A 1 652 ? -4.051 -4.750 -2.599 1.00 96.19 652 PHE A N 1
ATOM 5127 C CA . PHE A 1 652 ? -5.024 -5.493 -1.796 1.00 96.19 652 PHE A CA 1
ATOM 5128 C C . PHE A 1 652 ? -6.021 -4.581 -1.077 1.00 96.19 652 PHE A C 1
ATOM 5130 O O . PHE A 1 652 ? -7.162 -4.983 -0.828 1.00 96.19 652 PHE A O 1
ATOM 5137 N N . GLN A 1 653 ? -5.598 -3.358 -0.754 1.00 95.50 653 GLN A N 1
ATOM 5138 C CA . GLN A 1 653 ? -6.439 -2.389 -0.064 1.00 95.50 653 GLN A CA 1
ATOM 5139 C C . GLN A 1 653 ? -7.085 -1.356 -0.993 1.00 95.50 653 GLN A C 1
ATOM 5141 O O . GLN A 1 653 ? -8.201 -0.934 -0.705 1.00 95.50 653 GLN A O 1
ATOM 5146 N N . ALA A 1 654 ? -6.428 -0.959 -2.088 1.00 94.38 654 ALA A N 1
ATOM 5147 C CA . ALA A 1 654 ? -6.847 0.184 -2.906 1.00 94.38 654 ALA A CA 1
ATOM 5148 C C . ALA A 1 654 ? -7.306 -0.156 -4.331 1.00 94.38 654 ALA A C 1
ATOM 5150 O O . ALA A 1 654 ? -7.999 0.652 -4.953 1.00 94.38 654 ALA A O 1
ATOM 5151 N N . SER A 1 655 ? -6.918 -1.306 -4.895 1.00 93.94 655 SER A N 1
ATOM 5152 C CA . SER A 1 655 ? -7.265 -1.612 -6.288 1.00 93.94 655 SER A CA 1
ATOM 5153 C C . SER A 1 655 ? -8.768 -1.850 -6.452 1.00 93.94 655 SER A C 1
ATOM 5155 O O . SER A 1 655 ? -9.419 -2.440 -5.591 1.00 93.94 655 SER A O 1
ATOM 5157 N N . ALA A 1 656 ? -9.328 -1.439 -7.592 1.00 91.50 656 ALA A N 1
ATOM 5158 C CA . ALA A 1 656 ? -10.745 -1.657 -7.882 1.00 91.50 656 ALA A CA 1
ATOM 5159 C C . ALA A 1 656 ? -11.122 -3.152 -7.883 1.00 91.50 656 ALA A C 1
ATOM 5161 O O . ALA A 1 656 ? -12.224 -3.502 -7.467 1.00 91.50 656 ALA A O 1
ATOM 5162 N N . ASP A 1 657 ? -10.212 -4.028 -8.322 1.00 92.38 657 ASP A N 1
ATOM 5163 C CA . ASP A 1 657 ? -10.411 -5.481 -8.302 1.00 92.38 657 ASP A CA 1
ATOM 5164 C C . ASP A 1 657 ? -10.493 -6.018 -6.873 1.00 92.38 657 ASP A C 1
ATOM 5166 O O . ASP A 1 657 ? -11.471 -6.680 -6.525 1.00 92.38 657 ASP A O 1
ATOM 5170 N N . ALA A 1 658 ? -9.532 -5.664 -6.013 1.00 93.12 658 ALA A N 1
ATOM 5171 C CA . ALA A 1 658 ? -9.555 -6.084 -4.616 1.00 93.12 658 ALA A CA 1
ATOM 5172 C C . ALA A 1 658 ? -10.771 -5.519 -3.868 1.00 93.12 658 ALA A C 1
ATOM 5174 O O . ALA A 1 658 ? -11.422 -6.236 -3.108 1.00 93.12 658 ALA A O 1
ATOM 5175 N N . VAL A 1 659 ? -11.109 -4.250 -4.108 1.00 90.62 659 VAL A N 1
ATOM 5176 C CA . VAL A 1 659 ? -12.253 -3.567 -3.491 1.00 90.62 659 VAL A CA 1
ATOM 5177 C C . VAL A 1 659 ? -13.577 -4.244 -3.859 1.00 90.62 659 VAL A C 1
ATOM 5179 O O . VAL A 1 659 ? -14.408 -4.461 -2.978 1.00 90.62 659 VAL A O 1
ATOM 5182 N N . ARG A 1 660 ? -13.771 -4.636 -5.127 1.00 88.38 660 ARG A N 1
ATOM 5183 C CA . ARG A 1 660 ? -14.981 -5.352 -5.579 1.00 88.38 660 ARG A CA 1
ATOM 5184 C C . ARG A 1 660 ? -15.153 -6.725 -4.937 1.00 88.38 660 ARG A C 1
ATOM 5186 O O . ARG A 1 660 ? -16.280 -7.180 -4.778 1.00 88.38 660 ARG A O 1
ATOM 5193 N N . LEU A 1 661 ? -14.047 -7.376 -4.588 1.00 90.19 661 LEU A N 1
ATOM 5194 C CA . LEU A 1 661 ? -14.032 -8.698 -3.963 1.00 90.19 661 LEU A CA 1
ATOM 5195 C C . LEU A 1 661 ? -14.190 -8.649 -2.437 1.00 90.19 661 LEU A C 1
ATOM 5197 O O . LEU A 1 661 ? -14.169 -9.695 -1.788 1.00 90.19 661 LEU A O 1
ATOM 5201 N N . ARG A 1 662 ? -14.341 -7.462 -1.835 1.00 85.12 662 ARG A N 1
ATOM 5202 C CA . ARG A 1 662 ? -14.604 -7.350 -0.397 1.00 85.12 662 ARG A CA 1
ATOM 5203 C C . ARG A 1 662 ? -15.985 -7.891 -0.046 1.00 85.12 662 ARG A C 1
ATOM 5205 O O . ARG A 1 662 ? -16.963 -7.722 -0.773 1.00 85.12 662 ARG A O 1
ATOM 5212 N N . THR A 1 663 ? -16.071 -8.499 1.130 1.00 76.12 663 THR A N 1
ATOM 5213 C CA . THR A 1 663 ? -17.328 -9.019 1.664 1.00 76.12 663 THR A CA 1
ATOM 5214 C C . THR A 1 663 ? -18.336 -7.892 1.903 1.00 76.12 663 THR A C 1
ATOM 5216 O O . THR A 1 663 ? -17.985 -6.836 2.436 1.00 76.12 663 THR A O 1
ATOM 5219 N N . ARG A 1 664 ? -19.610 -8.127 1.555 1.00 72.81 664 ARG A N 1
ATOM 5220 C CA . ARG A 1 664 ? -20.710 -7.178 1.807 1.00 72.81 664 ARG A CA 1
ATOM 5221 C C . ARG A 1 664 ? -20.767 -6.780 3.288 1.00 72.81 664 ARG A C 1
ATOM 5223 O O . ARG A 1 664 ? -20.608 -7.629 4.162 1.00 72.81 664 ARG A O 1
ATOM 5230 N N . GLY A 1 665 ? -20.998 -5.494 3.551 1.00 68.75 665 GLY A N 1
ATOM 5231 C CA . GLY A 1 665 ? -21.039 -4.915 4.900 1.00 68.75 665 GLY A CA 1
ATOM 5232 C C . GLY A 1 665 ? -19.685 -4.439 5.450 1.00 68.75 665 GLY A C 1
ATOM 5233 O O . GLY A 1 665 ? -19.671 -3.731 6.449 1.00 68.75 665 GLY A O 1
ATOM 5234 N N . SER A 1 666 ? -18.556 -4.767 4.806 1.00 79.25 666 SER A N 1
ATOM 5235 C CA . SER A 1 666 ? -17.259 -4.140 5.110 1.00 79.25 666 SER A CA 1
ATOM 5236 C C . SER A 1 666 ? -17.130 -2.818 4.353 1.00 79.25 666 SER A C 1
ATOM 5238 O O . SER A 1 666 ? -17.337 -2.783 3.140 1.00 79.25 666 SER A O 1
ATOM 5240 N N . VAL A 1 667 ? -16.753 -1.745 5.050 1.00 88.69 667 VAL A N 1
ATOM 5241 C CA . VAL A 1 667 ? -16.479 -0.440 4.433 1.00 88.69 667 VAL A CA 1
ATOM 5242 C C . VAL A 1 667 ? -14.983 -0.324 4.185 1.00 88.69 667 VAL A C 1
ATOM 5244 O O . VAL A 1 667 ? -14.200 -0.393 5.126 1.00 88.69 667 VAL A O 1
ATOM 5247 N N . SER A 1 668 ? -14.560 -0.175 2.930 1.00 92.56 668 SER A N 1
ATOM 5248 C CA . SER A 1 668 ? -13.145 0.039 2.607 1.00 92.56 668 SER A CA 1
ATOM 5249 C C . SER A 1 668 ? -12.738 1.494 2.826 1.00 92.56 668 SER A C 1
ATOM 5251 O O . SER A 1 668 ? -13.508 2.409 2.548 1.00 92.56 668 SER A O 1
ATOM 5253 N N . ALA A 1 669 ? -11.494 1.700 3.255 1.00 94.12 669 ALA A N 1
ATOM 5254 C CA . ALA A 1 669 ? -10.867 3.013 3.322 1.00 94.12 669 ALA A CA 1
ATOM 5255 C C . ALA A 1 669 ? -10.502 3.586 1.941 1.00 94.12 669 ALA A C 1
ATOM 5257 O O . ALA A 1 669 ? -10.136 4.754 1.866 1.00 94.12 669 ALA A O 1
ATOM 5258 N N . ALA A 1 670 ? -10.567 2.796 0.862 1.00 95.19 670 ALA A N 1
ATOM 5259 C CA . ALA A 1 670 ? -10.184 3.233 -0.476 1.00 95.19 670 ALA A CA 1
ATOM 5260 C C . ALA A 1 670 ? -11.197 4.225 -1.071 1.00 95.19 670 ALA A C 1
ATOM 5262 O O . ALA A 1 670 ? -12.399 3.953 -1.102 1.00 95.19 670 ALA A O 1
ATOM 5263 N N . VAL A 1 671 ? -10.714 5.337 -1.631 1.00 92.25 671 VAL A N 1
ATOM 5264 C CA . VAL A 1 671 ? -11.559 6.389 -2.231 1.00 92.25 671 VAL A CA 1
ATOM 5265 C C . VAL A 1 671 ? -12.542 5.846 -3.281 1.00 92.25 671 VAL A C 1
ATOM 5267 O O . VAL A 1 671 ? -13.727 6.172 -3.185 1.00 92.25 671 VAL A O 1
ATOM 5270 N N . PRO A 1 672 ? -12.149 4.945 -4.213 1.00 88.19 672 PRO A N 1
ATOM 5271 C CA . PRO A 1 672 ? -13.096 4.378 -5.175 1.00 88.19 672 PRO A CA 1
ATOM 5272 C C . PRO A 1 672 ? -14.286 3.651 -4.531 1.00 88.19 672 PRO A C 1
ATOM 5274 O O . PRO A 1 672 ? -15.388 3.675 -5.080 1.00 88.19 672 PRO A O 1
ATOM 5277 N N . PHE A 1 673 ? -14.082 3.011 -3.372 1.00 91.44 673 PHE A N 1
ATOM 5278 C CA . PHE A 1 673 ? -15.164 2.367 -2.627 1.00 91.44 673 PHE A CA 1
ATOM 5279 C C . PHE A 1 673 ? -16.106 3.405 -2.024 1.00 91.44 673 PHE A C 1
ATOM 5281 O O . PHE A 1 673 ? -17.319 3.289 -2.171 1.00 91.44 673 PHE A O 1
ATOM 5288 N N . LEU A 1 674 ? -15.551 4.427 -1.372 1.00 90.12 674 LEU A N 1
ATOM 5289 C CA . LEU A 1 674 ? -16.320 5.475 -0.700 1.00 90.12 674 LEU A CA 1
ATOM 5290 C C . LEU A 1 674 ? -17.191 6.254 -1.691 1.00 90.12 674 LEU A C 1
ATOM 5292 O O . LEU A 1 674 ? -18.371 6.491 -1.431 1.00 90.12 674 LEU A O 1
ATOM 5296 N N . ASP A 1 675 ? -16.644 6.561 -2.865 1.00 87.25 675 ASP A N 1
ATOM 5297 C CA . ASP A 1 675 ? -17.384 7.197 -3.952 1.00 87.25 675 ASP A CA 1
ATOM 5298 C C . ASP A 1 675 ? -18.536 6.319 -4.453 1.00 87.25 675 ASP A C 1
ATOM 5300 O O . ASP A 1 675 ? -19.639 6.812 -4.697 1.00 87.25 675 ASP A O 1
ATOM 5304 N N . ALA A 1 676 ? -18.291 5.017 -4.629 1.00 87.38 676 ALA A N 1
ATOM 5305 C CA . ALA A 1 676 ? -19.316 4.071 -5.063 1.00 87.38 676 ALA A CA 1
ATOM 5306 C C . ALA A 1 676 ? -20.409 3.883 -4.001 1.00 87.38 676 ALA A C 1
ATOM 5308 O O . ALA A 1 676 ? -21.587 3.812 -4.345 1.00 87.38 676 ALA A O 1
ATOM 5309 N N . MET A 1 677 ? -20.026 3.859 -2.724 1.00 87.69 677 MET A N 1
ATOM 5310 C CA . MET A 1 677 ? -20.929 3.690 -1.590 1.00 87.69 677 MET A CA 1
ATOM 5311 C C . MET A 1 677 ? -21.970 4.813 -1.514 1.00 87.69 677 MET A C 1
ATOM 5313 O O . MET A 1 677 ? -23.154 4.528 -1.357 1.00 87.69 677 MET A O 1
ATOM 5317 N N . LYS A 1 678 ? -21.563 6.076 -1.714 1.00 84.06 678 LYS A N 1
ATOM 5318 C CA . LYS A 1 678 ? -22.475 7.238 -1.691 1.00 84.06 678 LYS A CA 1
ATOM 5319 C C . LYS A 1 678 ? -23.533 7.222 -2.800 1.00 84.06 678 LYS A C 1
ATOM 5321 O O . LYS A 1 678 ? -24.568 7.863 -2.659 1.00 84.06 678 LYS A O 1
ATOM 5326 N N . ARG A 1 679 ? -23.270 6.515 -3.902 1.00 87.31 679 ARG A N 1
ATOM 5327 C CA . ARG A 1 679 ? -24.176 6.392 -5.058 1.00 87.31 679 ARG A CA 1
ATOM 5328 C C . ARG A 1 679 ? -24.944 5.071 -5.079 1.00 87.31 679 ARG A C 1
ATOM 5330 O O . ARG A 1 679 ? -25.646 4.802 -6.047 1.00 87.31 679 ARG A O 1
ATOM 5337 N N . ASN A 1 680 ? -24.760 4.216 -4.075 1.00 86.12 680 ASN A N 1
ATOM 5338 C CA . ASN A 1 680 ? -25.418 2.921 -4.032 1.00 86.12 680 ASN A CA 1
ATOM 5339 C C . ASN A 1 680 ? -26.899 3.099 -3.662 1.00 86.12 680 ASN A C 1
ATOM 5341 O O . ASN A 1 680 ? -27.214 3.722 -2.650 1.00 86.12 680 ASN A O 1
ATOM 5345 N N . GLU A 1 681 ? -27.792 2.528 -4.468 1.00 88.00 681 GLU A N 1
ATOM 5346 C CA . GLU A 1 681 ? -29.247 2.551 -4.251 1.00 88.00 681 GLU A CA 1
ATOM 5347 C C . GLU A 1 681 ? -29.802 1.176 -3.831 1.00 88.00 681 GLU A C 1
ATOM 5349 O O . GLU A 1 681 ? -31.013 1.006 -3.684 1.00 88.00 681 GLU A O 1
ATOM 5354 N N . ASP A 1 682 ? -28.930 0.188 -3.612 1.00 89.06 682 ASP A N 1
ATOM 5355 C CA . ASP A 1 682 ? -29.330 -1.182 -3.323 1.00 89.06 682 ASP A CA 1
ATOM 5356 C C . ASP A 1 682 ? -29.953 -1.295 -1.928 1.00 89.06 682 ASP A C 1
ATOM 5358 O O . ASP A 1 682 ? -29.424 -0.823 -0.916 1.00 89.06 682 ASP A O 1
ATOM 5362 N N . VAL A 1 683 ? -31.075 -2.006 -1.865 1.00 91.94 683 VAL A N 1
ATOM 5363 C CA . VAL A 1 683 ? -31.703 -2.398 -0.606 1.00 91.94 683 VAL A CA 1
ATOM 5364 C C . VAL A 1 683 ? -31.082 -3.711 -0.148 1.00 91.94 683 VAL A C 1
ATOM 5366 O O . VAL A 1 683 ? -31.131 -4.717 -0.859 1.00 91.94 683 VAL A O 1
ATOM 5369 N N . ASP A 1 684 ? -30.516 -3.720 1.057 1.00 92.06 684 ASP A N 1
ATOM 5370 C CA . ASP A 1 684 ? -30.016 -4.952 1.653 1.00 92.06 684 ASP A CA 1
ATOM 5371 C C . ASP A 1 684 ? -31.202 -5.875 1.989 1.00 92.06 684 ASP A C 1
ATOM 5373 O O . ASP A 1 684 ? -32.128 -5.442 2.678 1.00 92.06 684 ASP A O 1
ATOM 5377 N N . PRO A 1 685 ? -31.215 -7.136 1.524 1.00 92.75 685 PRO A N 1
ATOM 5378 C CA . PRO A 1 685 ? -32.362 -8.022 1.702 1.00 92.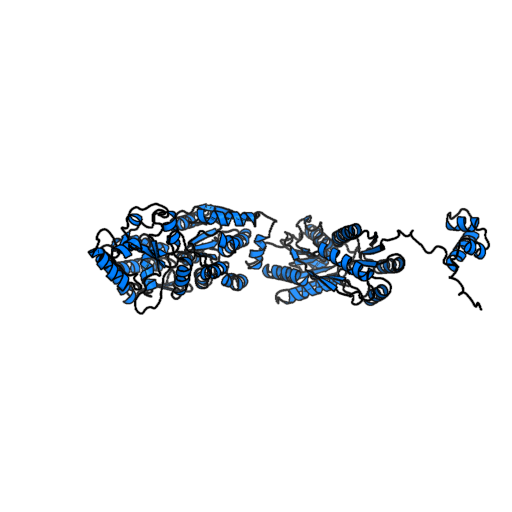75 685 PRO A CA 1
ATOM 5379 C C . PRO A 1 685 ? -32.572 -8.464 3.155 1.00 92.75 685 PRO A C 1
ATOM 5381 O O . PRO A 1 685 ? -33.707 -8.731 3.540 1.00 92.75 685 PRO A O 1
ATOM 5384 N N . PHE A 1 686 ? -31.512 -8.534 3.967 1.00 94.69 686 PHE A N 1
ATOM 5385 C CA . PHE A 1 686 ? -31.624 -8.911 5.375 1.00 94.69 686 PHE A CA 1
ATOM 5386 C C . PHE A 1 686 ? -32.225 -7.768 6.194 1.00 94.69 686 PHE A C 1
ATOM 5388 O O . PHE A 1 686 ? -33.139 -7.983 6.992 1.00 94.69 686 PHE A O 1
ATOM 5395 N N . TYR A 1 687 ? -31.747 -6.544 5.956 1.00 95.31 687 TYR A N 1
ATOM 5396 C CA . TYR A 1 687 ? -32.209 -5.361 6.679 1.00 95.31 687 TYR A CA 1
ATOM 5397 C C . TYR A 1 687 ? -33.440 -4.697 6.062 1.00 95.31 687 TYR A C 1
ATOM 5399 O O . TYR A 1 687 ? -34.089 -3.901 6.726 1.00 95.31 687 TYR A O 1
ATOM 5407 N N . GLY A 1 688 ? -33.779 -4.968 4.802 1.00 94.62 688 GLY A N 1
ATOM 5408 C CA . GLY A 1 688 ? -34.875 -4.299 4.096 1.00 94.62 688 GLY A CA 1
ATOM 5409 C C . GLY A 1 688 ? -34.713 -2.775 4.016 1.00 94.62 688 GLY A C 1
ATOM 5410 O O . GLY A 1 688 ? -35.713 -2.060 4.071 1.00 94.62 688 GLY A O 1
ATOM 5411 N N . GLN A 1 689 ? -33.473 -2.279 3.953 1.00 93.81 689 GLN A N 1
ATOM 5412 C CA . GLN A 1 689 ? -33.131 -0.857 3.823 1.00 93.81 689 GLN A CA 1
ATOM 5413 C C . GLN A 1 689 ? -31.813 -0.679 3.057 1.00 93.81 689 GLN A C 1
ATOM 5415 O O . GLN A 1 689 ? -31.015 -1.612 2.960 1.00 93.81 689 GLN A O 1
ATOM 5420 N N . ASN A 1 690 ? -31.550 0.530 2.562 1.00 91.56 690 ASN A N 1
ATOM 5421 C CA . ASN A 1 690 ? -30.242 0.869 2.008 1.00 91.56 690 ASN A CA 1
ATOM 5422 C C . ASN A 1 690 ? -29.233 1.080 3.148 1.00 91.56 690 ASN A C 1
ATOM 5424 O O . ASN A 1 690 ? -29.185 2.133 3.783 1.00 91.56 690 ASN A O 1
ATOM 5428 N N . VAL A 1 691 ? -28.448 0.042 3.436 1.00 90.69 691 VAL A N 1
ATOM 5429 C CA . VAL A 1 691 ? -27.432 0.064 4.499 1.00 90.69 691 VAL A CA 1
ATOM 5430 C C . VAL A 1 691 ? -26.267 0.983 4.136 1.00 90.69 691 VAL A C 1
ATOM 5432 O O . VAL A 1 691 ? -25.764 1.691 5.003 1.00 90.69 691 VAL A O 1
ATOM 5435 N N . GLN A 1 692 ? -25.858 1.009 2.866 1.00 88.81 692 GLN A N 1
ATOM 5436 C CA . GLN A 1 692 ? -24.680 1.755 2.414 1.00 88.81 692 GLN A CA 1
ATOM 5437 C C . GLN A 1 692 ? -24.829 3.263 2.633 1.00 88.81 692 GLN A C 1
ATOM 5439 O O . GLN A 1 692 ? -23.877 3.907 3.065 1.00 88.81 692 GLN A O 1
ATOM 5444 N N . HIS A 1 693 ? -26.026 3.815 2.419 1.00 88.00 693 HIS A N 1
ATOM 5445 C CA . HIS A 1 693 ? -26.301 5.231 2.665 1.00 88.00 693 HIS A CA 1
ATOM 5446 C C . HIS A 1 693 ? -26.132 5.607 4.146 1.00 88.00 693 HIS A C 1
ATOM 5448 O O . HIS A 1 693 ? -25.490 6.600 4.469 1.00 88.00 693 HIS A O 1
ATOM 5454 N N . ILE A 1 694 ? -26.612 4.763 5.064 1.00 89.81 694 ILE A N 1
ATOM 5455 C CA . ILE A 1 694 ? -26.475 5.001 6.511 1.00 89.81 694 ILE A CA 1
ATOM 5456 C C . ILE A 1 694 ? -25.010 4.902 6.951 1.00 89.81 694 ILE A C 1
ATOM 5458 O O . ILE A 1 694 ? -24.559 5.680 7.791 1.00 89.81 694 ILE A O 1
ATOM 5462 N N . LEU A 1 695 ? -24.249 3.960 6.383 1.00 89.62 695 LEU A N 1
ATOM 5463 C CA . LEU A 1 695 ? -22.814 3.852 6.653 1.00 89.62 695 LEU A CA 1
ATOM 5464 C C . LEU A 1 695 ? -22.034 5.046 6.081 1.00 89.62 695 LEU A C 1
ATOM 5466 O O . LEU A 1 695 ? -21.079 5.501 6.710 1.00 89.62 695 LEU A O 1
ATOM 5470 N N . ALA A 1 696 ? -22.453 5.577 4.928 1.00 88.06 696 ALA A N 1
ATOM 5471 C CA . ALA A 1 696 ? -21.902 6.805 4.363 1.00 88.06 696 ALA A CA 1
ATOM 5472 C C . ALA A 1 696 ? -22.155 8.012 5.278 1.00 88.06 696 ALA A C 1
ATOM 5474 O O . ALA A 1 696 ? -21.214 8.744 5.572 1.00 88.06 696 ALA A O 1
ATOM 5475 N N . ASP A 1 697 ? -23.374 8.165 5.797 1.00 87.19 697 ASP A N 1
ATOM 5476 C CA . ASP A 1 697 ? -23.708 9.216 6.763 1.00 87.19 697 ASP A CA 1
ATOM 5477 C C . ASP A 1 697 ? -22.892 9.082 8.055 1.00 87.19 697 ASP A C 1
ATOM 5479 O O . ASP A 1 697 ? -22.409 10.075 8.596 1.00 87.19 697 ASP A O 1
ATOM 5483 N N . ALA A 1 698 ? -22.688 7.855 8.550 1.00 88.00 698 ALA A N 1
ATOM 5484 C CA . ALA A 1 698 ? -21.891 7.616 9.751 1.00 88.00 698 ALA A CA 1
ATOM 5485 C C . ALA A 1 698 ? -20.434 8.091 9.584 1.00 88.00 698 ALA A C 1
ATOM 5487 O O . ALA A 1 698 ? -19.857 8.634 10.529 1.00 88.00 698 ALA A O 1
ATOM 5488 N N . LEU A 1 699 ? -19.847 7.960 8.387 1.00 84.81 699 LEU A N 1
ATOM 5489 C CA . LEU A 1 699 ? -18.491 8.445 8.098 1.00 84.81 699 LEU A CA 1
ATOM 5490 C C . LEU A 1 699 ? -18.347 9.964 8.230 1.00 84.81 699 LEU A C 1
ATOM 5492 O O . LEU A 1 699 ? -17.290 10.433 8.645 1.00 84.81 699 LEU A O 1
ATOM 5496 N N . GLU A 1 700 ? -19.392 10.729 7.914 1.00 79.62 700 GLU A N 1
ATOM 5497 C CA . GLU A 1 700 ? -19.367 12.200 7.967 1.00 79.62 700 GLU A CA 1
ATOM 5498 C C . GLU A 1 700 ? -19.456 12.747 9.401 1.00 79.62 700 GLU A C 1
ATOM 5500 O O . GLU A 1 700 ? -19.317 13.947 9.628 1.00 79.62 700 GLU A O 1
ATOM 5505 N N . THR A 1 701 ? -19.658 11.866 10.384 1.00 73.81 701 THR A N 1
ATOM 5506 C CA . THR A 1 701 ? -19.842 12.221 11.800 1.00 73.81 701 THR A CA 1
ATOM 5507 C C . THR A 1 701 ? -18.645 11.858 12.679 1.00 73.81 701 THR A C 1
ATOM 5509 O O . THR A 1 701 ? -18.717 11.973 13.903 1.00 73.81 701 THR A O 1
ATOM 5512 N N . VAL A 1 702 ? -17.539 11.378 12.101 1.00 67.31 702 VAL A N 1
ATOM 5513 C CA . VAL A 1 702 ? -16.354 11.001 12.884 1.00 67.31 702 VAL A CA 1
ATOM 5514 C C . VAL A 1 702 ? -15.672 12.278 13.404 1.00 67.31 702 VAL A C 1
ATOM 5516 O O . VAL A 1 702 ? -15.304 13.129 12.596 1.00 67.31 702 VAL A O 1
ATOM 5519 N N . PRO A 1 703 ? -15.503 12.442 14.731 1.00 62.69 703 PRO A N 1
ATOM 5520 C CA . PRO A 1 703 ? -14.875 13.625 15.310 1.00 62.69 703 PRO A CA 1
ATOM 5521 C C . PRO A 1 703 ? -13.384 13.713 14.961 1.00 62.69 703 PRO A C 1
ATOM 5523 O O . PRO A 1 703 ? -12.785 12.727 14.522 1.00 62.69 703 PRO A O 1
ATOM 5526 N N . ASP A 1 704 ? -12.797 14.885 15.232 1.00 66.62 704 ASP A N 1
ATOM 5527 C CA . ASP A 1 704 ? -11.365 15.172 15.087 1.00 66.62 704 ASP A CA 1
ATOM 5528 C C . ASP A 1 704 ? -10.474 14.039 15.613 1.00 66.62 704 ASP A C 1
ATOM 5530 O O . ASP A 1 704 ? -10.827 13.327 16.560 1.00 66.62 704 ASP A O 1
ATOM 5534 N N . LYS A 1 705 ? -9.279 13.927 15.020 1.00 73.31 705 LYS A N 1
ATOM 5535 C CA . LYS A 1 705 ? -8.266 12.900 15.293 1.00 73.31 705 LYS A CA 1
ATOM 5536 C C . LYS A 1 705 ? -8.251 12.434 16.760 1.00 73.31 705 LYS A C 1
ATOM 5538 O O . LYS A 1 705 ? -8.004 13.214 17.690 1.00 73.31 705 LYS A O 1
ATOM 5543 N N . TRP A 1 706 ? -8.487 11.135 16.948 1.00 80.75 706 TRP A N 1
ATOM 5544 C CA . TRP A 1 706 ? -8.415 10.455 18.239 1.00 80.75 706 TRP A CA 1
ATOM 5545 C C . TRP A 1 706 ? -7.136 9.628 18.300 1.00 80.75 706 TRP A C 1
ATOM 5547 O O . TRP A 1 706 ? -6.943 8.711 17.507 1.00 80.75 706 TRP A O 1
ATOM 5557 N N . GLU A 1 707 ? -6.244 9.971 19.218 1.00 83.94 707 GLU A N 1
ATOM 5558 C CA . GLU A 1 707 ? -4.944 9.316 19.329 1.00 83.94 707 GLU A CA 1
ATOM 5559 C C . GLU A 1 707 ? -5.088 7.968 20.033 1.00 83.94 707 GLU A C 1
ATOM 5561 O O . GLU A 1 707 ? -5.847 7.833 20.993 1.00 83.94 707 GLU A O 1
ATOM 5566 N N . SER A 1 708 ? -4.350 6.966 19.566 1.00 89.12 708 SER A N 1
ATOM 5567 C CA . SER A 1 708 ? -4.250 5.675 20.253 1.00 89.12 708 SER A CA 1
ATOM 5568 C C . SER A 1 708 ? -2.991 5.647 21.111 1.00 89.12 708 SER A C 1
ATOM 5570 O O . SER A 1 708 ? -1.960 6.190 20.713 1.00 89.12 708 SER A O 1
ATOM 5572 N N . LEU A 1 709 ? -3.068 5.014 22.283 1.00 91.50 709 LEU A N 1
ATOM 5573 C CA . LEU A 1 709 ? -1.911 4.879 23.165 1.00 91.50 709 LEU A CA 1
ATOM 5574 C C . LEU A 1 709 ? -0.845 3.972 22.528 1.00 91.50 709 LEU A C 1
ATOM 5576 O O . LEU A 1 709 ? -1.174 2.958 21.914 1.00 91.50 709 LEU A O 1
ATOM 5580 N N . PRO A 1 710 ? 0.452 4.222 22.749 1.00 90.31 710 PRO A N 1
ATOM 5581 C CA . PRO A 1 710 ? 1.498 3.281 22.349 1.00 90.31 710 PRO A CA 1
ATOM 5582 C C . PRO A 1 710 ? 1.562 2.031 23.254 1.00 90.31 710 PRO A C 1
ATOM 5584 O O . PRO A 1 710 ? 2.459 1.205 23.110 1.00 90.31 710 PRO A O 1
ATOM 5587 N N . ILE A 1 711 ? 0.596 1.877 24.168 1.00 92.31 711 ILE A N 1
ATOM 5588 C CA . ILE A 1 711 ? 0.452 0.778 25.131 1.00 92.31 711 ILE A CA 1
ATOM 5589 C C . ILE A 1 711 ? -0.975 0.185 25.122 1.00 92.31 711 ILE A C 1
ATOM 5591 O O . ILE A 1 711 ? -1.459 -0.290 26.147 1.00 92.31 711 ILE A O 1
ATOM 5595 N N . MET A 1 712 ? -1.683 0.213 23.982 1.00 91.44 712 MET A N 1
ATOM 5596 C CA . MET A 1 712 ? -3.089 -0.242 23.896 1.00 91.44 712 MET A CA 1
ATOM 5597 C C . MET A 1 712 ? -3.315 -1.678 24.397 1.00 91.44 712 MET A C 1
ATOM 5599 O O . MET A 1 712 ? -4.327 -1.949 25.034 1.00 91.44 712 MET A O 1
ATOM 5603 N N . THR A 1 713 ? -2.380 -2.605 24.168 1.00 88.38 713 THR A N 1
ATOM 5604 C CA . THR A 1 713 ? -2.519 -3.983 24.693 1.00 88.38 713 THR A CA 1
ATOM 5605 C C . THR A 1 713 ? -2.499 -4.041 26.225 1.00 88.38 713 THR A C 1
ATOM 5607 O O . THR A 1 713 ? -3.191 -4.870 26.823 1.00 88.38 713 THR A O 1
ATOM 5610 N N . ARG A 1 714 ? -1.754 -3.131 26.872 1.00 91.81 714 ARG A N 1
ATOM 5611 C CA . ARG A 1 714 ? -1.772 -2.972 28.328 1.00 91.81 714 ARG A CA 1
ATOM 5612 C C . ARG A 1 714 ? -3.104 -2.394 28.795 1.00 91.81 714 ARG A C 1
ATOM 5614 O O . ARG A 1 714 ? -3.670 -2.936 29.735 1.00 91.81 714 ARG A O 1
ATOM 5621 N N . LEU A 1 715 ? -3.627 -1.373 28.108 1.00 94.50 715 LEU A N 1
ATOM 5622 C CA . LEU A 1 715 ? -4.961 -0.821 28.375 1.00 94.50 715 LEU A CA 1
ATOM 5623 C C . LEU A 1 715 ? -6.038 -1.910 28.346 1.00 94.50 715 LEU A C 1
ATOM 5625 O O . LEU A 1 715 ? -6.815 -2.010 29.289 1.00 94.50 715 LEU A O 1
ATOM 5629 N N . ASP A 1 716 ? -6.066 -2.748 27.308 1.00 91.56 716 ASP A N 1
ATOM 5630 C CA . ASP A 1 716 ? -7.052 -3.831 27.204 1.00 91.56 716 ASP A CA 1
ATOM 5631 C C . ASP A 1 716 ? -6.918 -4.857 28.334 1.00 91.56 716 ASP A C 1
ATOM 5633 O O . ASP A 1 716 ? -7.921 -5.357 28.844 1.00 91.56 716 ASP A O 1
ATOM 5637 N N . THR A 1 717 ? -5.683 -5.165 28.735 1.00 91.38 717 THR A N 1
ATOM 5638 C CA . THR A 1 717 ? -5.411 -6.092 29.837 1.00 91.38 717 THR A CA 1
ATOM 5639 C C . THR A 1 717 ? -5.894 -5.514 31.163 1.00 91.38 717 THR A C 1
ATOM 5641 O O . THR A 1 717 ? -6.699 -6.144 31.846 1.00 91.38 717 THR A O 1
ATOM 5644 N N . ASP A 1 718 ? -5.464 -4.302 31.506 1.00 96.50 718 ASP A N 1
ATOM 5645 C CA . ASP A 1 718 ? -5.790 -3.669 32.785 1.00 96.50 718 ASP A CA 1
ATOM 5646 C C . ASP A 1 718 ? -7.282 -3.326 32.876 1.00 96.50 718 ASP A C 1
ATOM 5648 O O . ASP A 1 718 ? -7.894 -3.534 33.921 1.00 96.50 718 ASP A O 1
ATOM 5652 N N . PHE A 1 719 ? -7.915 -2.908 31.774 1.00 96.81 719 PHE A N 1
ATOM 5653 C CA . PHE A 1 719 ? -9.360 -2.678 31.715 1.00 96.81 719 PHE A CA 1
ATOM 5654 C C . PHE A 1 719 ? -10.156 -3.916 32.148 1.00 96.81 719 PHE A C 1
ATOM 5656 O O . PHE A 1 719 ? -11.060 -3.797 32.976 1.00 96.81 719 PHE A O 1
ATOM 5663 N N . ARG A 1 720 ? -9.798 -5.106 31.639 1.00 94.44 720 ARG A N 1
ATOM 5664 C CA . ARG A 1 720 ? -10.476 -6.371 31.978 1.00 94.44 720 ARG A CA 1
ATOM 5665 C C . ARG A 1 720 ? -10.390 -6.717 33.463 1.00 94.44 720 ARG A C 1
ATOM 5667 O O . ARG A 1 720 ? -11.301 -7.355 33.979 1.00 94.44 720 ARG A O 1
ATOM 5674 N N . PHE A 1 721 ? -9.303 -6.339 34.131 1.00 95.94 721 PHE A N 1
ATOM 5675 C CA . PHE A 1 721 ? -9.076 -6.674 35.539 1.00 95.94 721 PHE A CA 1
ATOM 5676 C C . PHE A 1 721 ? -9.539 -5.587 36.510 1.00 95.94 721 PHE A C 1
ATOM 5678 O O . PHE A 1 721 ? -9.879 -5.910 37.645 1.00 95.94 721 PHE A O 1
ATOM 5685 N N . ILE A 1 722 ? -9.557 -4.323 36.082 1.00 97.69 722 ILE A N 1
ATOM 5686 C CA . ILE A 1 722 ? -9.811 -3.177 36.961 1.00 97.69 722 ILE A CA 1
ATOM 5687 C C . ILE A 1 722 ? -11.226 -2.624 36.771 1.00 97.69 722 ILE A C 1
ATOM 5689 O O . ILE A 1 722 ? -11.954 -2.469 37.749 1.00 97.69 722 ILE A O 1
ATOM 5693 N N . VAL A 1 723 ? -11.630 -2.340 35.527 1.00 98.00 723 VAL A N 1
ATOM 5694 C CA . VAL A 1 723 ? -12.892 -1.635 35.229 1.00 98.00 723 VAL A CA 1
ATOM 5695 C C . VAL A 1 723 ? -14.011 -2.608 34.886 1.00 98.00 723 VAL A C 1
ATOM 5697 O O . VAL A 1 723 ? -15.103 -2.498 35.428 1.00 98.00 723 VAL A O 1
ATOM 5700 N N . ALA A 1 724 ? -13.761 -3.592 34.020 1.00 97.25 724 ALA A N 1
ATOM 5701 C CA . ALA A 1 724 ? -14.796 -4.526 33.580 1.00 97.25 724 ALA A CA 1
ATOM 5702 C C . ALA A 1 724 ? -15.549 -5.225 34.738 1.00 97.25 724 ALA A C 1
ATOM 5704 O O . ALA A 1 724 ? -16.772 -5.331 34.646 1.00 97.25 724 ALA A O 1
ATOM 5705 N N . PRO A 1 725 ? -14.901 -5.633 35.854 1.00 97.19 725 PRO A N 1
ATOM 5706 C CA . PRO A 1 725 ? -15.606 -6.247 36.981 1.00 97.19 725 PRO A CA 1
ATOM 5707 C C . PRO A 1 725 ? -16.560 -5.307 37.731 1.00 97.19 725 PRO A C 1
ATOM 5709 O O . PRO A 1 725 ? -17.430 -5.796 38.448 1.00 97.19 725 PRO A O 1
ATOM 5712 N N . SER A 1 726 ? -16.406 -3.982 37.601 1.00 97.19 726 SER A N 1
ATOM 5713 C CA . SER A 1 726 ? -17.325 -3.007 38.201 1.00 97.19 726 SER A CA 1
ATOM 5714 C C . SER A 1 726 ? -18.462 -2.586 37.274 1.00 97.19 726 SER A C 1
ATOM 5716 O O . SER A 1 726 ? -19.358 -1.884 37.729 1.00 97.19 726 SER A O 1
ATOM 5718 N N . LEU A 1 727 ? -18.482 -3.034 36.014 1.00 97.69 727 LEU A N 1
ATOM 5719 C CA . LEU A 1 727 ? -19.575 -2.782 35.066 1.00 97.69 727 LEU A CA 1
ATOM 5720 C C . LEU A 1 727 ? -20.745 -3.750 35.306 1.00 97.69 727 LEU A C 1
ATOM 5722 O O . LEU A 1 727 ? -21.122 -4.547 34.449 1.00 97.69 727 LEU A O 1
ATOM 5726 N N . VAL A 1 728 ? -21.296 -3.687 36.514 1.00 97.25 728 VAL A N 1
ATOM 5727 C CA . VAL A 1 728 ? -22.449 -4.457 36.995 1.00 97.25 728 VAL A CA 1
ATOM 5728 C C . VAL A 1 728 ? -23.393 -3.526 37.766 1.00 97.25 728 VAL A C 1
ATOM 5730 O O . VAL A 1 728 ? -22.933 -2.477 38.224 1.00 97.25 728 VAL A O 1
ATOM 5733 N N . PRO A 1 729 ? -24.682 -3.876 37.939 1.00 97.19 729 PRO A N 1
ATOM 5734 C CA . PRO A 1 729 ? -25.602 -3.059 38.730 1.00 97.19 729 PRO A CA 1
ATOM 5735 C C . PRO A 1 729 ? -25.090 -2.829 40.161 1.00 97.19 729 PRO A C 1
ATOM 5737 O O . PRO A 1 729 ? -24.709 -3.782 40.847 1.00 97.19 729 PRO A O 1
ATOM 5740 N N . GLY A 1 730 ? -25.076 -1.570 40.604 1.00 96.88 730 GLY A N 1
ATOM 5741 C CA . GLY A 1 730 ? -24.514 -1.136 41.889 1.00 96.88 730 GLY A CA 1
ATOM 5742 C C . GLY A 1 730 ? -22.983 -1.045 41.914 1.00 96.88 730 GLY A C 1
ATOM 5743 O O . GLY A 1 730 ? -22.392 -0.937 42.990 1.00 96.88 730 GLY A O 1
ATOM 5744 N N . GLY A 1 731 ? -22.335 -1.142 40.752 1.00 96.94 731 GLY A N 1
ATOM 5745 C CA . GLY A 1 731 ? -20.895 -0.991 40.589 1.00 96.94 731 GLY A CA 1
ATOM 5746 C C . GLY A 1 731 ? -20.423 0.466 40.585 1.00 96.94 731 GLY A C 1
ATOM 5747 O O . GLY A 1 731 ? -21.208 1.406 40.639 1.00 96.94 731 GLY A O 1
ATOM 5748 N N . ASP A 1 732 ? -19.104 0.655 40.523 1.00 96.25 732 ASP A N 1
ATOM 5749 C CA . ASP A 1 732 ? -18.465 1.977 40.572 1.00 96.25 732 ASP A CA 1
ATOM 5750 C C . ASP A 1 732 ? -17.366 2.092 39.506 1.00 96.25 732 ASP A C 1
ATOM 5752 O O . ASP A 1 732 ? -16.166 2.113 39.792 1.00 96.25 732 ASP A O 1
ATOM 5756 N N . SER A 1 733 ? -17.767 2.088 38.232 1.00 94.25 733 SER A N 1
ATOM 5757 C CA . SER A 1 733 ? -16.833 2.318 37.124 1.00 94.25 733 SER A CA 1
ATOM 5758 C C . SER A 1 733 ? -16.107 3.675 37.162 1.00 94.25 733 SER A C 1
ATOM 5760 O O . SER A 1 733 ? -14.925 3.672 36.809 1.00 94.25 733 SER A O 1
ATOM 5762 N N . PRO A 1 734 ? -16.692 4.800 37.638 1.00 96.25 734 PRO A N 1
ATOM 5763 C CA . PRO A 1 734 ? -15.973 6.074 37.748 1.00 96.25 734 PRO A CA 1
ATOM 5764 C C . PRO A 1 734 ? -14.722 6.001 38.636 1.00 96.25 734 PRO A C 1
ATOM 5766 O O . PRO A 1 734 ? -13.647 6.431 38.206 1.00 96.25 734 PRO A O 1
ATOM 5769 N N . THR A 1 735 ? -14.818 5.389 39.823 1.00 97.38 735 THR A N 1
ATOM 5770 C CA . THR A 1 735 ? -13.652 5.201 40.705 1.00 97.38 735 THR A CA 1
ATOM 5771 C C . THR A 1 735 ? -12.650 4.217 40.106 1.00 97.38 735 THR A C 1
ATOM 5773 O O . THR A 1 735 ? -11.451 4.494 40.091 1.00 97.38 735 THR A O 1
ATOM 5776 N N . ARG A 1 736 ? -13.110 3.092 39.536 1.00 97.75 736 ARG A N 1
ATOM 5777 C CA . ARG A 1 736 ? -12.207 2.107 38.900 1.00 97.75 736 ARG A CA 1
ATOM 5778 C C . ARG A 1 736 ? -11.468 2.652 37.688 1.00 97.75 736 ARG A C 1
ATOM 5780 O O . ARG A 1 736 ? -10.383 2.178 37.362 1.00 97.75 736 ARG A O 1
ATOM 5787 N N . LEU A 1 737 ? -12.021 3.662 37.030 1.00 96.50 737 LEU A N 1
ATOM 5788 C CA . LEU A 1 737 ? -11.349 4.356 35.944 1.00 96.50 737 LEU A CA 1
ATOM 5789 C C . LEU A 1 737 ? -10.076 5.069 36.444 1.00 96.50 737 LEU A C 1
ATOM 5791 O O . LEU A 1 737 ? -9.057 5.033 35.762 1.00 96.50 737 LEU A O 1
ATOM 5795 N N . LEU A 1 738 ? -10.086 5.630 37.657 1.00 97.56 738 LEU A N 1
ATOM 5796 C CA . LEU A 1 738 ? -8.894 6.234 38.271 1.00 97.56 738 LEU A CA 1
ATOM 5797 C C . LEU A 1 738 ? -7.843 5.178 38.642 1.00 97.56 738 LEU A C 1
ATOM 5799 O O . LEU A 1 738 ? -6.657 5.373 38.379 1.00 97.56 738 LEU A O 1
ATOM 5803 N N . ASP A 1 739 ? -8.274 4.023 39.161 1.00 97.88 739 ASP A N 1
ATOM 5804 C CA . ASP A 1 739 ? -7.380 2.881 39.415 1.00 97.88 739 ASP A CA 1
ATOM 5805 C C . ASP A 1 739 ? -6.682 2.423 38.116 1.00 97.88 739 ASP A C 1
ATOM 5807 O O . ASP A 1 739 ? -5.482 2.128 38.101 1.00 97.88 739 ASP A O 1
ATOM 5811 N N . LEU A 1 740 ? -7.423 2.400 37.000 1.00 97.69 740 LEU A N 1
ATOM 5812 C CA . LEU A 1 740 ? -6.884 2.077 35.679 1.00 97.69 740 LEU A CA 1
ATOM 5813 C C . LEU A 1 740 ? -5.861 3.122 35.218 1.00 97.69 740 LEU A C 1
ATOM 5815 O O . LEU A 1 740 ? -4.802 2.737 34.721 1.00 97.69 740 LEU A O 1
ATOM 5819 N N . GLN A 1 741 ? -6.139 4.417 35.406 1.00 97.38 741 GLN A N 1
ATOM 5820 C CA . GLN A 1 741 ? -5.178 5.478 35.096 1.00 97.38 741 GLN A CA 1
ATOM 5821 C C . GLN A 1 741 ? -3.861 5.265 35.841 1.00 97.38 741 GLN A C 1
ATOM 5823 O O . GLN A 1 741 ? -2.812 5.248 35.202 1.00 97.38 741 GLN A O 1
ATOM 5828 N N . HIS A 1 742 ? -3.912 5.036 37.155 1.00 96.94 742 HIS A N 1
ATOM 5829 C CA . HIS A 1 742 ? -2.708 4.817 37.955 1.00 96.94 742 HIS A CA 1
ATOM 5830 C C . HIS A 1 742 ? -1.898 3.600 37.478 1.00 96.94 742 HIS A C 1
ATOM 5832 O O . HIS A 1 742 ? -0.674 3.681 37.359 1.00 96.94 742 HIS A O 1
ATOM 5838 N N . SER A 1 743 ? -2.561 2.487 37.137 1.00 97.44 743 SER A N 1
ATOM 5839 C CA . SER A 1 743 ? -1.889 1.302 36.577 1.00 97.44 743 SER A CA 1
ATOM 5840 C C . SER A 1 743 ? -1.176 1.612 35.253 1.00 97.44 743 SER A C 1
ATOM 5842 O O . SER A 1 743 ? -0.020 1.229 35.051 1.00 97.44 743 SER A O 1
ATOM 5844 N N . LEU A 1 744 ? -1.840 2.345 34.354 1.00 97.50 744 LEU A N 1
ATOM 5845 C CA . LEU A 1 744 ? -1.284 2.711 33.050 1.00 97.50 744 LEU A CA 1
ATOM 5846 C C . LEU A 1 744 ? -0.164 3.742 33.158 1.00 97.50 744 LEU A C 1
ATOM 5848 O O . LEU A 1 744 ? 0.823 3.625 32.433 1.00 97.50 744 LEU A O 1
ATOM 5852 N N . ALA A 1 745 ? -0.297 4.714 34.059 1.00 97.06 745 ALA A N 1
ATOM 5853 C CA . ALA A 1 745 ? 0.722 5.712 34.346 1.00 97.06 745 ALA A CA 1
ATOM 5854 C C . ALA A 1 745 ? 2.006 5.049 34.849 1.00 97.06 745 ALA A C 1
ATOM 5856 O O . ALA A 1 745 ? 3.075 5.286 34.285 1.00 97.06 745 ALA A O 1
ATOM 5857 N N . GLN A 1 746 ? 1.893 4.139 35.822 1.00 96.69 746 GLN A N 1
ATOM 5858 C CA . GLN A 1 746 ? 3.040 3.385 36.321 1.00 96.69 746 GLN A CA 1
ATOM 5859 C C . GLN A 1 746 ? 3.688 2.550 35.211 1.00 96.69 746 GLN A C 1
ATOM 5861 O O . GLN A 1 746 ? 4.897 2.634 35.002 1.00 96.69 746 GLN A O 1
ATOM 5866 N N . TYR A 1 747 ? 2.888 1.801 34.443 1.00 95.56 747 TYR A N 1
ATOM 5867 C CA . TYR A 1 747 ? 3.404 1.006 33.329 1.00 95.56 747 TYR A CA 1
ATOM 5868 C C . TYR A 1 747 ? 4.119 1.879 32.286 1.00 95.56 747 TYR A C 1
ATOM 5870 O O . TYR A 1 747 ? 5.192 1.516 31.810 1.00 95.56 747 TYR A O 1
ATOM 5878 N N . ALA A 1 748 ? 3.553 3.033 31.934 1.00 94.81 748 ALA A N 1
ATOM 5879 C CA . ALA A 1 748 ? 4.147 3.958 30.978 1.00 94.81 748 ALA A CA 1
ATOM 5880 C C . ALA A 1 748 ? 5.490 4.522 31.482 1.00 94.81 748 ALA A C 1
ATOM 5882 O O . ALA A 1 748 ? 6.463 4.518 30.725 1.00 94.81 748 ALA A O 1
ATOM 5883 N N . VAL A 1 749 ? 5.583 4.922 32.754 1.00 95.06 749 VAL A N 1
ATOM 5884 C CA . VAL A 1 749 ? 6.848 5.360 33.374 1.00 95.06 749 VAL A CA 1
ATOM 5885 C C . VAL A 1 749 ? 7.896 4.246 33.328 1.00 95.06 749 VAL A C 1
ATOM 5887 O O . VAL A 1 749 ? 9.023 4.483 32.886 1.00 95.06 749 VAL A O 1
ATOM 5890 N N . ASP A 1 750 ? 7.516 3.016 33.682 1.00 91.62 750 ASP A N 1
ATOM 5891 C CA . ASP A 1 750 ? 8.415 1.853 33.665 1.00 91.62 750 ASP A CA 1
ATOM 5892 C C . ASP A 1 750 ? 8.939 1.525 32.252 1.00 91.62 750 ASP A C 1
ATOM 5894 O O . ASP A 1 750 ? 9.996 0.910 32.103 1.00 91.62 750 ASP A O 1
ATOM 5898 N N . HIS A 1 751 ? 8.226 1.961 31.208 1.00 87.69 751 HIS A N 1
ATOM 5899 C CA . HIS A 1 751 ? 8.581 1.763 29.798 1.00 87.69 751 HIS A CA 1
ATOM 5900 C C . HIS A 1 751 ? 9.130 3.037 29.131 1.00 87.69 751 HIS A C 1
ATOM 5902 O O . HIS A 1 751 ? 9.211 3.110 27.904 1.00 87.69 751 HIS A O 1
ATOM 5908 N N . GLY A 1 752 ? 9.555 4.024 29.929 1.00 87.88 752 GLY A N 1
ATOM 5909 C CA . GLY A 1 752 ? 10.322 5.181 29.463 1.00 87.88 752 GLY A CA 1
ATOM 5910 C C . GLY A 1 752 ? 9.495 6.336 28.898 1.00 87.88 752 GLY A C 1
ATOM 5911 O O . GLY A 1 752 ? 10.055 7.199 28.219 1.00 87.88 752 GLY A O 1
ATOM 5912 N N . TYR A 1 753 ? 8.188 6.375 29.167 1.00 93.25 753 TYR A N 1
ATOM 5913 C CA . TYR A 1 753 ? 7.345 7.519 28.828 1.00 93.25 753 TYR A CA 1
ATOM 5914 C C . TYR A 1 753 ? 7.384 8.579 29.931 1.00 93.25 753 TYR A C 1
ATOM 5916 O O . TYR A 1 753 ? 7.412 8.271 31.122 1.00 93.25 753 TYR A O 1
ATOM 5924 N N . THR A 1 754 ? 7.326 9.846 29.525 1.00 95.25 754 THR A N 1
ATOM 5925 C CA . THR A 1 754 ? 7.006 10.944 30.444 1.00 95.25 754 THR A CA 1
ATOM 5926 C C . THR A 1 754 ? 5.495 10.984 30.628 1.00 95.25 754 THR A C 1
ATOM 5928 O O . THR A 1 754 ? 4.765 11.026 29.638 1.00 95.25 754 THR A O 1
ATOM 5931 N N . VAL A 1 755 ? 5.023 10.964 31.874 1.00 96.06 755 VAL A N 1
ATOM 5932 C CA . VAL A 1 755 ? 3.591 10.871 32.182 1.00 96.06 755 VAL A CA 1
ATOM 5933 C C . VAL A 1 755 ? 3.118 12.068 33.002 1.00 96.06 755 VAL A C 1
ATOM 5935 O O . VAL A 1 755 ? 3.810 12.494 33.926 1.00 96.06 755 VAL A O 1
ATOM 5938 N 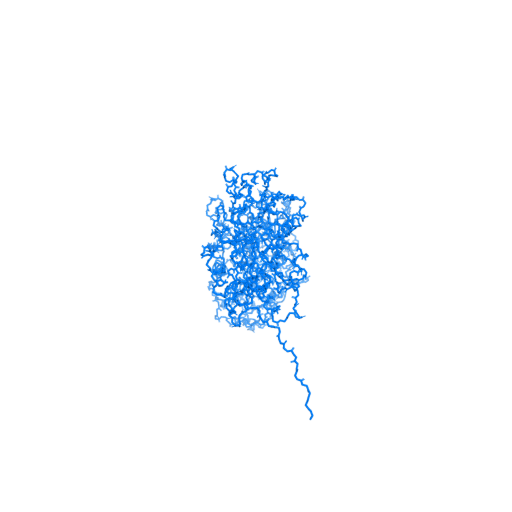N . SER A 1 756 ? 1.931 12.583 32.679 1.00 93.31 756 SER A N 1
ATOM 5939 C CA . SER A 1 756 ? 1.144 13.441 33.570 1.00 93.31 756 SER A CA 1
ATOM 5940 C C . SER A 1 756 ? -0.261 12.873 33.773 1.00 93.31 756 SER A C 1
ATOM 5942 O O . SER A 1 756 ? -0.777 12.143 32.925 1.00 93.31 756 SER A O 1
ATOM 5944 N N . GLU A 1 757 ? -0.877 13.227 34.896 1.00 90.69 757 GLU A N 1
ATOM 5945 C CA . GLU A 1 757 ? -2.202 12.764 35.311 1.00 90.69 757 GLU A CA 1
ATOM 5946 C C . GLU A 1 757 ? -3.059 13.975 35.711 1.00 90.69 757 GLU A C 1
ATOM 5948 O O . GLU A 1 757 ? -2.586 14.826 36.469 1.00 90.69 757 GLU A O 1
ATOM 5953 N N . GLU A 1 758 ? -4.291 14.045 35.200 1.00 79.94 758 GLU A N 1
ATOM 5954 C CA . GLU A 1 758 ? -5.310 15.064 35.517 1.00 79.94 758 GLU A CA 1
ATOM 5955 C C . GLU A 1 758 ? -6.649 14.454 35.958 1.00 79.94 758 GLU A C 1
ATOM 5957 O O . GLU A 1 758 ? -7.120 13.461 35.340 1.00 79.94 758 GLU A O 1
#

Solvent-accessible surface area (backbone atoms only — not comparable to full-atom values): 39988 Å² total; per-residue (Å²): 142,88,85,86,85,82,89,78,79,87,80,80,80,46,66,57,57,27,7,60,70,39,74,47,52,50,70,54,36,50,40,44,74,75,44,79,85,79,60,58,68,71,60,36,51,41,32,51,54,27,19,60,77,61,62,56,76,74,85,77,77,84,82,65,87,91,46,60,35,33,37,37,38,32,33,36,73,86,44,64,61,52,51,61,31,51,54,43,33,52,58,54,32,56,76,68,58,37,47,74,48,81,44,70,19,69,75,34,64,69,50,38,50,50,58,51,65,73,36,57,89,76,31,66,29,38,39,33,36,52,57,78,69,55,58,71,56,53,35,56,48,34,78,76,33,49,41,28,27,30,50,42,90,38,88,64,29,24,27,36,32,72,43,42,53,65,21,41,37,52,49,45,53,48,39,46,57,46,68,43,35,33,38,33,38,38,30,62,48,68,85,39,65,57,44,44,50,51,52,47,36,49,49,60,39,40,69,76,36,95,76,42,48,78,48,79,45,70,39,68,53,99,80,54,57,56,65,58,49,42,53,62,58,51,70,76,58,38,34,29,36,40,18,65,27,48,68,55,38,52,46,42,50,56,40,29,56,76,70,72,46,46,64,16,82,61,31,21,39,35,22,30,47,59,32,84,60,22,74,70,38,90,50,23,44,12,20,41,28,60,55,43,61,63,47,23,53,50,48,54,50,52,43,53,46,33,73,75,38,68,93,76,46,71,53,54,72,46,75,42,65,29,43,62,45,90,35,60,13,40,54,80,81,76,46,68,82,39,46,66,58,19,60,48,40,65,69,44,81,88,58,77,43,83,43,32,38,34,19,50,54,41,81,73,42,43,67,38,52,53,53,46,32,69,77,26,72,35,46,43,75,45,79,34,83,22,58,51,69,69,50,29,53,52,52,50,53,48,20,57,73,70,71,46,88,58,52,38,24,40,47,47,39,45,55,50,44,41,28,40,51,75,67,67,51,38,34,69,66,64,39,73,59,39,57,75,48,56,52,73,44,31,40,66,67,49,54,55,54,29,45,48,71,90,39,32,38,47,38,52,28,39,53,17,43,33,24,25,36,34,33,49,60,56,32,63,75,70,72,54,77,87,50,65,29,49,67,48,43,42,58,52,11,39,53,42,33,77,75,35,78,77,32,26,37,23,55,41,53,44,66,41,43,52,63,63,49,30,55,30,52,27,62,66,26,60,56,58,52,75,38,67,83,75,41,33,42,38,39,25,49,66,33,70,60,34,38,49,50,34,46,51,55,45,46,32,27,54,58,48,16,36,45,64,43,55,54,77,77,71,43,69,77,53,82,55,67,53,65,75,79,41,35,38,38,26,42,69,41,29,42,53,50,56,36,44,46,52,71,52,46,56,89,47,52,61,32,38,40,79,47,66,49,49,18,41,86,97,63,57,77,24,35,34,60,48,69,29,33,25,41,29,38,29,52,82,45,56,79,85,49,49,33,45,51,52,34,48,46,46,40,61,31,53,31,70,70,28,53,70,55,51,62,77,55,62,42,53,28,15,39,75,52,51,60,50,35,69,70,50,82,61,62,37,78,44,44,68,40,52,58,50,46,55,56,49,57,40,64,78,19,55,61,79,91,77,86,58,52,62,51,41,72,56,50,30,53,46,33,52,72,48,28,44,78,25,61,45,67,86,48,54,37,48,64,26,42,45,57,43,47,54,54,50,47,52,53,38,47,78,70,70,32,50,71,49,81,70

InterPro domains:
  IPR000843 LacI-type HTH domain [PF00356] (14-56)
  IPR000843 LacI-type HTH domain [PS50932] (13-56)
  IPR000843 LacI-type HTH domain [SM00354] (12-79)
  IPR000843 LacI-type HTH domain [cd01392] (16-56)
  IPR006059 Bacterial-type extracellular solute-binding protein [PF13416] (369-659)
  IPR010982 Lambda repressor-like, DNA-binding domain superfamily [G3DSA:1.10.260.40] (6-56)
  IPR010982 Lambda repressor-like, DNA-binding domain superfamily [SSF47413] (11-59)
  IPR028082 Periplasmic binding protein-like I [SSF53822] (67-316)
  IPR046335 Transcriptional regulator LacI/GalR-like, sensor domain [PF13377] (173-324)